Protein 6KHO (pdb70)

GO terms:
  GO:0042427 serotonin biosynthetic process (P, IDA)
  GO:0030170 pyridoxal phosphate binding (F, IDA)
  GO:0036469 L-tryptophan decarboxylase activity (F, IDA)
  GO:0036467 5-hydroxy-L-tryptophan decarboxylase activity (F, EXP)

Secondary structure (DSSP, 8-state):
---TT-HHHHHHHHHHHHHHHHHHHHHGGGS-SS----TTHHHHHS-SS--SS---HHHHHHHIIIIIGGG---TTSTTB-SSS-----HHHHHHHHHHHHH----SSSTT-HHHHHHHHHHHHHHHHHTT--GGG-------EEEEES-HHHHHHHHHHHHHHHHHHHHT-STTGGGGGEEEEEETTS-HHHHHHHHHTT--GGGEEEE---GGGTTPPPHHHHHHHHHHHHHTT-EEEEEEEEBS-TTT--B--HHHHHHHHHTTT-EEEEE-TTGGGGGGSTTTGGGGTTGGGSSEEEE-HHHHSS-PSS-EEEEES-HHHHHHHH----GGG--HHHHTTSS--GGGGSSSS----THHHHHHHHHHHHHHHHHHHHHHHHHHHHHHHHHHHT-TTEEE-S---SSEEEEEEPTTSBTTBSSHHHHHHHHHHHHHHHHHHSS-B-EEEEETTEEEEEEE---TT--HHHHHHHHHHHHHHHHHHH-/---TT-HHHHHHHHHHHHHHHHHHHHHGGGS-SS----TTTGGGTS-SS--SS---HHHHHHHIIIIIGGG---TTSTTB-SSS-----HHHHHHHHHHHHH----SSSTT-HHHHHHHHHHHHHHHHHTT--GGG-SB-SSSB-S-EEEEES-HHHHHHHHHHHHHHHHHHHTT-STTTTGGGEEEEEETTS-HHHHHHHHHTT--GGGEEEE---GGGTT---HHHHHHHHHHHHHTT-EEEEEEEEBS-TTT--B--HHHHHHHHHTTT-EEEEE-TTGGGGGGSHHHHGGGTTGGGSSEEEE-HHHHSS-PSS-EEEEES-GGG------TTSSS-SS---THHHHHHHHHHHHHHHHHHHHHHHHHHHHHHHHHHHT-TTEEE-S---SSEEEEEEPTTSSGGG-SHHHHHHHHHHHHHHHHHTSS-B--EEEETTEEEEEEE---TT--HHHHHHHHHHHHHHHHHHT-

CATH classification: 3.40.640.10

Sequence (965 aa):
TFQPLNADDVRSYLHKAVDFISDYYKSVESMPVLPNVKPGYLQDELRASPPTYSAPFDVTMKELRSSVVPGMTHWASPNFFAFFPSTNSAAAIAGDLIASAMNTVGFTWQASPAATEMEVLALDWLAQMLNLPTSFMNGRGTGGGVILGTTSEAMLVTLVAARDAALRRSGSDGVAGLHRLAVYAADQTHSTFFKACRLAGFDPANIRSIPTGAETDYGLDPARLLEAMQADADAGLVPTYVCATVGTTSSNAVDPVGAVADVAARFAAWVHVDAAYAGSACICPEFRHHLDGVERVDSISMSPHKWLMTCLDCTCLYVRDTHRLTGSLETNPEYLKNHASDSGEVTDLKDMQVGVGRRFRGLKLWMVMRTYGVAKLQEHIRSDVAMAKVFEDLVRGDDRFEVVVPRNFALVCFRIRAGAGAAAATEEDADEANRELMERLNKTGKAYVAHTVVGGRFVLRFAVGSSLQEEHHVRSAWELIKKTTTEMMNTFQPLNADDVRSYLHKAVDFISDYYKSVESMPVLPNVKPGYLQDELRASPPTYSAPFDVTMKELRSSVVPGMTHWASPNFFAFFPSTNSAAAIAGDLIASAMNTVGFTWQASPAATEMEVLALDWLAQMLNLPTSFMNRTGEGRGTGGGVILGTTSEAMLVTLVAARDAALRRSGSDGVAGLHRLAVYAADQTHSTFFKACRLAGFDPANIRSIPTGAETDYGLDPARLLEAMQADADAGLVPTYVCATVGTTSSNAVDPVGAVADVAARFAAWVHVDAAYAGSACICPEFRHHLDGVERVDSISMSPHKWLMTCLDCTCLYVRDTHRLEVTDLKDMQVGVGRRFRGLKLWMVMRTYGVAKLQEHIRSDVAMAKVFEDLVRGDDRFEVVVPRNFALVCFRIRAGAGAAAATEEDADEANRELMERLNKTGKAYVAHTVVGGRFVLRFAVGSSLQEEHHVRSAWELIKKTTTEMMN

Organism: Oryza sativa subsp. japonica (NCBI:txid39947)

Radius of gyration: 27.83 Å; Cα contacts (8 Å, |Δi|>4): 2179; chains: 2; bounding box: 78×72×71 Å

Foldseek 3Di:
DDDPVDPVCVVPLVVVVVVVVVVCLVCVLVFQLAADDDPPVQCVVVPPDDDPDDDPVVVVVVCCVVRVVRHDRCLLHLFEFDQFRQAADPLQVVQVVVLVVVVQWFLDCVSPVCLQVLLQVLLVVLCVLLVPPPLFHCVVHQKGKDKDQDVLQLLLLVLLLLQVVQCVVVVPPVCVQQAQEAEEEELLADPSNLVSCVVSPHDNVRYYHFYAAVVQLSADDLVSVLVVQVVSVVVRGQYGEYEFEQQGRAARRAHQQQSNLVSCVVRPHAYEYEDAACSLLSSDVVQSNSCPNVVRHFKYKYACSRQVNNPGGTMMMTGSHCCSSLVRQPDDDPVPDDDVVVVPPGDRCSSNGNHRTDTSSSRSSCSSCVVQHSVNSNVLQVQLQVLQVVLQVLQVPQVQKDFDGDDDGNKTKMFGDAVSAPQRPDQVSSQVLRVVLQVVLSVVSLHHWDWDAHPNHIIIMGHTRSPSHDSVSSVVSSVSSVVSSVVVRD/DDDPPDPVCVVVLVVVVVVVVVVCLVCVLVFQQAAPDDPPQQPVPDPPDDDPDDDPVVVVVVCCVVRVVNHDRPLLHLQEFEQFRQAADPLQVVQVVVLVVVVFWPLDCVSPVVLFQLQLVLQQVVCVLLVPPLLQHQADDPGGGQWFKGWAFDVLLLLLLVLLLLLVVQCVVVVHPVCNQLAQEAEEEELLADPSNVVSCVVSPHDPVRYYHQYAAVVQLSADDLVSVLVVQVVSVVVVGQYGEYEFEQQGRAARRAYQQQSNLVSVVVRPHAYEYEDAAVSLLSSDVVSSVSCPNVNRHAKYKYACSRQVRHPGGTIMITGGRCVVSNRGGPQVSGPDRTDTSSSRSSVSSCVVQHSVNSNVLQVQLQVLQVVLQVLQVPQPQKDFDGDDDGNKTKMFRAAVSAPQRPDQVSRQVLRVVLQVVLSVVSSHHWDWDAHPNHIIIMGHTRSNVHDSVSSVVSSVSSVVSSVVVSD

B-factor: mean 37.1, std 9.78, range [20.45, 93.32]

Solvent-accessible surface area: 31434 Å² total; per-residue (Å²): 193,54,42,10,6,46,44,117,41,2,136,38,20,0,38,70,0,0,62,8,0,5,68,5,21,141,42,0,66,95,48,76,0,28,25,152,39,165,58,7,25,0,14,106,99,10,193,28,58,17,31,74,166,53,17,90,4,76,51,0,9,141,38,0,101,68,10,0,9,72,0,2,0,5,7,13,0,2,9,1,0,0,59,10,3,13,0,4,0,1,0,0,1,0,0,2,2,0,4,4,2,2,6,4,13,4,11,5,8,41,0,0,0,0,6,6,18,0,1,56,16,0,0,33,0,0,7,72,12,3,102,17,32,127,49,0,23,121,138,226,51,76,3,6,8,0,1,4,13,14,18,4,24,0,0,1,1,0,0,1,4,4,8,39,8,4,18,188,140,40,54,25,120,39,9,31,9,0,73,80,0,0,0,0,0,0,59,40,9,54,81,7,0,38,24,2,0,108,14,0,0,2,12,80,76,14,26,64,58,6,83,20,13,68,133,55,70,27,2,2,40,32,70,83,0,58,122,24,0,75,59,10,38,114,79,39,38,30,12,5,0,0,0,0,6,0,7,1,54,21,5,2,4,34,1,53,4,11,43,0,4,73,16,0,73,184,35,71,9,21,4,0,0,7,0,17,4,0,1,0,0,2,6,0,98,86,19,44,106,28,1,88,4,0,81,110,0,46,0,5,0,2,1,0,15,56,1,0,0,0,0,4,1,0,0,0,0,1,0,86,48,32,138,120,0,20,48,19,0,88,24,109,20,53,24,10,77,26,122,11,33,104,66,62,138,25,64,13,3,10,20,1,11,6,4,21,21,13,17,6,21,0,0,2,0,0,0,0,0,25,1,7,0,26,44,69,0,34,92,20,0,86,48,10,20,56,20,0,100,36,0,17,70,48,0,132,68,22,122,50,2,46,23,44,12,69,49,46,0,0,4,0,2,0,2,1,97,25,63,27,21,101,48,0,69,72,68,126,63,0,30,116,6,0,87,69,0,19,85,75,0,25,154,54,5,97,3,14,2,18,70,20,91,9,49,59,59,23,0,0,11,1,2,1,3,4,16,27,10,88,79,102,13,0,102,69,8,5,94,36,3,61,130,14,1,59,102,25,47,163,199,63,40,11,7,46,42,116,40,2,76,44,22,0,58,75,0,0,77,8,0,12,80,5,17,143,44,0,65,98,45,73,0,32,19,155,35,164,57,23,30,1,126,123,112,14,111,82,49,14,7,69,168,54,19,92,6,71,54,0,4,145,37,0,106,81,8,0,14,70,0,1,0,5,7,12,0,2,11,0,0,1,14,12,3,14,0,3,0,0,0,0,0,0,0,3,3,0,4,3,2,1,8,4,11,21,54,68,50,88,0,0,0,0,6,2,4,0,7,6,3,0,5,4,4,0,0,59,18,3,105,11,39,75,19,1,15,17,37,34,58,184,36,128,15,68,9,2,5,0,0,0,7,30,19,3,14,0,0,1,6,0,0,18,23,3,6,57,42,0,2,134,128,30,67,14,122,21,10,34,7,0,72,82,0,0,0,0,0,1,57,44,6,27,35,6,0,26,6,2,0,87,3,0,0,2,12,86,74,10,27,60,58,9,83,21,16,69,121,51,72,27,3,3,34,33,68,87,0,48,124,21,0,63,57,11,37,114,79,43,43,27,8,0,0,0,0,0,7,0,7,1,20,20,5,0,4,35,1,48,5,12,41,0,4,72,16,0,72,156,34,63,8,24,3,0,0,8,0,11,4,0,1,0,0,2,7,0,98,86,19,42,105,31,1,85,4,0,82,111,0,13,0,3,0,2,1,0,19,55,2,0,0,0,0,4,13,0,0,0,0,2,0,41,32,27,139,111,104,153,6,62,6,28,38,104,14,8,14,3,51,13,20,20,8,22,0,0,1,0,0,0,0,1,46,1,6,0,27,42,77,0,34,89,18,0,89,49,10,20,55,19,0,94,34,0,16,71,48,0,135,71,22,116,47,3,52,21,43,13,66,46,46,0,0,3,1,2,0,3,0,95,37,60,23,19,105,59,0,66,66,60,120,47,0,30,113,7,0,84,66,0,16,45,96,1,22,174,68,6,106,3,12,2,11,4,4,62,12,52,51,75,18,0,0,3,0,2,1,2,4,17,27,9,83,76,100,12,0,104,69,7,3,97,34,2,56,121,8,0,72,94,23,42,166

Nearest PDB structures (foldseek):
  6khp-assembly1_A-2  TM=1.002E+00  e=4.986E-94  Oryza sativa Japonica Group
  6eew-assembly1_A  TM=9.641E-01  e=7.042E-64  Catharanthus roseus
  6eem-assembly1_A  TM=9.648E-01  e=1.127E-61  Papaver somniferum
  8ora-assembly1_A-2  TM=9.579E-01  e=1.853E-51  Homo sapiens
  6liu-assembly3_F  TM=9.588E-01  e=7.948E-44  Papaver somniferum

Structure (mmCIF, N/CA/C/O backbone):
data_6KHO
#
_entry.id   6KHO
#
_cell.length_a   155.733
_cell.length_b   155.733
_cell.length_c   102.182
_cell.angle_alpha   90.000
_cell.angle_beta   90.000
_cell.angle_gamma   120.000
#
_symmetry.space_group_name_H-M   'P 31 2 1'
#
loop_
_entity.id
_entity.type
_entity.pdbx_description
1 polymer 'Tryptophan decarboxylase 1'
2 non-polymer "PYRIDOXAL-5'-PHOSPHATE"
3 non-polymer 'ACETATE ION'
4 non-polymer 'CALCIUM ION'
5 non-polymer DI(HYDROXYETHYL)ETHER
6 water water
#
loop_
_atom_site.group_PDB
_atom_site.id
_atom_site.type_symbol
_atom_site.label_atom_id
_atom_site.label_alt_id
_atom_site.label_comp_id
_atom_site.label_asym_id
_atom_site.label_entity_id
_atom_site.label_seq_id
_atom_site.pdbx_PDB_ins_code
_atom_site.Cartn_x
_atom_site.Cartn_y
_atom_site.Cartn_z
_atom_site.occupancy
_atom_site.B_iso_or_equiv
_atom_site.auth_seq_id
_atom_site.auth_comp_id
_atom_site.auth_asym_id
_atom_site.auth_atom_id
_atom_site.pdbx_PDB_model_num
ATOM 1 N N . THR A 1 21 ? 87.804 23.235 -23.485 1.00 53.93 21 THR A N 1
ATOM 2 C CA . THR A 1 21 ? 86.680 22.883 -24.344 1.00 56.98 21 THR A CA 1
ATOM 3 C C . THR A 1 21 ? 85.575 22.117 -23.592 1.00 50.24 21 THR A C 1
ATOM 4 O O . THR A 1 21 ? 84.425 22.141 -24.010 1.00 51.53 21 THR A O 1
ATOM 8 N N . PHE A 1 22 ? 85.893 21.452 -22.482 1.00 45.67 22 PHE A N 1
ATOM 9 C CA . PHE A 1 22 ? 84.844 20.880 -21.643 1.00 44.36 22 PHE A CA 1
ATOM 10 C C . PHE A 1 22 ? 84.349 21.959 -20.686 1.00 40.22 22 PHE A C 1
ATOM 11 O O . PHE A 1 22 ? 85.111 22.451 -19.845 1.00 41.97 22 PHE A O 1
ATOM 19 N N . GLN A 1 23 ? 83.082 22.338 -20.820 1.00 36.41 23 GLN A N 1
ATOM 20 C CA . GLN A 1 23 ? 82.509 23.431 -20.033 1.00 38.29 23 GLN A CA 1
ATOM 21 C C . GLN A 1 23 ? 81.314 22.873 -19.274 1.00 35.43 23 GLN A C 1
ATOM 22 O O . GLN A 1 23 ? 80.214 22.743 -19.840 1.00 35.34 23 GLN A O 1
ATOM 28 N N . PRO A 1 24 ? 81.492 22.491 -18.010 1.00 34.32 24 PRO A N 1
ATOM 29 C CA . PRO A 1 24 ? 80.406 21.829 -17.280 1.00 33.39 24 PRO A CA 1
ATOM 30 C C . PRO A 1 24 ? 79.204 22.722 -17.011 1.00 27.71 24 PRO A C 1
ATOM 31 O O . PRO A 1 24 ? 78.130 22.188 -16.718 1.00 26.39 24 PRO A O 1
ATOM 35 N N . LEU A 1 25 ? 79.334 24.049 -17.098 1.00 25.75 25 LEU A N 1
ATOM 36 C CA . LEU A 1 25 ? 78.190 24.939 -16.916 1.00 27.38 25 LEU A CA 1
ATOM 37 C C . LEU A 1 25 ? 77.786 25.625 -18.224 1.00 33.95 25 LEU A C 1
ATOM 38 O O . LEU A 1 25 ? 77.238 26.735 -18.213 1.00 28.57 25 LEU A O 1
ATOM 43 N N . ASN A 1 26 ? 78.030 24.968 -19.358 1.00 30.00 26 ASN A N 1
ATOM 44 C CA . ASN A 1 26 ? 77.622 25.561 -20.622 1.00 35.06 26 ASN A CA 1
ATOM 45 C C . ASN A 1 26 ? 76.103 25.728 -20.653 1.00 35.41 26 ASN A C 1
ATOM 46 O O . ASN A 1 26 ? 75.352 24.961 -20.037 1.00 29.42 26 ASN A O 1
ATOM 51 N N . ALA A 1 27 ? 75.663 26.769 -21.366 1.00 34.26 27 ALA A N 1
ATOM 52 C CA . ALA A 1 27 ? 74.260 27.175 -21.322 1.00 33.94 27 ALA A CA 1
ATOM 53 C C . ALA A 1 27 ? 73.333 26.057 -21.780 1.00 33.88 27 ALA A C 1
ATOM 54 O O . ALA A 1 27 ? 72.281 25.831 -21.172 1.00 34.06 27 ALA A O 1
ATOM 56 N N . ASP A 1 28 ? 73.697 25.361 -22.861 1.00 35.62 28 ASP A N 1
ATOM 57 C CA . ASP A 1 28 ? 72.836 24.311 -23.399 1.00 38.23 28 ASP A CA 1
ATOM 58 C C . ASP A 1 28 ? 72.594 23.207 -22.370 1.00 33.09 28 ASP A C 1
ATOM 59 O O . ASP A 1 28 ? 71.451 22.781 -22.160 1.00 31.10 28 ASP A O 1
ATOM 64 N N . ASP A 1 29 ? 73.668 22.717 -21.736 1.00 31.61 29 ASP A N 1
ATOM 65 C CA . ASP A 1 29 ? 73.538 21.621 -20.775 1.00 32.20 29 ASP A CA 1
ATOM 66 C C . ASP A 1 29 ? 72.790 22.052 -19.519 1.00 30.64 29 ASP A C 1
ATOM 67 O O . ASP A 1 29 ? 71.987 21.280 -18.973 1.00 27.80 29 ASP A O 1
ATOM 72 N N . VAL A 1 30 ? 73.077 23.255 -19.014 1.00 26.53 30 VAL A N 1
ATOM 73 C CA . VAL A 1 30 ? 72.382 23.731 -17.822 1.00 30.48 30 VAL A CA 1
ATOM 74 C C . VAL A 1 30 ? 70.877 23.719 -18.052 1.00 28.17 30 VAL A C 1
ATOM 75 O O . VAL A 1 30 ? 70.109 23.191 -17.242 1.00 27.42 30 VAL A O 1
ATOM 79 N N . ARG A 1 31 ? 70.434 24.242 -19.189 1.00 29.05 31 ARG A N 1
ATOM 80 C CA . ARG A 1 31 ? 68.996 24.290 -19.432 1.00 32.88 31 ARG A CA 1
ATOM 81 C C . ARG A 1 31 ? 68.418 22.891 -19.650 1.00 30.13 31 ARG A C 1
ATOM 82 O O . ARG A 1 31 ? 67.365 22.560 -19.104 1.00 32.15 31 ARG A O 1
ATOM 90 N N . SER A 1 32 ? 69.072 22.061 -20.466 1.00 30.58 32 SER A N 1
ATOM 91 C CA . SER A 1 32 ? 68.415 20.801 -20.797 1.00 31.69 32 SER A CA 1
ATOM 92 C C . SER A 1 32 ? 68.506 19.789 -19.653 1.00 27.96 32 SER A C 1
ATOM 93 O O . SER A 1 32 ? 67.524 19.091 -19.387 1.00 29.20 32 SER A O 1
ATOM 96 N N . TYR A 1 33 ? 69.649 19.694 -18.952 1.00 28.48 33 TYR A N 1
ATOM 97 C CA . TYR A 1 33 ? 69.708 18.786 -17.802 1.00 28.62 33 TYR A CA 1
ATOM 98 C C . TYR A 1 33 ? 68.651 19.155 -16.773 1.00 30.16 33 TYR A C 1
ATOM 99 O O . TYR A 1 33 ? 67.954 18.280 -16.238 1.00 28.06 33 TYR A O 1
ATOM 108 N N . LEU A 1 34 ? 68.524 20.453 -16.463 1.00 25.46 34 LEU A N 1
ATOM 109 C CA . LEU A 1 34 ? 67.561 20.852 -15.436 1.00 26.36 34 LEU A CA 1
ATOM 110 C C . LEU A 1 34 ? 66.121 20.660 -15.904 1.00 28.49 34 LEU A C 1
ATOM 111 O O . LEU A 1 34 ? 65.253 20.299 -15.097 1.00 27.00 34 LEU A O 1
ATOM 116 N N . HIS A 1 35 ? 65.841 20.882 -17.199 1.00 29.16 35 HIS A N 1
ATOM 117 C CA . HIS A 1 35 ? 64.494 20.623 -17.705 1.00 30.66 35 HIS A CA 1
ATOM 118 C C . HIS A 1 35 ? 64.148 19.144 -17.594 1.00 30.99 35 HIS A C 1
ATOM 119 O O . HIS A 1 35 ? 63.012 18.783 -17.264 1.00 29.72 35 HIS A O 1
ATOM 126 N N . LYS A 1 36 ? 65.119 18.276 -17.881 1.00 28.07 36 LYS A N 1
ATOM 127 C CA . LYS A 1 36 ? 64.904 16.842 -17.736 1.00 28.74 36 LYS A CA 1
ATOM 128 C C . LYS A 1 36 ? 64.705 16.454 -16.280 1.00 29.47 36 LYS A C 1
ATOM 129 O O . LYS A 1 36 ? 63.877 15.587 -15.973 1.00 29.55 36 LYS A O 1
ATOM 135 N N . ALA A 1 37 ? 65.453 17.087 -15.366 1.00 27.51 37 ALA A N 1
ATOM 136 C CA . ALA A 1 37 ? 65.229 16.857 -13.944 1.00 27.71 37 ALA A CA 1
ATOM 137 C C . ALA A 1 37 ? 63.832 17.308 -13.517 1.00 27.57 37 ALA A C 1
ATOM 138 O O . ALA A 1 37 ? 63.175 16.630 -12.718 1.00 30.14 37 ALA A O 1
ATOM 140 N N . VAL A 1 38 ? 63.356 18.448 -14.032 1.00 26.68 38 VAL A N 1
ATOM 141 C CA . VAL A 1 38 ? 62.031 18.930 -13.643 1.00 26.84 38 VAL A CA 1
ATOM 142 C C . VAL A 1 38 ? 60.948 17.991 -14.159 1.00 31.07 38 VAL A C 1
ATOM 143 O O . VAL A 1 38 ? 59.963 17.712 -13.462 1.00 28.47 38 VAL A O 1
ATOM 147 N N . ASP A 1 39 ? 61.115 17.490 -15.386 1.00 32.71 39 ASP A N 1
ATOM 148 C CA . ASP A 1 39 ? 60.173 16.516 -15.930 1.00 33.55 39 ASP A CA 1
ATOM 149 C C . ASP A 1 39 ? 60.127 15.259 -15.071 1.00 32.35 39 ASP A C 1
ATOM 150 O O . ASP A 1 39 ? 59.044 14.739 -14.774 1.00 30.59 39 ASP A O 1
ATOM 155 N N . PHE A 1 40 ? 61.301 14.734 -14.695 1.00 31.21 40 PHE A N 1
ATOM 156 C CA . PHE A 1 40 ? 61.333 13.605 -13.768 1.00 33.23 40 PHE A CA 1
ATOM 157 C C . PHE A 1 40 ? 60.545 13.914 -12.503 1.00 32.76 40 PHE A C 1
ATOM 158 O O . PHE A 1 40 ? 59.775 13.071 -12.025 1.00 30.95 40 PHE A O 1
ATOM 166 N N . ILE A 1 41 ? 60.743 15.112 -11.930 1.00 30.12 41 ILE A N 1
ATOM 167 C CA . ILE A 1 41 ? 60.085 15.440 -10.663 1.00 28.51 41 ILE A CA 1
ATOM 168 C C . ILE A 1 41 ? 58.571 15.486 -10.844 1.00 30.87 41 ILE A C 1
ATOM 169 O O . ILE A 1 41 ? 57.817 14.970 -10.010 1.00 29.44 41 ILE A O 1
ATOM 174 N N . SER A 1 42 ? 58.098 16.107 -11.930 1.00 30.25 42 SER A N 1
ATOM 175 C CA . SER A 1 42 ? 56.661 16.123 -12.202 1.00 34.26 42 SER A CA 1
ATOM 176 C C . SER A 1 42 ? 56.109 14.706 -12.309 1.00 33.24 42 SER A C 1
ATOM 177 O O . SER A 1 42 ? 55.067 14.394 -11.727 1.00 34.00 42 SER A O 1
ATOM 180 N N . ASP A 1 43 ? 56.796 13.841 -13.065 1.00 31.21 43 ASP A N 1
ATOM 181 C CA . ASP A 1 43 ? 56.359 12.455 -13.207 1.00 33.32 43 ASP A CA 1
ATOM 182 C C . ASP A 1 43 ? 56.403 11.728 -11.873 1.00 35.13 43 ASP A C 1
ATOM 183 O O . ASP A 1 43 ? 55.536 10.898 -11.572 1.00 33.90 43 ASP A O 1
ATOM 188 N N . TYR A 1 44 ? 57.440 11.996 -11.083 1.00 31.72 44 TYR A N 1
ATOM 189 C CA . TYR A 1 44 ? 57.597 11.305 -9.812 1.00 32.52 44 TYR A CA 1
ATOM 190 C C . TYR A 1 44 ? 56.431 11.607 -8.880 1.00 31.54 44 TYR A C 1
ATOM 191 O O . TYR A 1 44 ? 55.843 10.696 -8.295 1.00 33.67 44 TYR A O 1
ATOM 200 N N . TYR A 1 45 ? 56.064 12.883 -8.740 1.00 30.59 45 TYR A N 1
ATOM 201 C CA . TYR A 1 45 ? 54.959 13.205 -7.848 1.00 30.71 45 TYR A CA 1
ATOM 202 C C . TYR A 1 45 ? 53.644 12.625 -8.362 1.00 33.60 45 TYR A C 1
ATOM 203 O O . TYR A 1 45 ? 52.792 12.212 -7.571 1.00 31.03 45 TYR A O 1
ATOM 212 N N . LYS A 1 46 ? 53.446 12.603 -9.679 1.00 35.11 46 LYS A N 1
ATOM 213 C CA . LYS A 1 46 ? 52.194 12.061 -10.199 1.00 35.04 46 LYS A CA 1
ATOM 214 C C . LYS A 1 46 ? 52.120 10.546 -10.037 1.00 35.00 46 LYS A C 1
ATOM 215 O O . LYS A 1 46 ? 51.022 9.985 -9.957 1.00 38.76 46 LYS A O 1
ATOM 221 N N . SER A 1 47 ? 53.260 9.864 -10.002 1.00 34.12 47 SER A N 1
ATOM 222 C CA . SER A 1 47 ? 53.261 8.412 -9.987 1.00 33.55 47 SER A CA 1
ATOM 223 C C . SER A 1 47 ? 53.674 7.785 -8.655 1.00 36.22 47 SER A C 1
ATOM 224 O O . SER A 1 47 ? 53.565 6.562 -8.523 1.00 37.97 47 SER A O 1
ATOM 227 N N . VAL A 1 48 ? 54.115 8.569 -7.657 1.00 31.96 48 VAL A N 1
ATOM 228 C CA . VAL A 1 48 ? 54.716 7.954 -6.466 1.00 33.01 48 VAL A CA 1
ATOM 229 C C . VAL A 1 48 ? 53.692 7.127 -5.688 1.00 34.33 48 VAL A C 1
ATOM 230 O O . VAL A 1 48 ? 54.017 6.051 -5.164 1.00 34.32 48 VAL A O 1
ATOM 234 N N . GLU A 1 49 ? 52.443 7.598 -5.609 1.00 36.35 49 GLU A N 1
ATOM 235 C CA . GLU A 1 49 ? 51.438 6.896 -4.816 1.00 35.58 49 GLU A CA 1
ATOM 236 C C . GLU A 1 49 ? 51.195 5.483 -5.334 1.00 39.63 49 GLU A C 1
ATOM 237 O O . GLU A 1 49 ? 50.841 4.584 -4.560 1.00 39.97 49 GLU A O 1
ATOM 243 N N . SER A 1 50 ? 51.388 5.273 -6.631 1.00 35.61 50 SER A N 1
ATOM 244 C CA . SER A 1 50 ? 51.180 3.986 -7.277 1.00 38.70 50 SER A CA 1
ATOM 245 C C . SER A 1 50 ? 52.340 3.028 -7.062 1.00 41.48 50 SER A C 1
ATOM 246 O O . SER A 1 50 ? 52.212 1.842 -7.379 1.00 40.47 50 SER A O 1
ATOM 249 N N . MET A 1 51 ? 53.469 3.513 -6.555 1.00 38.92 51 MET A N 1
ATOM 250 C CA . MET A 1 51 ? 54.601 2.665 -6.235 1.00 37.83 51 MET A CA 1
ATOM 251 C C . MET A 1 51 ? 54.447 2.095 -4.826 1.00 37.08 51 MET A C 1
ATOM 252 O O . MET A 1 51 ? 53.759 2.679 -3.983 1.00 37.82 51 MET A O 1
ATOM 257 N N . PRO A 1 52 ? 55.058 0.948 -4.543 1.00 35.16 52 PRO A N 1
ATOM 258 C CA . PRO A 1 52 ? 55.103 0.480 -3.153 1.00 39.84 52 PRO A CA 1
ATOM 259 C C . PRO A 1 52 ? 55.968 1.426 -2.327 1.00 35.14 52 PRO A C 1
ATOM 260 O O . PRO A 1 52 ? 57.060 1.807 -2.749 1.00 36.13 52 PRO A O 1
ATOM 264 N N . VAL A 1 53 ? 55.463 1.825 -1.156 1.00 37.95 53 VAL A N 1
ATOM 265 C CA . VAL A 1 53 ? 56.214 2.765 -0.317 1.00 33.93 53 VAL A CA 1
ATOM 266 C C . VAL A 1 53 ? 57.596 2.211 -0.005 1.00 36.71 53 VAL A C 1
ATOM 267 O O . VAL A 1 53 ? 58.613 2.896 -0.180 1.00 35.66 53 VAL A O 1
ATOM 271 N N . LEU A 1 54 ? 57.658 0.959 0.461 1.00 35.35 54 LEU A N 1
ATOM 272 C CA . LEU A 1 54 ? 58.936 0.298 0.706 1.00 36.55 54 LEU A CA 1
ATOM 273 C C . LEU A 1 54 ? 59.346 -0.519 -0.512 1.00 39.00 54 LEU A C 1
ATOM 274 O O . LEU A 1 54 ? 58.490 -1.097 -1.180 1.00 38.62 54 LEU A O 1
ATOM 279 N N . PRO A 1 55 ? 60.635 -0.588 -0.820 1.00 37.73 55 PRO A N 1
ATOM 280 C CA . PRO A 1 55 ? 61.081 -1.327 -2.002 1.00 40.05 55 PRO A CA 1
ATOM 281 C C . PRO A 1 55 ? 61.265 -2.808 -1.695 1.00 43.95 55 PRO A C 1
ATOM 282 O O . PRO A 1 55 ? 61.188 -3.264 -0.551 1.00 42.29 55 PRO A O 1
ATOM 286 N N . ASN A 1 56 ? 61.536 -3.551 -2.762 1.00 45.99 56 ASN A N 1
ATOM 287 C CA . ASN A 1 56 ? 61.748 -4.990 -2.714 1.00 48.35 56 ASN A CA 1
ATOM 288 C C . ASN A 1 56 ? 63.100 -5.319 -3.351 1.00 45.17 56 ASN A C 1
ATOM 289 O O . ASN A 1 56 ? 63.183 -5.945 -4.407 1.00 49.61 56 ASN A O 1
ATOM 294 N N . VAL A 1 57 ? 64.173 -4.869 -2.709 1.00 38.29 57 VAL A N 1
ATOM 295 C CA . VAL A 1 57 ? 65.527 -5.106 -3.186 1.00 41.50 57 VAL A CA 1
ATOM 296 C C . VAL A 1 57 ? 66.323 -5.740 -2.055 1.00 43.10 57 VAL A C 1
ATOM 297 O O . VAL A 1 57 ? 65.977 -5.624 -0.877 1.00 45.44 57 VAL A O 1
ATOM 301 N N . LYS A 1 58 ? 67.402 -6.411 -2.430 1.00 45.89 58 LYS A N 1
ATOM 302 C CA . LYS A 1 58 ? 68.326 -6.979 -1.470 1.00 46.45 58 LYS A CA 1
ATOM 303 C C . LYS A 1 58 ? 69.535 -6.071 -1.302 1.00 43.64 58 LYS A C 1
ATOM 304 O O . LYS A 1 58 ? 69.919 -5.360 -2.236 1.00 43.07 58 LYS A O 1
ATOM 310 N N . PRO A 1 59 ? 70.144 -6.069 -0.120 1.00 42.93 59 PRO A N 1
ATOM 311 C CA . PRO A 1 59 ? 71.399 -5.332 0.061 1.00 42.19 59 PRO A CA 1
ATOM 312 C C . PRO A 1 59 ? 72.422 -5.733 -0.993 1.00 45.79 59 PRO A C 1
ATOM 313 O O . PRO A 1 59 ? 72.650 -6.918 -1.237 1.00 43.62 59 PRO A O 1
ATOM 317 N N . GLY A 1 60 ? 73.030 -4.732 -1.634 1.00 38.54 60 GLY A N 1
ATOM 318 C CA . GLY A 1 60 ? 74.034 -4.964 -2.649 1.00 37.70 60 GLY A CA 1
ATOM 319 C C . GLY A 1 60 ? 73.539 -4.908 -4.080 1.00 36.30 60 GLY A C 1
ATOM 320 O O . GLY A 1 60 ? 74.355 -5.001 -5.000 1.00 33.83 60 GLY A O 1
ATOM 321 N N . TYR A 1 61 ? 72.237 -4.735 -4.296 1.00 34.70 61 TYR A N 1
ATOM 322 C CA . TYR A 1 61 ? 71.709 -4.770 -5.655 1.00 38.75 61 TYR A CA 1
ATOM 323 C C . TYR A 1 61 ? 72.294 -3.663 -6.527 1.00 37.82 61 TYR A C 1
ATOM 324 O O . TYR A 1 61 ? 72.463 -3.854 -7.741 1.00 34.58 61 TYR A O 1
ATOM 333 N N . LEU A 1 62 ? 72.623 -2.505 -5.935 1.00 35.31 62 LEU A N 1
ATOM 334 C CA . LEU A 1 62 ? 72.881 -1.320 -6.752 1.00 33.67 62 LEU A CA 1
ATOM 335 C C . LEU A 1 62 ? 74.169 -1.463 -7.548 1.00 32.10 62 LEU A C 1
ATOM 336 O O . LEU A 1 62 ? 74.180 -1.244 -8.767 1.00 30.01 62 LEU A O 1
ATOM 341 N N . GLN A 1 63 ? 75.271 -1.817 -6.881 1.00 29.07 63 GLN A N 1
ATOM 342 C CA . GLN A 1 63 ? 76.513 -2.024 -7.615 1.00 33.85 63 GLN A CA 1
ATOM 343 C C . GLN A 1 63 ? 76.382 -3.141 -8.656 1.00 35.89 63 GLN A C 1
ATOM 344 O O . GLN A 1 63 ? 77.050 -3.095 -9.695 1.00 32.01 63 GLN A O 1
ATOM 350 N N . ASP A 1 64 ? 75.552 -4.154 -8.394 1.00 36.10 64 ASP A N 1
ATOM 351 C CA . ASP A 1 64 ? 75.278 -5.160 -9.421 1.00 37.78 64 ASP A CA 1
ATOM 352 C C . ASP A 1 64 ? 74.744 -4.512 -10.694 1.00 35.18 64 ASP A C 1
ATOM 353 O O . ASP A 1 64 ? 75.202 -4.831 -11.798 1.00 42.05 64 ASP A O 1
ATOM 358 N N . GLU A 1 65 ? 73.788 -3.586 -10.558 1.00 36.17 65 GLU A N 1
ATOM 359 C CA . GLU A 1 65 ? 73.125 -2.985 -11.717 1.00 35.28 65 GLU A CA 1
ATOM 360 C C . GLU A 1 65 ? 73.957 -1.874 -12.345 1.00 38.02 65 GLU A C 1
ATOM 361 O O . GLU A 1 65 ? 74.269 -1.917 -13.538 1.00 38.22 65 GLU A O 1
ATOM 367 N N . LEU A 1 66 ? 74.302 -0.847 -11.577 1.00 39.25 66 LEU A N 1
ATOM 368 C CA . LEU A 1 66 ? 75.319 0.060 -12.078 1.00 32.80 66 LEU A CA 1
ATOM 369 C C . LEU A 1 66 ? 76.617 -0.727 -12.076 1.00 33.61 66 LEU A C 1
ATOM 370 O O . LEU A 1 66 ? 76.627 -1.919 -11.794 1.00 46.40 66 LEU A O 1
ATOM 375 N N . ARG A 1 67 ? 77.734 -0.157 -12.418 1.00 35.81 67 ARG A N 1
ATOM 376 C CA . ARG A 1 67 ? 78.841 -1.104 -12.351 1.00 37.71 67 ARG A CA 1
ATOM 377 C C . ARG A 1 67 ? 79.680 -0.872 -11.104 1.00 36.43 67 ARG A C 1
ATOM 378 O O . ARG A 1 67 ? 79.415 0.030 -10.316 1.00 34.65 67 ARG A O 1
ATOM 386 N N . ALA A 1 68 ? 80.701 -1.715 -10.926 1.00 36.10 68 ALA A N 1
ATOM 387 C CA . ALA A 1 68 ? 81.626 -1.546 -9.814 1.00 37.94 68 ALA A CA 1
ATOM 388 C C . ALA A 1 68 ? 82.598 -0.403 -10.041 1.00 37.49 68 ALA A C 1
ATOM 389 O O . ALA A 1 68 ? 83.219 0.066 -9.082 1.00 36.93 68 ALA A O 1
ATOM 391 N N . SER A 1 69 ? 82.757 0.046 -11.282 1.00 35.49 69 SER A N 1
ATOM 392 C CA . SER A 1 69 ? 83.722 1.090 -11.571 1.00 34.24 69 SER A CA 1
ATOM 393 C C . SER A 1 69 ? 83.052 2.234 -12.315 1.00 33.38 69 SER A C 1
ATOM 394 O O . SER A 1 69 ? 82.058 2.021 -13.013 1.00 32.95 69 SER A O 1
ATOM 397 N N . PRO A 1 70 ? 83.555 3.463 -12.138 1.00 31.89 70 PRO A N 1
ATOM 398 C CA . PRO A 1 70 ? 83.003 4.581 -12.900 1.00 33.48 70 PRO A CA 1
ATOM 399 C C . PRO A 1 70 ? 83.357 4.441 -14.377 1.00 30.17 70 PRO A C 1
ATOM 400 O O . PRO A 1 70 ? 84.394 3.858 -14.719 1.00 29.77 70 PRO A O 1
ATOM 404 N N . PRO A 1 71 ? 82.528 4.985 -15.263 1.00 29.76 71 PRO A N 1
ATOM 405 C CA . PRO A 1 71 ? 82.854 4.926 -16.699 1.00 32.19 71 PRO A CA 1
ATOM 406 C C . PRO A 1 71 ? 84.056 5.792 -17.034 1.00 34.58 71 PRO A C 1
ATOM 407 O O . PRO A 1 71 ? 84.283 6.844 -16.430 1.00 31.62 71 PRO A O 1
ATOM 411 N N . THR A 1 72 ? 84.841 5.329 -18.016 1.00 31.61 72 THR A N 1
ATOM 412 C CA . THR A 1 72 ? 85.966 6.123 -18.496 1.00 34.28 72 THR A CA 1
ATOM 413 C C . THR A 1 72 ? 85.481 7.318 -19.305 1.00 33.57 72 THR A C 1
ATOM 414 O O . THR A 1 72 ? 86.034 8.420 -19.198 1.00 30.90 72 THR A O 1
ATOM 418 N N . TYR A 1 73 ? 84.438 7.119 -20.098 1.00 31.81 73 TYR A N 1
ATOM 419 C CA . TYR A 1 73 ? 83.976 8.082 -21.079 1.00 33.35 73 TYR A CA 1
ATOM 420 C C . TYR A 1 73 ? 82.662 8.699 -20.627 1.00 31.55 73 TYR A C 1
ATOM 421 O O . TYR A 1 73 ? 82.025 8.239 -19.673 1.00 31.24 73 TYR A O 1
ATOM 430 N N . SER A 1 74 ? 82.254 9.749 -21.334 1.00 27.97 74 SER A N 1
ATOM 431 C CA . SER A 1 74 ? 81.046 10.469 -20.963 1.00 31.99 74 SER A CA 1
ATOM 432 C C . SER A 1 74 ? 79.808 9.782 -21.537 1.00 33.50 74 SER A C 1
ATOM 433 O O . SER A 1 74 ? 79.890 8.935 -22.431 1.00 36.57 74 SER A O 1
ATOM 436 N N . ALA A 1 75 ? 78.644 10.164 -21.020 1.00 30.99 75 ALA A N 1
ATOM 437 C CA . ALA A 1 75 ? 77.373 9.649 -21.506 1.00 34.82 75 ALA A CA 1
ATOM 438 C C . ALA A 1 75 ? 76.362 10.782 -21.571 1.00 35.21 75 ALA A C 1
ATOM 439 O O . ALA A 1 75 ? 76.435 11.728 -20.773 1.00 33.03 75 ALA A O 1
ATOM 441 N N . PRO A 1 76 ? 75.407 10.716 -22.502 1.00 34.60 76 PRO A N 1
ATOM 442 C CA . PRO A 1 76 ? 74.336 11.720 -22.515 1.00 33.67 76 PRO A CA 1
ATOM 443 C C . PRO A 1 76 ? 73.595 11.701 -21.196 1.00 32.91 76 PRO A C 1
ATOM 444 O O . PRO A 1 76 ? 73.392 10.641 -20.587 1.00 31.00 76 PRO A O 1
ATOM 448 N N . PHE A 1 77 ? 73.214 12.890 -20.739 1.00 29.02 77 PHE A N 1
ATOM 449 C CA . PHE A 1 77 ? 72.509 12.979 -19.467 1.00 31.47 77 PHE A CA 1
ATOM 450 C C . PHE A 1 77 ? 71.191 12.214 -19.501 1.00 29.74 77 PHE A C 1
ATOM 451 O O . PHE A 1 77 ? 70.689 11.820 -18.450 1.00 26.39 77 PHE A O 1
ATOM 459 N N . ASP A 1 78 ? 70.628 11.975 -20.689 1.00 30.84 78 ASP A N 1
ATOM 460 C CA . ASP A 1 78 ? 69.453 11.114 -20.776 1.00 30.72 78 ASP A CA 1
ATOM 461 C C . ASP A 1 78 ? 69.732 9.718 -20.232 1.00 29.33 78 ASP A C 1
ATOM 462 O O . ASP A 1 78 ? 68.826 9.074 -19.698 1.00 30.05 78 ASP A O 1
ATOM 467 N N . VAL A 1 79 ? 70.966 9.232 -20.383 1.00 27.76 79 VAL A N 1
ATOM 468 C CA . VAL A 1 79 ? 71.332 7.914 -19.868 1.00 28.86 79 VAL A CA 1
ATOM 469 C C . VAL A 1 79 ? 71.405 7.935 -18.344 1.00 30.69 79 VAL A C 1
ATOM 470 O O . VAL A 1 79 ? 70.936 7.010 -17.673 1.00 29.10 79 VAL A O 1
ATOM 474 N N . THR A 1 80 ? 71.987 8.993 -17.774 1.00 26.68 80 THR A N 1
ATOM 475 C CA . THR A 1 80 ? 72.000 9.138 -16.322 1.00 30.28 80 THR A CA 1
ATOM 476 C C . THR A 1 80 ? 70.585 9.131 -15.759 1.00 28.48 80 THR A C 1
ATOM 477 O O . THR A 1 80 ? 70.297 8.435 -14.781 1.00 28.84 80 THR A O 1
ATOM 481 N N . MET A 1 81 ? 69.674 9.876 -16.392 1.00 28.86 81 MET A N 1
ATOM 482 C CA . MET A 1 81 ? 68.283 9.897 -15.942 1.00 27.65 81 MET A CA 1
ATOM 483 C C . MET A 1 81 ? 67.594 8.549 -16.146 1.00 30.74 81 MET A C 1
ATOM 484 O O . MET A 1 81 ? 66.729 8.173 -15.347 1.00 28.37 81 MET A O 1
ATOM 489 N N . LYS A 1 82 ? 67.933 7.813 -17.210 1.00 30.53 82 LYS A N 1
ATOM 490 C CA . LYS A 1 82 ? 67.332 6.488 -17.357 1.00 33.69 82 LYS A CA 1
ATOM 491 C C . LYS A 1 82 ? 67.778 5.554 -16.234 1.00 29.39 82 LYS A C 1
ATOM 492 O O . LYS A 1 82 ? 66.963 4.803 -15.686 1.00 31.12 82 LYS A O 1
ATOM 498 N N . GLU A 1 83 ? 69.062 5.593 -15.870 1.00 28.72 83 GLU A N 1
ATOM 499 C CA . GLU A 1 83 ? 69.532 4.782 -14.743 1.00 30.59 83 GLU A CA 1
ATOM 500 C C . GLU A 1 83 ? 68.921 5.238 -13.426 1.00 32.07 83 GLU A C 1
ATOM 501 O O . GLU A 1 83 ? 68.631 4.406 -12.561 1.00 29.88 83 GLU A O 1
ATOM 507 N N . LEU A 1 84 ? 68.695 6.543 -13.260 1.00 30.32 84 LEU A N 1
ATOM 508 C CA . LEU A 1 84 ? 67.921 7.014 -12.117 1.00 32.60 84 LEU A CA 1
ATOM 509 C C . LEU A 1 84 ? 66.561 6.324 -12.054 1.00 32.02 84 LEU A C 1
ATOM 510 O O . LEU A 1 84 ? 66.151 5.817 -11.001 1.00 32.17 84 LEU A O 1
ATOM 515 N N . ARG A 1 85 ? 65.841 6.300 -13.175 1.00 27.26 85 ARG A N 1
ATOM 516 C CA . ARG A 1 85 ? 64.493 5.743 -13.166 1.00 33.77 85 ARG A CA 1
ATOM 517 C C . ARG A 1 85 ? 64.502 4.224 -13.048 1.00 31.74 85 ARG A C 1
ATOM 518 O O . ARG A 1 85 ? 63.590 3.653 -12.437 1.00 35.89 85 ARG A O 1
ATOM 526 N N . SER A 1 86 ? 65.508 3.560 -13.623 1.00 31.91 86 SER A N 1
ATOM 527 C CA . SER A 1 86 ? 65.533 2.099 -13.705 1.00 38.50 86 SER A CA 1
ATOM 528 C C . SER A 1 86 ? 66.127 1.431 -12.473 1.00 37.08 86 SER A C 1
ATOM 529 O O . SER A 1 86 ? 65.652 0.366 -12.065 1.00 39.26 86 SER A O 1
ATOM 532 N N . SER A 1 87 ? 67.174 2.015 -11.886 1.00 34.70 87 SER A N 1
ATOM 533 C CA . SER A 1 87 ? 67.920 1.355 -10.825 1.00 33.81 87 SER A CA 1
ATOM 534 C C . SER A 1 87 ? 67.837 2.052 -9.476 1.00 35.45 87 SER A C 1
ATOM 535 O O . SER A 1 87 ? 67.925 1.379 -8.446 1.00 37.12 87 SER A O 1
ATOM 538 N N . VAL A 1 88 ? 67.663 3.373 -9.447 1.00 32.53 88 VAL A N 1
ATOM 539 C CA . VAL A 1 88 ? 67.617 4.103 -8.182 1.00 33.38 88 VAL A CA 1
ATOM 540 C C . VAL A 1 88 ? 66.196 4.141 -7.629 1.00 34.54 88 VAL A C 1
ATOM 541 O O . VAL A 1 88 ? 65.938 3.649 -6.523 1.00 34.64 88 VAL A O 1
ATOM 545 N N . VAL A 1 89 ? 65.266 4.724 -8.381 1.00 31.38 89 VAL A N 1
ATOM 546 C CA . VAL A 1 89 ? 63.882 4.891 -7.927 1.00 33.17 89 VAL A CA 1
ATOM 547 C C . VAL A 1 89 ? 63.249 3.585 -7.441 1.00 38.69 89 VAL A C 1
ATOM 548 O O . VAL A 1 89 ? 62.517 3.609 -6.438 1.00 38.32 89 VAL A O 1
ATOM 552 N N . PRO A 1 90 ? 63.449 2.435 -8.108 1.00 37.43 90 PRO A N 1
ATOM 553 C CA . PRO A 1 90 ? 62.815 1.200 -7.612 1.00 41.05 90 PRO A CA 1
ATOM 554 C C . PRO A 1 90 ? 63.395 0.691 -6.302 1.00 40.89 90 PRO A C 1
ATOM 555 O O . PRO A 1 90 ? 62.752 -0.137 -5.644 1.00 40.27 90 PRO A O 1
ATOM 559 N N . GLY A 1 91 ? 64.582 1.144 -5.907 1.00 37.14 91 GLY A N 1
ATOM 560 C CA . GLY A 1 91 ? 65.178 0.779 -4.638 1.00 36.88 91 GLY A CA 1
ATOM 561 C C . GLY A 1 91 ? 65.000 1.805 -3.540 1.00 35.98 91 GLY A C 1
ATOM 562 O O . GLY A 1 91 ? 65.589 1.648 -2.464 1.00 37.11 91 GLY A O 1
ATOM 563 N N . MET A 1 92 ? 64.202 2.843 -3.771 1.00 36.59 92 MET A N 1
ATOM 564 C CA . MET A 1 92 ? 63.940 3.884 -2.786 1.00 36.58 92 MET A CA 1
ATOM 565 C C . MET A 1 92 ? 62.800 3.504 -1.859 1.00 36.57 92 MET A C 1
ATOM 566 O O . MET A 1 92 ? 61.843 2.842 -2.262 1.00 35.41 92 MET A O 1
ATOM 571 N N . THR A 1 93 ? 62.884 3.988 -0.620 1.00 32.41 93 THR A N 1
ATOM 572 C CA . THR A 1 93 ? 61.714 4.154 0.231 1.00 34.15 93 THR A CA 1
ATOM 573 C C . THR A 1 93 ? 61.128 5.536 -0.048 1.00 34.64 93 THR A C 1
ATOM 574 O O . THR A 1 93 ? 61.853 6.535 -0.005 1.00 33.20 93 THR A O 1
ATOM 578 N N . HIS A 1 94 ? 59.831 5.603 -0.335 1.00 31.09 94 HIS A N 1
ATOM 579 C CA . HIS A 1 94 ? 59.255 6.850 -0.848 1.00 32.96 94 HIS A CA 1
ATOM 580 C C . HIS A 1 94 ? 58.736 7.706 0.302 1.00 31.00 94 HIS A C 1
ATOM 581 O O . HIS A 1 94 ? 57.562 7.659 0.678 1.00 29.97 94 HIS A O 1
ATOM 588 N N . TRP A 1 95 ? 59.640 8.522 0.849 1.00 28.85 95 TRP A N 1
ATOM 589 C CA . TRP A 1 95 ? 59.252 9.504 1.857 1.00 30.95 95 TRP A CA 1
ATOM 590 C C . TRP A 1 95 ? 58.170 10.450 1.345 1.00 30.39 95 TRP A C 1
ATOM 591 O O . TRP A 1 95 ? 57.336 10.914 2.128 1.00 30.65 95 TRP A O 1
ATOM 602 N N . ALA A 1 96 ? 58.153 10.729 0.035 1.00 30.12 96 ALA A N 1
ATOM 603 C CA . ALA A 1 96 ? 57.166 11.633 -0.540 1.00 31.17 96 ALA A CA 1
ATOM 604 C C . ALA A 1 96 ? 55.809 10.976 -0.749 1.00 31.46 96 ALA A C 1
ATOM 605 O O . ALA A 1 96 ? 54.847 11.675 -1.084 1.00 32.29 96 ALA A O 1
ATOM 607 N N . SER A 1 97 ? 55.705 9.666 -0.575 1.00 31.38 97 SER A N 1
ATOM 608 C CA . SER A 1 97 ? 54.435 9.008 -0.839 1.00 30.20 97 SER A CA 1
ATOM 609 C C . SER A 1 97 ? 53.359 9.518 0.115 1.00 31.72 97 SER A C 1
ATOM 610 O O . SER A 1 97 ? 53.630 9.726 1.299 1.00 32.55 97 SER A O 1
ATOM 613 N N . PRO A 1 98 ? 52.121 9.703 -0.354 1.00 35.36 98 PRO A N 1
ATOM 614 C CA . PRO A 1 98 ? 51.026 10.003 0.583 1.00 36.24 98 PRO A CA 1
ATOM 615 C C . PRO A 1 98 ? 50.743 8.873 1.558 1.00 33.68 98 PRO A C 1
ATOM 616 O O . PRO A 1 98 ? 50.013 9.090 2.529 1.00 35.93 98 PRO A O 1
ATOM 620 N N . ASN A 1 99 ? 51.307 7.688 1.341 1.00 33.75 99 ASN A N 1
ATOM 621 C CA . ASN A 1 99 ? 51.122 6.541 2.219 1.00 37.00 99 ASN A CA 1
ATOM 622 C C . ASN A 1 99 ? 52.339 6.268 3.098 1.00 37.67 99 ASN A C 1
ATOM 623 O O . ASN A 1 99 ? 52.421 5.203 3.716 1.00 34.50 99 ASN A O 1
ATOM 628 N N . PHE A 1 100 ? 53.298 7.191 3.142 1.00 35.62 100 PHE A N 1
ATOM 629 C CA . PHE A 1 100 ? 54.408 7.113 4.084 1.00 35.88 100 PHE A CA 1
ATOM 630 C C . PHE A 1 100 ? 53.919 7.635 5.432 1.00 34.57 100 PHE A C 1
ATOM 631 O O . PHE A 1 100 ? 53.543 8.806 5.541 1.00 33.78 100 PHE A O 1
ATOM 639 N N . PHE A 1 101 ? 53.891 6.765 6.449 1.00 35.77 101 PHE A N 1
ATOM 640 C CA . PHE A 1 101 ? 53.342 7.107 7.763 1.00 35.68 101 PHE A CA 1
ATOM 641 C C . PHE A 1 101 ? 54.360 6.972 8.892 1.00 34.87 101 PHE A C 1
ATOM 642 O O . PHE A 1 101 ? 53.966 6.971 10.062 1.00 36.00 101 PHE A O 1
ATOM 650 N N . ALA A 1 102 ? 55.646 6.846 8.580 1.00 33.47 102 ALA A N 1
ATOM 651 C CA . ALA A 1 102 ? 56.678 6.524 9.552 1.00 34.24 102 ALA A CA 1
ATOM 652 C C . ALA A 1 102 ? 57.429 7.772 10.033 1.00 36.70 102 ALA A C 1
ATOM 653 O O . ALA A 1 102 ? 57.393 8.837 9.406 1.00 32.05 102 ALA A O 1
ATOM 655 N N . PHE A 1 103 ? 58.115 7.618 11.171 1.00 32.92 103 PHE A N 1
ATOM 656 C CA . PHE A 1 103 ? 59.027 8.630 11.733 1.00 33.17 103 PHE A CA 1
ATOM 657 C C . PHE A 1 103 ? 58.276 9.958 11.840 1.00 33.15 103 PHE A C 1
ATOM 658 O O . PHE A 1 103 ? 57.207 10.000 12.465 1.00 31.90 103 PHE A O 1
ATOM 666 N N . PHE A 1 104 ? 58.795 11.054 11.288 1.00 31.50 104 PHE A N 1
ATOM 667 C CA . PHE A 1 104 ? 57.988 12.231 11.002 1.00 31.52 104 PHE A CA 1
ATOM 668 C C . PHE A 1 104 ? 58.142 12.564 9.521 1.00 29.66 104 PHE A C 1
ATOM 669 O O . PHE A 1 104 ? 59.202 12.324 8.946 1.00 30.85 104 PHE A O 1
ATOM 677 N N . PRO A 1 105 ? 57.101 13.069 8.867 1.00 29.61 105 PRO A N 1
ATOM 678 C CA . PRO A 1 105 ? 57.218 13.349 7.431 1.00 32.74 105 PRO A CA 1
ATOM 679 C C . PRO A 1 105 ? 58.272 14.412 7.158 1.00 32.93 105 PRO A C 1
ATOM 680 O O . PRO A 1 105 ? 58.560 15.268 7.998 1.00 35.04 105 PRO A O 1
ATOM 684 N N . SER A 1 106 ? 58.885 14.327 5.980 1.00 34.95 106 SER A N 1
ATOM 685 C CA . SER A 1 106 ? 59.791 15.371 5.507 1.00 32.23 106 SER A CA 1
ATOM 686 C C . SER A 1 106 ? 58.960 16.264 4.591 1.00 32.40 106 SER A C 1
ATOM 687 O O . SER A 1 106 ? 58.941 16.077 3.374 1.00 32.64 106 SER A O 1
ATOM 690 N N . THR A 1 107 ? 58.242 17.227 5.183 1.00 30.03 107 THR A N 1
ATOM 691 C CA . THR A 1 107 ? 57.313 18.024 4.392 1.00 29.74 107 THR A CA 1
ATOM 692 C C . THR A 1 107 ? 58.090 18.962 3.473 1.00 29.60 107 THR A C 1
ATOM 693 O O . THR A 1 107 ? 59.211 19.378 3.776 1.00 32.33 107 THR A O 1
ATOM 697 N N . ASN A 1 108 ? 57.509 19.246 2.311 1.00 29.11 108 ASN A N 1
ATOM 698 C CA . ASN A 1 108 ? 58.236 19.916 1.243 1.00 29.15 108 ASN A CA 1
ATOM 699 C C . ASN A 1 108 ? 57.293 20.869 0.515 1.00 30.16 108 ASN A C 1
ATOM 700 O O . ASN A 1 108 ? 56.073 20.853 0.719 1.00 28.81 108 ASN A O 1
ATOM 705 N N . SER A 1 109 ? 57.867 21.700 -0.358 1.00 29.69 109 SER A N 1
ATOM 706 C CA . SER A 1 109 ? 57.068 22.658 -1.109 1.00 29.66 109 SER A CA 1
ATOM 707 C C . SER A 1 109 ? 57.834 23.091 -2.349 1.00 27.20 109 SER A C 1
ATOM 708 O O . SER A 1 109 ? 59.070 23.048 -2.384 1.00 25.93 109 SER A O 1
ATOM 711 N N . ALA A 1 110 ? 57.081 23.519 -3.365 1.00 25.12 110 ALA A N 1
ATOM 712 C CA . ALA A 1 110 ? 57.710 23.982 -4.602 1.00 25.73 110 ALA A CA 1
ATOM 713 C C . ALA A 1 110 ? 58.634 25.168 -4.346 1.00 25.36 110 ALA A C 1
ATOM 714 O O . ALA A 1 110 ? 59.716 25.256 -4.938 1.00 25.94 110 ALA A O 1
ATOM 716 N N . ALA A 1 111 ? 58.238 26.076 -3.445 1.00 26.75 111 ALA A N 1
ATOM 717 C CA . ALA A 1 111 ? 59.082 27.231 -3.143 1.00 28.45 111 ALA A CA 1
ATOM 718 C C . ALA A 1 111 ? 60.416 26.806 -2.536 1.00 26.61 111 ALA A C 1
ATOM 719 O O . ALA A 1 111 ? 61.463 27.380 -2.862 1.00 26.32 111 ALA A O 1
ATOM 721 N N . ALA A 1 112 ? 60.399 25.806 -1.654 1.00 23.91 112 ALA A N 1
ATOM 722 C CA . ALA A 1 112 ? 61.633 25.387 -0.996 1.00 26.08 112 ALA A CA 1
ATOM 723 C C . ALA A 1 112 ? 62.566 24.678 -1.964 1.00 25.41 112 ALA A C 1
ATOM 724 O O . ALA A 1 112 ? 63.780 24.908 -1.942 1.00 25.38 112 ALA A O 1
ATOM 726 N N . ILE A 1 113 ? 62.016 23.806 -2.813 1.00 25.21 113 ILE A N 1
ATOM 727 C CA . ILE A 1 113 ? 62.827 23.139 -3.830 1.00 27.30 113 ILE A CA 1
ATOM 728 C C . ILE A 1 113 ? 63.412 24.162 -4.799 1.00 25.60 113 ILE A C 1
ATOM 729 O O . ILE A 1 113 ? 64.591 24.086 -5.162 1.00 24.86 113 ILE A O 1
ATOM 734 N N . ALA A 1 114 ? 62.600 25.139 -5.218 1.00 23.83 114 ALA A N 1
ATOM 735 C CA . ALA A 1 114 ? 63.085 26.215 -6.079 1.00 24.89 114 ALA A CA 1
ATOM 736 C C . ALA A 1 114 ? 64.227 26.972 -5.421 1.00 26.06 114 ALA A C 1
ATOM 737 O O . ALA A 1 114 ? 65.271 27.218 -6.043 1.00 26.20 114 ALA A O 1
ATOM 739 N N . GLY A 1 115 ? 64.055 27.326 -4.141 1.00 26.48 115 GLY A N 1
ATOM 740 C CA . GLY A 1 115 ? 65.093 28.060 -3.443 1.00 27.61 115 GLY A CA 1
ATOM 741 C C . GLY A 1 115 ? 66.377 27.267 -3.310 1.00 27.74 115 GLY A C 1
ATOM 742 O O . GLY A 1 115 ? 67.475 27.803 -3.501 1.00 27.74 115 GLY A O 1
ATOM 743 N N . ASP A 1 116 ? 66.264 25.974 -2.999 1.00 25.67 116 ASP A N 1
ATOM 744 C CA . ASP A 1 116 ? 67.480 25.184 -2.873 1.00 28.17 116 ASP A CA 1
ATOM 745 C C . ASP A 1 116 ? 68.155 24.960 -4.215 1.00 25.09 116 ASP A C 1
ATOM 746 O O . ASP A 1 116 ? 69.388 24.915 -4.279 1.00 26.55 116 ASP A O 1
ATOM 751 N N . LEU A 1 117 ? 67.377 24.822 -5.288 1.00 24.55 117 LEU A N 1
ATOM 752 C CA . LEU A 1 117 ? 67.964 24.742 -6.624 1.00 23.41 117 LEU A CA 1
ATOM 753 C C . LEU A 1 117 ? 68.756 26.003 -6.956 1.00 25.25 117 LEU A C 1
ATOM 754 O O . LEU A 1 117 ? 69.886 25.931 -7.459 1.00 23.90 117 LEU A O 1
ATOM 759 N N . ILE A 1 118 ? 68.183 27.171 -6.672 1.00 22.49 118 ILE A N 1
ATOM 760 C CA . ILE A 1 118 ? 68.893 28.417 -6.947 1.00 24.61 118 ILE A CA 1
ATOM 761 C C . ILE A 1 118 ? 70.170 28.502 -6.111 1.00 23.50 118 ILE A C 1
ATOM 762 O O . ILE A 1 118 ? 71.236 28.879 -6.616 1.00 24.46 118 ILE A O 1
ATOM 767 N N . ALA A 1 119 ? 70.102 28.093 -4.840 1.00 23.76 119 ALA A N 1
ATOM 768 C CA . ALA A 1 119 ? 71.292 28.145 -4.000 1.00 24.66 119 ALA A CA 1
ATOM 769 C C . ALA A 1 119 ? 72.373 27.209 -4.523 1.00 26.71 119 ALA A C 1
ATOM 770 O O . ALA A 1 119 ? 73.559 27.566 -4.534 1.00 26.09 119 ALA A O 1
ATOM 772 N N . SER A 1 120 ? 71.977 26.022 -5.001 1.00 24.37 120 SER A N 1
ATOM 773 C CA . SER A 1 120 ? 72.941 25.060 -5.537 1.00 26.86 120 SER A CA 1
ATOM 774 C C . SER A 1 120 ? 73.620 25.583 -6.790 1.00 28.66 120 SER A C 1
ATOM 775 O O . SER A 1 120 ? 74.774 25.238 -7.058 1.00 27.31 120 SER A O 1
ATOM 778 N N . ALA A 1 121 ? 72.918 26.395 -7.581 1.00 24.47 121 ALA A N 1
ATOM 779 C CA . ALA A 1 121 ? 73.513 26.873 -8.821 1.00 25.57 121 ALA A CA 1
ATOM 780 C C . ALA A 1 121 ? 74.449 28.050 -8.581 1.00 26.76 121 ALA A C 1
ATOM 781 O O . ALA A 1 121 ? 75.530 28.127 -9.183 1.00 27.41 121 ALA A O 1
ATOM 783 N N . MET A 1 122 ? 74.042 28.991 -7.729 1.00 22.72 122 MET A N 1
ATOM 784 C CA . MET A 1 122 ? 74.933 30.091 -7.385 1.00 25.58 122 MET A CA 1
ATOM 785 C C . MET A 1 122 ? 76.133 29.585 -6.593 1.00 26.48 122 MET A C 1
ATOM 786 O O . MET A 1 122 ? 77.266 30.050 -6.796 1.00 25.43 122 MET A O 1
ATOM 791 N N . ASN A 1 123 ? 75.893 28.628 -5.697 1.00 25.15 123 ASN A N 1
ATOM 792 C CA . ASN A 1 123 ? 76.939 27.850 -5.038 1.00 24.80 123 ASN A CA 1
ATOM 793 C C . ASN A 1 123 ? 77.934 28.747 -4.301 1.00 25.29 123 ASN A C 1
ATOM 794 O O . ASN A 1 123 ? 79.146 28.542 -4.371 1.00 23.24 123 ASN A O 1
ATOM 799 N N . THR A 1 124 ? 77.420 29.765 -3.607 1.00 24.77 124 THR A N 1
ATOM 800 C CA . THR A 1 124 ? 78.282 30.590 -2.777 1.00 25.62 124 THR A CA 1
ATOM 801 C C . THR A 1 124 ? 78.615 29.845 -1.481 1.00 26.32 124 THR A C 1
ATOM 802 O O . THR A 1 124 ? 77.887 28.950 -1.043 1.00 28.33 124 THR A O 1
ATOM 806 N N . VAL A 1 125 ? 79.743 30.214 -0.875 1.00 24.41 125 VAL A N 1
ATOM 807 C CA . VAL A 1 125 ? 80.212 29.603 0.368 1.00 26.75 125 VAL A CA 1
ATOM 808 C C . VAL A 1 125 ? 80.285 30.703 1.428 1.00 28.55 125 VAL A C 1
ATOM 809 O O . VAL A 1 125 ? 81.170 31.565 1.375 1.00 32.19 125 VAL A O 1
ATOM 813 N N . GLY A 1 126 ? 79.367 30.679 2.387 1.00 27.93 126 GLY A N 1
ATOM 814 C CA . GLY A 1 126 ? 79.196 31.833 3.252 1.00 27.17 126 GLY A CA 1
ATOM 815 C C . GLY A 1 126 ? 79.849 31.780 4.620 1.00 26.55 126 GLY A C 1
ATOM 816 O O . GLY A 1 126 ? 79.193 32.098 5.611 1.00 26.14 126 GLY A O 1
ATOM 817 N N . PHE A 1 127 ? 81.137 31.420 4.689 1.00 26.89 127 PHE A N 1
ATOM 818 C CA . PHE A 1 127 ? 81.808 31.330 5.984 1.00 26.26 127 PHE A CA 1
ATOM 819 C C . PHE A 1 127 ? 81.885 32.694 6.673 1.00 25.85 127 PHE A C 1
ATOM 820 O O . PHE A 1 127 ? 81.801 32.780 7.902 1.00 26.86 127 PHE A O 1
ATOM 828 N N . THR A 1 128 ? 82.057 33.766 5.900 1.00 25.40 128 THR A N 1
ATOM 829 C CA . THR A 1 128 ? 82.019 35.126 6.416 1.00 25.38 128 THR A CA 1
ATOM 830 C C . THR A 1 128 ? 80.948 35.917 5.677 1.00 25.31 128 THR A C 1
ATOM 831 O O . THR A 1 128 ? 80.528 35.557 4.562 1.00 22.21 128 THR A O 1
ATOM 835 N N . TRP A 1 129 ? 80.513 37.002 6.329 1.00 23.98 129 TRP A N 1
ATOM 836 C CA . TRP A 1 129 ? 79.628 37.975 5.688 1.00 23.91 129 TRP A CA 1
ATOM 837 C C . TRP A 1 129 ? 80.213 38.456 4.361 1.00 23.97 129 TRP A C 1
ATOM 838 O O . TRP A 1 129 ? 79.531 38.459 3.335 1.00 23.88 129 TRP A O 1
ATOM 849 N N . GLN A 1 130 ? 81.497 38.820 4.354 1.00 24.17 130 GLN A N 1
ATOM 850 C CA . GLN A 1 130 ? 82.111 39.353 3.145 1.00 27.47 130 GLN A CA 1
ATOM 851 C C . GLN A 1 130 ? 82.136 38.325 2.020 1.00 27.41 130 GLN A C 1
ATOM 852 O O . GLN A 1 130 ? 82.002 38.696 0.840 1.00 25.57 130 GLN A O 1
ATOM 858 N N . ALA A 1 131 ? 82.301 37.037 2.372 1.00 26.55 131 ALA A N 1
ATOM 859 C CA . ALA A 1 131 ? 82.282 35.927 1.417 1.00 31.21 131 ALA A CA 1
ATOM 860 C C . ALA A 1 131 ? 81.024 35.875 0.577 1.00 35.73 131 ALA A C 1
ATOM 861 O O . ALA A 1 131 ? 81.045 35.231 -0.481 1.00 36.89 131 ALA A O 1
ATOM 863 N N . SER A 1 132 ? 79.912 36.512 1.046 1.00 33.20 132 SER A N 1
ATOM 864 C CA . SER A 1 132 ? 78.685 36.796 0.298 1.00 25.73 132 SER A CA 1
ATOM 865 C C . SER A 1 132 ? 77.647 37.472 1.194 1.00 26.88 132 SER A C 1
ATOM 866 O O . SER A 1 132 ? 76.875 36.781 1.879 1.00 25.62 132 SER A O 1
ATOM 869 N N . PRO A 1 133 ? 77.596 38.811 1.211 1.00 24.76 133 PRO A N 1
ATOM 870 C CA . PRO A 1 133 ? 76.716 39.501 2.170 1.00 23.88 133 PRO A CA 1
ATOM 871 C C . PRO A 1 133 ? 75.266 39.042 2.158 1.00 24.32 133 PRO A C 1
ATOM 872 O O . PRO A 1 133 ? 74.703 38.795 3.228 1.00 22.78 133 PRO A O 1
ATOM 876 N N . ALA A 1 134 ? 74.654 38.913 0.981 1.00 23.88 134 ALA A N 1
ATOM 877 C CA . ALA A 1 134 ? 73.249 38.516 0.902 1.00 26.35 134 ALA A CA 1
ATOM 878 C C . ALA A 1 134 ? 72.994 37.169 1.575 1.00 23.75 134 ALA A C 1
ATOM 879 O O . ALA A 1 134 ? 71.941 36.973 2.180 1.00 25.73 134 ALA A O 1
ATOM 881 N N . ALA A 1 135 ? 73.939 36.227 1.481 1.00 24.51 135 ALA A N 1
ATOM 882 C CA . ALA A 1 135 ? 73.696 34.898 2.046 1.00 26.24 135 ALA A CA 1
ATOM 883 C C . ALA A 1 135 ? 73.581 34.953 3.561 1.00 26.78 135 ALA A C 1
ATOM 884 O O . ALA A 1 135 ? 72.729 34.276 4.158 1.00 26.05 135 ALA A O 1
ATOM 886 N N . THR A 1 136 ? 74.429 35.754 4.200 1.00 21.94 136 THR A N 1
ATOM 887 C CA . THR A 1 136 ? 74.392 35.864 5.652 1.00 22.71 136 THR A CA 1
ATOM 888 C C . THR A 1 136 ? 73.240 36.746 6.111 1.00 22.42 136 THR A C 1
ATOM 889 O O . THR A 1 136 ? 72.531 36.398 7.060 1.00 26.22 136 THR A O 1
ATOM 893 N N . GLU A 1 137 ? 73.019 37.874 5.430 1.00 23.67 137 GLU A N 1
ATOM 894 C CA . GLU A 1 137 ? 71.938 38.762 5.842 1.00 25.35 137 GLU A CA 1
ATOM 895 C C . GLU A 1 137 ? 70.570 38.136 5.603 1.00 21.71 137 GLU A C 1
ATOM 896 O O . GLU A 1 137 ? 69.645 38.385 6.376 1.00 23.77 137 GLU A O 1
ATOM 902 N N . MET A 1 138 ? 70.410 37.340 4.544 1.00 22.64 138 MET A N 1
ATOM 903 C CA . MET A 1 138 ? 69.127 36.666 4.358 1.00 24.51 138 MET A CA 1
ATOM 904 C C . MET A 1 138 ? 68.928 35.559 5.378 1.00 23.09 138 MET A C 1
ATOM 905 O O . MET A 1 138 ? 67.798 35.300 5.806 1.00 25.30 138 MET A O 1
ATOM 910 N N . GLU A 1 139 ? 69.996 34.856 5.741 1.00 21.58 139 GLU A N 1
ATOM 911 C CA . GLU A 1 139 ? 69.863 33.872 6.808 1.00 23.09 139 GLU A CA 1
ATOM 912 C C . GLU A 1 139 ? 69.406 34.539 8.098 1.00 25.65 139 GLU A C 1
ATOM 913 O O . GLU A 1 139 ? 68.507 34.036 8.787 1.00 23.24 139 GLU A O 1
ATOM 919 N N . VAL A 1 140 ? 70.007 35.680 8.438 1.00 25.18 140 VAL A N 1
ATOM 920 C CA . VAL A 1 140 ? 69.582 36.400 9.639 1.00 26.07 140 VAL A CA 1
ATOM 921 C C . VAL A 1 140 ? 68.123 36.836 9.513 1.00 25.84 140 VAL A C 1
ATOM 922 O O . VAL A 1 140 ? 67.340 36.723 10.458 1.00 27.04 140 VAL A O 1
ATOM 926 N N . LEU A 1 141 ? 67.729 37.326 8.337 1.00 24.55 141 LEU A N 1
ATOM 927 C CA . LEU A 1 141 ? 66.353 37.784 8.165 1.00 28.58 141 LEU A CA 1
ATOM 928 C C . LEU A 1 141 ? 65.364 36.626 8.261 1.00 28.12 141 LEU A C 1
ATOM 929 O O . LEU A 1 141 ? 64.319 36.750 8.910 1.00 27.87 141 LEU A O 1
ATOM 934 N N . ALA A 1 142 ? 65.674 35.491 7.623 1.00 24.20 142 ALA A N 1
ATOM 935 C CA . ALA A 1 142 ? 64.786 34.332 7.707 1.00 25.58 142 ALA A CA 1
ATOM 936 C C . ALA A 1 142 ? 64.653 33.848 9.147 1.00 25.11 142 ALA A C 1
ATOM 937 O O . ALA A 1 142 ? 63.556 33.501 9.597 1.00 25.62 142 ALA A O 1
ATOM 939 N N . LEU A 1 143 ? 65.758 33.819 9.885 1.00 24.02 143 LEU A N 1
ATOM 940 C CA . LEU A 1 143 ? 65.683 33.416 11.288 1.00 25.29 143 LEU A CA 1
ATOM 941 C C . LEU A 1 143 ? 64.795 34.363 12.083 1.00 25.80 143 LEU A C 1
ATOM 942 O O . LEU A 1 143 ? 63.994 33.929 12.921 1.00 25.18 143 LEU A O 1
ATOM 947 N N . ASP A 1 144 ? 64.942 35.662 11.841 1.00 27.61 144 ASP A N 1
ATOM 948 C CA . ASP A 1 144 ? 64.132 36.656 12.534 1.00 28.03 144 ASP A CA 1
ATOM 949 C C . ASP A 1 144 ? 62.652 36.502 12.201 1.00 30.04 144 ASP A C 1
ATOM 950 O O . ASP A 1 144 ? 61.800 36.568 13.094 1.00 26.55 144 ASP A O 1
ATOM 955 N N . TRP A 1 145 ? 62.324 36.328 10.913 1.00 25.45 145 TRP A N 1
ATOM 956 C CA . TRP A 1 145 ? 60.934 36.109 10.526 1.00 25.92 145 TRP A CA 1
ATOM 957 C C . TRP A 1 145 ? 60.353 34.889 11.226 1.00 26.62 145 TRP A C 1
ATOM 958 O O . TRP A 1 145 ? 59.223 34.929 11.721 1.00 29.21 145 TRP A O 1
ATOM 969 N N . LEU A 1 146 ? 61.089 33.773 11.221 1.00 24.19 146 LEU A N 1
ATOM 970 C CA . LEU A 1 146 ? 60.598 32.559 11.881 1.00 26.76 146 LEU A CA 1
ATOM 971 C C . LEU A 1 146 ? 60.438 32.769 13.387 1.00 28.23 146 LEU A C 1
ATOM 972 O O . LEU A 1 146 ? 59.467 32.290 13.995 1.00 26.62 146 LEU A O 1
ATOM 977 N N . ALA A 1 147 ? 61.386 33.476 14.007 1.00 27.81 147 ALA A N 1
ATOM 978 C CA . ALA A 1 147 ? 61.252 33.794 15.425 1.00 27.63 147 ALA A CA 1
ATOM 979 C C . ALA A 1 147 ? 59.988 34.610 15.688 1.00 30.13 147 ALA A C 1
ATOM 980 O O . ALA A 1 147 ? 59.336 34.441 16.726 1.00 30.41 147 ALA A O 1
ATOM 982 N N . GLN A 1 148 ? 59.618 35.493 14.755 1.00 31.35 148 GLN A N 1
ATOM 983 C CA . GLN A 1 148 ? 58.370 36.244 14.904 1.00 31.09 148 GLN A CA 1
ATOM 984 C C . GLN A 1 148 ? 57.159 35.328 14.794 1.00 33.11 148 GLN A C 1
ATOM 985 O O . GLN A 1 148 ? 56.223 35.434 15.593 1.00 32.72 148 GLN A O 1
ATOM 991 N N . MET A 1 149 ? 57.153 34.423 13.807 1.00 31.86 149 MET A N 1
ATOM 992 C CA . MET A 1 149 ? 56.054 33.461 13.697 1.00 31.28 149 MET A CA 1
ATOM 993 C C . MET A 1 149 ? 55.919 32.627 14.970 1.00 33.38 149 MET A C 1
ATOM 994 O O . MET A 1 149 ? 54.802 32.367 15.439 1.00 31.00 149 MET A O 1
ATOM 999 N N . LEU A 1 150 ? 57.045 32.186 15.531 1.00 29.26 150 LEU A N 1
ATOM 1000 C CA . LEU A 1 150 ? 57.046 31.377 16.745 1.00 31.10 150 LEU A CA 1
ATOM 1001 C C . LEU A 1 150 ? 56.778 32.195 17.994 1.00 35.21 150 LEU A C 1
ATOM 1002 O O . LEU A 1 150 ? 56.640 31.616 19.079 1.00 34.90 150 LEU A O 1
ATOM 1007 N N . ASN A 1 151 ? 56.741 33.517 17.873 1.00 34.83 151 ASN A N 1
ATOM 1008 C CA . ASN A 1 151 ? 56.613 34.391 19.028 1.00 36.30 151 ASN A CA 1
ATOM 1009 C C . ASN A 1 151 ? 57.702 34.120 20.057 1.00 36.12 151 ASN A C 1
ATOM 1010 O O . ASN A 1 151 ? 57.453 34.121 21.265 1.00 32.93 151 ASN A O 1
ATOM 1015 N N . LEU A 1 152 ? 58.924 33.880 19.584 1.00 32.61 152 LEU A N 1
ATOM 1016 C CA . LEU A 1 152 ? 60.031 33.783 20.520 1.00 34.70 152 LEU A CA 1
ATOM 1017 C C . LEU A 1 152 ? 60.216 35.118 21.242 1.00 39.32 152 LEU A C 1
ATOM 1018 O O . LEU A 1 152 ? 59.976 36.179 20.663 1.00 35.05 152 LEU A O 1
ATOM 1023 N N . PRO A 1 153 ? 60.607 35.089 22.516 1.00 37.68 153 PRO A N 1
ATOM 1024 C CA . PRO A 1 153 ? 61.028 36.324 23.188 1.00 42.13 153 PRO A CA 1
ATOM 1025 C C . PRO A 1 153 ? 62.101 37.046 22.380 1.00 43.29 153 PRO A C 1
ATOM 1026 O O . PRO A 1 153 ? 62.910 36.421 21.683 1.00 37.95 153 PRO A O 1
ATOM 1030 N N . THR A 1 154 ? 62.105 38.379 22.485 1.00 41.26 154 THR A N 1
ATOM 1031 C CA . THR A 1 154 ? 63.054 39.178 21.714 1.00 41.82 154 THR A CA 1
ATOM 1032 C C . THR A 1 154 ? 64.490 38.914 22.137 1.00 38.91 154 THR A C 1
ATOM 1033 O O . THR A 1 154 ? 65.415 39.187 21.362 1.00 40.96 154 THR A O 1
ATOM 1037 N N . SER A 1 155 ? 64.698 38.373 23.338 1.00 38.42 155 SER A N 1
ATOM 1038 C CA . SER A 1 155 ? 66.042 37.999 23.755 1.00 37.00 155 SER A CA 1
ATOM 1039 C C . SER A 1 155 ? 66.681 36.962 22.827 1.00 35.19 155 SER A C 1
ATOM 1040 O O . SER A 1 155 ? 67.902 36.783 22.876 1.00 35.68 155 SER A O 1
ATOM 1043 N N . PHE A 1 156 ? 65.904 36.287 21.976 1.00 34.65 156 PHE A N 1
ATOM 1044 C CA . PHE A 1 156 ? 66.473 35.286 21.073 1.00 34.85 156 PHE A CA 1
ATOM 1045 C C . PHE A 1 156 ? 66.826 35.828 19.690 1.00 37.18 156 PHE A C 1
ATOM 1046 O O . PHE A 1 156 ? 67.350 35.069 18.869 1.00 34.84 156 PHE A O 1
ATOM 1054 N N . MET A 1 157 ? 66.588 37.103 19.395 1.00 33.26 157 MET A N 1
ATOM 1055 C CA . MET A 1 157 ? 67.045 37.614 18.108 1.00 41.10 157 MET A CA 1
ATOM 1056 C C . MET A 1 157 ? 67.666 38.997 18.282 1.00 42.87 157 MET A C 1
ATOM 1057 O O . MET A 1 157 ? 67.669 39.573 19.375 1.00 47.45 157 MET A O 1
ATOM 1062 N N . ASN A 1 158 ? 68.260 39.494 17.203 1.00 49.78 158 ASN A N 1
ATOM 1063 C CA . ASN A 1 158 ? 68.996 40.760 17.226 1.00 52.70 158 ASN A CA 1
ATOM 1064 C C . ASN A 1 158 ? 68.491 41.679 16.125 1.00 53.61 158 ASN A C 1
ATOM 1065 O O . ASN A 1 158 ? 68.081 41.208 15.066 1.00 56.65 158 ASN A O 1
ATOM 1070 N N . GLY A 1 163 ? 69.967 49.230 20.542 1.00 60.10 163 GLY A N 1
ATOM 1071 C CA . GLY A 1 163 ? 70.378 47.929 20.042 1.00 64.11 163 GLY A CA 1
ATOM 1072 C C . GLY A 1 163 ? 71.389 47.243 20.945 1.00 62.34 163 GLY A C 1
ATOM 1073 O O . GLY A 1 163 ? 72.585 47.220 20.657 1.00 66.93 163 GLY A O 1
ATOM 1074 N N . ARG A 1 164 ? 70.899 46.669 22.041 1.00 61.48 164 ARG A N 1
ATOM 1075 C CA . ARG A 1 164 ? 71.749 46.072 23.059 1.00 59.81 164 ARG A CA 1
ATOM 1076 C C . ARG A 1 164 ? 71.588 44.557 23.184 1.00 60.68 164 ARG A C 1
ATOM 1077 O O . ARG A 1 164 ? 72.215 43.950 24.061 1.00 60.87 164 ARG A O 1
ATOM 1085 N N . GLY A 1 165 ? 70.778 43.928 22.337 1.00 59.61 165 GLY A N 1
ATOM 1086 C CA . GLY A 1 165 ? 70.546 42.501 22.475 1.00 54.84 165 GLY A CA 1
ATOM 1087 C C . GLY A 1 165 ? 71.795 41.674 22.224 1.00 48.53 165 GLY A C 1
ATOM 1088 O O . GLY A 1 165 ? 72.714 42.079 21.510 1.00 48.91 165 GLY A O 1
ATOM 1089 N N . THR A 1 166 ? 71.828 40.492 22.843 1.00 43.05 166 THR A N 1
ATOM 1090 C CA . THR A 1 166 ? 72.893 39.520 22.633 1.00 39.33 166 THR A CA 1
ATOM 1091 C C . THR A 1 166 ? 72.390 38.217 22.016 1.00 35.36 166 THR A C 1
ATOM 1092 O O . THR A 1 166 ? 73.190 37.297 21.827 1.00 36.26 166 THR A O 1
ATOM 1096 N N . GLY A 1 167 ? 71.088 38.100 21.722 1.00 32.94 167 GLY A N 1
ATOM 1097 C CA . GLY A 1 167 ? 70.562 36.888 21.142 1.00 31.47 167 GLY A CA 1
ATOM 1098 C C . GLY A 1 167 ? 70.805 36.815 19.643 1.00 34.44 167 GLY A C 1
ATOM 1099 O O . GLY A 1 167 ? 71.163 37.791 18.980 1.00 33.67 167 GLY A O 1
ATOM 1100 N N . GLY A 1 168 ? 70.618 35.620 19.102 1.00 31.26 168 GLY A N 1
ATOM 1101 C CA . GLY A 1 168 ? 70.741 35.436 17.670 1.00 31.39 168 GLY A CA 1
ATOM 1102 C C . GLY A 1 168 ? 70.593 33.968 17.329 1.00 30.49 168 GLY A C 1
ATOM 1103 O O . GLY A 1 168 ? 70.332 33.133 18.199 1.00 30.19 168 GLY A O 1
ATOM 1104 N N . GLY A 1 169 ? 70.758 33.670 16.042 1.00 29.38 169 GLY A N 1
ATOM 1105 C CA . GLY A 1 169 ? 70.475 32.333 15.561 1.00 29.72 169 GLY A CA 1
ATOM 1106 C C . GLY A 1 169 ? 71.419 31.920 14.457 1.00 30.45 169 GLY A C 1
ATOM 1107 O O . GLY A 1 169 ? 72.224 32.712 13.965 1.00 25.72 169 GLY A O 1
ATOM 1108 N N . VAL A 1 170 ? 71.315 30.646 14.082 1.00 25.15 170 VAL A N 1
ATOM 1109 C CA . VAL A 1 170 ? 72.072 30.101 12.965 1.00 26.34 170 VAL A CA 1
ATOM 1110 C C . VAL A 1 170 ? 71.276 28.942 12.381 1.00 27.60 170 VAL A C 1
ATOM 1111 O O . VAL A 1 170 ? 70.635 28.183 13.113 1.00 24.61 170 VAL A O 1
ATOM 1115 N N . ILE A 1 171 ? 71.312 28.810 11.060 1.00 25.14 171 ILE A N 1
ATOM 1116 C CA . ILE A 1 171 ? 70.752 27.640 10.399 1.00 28.07 171 ILE A CA 1
ATOM 1117 C C . ILE A 1 171 ? 71.854 26.593 10.296 1.00 28.00 171 ILE A C 1
ATOM 1118 O O . ILE A 1 171 ? 72.921 26.855 9.730 1.00 27.05 171 ILE A O 1
ATOM 1123 N N . LEU A 1 172 ? 71.597 25.419 10.856 1.00 25.72 172 LEU A N 1
ATOM 1124 C CA . LEU A 1 172 ? 72.495 24.277 10.809 1.00 27.97 172 LEU A CA 1
ATOM 1125 C C . LEU A 1 172 ? 71.830 23.153 10.019 1.00 29.05 172 LEU A C 1
ATOM 1126 O O . LEU A 1 172 ? 70.649 23.223 9.670 1.00 27.36 172 LEU A O 1
ATOM 1131 N N . GLY A 1 173 ? 72.601 22.099 9.745 1.00 32.71 173 GLY A N 1
ATOM 1132 C CA . GLY A 1 173 ? 72.044 20.958 9.038 1.00 30.82 173 GLY A CA 1
ATOM 1133 C C . GLY A 1 173 ? 71.126 20.108 9.903 1.00 32.81 173 GLY A C 1
ATOM 1134 O O . GLY A 1 173 ? 70.095 19.623 9.431 1.00 34.85 173 GLY A O 1
ATOM 1135 N N . THR A 1 174 ? 71.469 19.926 11.185 1.00 28.70 174 THR A N 1
ATOM 1136 C CA . THR A 1 174 ? 70.825 18.903 12.000 1.00 28.34 174 THR A CA 1
ATOM 1137 C C . THR A 1 174 ? 70.631 19.381 13.431 1.00 30.82 174 THR A C 1
ATOM 1138 O O . THR A 1 174 ? 71.350 20.250 13.928 1.00 24.94 174 THR A O 1
ATOM 1142 N N . THR A 1 175 ? 69.678 18.742 14.112 1.00 28.23 175 THR A N 1
ATOM 1143 C CA . THR A 1 175 ? 69.541 18.952 15.550 1.00 31.18 175 THR A CA 1
ATOM 1144 C C . THR A 1 175 ? 70.794 18.492 16.292 1.00 30.40 175 THR A C 1
ATOM 1145 O O . THR A 1 175 ? 71.199 19.111 17.284 1.00 29.56 175 THR A O 1
ATOM 1149 N N . SER A 1 176 ? 71.452 17.434 15.803 1.00 27.98 176 SER A N 1
ATOM 1150 C CA . SER A 1 176 ? 72.658 16.959 16.474 1.00 30.09 176 SER A CA 1
ATOM 1151 C C . SER A 1 176 ? 73.727 18.046 16.547 1.00 29.32 176 SER A C 1
ATOM 1152 O O . SER A 1 176 ? 74.359 18.218 17.595 1.00 26.21 176 SER A O 1
ATOM 1155 N N . GLU A 1 177 ? 73.956 18.778 15.444 1.00 23.77 177 GLU A N 1
ATOM 1156 C CA . GLU A 1 177 ? 74.936 19.861 15.487 1.00 26.89 177 GLU A CA 1
ATOM 1157 C C . GLU A 1 177 ? 74.499 20.969 16.439 1.00 24.64 177 GLU A C 1
ATOM 1158 O O . GLU A 1 177 ? 75.334 21.575 17.117 1.00 27.83 177 GLU A O 1
ATOM 1164 N N . ALA A 1 178 ? 73.200 21.274 16.477 1.00 25.18 178 ALA A N 1
ATOM 1165 C CA . ALA A 1 178 ? 72.713 22.278 17.411 1.00 24.47 178 ALA A CA 1
ATOM 1166 C C . ALA A 1 178 ? 72.931 21.830 18.855 1.00 28.55 178 ALA A C 1
ATOM 1167 O O . ALA A 1 178 ? 73.305 22.637 19.720 1.00 26.92 178 ALA A O 1
ATOM 1169 N N . MET A 1 179 ? 72.719 20.543 19.126 1.00 26.83 179 MET A N 1
ATOM 1170 C CA . MET A 1 179 ? 73.016 20.018 20.449 1.00 27.92 179 MET A CA 1
ATOM 1171 C C . MET A 1 179 ? 74.505 20.079 20.728 1.00 26.61 179 MET A C 1
ATOM 1172 O O . MET A 1 179 ? 74.921 20.457 21.829 1.00 26.69 179 MET A O 1
ATOM 1177 N N . LEU A 1 180 ? 75.322 19.712 19.745 1.00 23.76 180 LEU A N 1
ATOM 1178 C CA . LEU A 1 180 ? 76.763 19.625 19.975 1.00 26.28 180 LEU A CA 1
ATOM 1179 C C . LEU A 1 180 ? 77.354 20.996 20.298 1.00 29.46 180 LEU A C 1
ATOM 1180 O O . LEU A 1 180 ? 78.166 21.134 21.221 1.00 28.41 180 LEU A O 1
ATOM 1185 N N . VAL A 1 181 ? 76.968 22.024 19.541 1.00 28.49 181 VAL A N 1
ATOM 1186 C CA . VAL A 1 181 ? 77.621 23.310 19.759 1.00 27.34 181 VAL A CA 1
ATOM 1187 C C . VAL A 1 181 ? 77.161 23.925 21.083 1.00 26.15 181 VAL A C 1
ATOM 1188 O O . VAL A 1 181 ? 77.950 24.584 21.768 1.00 26.48 181 VAL A O 1
ATOM 1192 N N . THR A 1 182 ? 75.904 23.719 21.482 1.00 28.27 182 THR A N 1
ATOM 1193 C CA . THR A 1 182 ? 75.489 24.254 22.778 1.00 26.72 182 THR A CA 1
ATOM 1194 C C . THR A 1 182 ? 76.067 23.440 23.931 1.00 29.31 182 THR A C 1
ATOM 1195 O O . THR A 1 182 ? 76.361 24.002 24.992 1.00 26.31 182 THR A O 1
ATOM 1199 N N . LEU A 1 183 ? 76.222 22.123 23.753 1.00 27.68 183 LEU A N 1
ATOM 1200 C CA . LEU A 1 183 ? 76.921 21.325 24.758 1.00 26.06 183 LEU A CA 1
ATOM 1201 C C . LEU A 1 183 ? 78.358 21.793 24.925 1.00 27.62 183 LEU A C 1
ATOM 1202 O O . LEU A 1 183 ? 78.885 21.810 26.045 1.00 27.75 183 LEU A O 1
ATOM 1207 N N . VAL A 1 184 ? 79.015 22.156 23.823 1.00 25.37 184 VAL A N 1
ATOM 1208 C CA . VAL A 1 184 ? 80.398 22.603 23.913 1.00 26.52 184 VAL A CA 1
ATOM 1209 C C . VAL A 1 184 ? 80.473 23.938 24.644 1.00 28.94 184 VAL A C 1
ATOM 1210 O O . VAL A 1 184 ? 81.342 24.142 25.497 1.00 28.81 184 VAL A O 1
ATOM 1214 N N . ALA A 1 185 ? 79.541 24.847 24.361 1.00 27.24 185 ALA A N 1
ATOM 1215 C CA . ALA A 1 185 ? 79.531 26.121 25.079 1.00 31.12 185 ALA A CA 1
ATOM 1216 C C . ALA A 1 185 ? 79.288 25.909 26.574 1.00 29.05 185 ALA A C 1
ATOM 1217 O O . ALA A 1 185 ? 79.979 26.494 27.418 1.00 27.15 185 ALA A O 1
ATOM 1219 N N . ALA A 1 186 ? 78.320 25.057 26.922 1.00 25.69 186 ALA A N 1
ATOM 1220 C CA . ALA A 1 186 ? 78.043 24.793 28.334 1.00 29.58 186 ALA A CA 1
ATOM 1221 C C . ALA A 1 186 ? 79.231 24.118 29.003 1.00 27.86 186 ALA A C 1
ATOM 1222 O O . ALA A 1 186 ? 79.613 24.480 30.124 1.00 29.16 186 ALA A O 1
ATOM 1224 N N . ARG A 1 187 ? 79.825 23.131 28.321 1.00 28.67 187 ARG A N 1
ATOM 1225 C CA . ARG A 1 187 ? 81.017 22.454 28.822 1.00 29.61 187 ARG A CA 1
ATOM 1226 C C . ARG A 1 187 ? 82.138 23.440 29.128 1.00 30.76 187 ARG A C 1
ATOM 1227 O O . ARG A 1 187 ? 82.737 23.409 30.213 1.00 29.17 187 ARG A O 1
ATOM 1235 N N . ASP A 1 188 ? 82.440 24.323 28.177 1.00 28.51 188 ASP A N 1
ATOM 1236 C CA . ASP A 1 188 ? 83.582 25.212 28.359 1.00 28.65 188 ASP A CA 1
ATOM 1237 C C . ASP A 1 188 ? 83.348 26.164 29.529 1.00 28.46 188 ASP A C 1
ATOM 1238 O O . ASP A 1 188 ? 84.274 26.446 30.300 1.00 29.56 188 ASP A O 1
ATOM 1243 N N . ALA A 1 189 ? 82.107 26.629 29.699 1.00 27.70 189 ALA A N 1
ATOM 1244 C CA . ALA A 1 189 ? 81.791 27.524 30.804 1.00 30.46 189 ALA A CA 1
ATOM 1245 C C . ALA A 1 189 ? 81.889 26.800 32.141 1.00 31.67 189 ALA A C 1
ATOM 1246 O O . ALA A 1 189 ? 82.397 27.362 33.121 1.00 31.85 189 ALA A O 1
ATOM 1248 N N . ALA A 1 190 ? 81.417 25.551 32.199 1.00 26.57 190 ALA A N 1
ATOM 1249 C CA . ALA A 1 190 ? 81.467 24.788 33.443 1.00 33.43 190 ALA A CA 1
ATOM 1250 C C . ALA A 1 190 ? 82.907 24.502 33.858 1.00 33.31 190 ALA A C 1
ATOM 1251 O O . ALA A 1 190 ? 83.269 24.660 35.033 1.00 31.60 190 ALA A O 1
ATOM 1253 N N . LEU A 1 191 ? 83.741 24.070 32.909 1.00 29.08 191 LEU A N 1
ATOM 1254 C CA . LEU A 1 191 ? 85.154 23.834 33.197 1.00 33.88 191 LEU A CA 1
ATOM 1255 C C . LEU A 1 191 ? 85.843 25.096 33.703 1.00 33.86 191 LEU A C 1
ATOM 1256 O O . LEU A 1 191 ? 86.646 25.047 34.637 1.00 34.11 191 LEU A O 1
ATOM 1261 N N . ARG A 1 192 ? 85.548 26.234 33.088 1.00 32.24 192 ARG A N 1
ATOM 1262 C CA . ARG A 1 192 ? 86.207 27.472 33.478 1.00 34.36 192 ARG A CA 1
ATOM 1263 C C . ARG A 1 192 ? 85.801 27.886 34.893 1.00 34.55 192 ARG A C 1
ATOM 1264 O O . ARG A 1 192 ? 86.657 28.195 35.734 1.00 35.09 192 ARG A O 1
ATOM 1272 N N . ARG A 1 193 ? 84.499 27.874 35.188 1.00 30.00 193 ARG A N 1
ATOM 1273 C CA . ARG A 1 193 ? 84.056 28.373 36.484 1.00 33.66 193 ARG A CA 1
ATOM 1274 C C . ARG A 1 193 ? 84.338 27.393 37.621 1.00 37.34 193 ARG A C 1
ATOM 1275 O O . ARG A 1 193 ? 84.526 27.826 38.764 1.00 36.76 193 ARG A O 1
ATOM 1283 N N . SER A 1 194 ? 84.381 26.088 37.346 1.00 35.67 194 SER A N 1
ATOM 1284 C CA . SER A 1 194 ? 84.643 25.092 38.382 1.00 38.36 194 SER A CA 1
ATOM 1285 C C . SER A 1 194 ? 86.129 24.878 38.640 1.00 38.28 194 SER A C 1
ATOM 1286 O O . SER A 1 194 ? 86.484 24.109 39.535 1.00 41.14 194 SER A O 1
ATOM 1289 N N . GLY A 1 195 ? 87.006 25.543 37.899 1.00 37.11 195 GLY A N 1
ATOM 1290 C CA . GLY A 1 195 ? 88.421 25.434 38.182 1.00 40.47 195 GLY A CA 1
ATOM 1291 C C . GLY A 1 195 ? 89.069 24.156 37.697 1.00 45.51 195 GLY A C 1
ATOM 1292 O O . GLY A 1 195 ? 90.015 23.669 38.328 1.00 43.84 195 GLY A O 1
ATOM 1293 N N . SER A 1 196 ? 88.579 23.588 36.599 1.00 40.47 196 SER A N 1
ATOM 1294 C CA . SER A 1 196 ? 89.241 22.437 36.002 1.00 43.06 196 SER A CA 1
ATOM 1295 C C . SER A 1 196 ? 90.678 22.798 35.627 1.00 45.43 196 SER A C 1
ATOM 1296 O O . SER A 1 196 ? 90.963 23.918 35.191 1.00 44.93 196 SER A O 1
ATOM 1299 N N . ASP A 1 197 ? 91.595 21.853 35.828 1.00 46.54 197 ASP A N 1
ATOM 1300 C CA . ASP A 1 197 ? 92.974 22.008 35.362 1.00 43.56 197 ASP A CA 1
ATOM 1301 C C . ASP A 1 197 ? 92.996 21.534 33.911 1.00 46.79 197 ASP A C 1
ATOM 1302 O O . ASP A 1 197 ? 93.166 20.347 33.624 1.00 44.16 197 ASP A O 1
ATOM 1307 N N . GLY A 1 198 ? 92.805 22.469 32.979 1.00 47.70 198 GLY A N 1
ATOM 1308 C CA . GLY A 1 198 ? 92.628 22.072 31.590 1.00 45.07 198 GLY A CA 1
ATOM 1309 C C . GLY A 1 198 ? 91.347 21.268 31.460 1.00 44.52 198 GLY A C 1
ATOM 1310 O O . GLY A 1 198 ? 90.287 21.693 31.930 1.00 42.23 198 GLY A O 1
ATOM 1311 N N . VAL A 1 199 ? 91.427 20.089 30.836 1.00 41.93 199 VAL A N 1
ATOM 1312 C CA . VAL A 1 199 ? 90.276 19.192 30.760 1.00 41.18 199 VAL A CA 1
ATOM 1313 C C . VAL A 1 199 ? 90.344 18.082 31.808 1.00 44.74 199 VAL A C 1
ATOM 1314 O O . VAL A 1 199 ? 89.543 17.141 31.758 1.00 42.88 199 VAL A O 1
ATOM 1318 N N . ALA A 1 200 ? 91.281 18.167 32.761 1.00 44.43 200 ALA A N 1
ATOM 1319 C CA . ALA A 1 200 ? 91.322 17.175 33.836 1.00 46.64 200 ALA A CA 1
ATOM 1320 C C . ALA A 1 200 ? 89.990 17.093 34.573 1.00 42.95 200 ALA A C 1
ATOM 1321 O O . ALA A 1 200 ? 89.625 16.025 35.077 1.00 48.16 200 ALA A O 1
ATOM 1323 N N . GLY A 1 201 ? 89.243 18.196 34.626 1.00 41.17 201 GLY A N 1
ATOM 1324 C CA . GLY A 1 201 ? 87.965 18.242 35.300 1.00 40.13 201 GLY A CA 1
ATOM 1325 C C . GLY A 1 201 ? 86.774 17.784 34.492 1.00 41.42 201 GLY A C 1
ATOM 1326 O O . GLY A 1 201 ? 85.657 17.803 35.016 1.00 40.40 201 GLY A O 1
ATOM 1327 N N . LEU A 1 202 ? 86.969 17.363 33.236 1.00 39.34 202 LEU A N 1
ATOM 1328 C CA . LEU A 1 202 ? 85.833 16.984 32.393 1.00 40.36 202 LEU A CA 1
ATOM 1329 C C . LEU A 1 202 ? 85.073 15.791 32.964 1.00 39.16 202 LEU A C 1
ATOM 1330 O O . LEU A 1 202 ? 83.844 15.713 32.825 1.00 35.46 202 LEU A O 1
ATOM 1335 N N . HIS A 1 203 ? 85.766 14.872 33.639 1.00 36.45 203 HIS A N 1
ATOM 1336 C CA . HIS A 1 203 ? 85.071 13.696 34.159 1.00 40.58 203 HIS A CA 1
ATOM 1337 C C . HIS A 1 203 ? 84.157 14.016 35.341 1.00 42.72 203 HIS A C 1
ATOM 1338 O O . HIS A 1 203 ? 83.462 13.120 35.828 1.00 42.40 203 HIS A O 1
ATOM 1345 N N . ARG A 1 204 ? 84.116 15.264 35.800 1.00 41.95 204 ARG A N 1
ATOM 1346 C CA . ARG A 1 204 ? 83.205 15.649 36.863 1.00 40.59 204 ARG A CA 1
ATOM 1347 C C . ARG A 1 204 ? 81.949 16.360 36.371 1.00 37.20 204 ARG A C 1
ATOM 1348 O O . ARG A 1 204 ? 81.061 16.634 37.184 1.00 35.79 204 ARG A O 1
ATOM 1356 N N . LEU A 1 205 ? 81.841 16.661 35.072 1.00 35.79 205 LEU A N 1
ATOM 1357 C CA . LEU A 1 205 ? 80.653 17.318 34.538 1.00 30.96 205 LEU A CA 1
ATOM 1358 C C . LEU A 1 205 ? 79.538 16.307 34.299 1.00 31.58 205 LEU A C 1
ATOM 1359 O O . LEU A 1 205 ? 79.777 15.197 33.819 1.00 35.53 205 LEU A O 1
ATOM 1364 N N . ALA A 1 206 ? 78.311 16.707 34.599 1.00 31.24 206 ALA A N 1
ATOM 1365 C CA . ALA A 1 206 ? 77.159 15.847 34.382 1.00 32.93 206 ALA A CA 1
ATOM 1366 C C . ALA A 1 206 ? 76.129 16.550 33.511 1.00 32.77 206 ALA A C 1
ATOM 1367 O O . ALA A 1 206 ? 75.985 17.775 33.565 1.00 30.40 206 ALA A O 1
ATOM 1369 N N . VAL A 1 207 ? 75.395 15.753 32.719 1.00 30.98 207 VAL A N 1
ATOM 1370 C CA . VAL A 1 207 ? 74.345 16.248 31.836 1.00 30.72 207 VAL A CA 1
ATOM 1371 C C . VAL A 1 207 ? 73.107 15.371 31.993 1.00 32.93 207 VAL A C 1
ATOM 1372 O O . VAL A 1 207 ? 73.188 14.209 32.403 1.00 33.71 207 VAL A O 1
ATOM 1376 N N . TYR A 1 208 ? 71.949 15.950 31.651 1.00 29.70 208 TYR A N 1
ATOM 1377 C CA . TYR A 1 208 ? 70.643 15.396 31.998 1.00 32.17 208 TYR A CA 1
ATOM 1378 C C . TYR A 1 208 ? 69.658 15.504 30.842 1.00 35.69 208 TYR A C 1
ATOM 1379 O O . TYR A 1 208 ? 69.549 16.551 30.196 1.00 32.74 208 TYR A O 1
ATOM 1388 N N . ALA A 1 209 ? 68.906 14.428 30.616 1.00 29.86 209 ALA A N 1
ATOM 1389 C CA . ALA A 1 209 ? 67.770 14.472 29.714 1.00 31.61 209 ALA A CA 1
ATOM 1390 C C . ALA A 1 209 ? 66.819 13.339 30.073 1.00 36.95 209 ALA A C 1
ATOM 1391 O O . ALA A 1 209 ? 67.227 12.335 30.658 1.00 35.05 209 ALA A O 1
ATOM 1393 N N . ALA A 1 210 ? 65.549 13.517 29.727 1.00 34.63 210 ALA A N 1
ATOM 1394 C CA . ALA A 1 210 ? 64.576 12.446 29.880 1.00 36.71 210 ALA A CA 1
ATOM 1395 C C . ALA A 1 210 ? 64.933 11.252 28.999 1.00 40.36 210 ALA A C 1
ATOM 1396 O O . ALA A 1 210 ? 65.595 11.380 27.961 1.00 38.20 210 ALA A O 1
ATOM 1398 N N . ASP A 1 211 ? 64.472 10.068 29.411 1.00 36.68 211 ASP A N 1
ATOM 1399 C CA . ASP A 1 211 ? 64.736 8.895 28.592 1.00 37.10 211 ASP A CA 1
ATOM 1400 C C . ASP A 1 211 ? 63.957 8.902 27.279 1.00 35.94 211 ASP A C 1
ATOM 1401 O O . ASP A 1 211 ? 64.180 8.015 26.455 1.00 37.22 211 ASP A O 1
ATOM 1406 N N . GLN A 1 212 ? 63.046 9.854 27.066 1.00 38.06 212 GLN A N 1
ATOM 1407 C CA . GLN A 1 212 ? 62.396 10.001 25.764 1.00 38.32 212 GLN A CA 1
ATOM 1408 C C . GLN A 1 212 ? 63.199 10.876 24.803 1.00 38.10 212 GLN A C 1
ATOM 1409 O O . GLN A 1 212 ? 62.823 11.001 23.631 1.00 34.14 212 GLN A O 1
ATOM 1415 N N . THR A 1 213 ? 64.283 11.486 25.268 1.00 36.82 213 THR A N 1
ATOM 1416 C CA . THR A 1 213 ? 65.078 12.355 24.413 1.00 36.77 213 THR A CA 1
ATOM 1417 C C . THR A 1 213 ? 65.703 11.547 23.284 1.00 37.81 213 THR A C 1
ATOM 1418 O O . THR A 1 213 ? 66.105 10.396 23.473 1.00 36.70 213 THR A O 1
ATOM 1422 N N . HIS A 1 214 ? 65.758 12.151 22.096 1.00 34.75 214 HIS A N 1
ATOM 1423 C CA . HIS A 1 214 ? 66.308 11.478 20.928 1.00 35.56 214 HIS A CA 1
ATOM 1424 C C . HIS A 1 214 ? 67.715 10.973 21.202 1.00 37.42 214 HIS A C 1
ATOM 1425 O O . HIS A 1 214 ? 68.516 11.644 21.864 1.00 34.25 214 HIS A O 1
ATOM 1432 N N . SER A 1 215 ? 68.007 9.770 20.692 1.00 36.37 215 SER A N 1
ATOM 1433 C CA . SER A 1 215 ? 69.299 9.136 20.940 1.00 36.05 215 SER A CA 1
ATOM 1434 C C . SER A 1 215 ? 70.469 10.007 20.506 1.00 36.70 215 SER A C 1
ATOM 1435 O O . SER A 1 215 ? 71.565 9.874 21.061 1.00 36.30 215 SER A O 1
ATOM 1438 N N . THR A 1 216 ? 70.253 10.908 19.548 1.00 36.80 216 THR A N 1
ATOM 1439 C CA . THR A 1 216 ? 71.330 11.760 19.063 1.00 39.26 216 THR A CA 1
ATOM 1440 C C . THR A 1 216 ? 71.844 12.742 20.115 1.00 35.87 216 THR A C 1
ATOM 1441 O O . THR A 1 216 ? 72.986 13.201 19.999 1.00 36.08 216 THR A O 1
ATOM 1445 N N . PHE A 1 217 ? 71.042 13.081 21.130 1.00 35.54 217 PHE A N 1
ATOM 1446 C CA . PHE A 1 217 ? 71.549 13.928 22.214 1.00 34.34 217 PHE A CA 1
ATOM 1447 C C . PHE A 1 217 ? 72.663 13.233 22.973 1.00 36.14 217 PHE A C 1
ATOM 1448 O O . PHE A 1 217 ? 73.718 13.822 23.244 1.00 31.25 217 PHE A O 1
ATOM 1456 N N . PHE A 1 218 ? 72.431 11.977 23.355 1.00 35.23 218 PHE A N 1
ATOM 1457 C CA . PHE A 1 218 ? 73.437 11.251 24.113 1.00 35.18 218 PHE A CA 1
ATOM 1458 C C . PHE A 1 218 ? 74.699 11.052 23.296 1.00 38.25 218 PHE A C 1
ATOM 1459 O O . PHE A 1 218 ? 75.807 11.092 23.846 1.00 39.53 218 PHE A O 1
ATOM 1467 N N . LYS A 1 219 ? 74.556 10.889 21.979 1.00 36.53 219 LYS A N 1
ATOM 1468 C CA . LYS A 1 219 ? 75.729 10.776 21.122 1.00 38.23 219 LYS A CA 1
ATOM 1469 C C . LYS A 1 219 ? 76.510 12.088 21.068 1.00 35.77 219 LYS A C 1
ATOM 1470 O O . LYS A 1 219 ? 77.745 12.079 21.110 1.00 37.66 219 LYS A O 1
ATOM 1476 N N . ALA A 1 220 ? 75.808 13.223 20.976 1.00 33.25 220 ALA A N 1
ATOM 1477 C CA . ALA A 1 220 ? 76.480 14.521 20.996 1.00 34.06 220 ALA A CA 1
ATOM 1478 C C . ALA A 1 220 ? 77.239 14.732 22.307 1.00 31.77 220 ALA A C 1
ATOM 1479 O O . ALA A 1 220 ? 78.350 15.283 22.315 1.00 30.45 220 ALA A O 1
ATOM 1481 N N . CYS A 1 221 ? 76.653 14.300 23.424 1.00 31.63 221 CYS A N 1
ATOM 1482 C CA . CYS A 1 221 ? 77.357 14.340 24.706 1.00 33.55 221 CYS A CA 1
ATOM 1483 C C . CYS A 1 221 ? 78.686 13.598 24.626 1.00 35.49 221 CYS A C 1
ATOM 1484 O O . CYS A 1 221 ? 79.738 14.136 24.997 1.00 32.55 221 CYS A O 1
ATOM 1487 N N . ARG A 1 222 ? 78.661 12.369 24.099 1.00 38.09 222 ARG A N 1
ATOM 1488 C CA . ARG A 1 222 ? 79.892 11.595 23.958 1.00 35.47 222 ARG A CA 1
ATOM 1489 C C . ARG A 1 222 ? 80.876 12.278 23.015 1.00 35.00 222 ARG A C 1
ATOM 1490 O O . ARG A 1 222 ? 82.086 12.297 23.281 1.00 36.89 222 ARG A O 1
ATOM 1498 N N . LEU A 1 223 ? 80.378 12.858 21.916 1.00 33.46 223 LEU A N 1
ATOM 1499 C CA . LEU A 1 223 ? 81.250 13.588 20.997 1.00 30.94 223 LEU A CA 1
ATOM 1500 C C . LEU A 1 223 ? 82.007 14.697 21.718 1.00 31.87 223 LEU A C 1
ATOM 1501 O O . LEU A 1 223 ? 83.222 14.866 21.535 1.00 30.57 223 LEU A O 1
ATOM 1506 N N . ALA A 1 224 ? 81.289 15.496 22.508 1.00 30.14 224 ALA A N 1
ATOM 1507 C CA . ALA A 1 224 ? 81.877 16.622 23.226 1.00 33.85 224 ALA A CA 1
ATOM 1508 C C . ALA A 1 224 ? 82.750 16.194 24.404 1.00 35.14 224 ALA A C 1
ATOM 1509 O O . ALA A 1 224 ? 83.362 17.058 25.046 1.00 33.69 224 ALA A O 1
ATOM 1511 N N . GLY A 1 225 ? 82.832 14.901 24.705 1.00 35.63 225 GLY A N 1
ATOM 1512 C CA . GLY A 1 225 ? 83.768 14.411 25.700 1.00 34.36 225 GLY A CA 1
ATOM 1513 C C . GLY A 1 225 ? 83.222 14.228 27.098 1.00 35.19 225 GLY A C 1
ATOM 1514 O O . GLY A 1 225 ? 84.017 14.046 28.032 1.00 38.60 225 GLY A O 1
ATOM 1515 N N . PHE A 1 226 ? 81.906 14.271 27.283 1.00 33.92 226 PHE A N 1
ATOM 1516 C CA . PHE A 1 226 ? 81.345 14.002 28.597 1.00 33.73 226 PHE A CA 1
ATOM 1517 C C . PHE A 1 226 ? 81.500 12.523 28.932 1.00 38.74 226 PHE A C 1
ATOM 1518 O O . PHE A 1 226 ? 81.401 11.661 28.055 1.00 37.75 226 PHE A O 1
ATOM 1526 N N . ASP A 1 227 ? 81.724 12.232 30.208 1.00 36.58 227 ASP A N 1
ATOM 1527 C CA . ASP A 1 227 ? 81.884 10.846 30.631 1.00 40.95 227 ASP A CA 1
ATOM 1528 C C . ASP A 1 227 ? 80.554 10.107 30.527 1.00 36.04 227 ASP A C 1
ATOM 1529 O O . ASP A 1 227 ? 79.541 10.595 31.040 1.00 38.32 227 ASP A O 1
ATOM 1534 N N . PRO A 1 228 ? 80.512 8.935 29.886 1.00 40.89 228 PRO A N 1
ATOM 1535 C CA . PRO A 1 228 ? 79.237 8.194 29.795 1.00 41.95 228 PRO A CA 1
ATOM 1536 C C . PRO A 1 228 ? 78.613 7.869 31.143 1.00 40.13 228 PRO A C 1
ATOM 1537 O O . PRO A 1 228 ? 77.383 7.766 31.232 1.00 44.15 228 PRO A O 1
ATOM 1541 N N . ALA A 1 229 ? 79.417 7.717 32.198 1.00 40.90 229 ALA A N 1
ATOM 1542 C CA . ALA A 1 229 ? 78.870 7.483 33.532 1.00 42.58 229 ALA A CA 1
ATOM 1543 C C . ALA A 1 229 ? 78.122 8.692 34.082 1.00 43.13 229 ALA A C 1
ATOM 1544 O O . ALA A 1 229 ? 77.345 8.547 35.027 1.00 39.80 229 ALA A O 1
ATOM 1546 N N . ASN A 1 230 ? 78.335 9.877 33.513 1.00 41.94 230 ASN A N 1
ATOM 1547 C CA . ASN A 1 230 ? 77.720 11.103 34.000 1.00 38.37 230 ASN A CA 1
ATOM 1548 C C . ASN A 1 230 ? 76.634 11.633 33.067 1.00 40.59 230 ASN A C 1
ATOM 1549 O O . ASN A 1 230 ? 76.122 12.734 33.292 1.00 37.35 230 ASN A O 1
ATOM 1554 N N . ILE A 1 231 ? 76.267 10.877 32.032 1.00 36.72 231 ILE A N 1
ATOM 1555 C CA . ILE A 1 231 ? 75.177 11.249 31.137 1.00 37.37 231 ILE A CA 1
ATOM 1556 C C . ILE A 1 231 ? 73.904 10.609 31.685 1.00 40.53 231 ILE A C 1
ATOM 1557 O O . ILE A 1 231 ? 73.680 9.410 31.522 1.00 44.12 231 ILE A O 1
ATOM 1562 N N . ARG A 1 232 ? 73.058 11.420 32.325 1.00 38.55 232 ARG A N 1
ATOM 1563 C CA . ARG A 1 232 ? 71.886 10.931 33.049 1.00 37.38 232 ARG A CA 1
ATOM 1564 C C . ARG A 1 232 ? 70.670 10.874 32.135 1.00 41.00 232 ARG A C 1
ATOM 1565 O O . ARG A 1 232 ? 70.207 11.912 31.647 1.00 39.90 232 ARG A O 1
ATOM 1573 N N . SER A 1 233 ? 70.130 9.671 31.942 1.00 36.49 233 SER A N 1
ATOM 1574 C CA . SER A 1 233 ? 68.871 9.468 31.232 1.00 37.51 233 SER A CA 1
ATOM 1575 C C . SER A 1 233 ? 67.776 9.269 32.274 1.00 39.91 233 SER A C 1
ATOM 1576 O O . SER A 1 233 ? 67.661 8.196 32.871 1.00 43.56 233 SER A O 1
ATOM 1579 N N . ILE A 1 234 ? 66.971 10.300 32.490 1.00 37.48 234 ILE A N 1
ATOM 1580 C CA . ILE A 1 234 ? 66.012 10.298 33.597 1.00 37.91 234 ILE A CA 1
ATOM 1581 C C . ILE A 1 234 ? 64.772 9.507 33.186 1.00 41.63 234 ILE A C 1
ATOM 1582 O O . ILE A 1 234 ? 64.173 9.807 32.136 1.00 39.88 234 ILE A O 1
ATOM 1587 N N . PRO A 1 235 ? 64.357 8.511 33.980 1.00 43.50 235 PRO A N 1
ATOM 1588 C CA . PRO A 1 235 ? 63.153 7.740 33.641 1.00 41.03 235 PRO A CA 1
ATOM 1589 C C . PRO A 1 235 ? 61.896 8.596 33.643 1.00 40.16 235 PRO A C 1
ATOM 1590 O O . PRO A 1 235 ? 61.743 9.515 34.450 1.00 41.75 235 PRO A O 1
ATOM 1594 N N . THR A 1 236 ? 60.983 8.273 32.729 1.00 40.00 236 THR A N 1
ATOM 1595 C CA . THR A 1 236 ? 59.664 8.885 32.661 1.00 40.31 236 THR A CA 1
ATOM 1596 C C . THR A 1 236 ? 58.611 7.785 32.673 1.00 42.02 236 THR A C 1
ATOM 1597 O O . THR A 1 236 ? 58.892 6.622 32.371 1.00 45.38 236 THR A O 1
ATOM 1601 N N . GLY A 1 237 ? 57.381 8.157 33.002 1.00 39.72 237 GLY A N 1
ATOM 1602 C CA . GLY A 1 237 ? 56.333 7.161 33.046 1.00 43.13 237 GLY A CA 1
ATOM 1603 C C . GLY A 1 237 ? 55.002 7.745 32.640 1.00 46.07 237 GLY A C 1
ATOM 1604 O O . GLY A 1 237 ? 54.874 8.943 32.374 1.00 44.00 237 GLY A O 1
ATOM 1605 N N . ALA A 1 238 ? 53.994 6.870 32.606 1.00 45.02 238 ALA A N 1
ATOM 1606 C CA . ALA A 1 238 ? 52.681 7.253 32.103 1.00 47.01 238 ALA A CA 1
ATOM 1607 C C . ALA A 1 238 ? 52.026 8.323 32.957 1.00 47.24 238 ALA A C 1
ATOM 1608 O O . ALA A 1 238 ? 51.093 8.992 32.494 1.00 44.07 238 ALA A O 1
ATOM 1610 N N . GLU A 1 239 ? 52.506 8.504 34.189 1.00 48.73 239 GLU A N 1
ATOM 1611 C CA . GLU A 1 239 ? 51.920 9.486 35.090 1.00 50.75 239 GLU A CA 1
ATOM 1612 C C . GLU A 1 239 ? 52.099 10.914 34.582 1.00 49.48 239 GLU A C 1
ATOM 1613 O O . GLU A 1 239 ? 51.288 11.787 34.913 1.00 48.94 239 GLU A O 1
ATOM 1619 N N . THR A 1 240 ? 53.144 11.179 33.788 1.00 48.13 240 THR A N 1
ATOM 1620 C CA . THR A 1 240 ? 53.354 12.489 33.171 1.00 47.69 240 THR A CA 1
ATOM 1621 C C . THR A 1 240 ? 53.209 12.443 31.647 1.00 47.69 240 THR A C 1
ATOM 1622 O O . THR A 1 240 ? 53.736 13.320 30.948 1.00 42.60 240 THR A O 1
ATOM 1626 N N . ASP A 1 241 ? 52.515 11.429 31.126 1.00 46.46 241 ASP A N 1
ATOM 1627 C CA . ASP A 1 241 ? 52.443 11.168 29.690 1.00 44.86 241 ASP A CA 1
ATOM 1628 C C . ASP A 1 241 ? 53.840 11.132 29.079 1.00 45.68 241 ASP A C 1
ATOM 1629 O O . ASP A 1 241 ? 54.076 11.607 27.964 1.00 42.79 241 ASP A O 1
ATOM 1634 N N . TYR A 1 242 ? 54.775 10.566 29.835 1.00 40.48 242 TYR A N 1
ATOM 1635 C CA . TYR A 1 242 ? 56.164 10.357 29.454 1.00 44.63 242 TYR A CA 1
ATOM 1636 C C . TYR A 1 242 ? 56.937 11.662 29.257 1.00 40.36 242 TYR A C 1
ATOM 1637 O O . TYR A 1 242 ? 58.042 11.638 28.711 1.00 38.59 242 TYR A O 1
ATOM 1646 N N . GLY A 1 243 ? 56.400 12.800 29.726 1.00 39.32 243 GLY A N 1
ATOM 1647 C CA . GLY A 1 243 ? 57.199 14.005 29.843 1.00 41.21 243 GLY A CA 1
ATOM 1648 C C . GLY A 1 243 ? 58.105 13.985 31.070 1.00 44.72 243 GLY A C 1
ATOM 1649 O O . GLY A 1 243 ? 57.884 13.247 32.034 1.00 40.52 243 GLY A O 1
ATOM 1650 N N . LEU A 1 244 ? 59.153 14.808 31.030 1.00 42.03 244 LEU A N 1
ATOM 1651 C CA . LEU A 1 244 ? 60.094 14.869 32.144 1.00 38.30 244 LEU A CA 1
ATOM 1652 C C . LEU A 1 244 ? 59.420 15.423 33.398 1.00 42.92 244 LEU A C 1
ATOM 1653 O O . LEU A 1 244 ? 58.789 16.486 33.365 1.00 40.75 244 LEU A O 1
ATOM 1658 N N . ASP A 1 245 ? 59.538 14.683 34.502 1.00 39.70 245 ASP A N 1
ATOM 1659 C CA . ASP A 1 245 ? 59.065 15.155 35.798 1.00 41.62 245 ASP A CA 1
ATOM 1660 C C . ASP A 1 245 ? 60.140 16.043 36.416 1.00 39.26 245 ASP A C 1
ATOM 1661 O O . ASP A 1 245 ? 61.256 15.567 36.658 1.00 39.87 245 ASP A O 1
ATOM 1666 N N . PRO A 1 246 ? 59.869 17.328 36.656 1.00 37.50 246 PRO A N 1
ATOM 1667 C CA . PRO A 1 246 ? 60.936 18.200 37.167 1.00 40.33 246 PRO A CA 1
ATOM 1668 C C . PRO A 1 246 ? 61.384 17.828 38.571 1.00 41.52 246 PRO A C 1
ATOM 1669 O O . PRO A 1 246 ? 62.531 18.113 38.936 1.00 39.65 246 PRO A O 1
ATOM 1673 N N . ALA A 1 247 ? 60.522 17.182 39.367 1.00 40.32 247 ALA A N 1
ATOM 1674 C CA . ALA A 1 247 ? 60.971 16.679 40.660 1.00 42.45 247 ALA A CA 1
ATOM 1675 C C . ALA A 1 247 ? 62.041 15.609 40.486 1.00 41.78 247 ALA A C 1
ATOM 1676 O O . ALA A 1 247 ? 63.042 15.601 41.210 1.00 43.31 247 ALA A O 1
ATOM 1678 N N . ARG A 1 248 ? 61.858 14.706 39.518 1.00 38.39 248 ARG A N 1
ATOM 1679 C CA . ARG A 1 248 ? 62.878 13.692 39.267 1.00 42.39 248 ARG A CA 1
ATOM 1680 C C . ARG A 1 248 ? 64.167 14.320 38.743 1.00 43.52 248 ARG A C 1
ATOM 1681 O O . ARG A 1 248 ? 65.265 13.839 39.050 1.00 43.53 248 ARG A O 1
ATOM 1689 N N . LEU A 1 249 ? 64.058 15.398 37.962 1.00 39.58 249 LEU A N 1
ATOM 1690 C CA . LEU A 1 249 ? 65.257 16.077 37.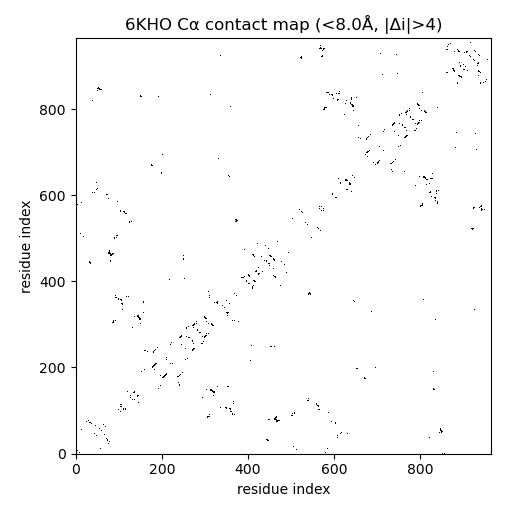481 1.00 38.45 249 LEU A CA 1
ATOM 1691 C C . LEU A 1 249 ? 66.007 16.748 38.631 1.00 37.59 249 LEU A C 1
ATOM 1692 O O . LEU A 1 249 ? 67.236 16.638 38.734 1.00 35.78 249 LEU A O 1
ATOM 1697 N N . LEU A 1 250 ? 65.278 17.449 39.506 1.00 37.75 250 LEU A N 1
ATOM 1698 C CA . LEU A 1 250 ? 65.914 18.132 40.634 1.00 41.16 250 LEU A CA 1
ATOM 1699 C C . LEU A 1 250 ? 66.623 17.142 41.555 1.00 41.42 250 LEU A C 1
ATOM 1700 O O . LEU A 1 250 ? 67.736 17.408 42.032 1.00 38.53 250 LEU A O 1
ATOM 1705 N N . GLU A 1 251 ? 66.006 15.988 41.806 1.00 40.48 251 GLU A N 1
ATOM 1706 C CA . GLU A 1 251 ? 66.647 15.008 42.672 1.00 41.66 251 GLU A CA 1
ATOM 1707 C C . GLU A 1 251 ? 67.938 14.481 42.051 1.00 43.59 251 GLU A C 1
ATOM 1708 O O . GLU A 1 251 ? 68.960 14.365 42.737 1.00 36.64 251 GLU A O 1
ATOM 1714 N N . ALA A 1 252 ? 67.930 14.202 40.741 1.00 37.44 252 ALA A N 1
ATOM 1715 C CA . ALA A 1 252 ? 69.140 13.719 40.080 1.00 35.66 252 ALA A CA 1
ATOM 1716 C C . ALA A 1 252 ? 70.251 14.765 40.107 1.00 36.05 252 ALA A C 1
ATOM 1717 O O . ALA A 1 252 ? 71.415 14.443 40.375 1.00 37.14 252 ALA A O 1
ATOM 1719 N N . MET A 1 253 ? 69.914 16.023 39.805 1.00 37.57 253 MET A N 1
ATOM 1720 C CA . MET A 1 253 ? 70.933 17.068 39.747 1.00 34.96 253 MET A CA 1
ATOM 1721 C C . MET A 1 253 ? 71.471 17.392 41.138 1.00 38.08 253 MET A C 1
ATOM 1722 O O . MET A 1 253 ? 72.677 17.622 41.306 1.00 36.61 253 MET A O 1
ATOM 1727 N N . GLN A 1 254 ? 70.587 17.435 42.139 1.00 36.90 254 GLN A N 1
ATOM 1728 C CA . GLN A 1 254 ? 71.022 17.686 43.515 1.00 40.06 254 GLN A CA 1
ATOM 1729 C C . GLN A 1 254 ? 71.950 16.575 44.005 1.00 39.15 254 GLN A C 1
ATOM 1730 O O . GLN A 1 254 ? 73.004 16.840 44.601 1.00 39.05 254 GLN A O 1
ATOM 1736 N N . ALA A 1 255 ? 71.577 15.318 43.750 1.00 38.68 255 ALA A N 1
ATOM 1737 C CA . ALA A 1 255 ? 72.428 14.204 44.152 1.00 40.49 255 ALA A CA 1
ATOM 1738 C C . ALA A 1 255 ? 73.817 14.320 43.539 1.00 42.89 255 ALA A C 1
ATOM 1739 O O . ALA A 1 255 ? 74.823 14.044 44.205 1.00 39.58 255 ALA A O 1
ATOM 1741 N N . ASP A 1 256 ? 73.897 14.731 42.269 1.00 39.47 256 ASP A N 1
ATOM 1742 C CA . ASP A 1 256 ? 75.199 14.923 41.635 1.00 39.83 256 ASP A CA 1
ATOM 1743 C C . ASP A 1 256 ? 75.968 16.066 42.289 1.00 38.61 256 ASP A C 1
ATOM 1744 O O . ASP A 1 256 ? 77.178 15.954 42.533 1.00 36.23 256 ASP A O 1
ATOM 1749 N N . ALA A 1 257 ? 75.289 17.185 42.551 1.00 36.91 257 ALA A N 1
ATOM 1750 C CA . ALA A 1 257 ? 75.951 18.314 43.196 1.00 39.93 257 ALA A CA 1
ATOM 1751 C C . ALA A 1 257 ? 76.480 17.920 44.570 1.00 39.79 257 ALA A C 1
ATOM 1752 O O . ALA A 1 257 ? 77.593 18.304 44.952 1.00 38.89 257 ALA A O 1
ATOM 1754 N N . ASP A 1 258 ? 75.701 17.136 45.314 1.00 38.25 258 ASP A N 1
ATOM 1755 C CA . ASP A 1 258 ? 76.143 16.683 46.628 1.00 43.47 258 ASP A CA 1
ATOM 1756 C C . ASP A 1 258 ? 77.329 15.735 46.545 1.00 43.42 258 ASP A C 1
ATOM 1757 O O . ASP A 1 258 ? 78.090 15.637 47.514 1.00 46.32 258 ASP A O 1
ATOM 1762 N N . ALA A 1 259 ? 77.522 15.055 45.415 1.00 41.62 259 ALA A N 1
ATOM 1763 C CA . ALA A 1 259 ? 78.631 14.125 45.261 1.00 37.49 259 ALA A CA 1
ATOM 1764 C C . ALA A 1 259 ? 79.875 14.780 44.688 1.00 42.41 259 ALA A C 1
ATOM 1765 O O . ALA A 1 259 ? 80.852 14.079 44.401 1.00 43.15 259 ALA A O 1
ATOM 1767 N N . GLY A 1 260 ? 79.866 16.097 44.505 1.00 41.23 260 GLY A N 1
ATOM 1768 C CA . GLY A 1 260 ? 81.004 16.778 43.932 1.00 38.86 260 GLY A CA 1
ATOM 1769 C C . GLY A 1 260 ? 81.021 16.872 42.421 1.00 41.86 260 GLY A C 1
ATOM 1770 O O . GLY A 1 260 ? 82.019 17.342 41.863 1.00 43.76 260 GLY A O 1
ATOM 1771 N N . LEU A 1 261 ? 79.972 16.424 41.737 1.00 39.48 261 LEU A N 1
ATOM 1772 C CA . LEU A 1 261 ? 79.906 16.603 40.289 1.00 38.24 261 LEU A CA 1
ATOM 1773 C C . LEU A 1 261 ? 79.353 17.987 39.953 1.00 37.55 261 LEU A C 1
ATOM 1774 O O . LEU A 1 261 ? 78.732 18.648 40.788 1.00 35.21 261 LEU A O 1
ATOM 1779 N N . VAL A 1 262 ? 79.562 18.411 38.706 1.00 35.96 262 VAL A N 1
ATOM 1780 C CA . VAL A 1 262 ? 79.097 19.720 38.248 1.00 33.01 262 VAL A CA 1
ATOM 1781 C C . VAL A 1 262 ? 77.962 19.549 37.244 1.00 36.77 262 VAL A C 1
ATOM 1782 O O . VAL A 1 262 ? 78.221 19.192 36.079 1.00 33.07 262 VAL A O 1
ATOM 1786 N N . PRO A 1 263 ? 76.708 19.780 37.639 1.00 35.69 263 PRO A N 1
ATOM 1787 C CA . PRO A 1 263 ? 75.608 19.733 36.668 1.00 32.98 263 PRO A CA 1
ATOM 1788 C C . PRO A 1 263 ? 75.777 20.842 35.645 1.00 36.47 263 PRO A C 1
ATOM 1789 O O . PRO A 1 263 ? 75.914 22.016 35.995 1.00 31.44 263 PRO A O 1
ATOM 1793 N N . THR A 1 264 ? 75.759 20.455 34.373 1.00 31.45 264 THR A N 1
ATOM 1794 C CA . THR A 1 264 ? 76.279 21.300 33.309 1.00 32.71 264 THR A CA 1
ATOM 1795 C C . THR A 1 264 ? 75.243 21.684 32.261 1.00 30.48 264 THR A C 1
ATOM 1796 O O . THR A 1 264 ? 75.291 22.811 31.759 1.00 30.13 264 THR A O 1
ATOM 1800 N N . TYR A 1 265 ? 74.274 20.817 31.967 1.00 29.39 265 TYR A N 1
ATOM 1801 C CA . TYR A 1 265 ? 73.442 20.973 30.776 1.00 29.56 265 TYR A CA 1
ATOM 1802 C C . TYR A 1 265 ? 72.232 20.063 30.910 1.00 27.51 265 TYR A C 1
ATOM 1803 O O . TYR A 1 265 ? 72.368 18.904 31.314 1.00 31.20 265 TYR A O 1
ATOM 1812 N N . VAL A 1 266 ? 71.056 20.598 30.588 1.00 26.68 266 VAL A N 1
ATOM 1813 C CA . VAL A 1 266 ? 69.808 19.838 30.562 1.00 29.13 266 VAL A CA 1
ATOM 1814 C C . VAL A 1 266 ? 69.169 19.995 29.181 1.00 30.56 266 VAL A C 1
ATOM 1815 O O . VAL A 1 266 ? 69.059 21.112 28.670 1.00 27.69 266 VAL A O 1
ATOM 1819 N N . CYS A 1 267 ? 68.716 18.887 28.591 1.00 31.13 267 CYS A N 1
ATOM 1820 C CA . CYS A 1 267 ? 67.937 18.930 27.355 1.00 30.09 267 CYS A CA 1
ATOM 1821 C C . CYS A 1 267 ? 66.474 18.646 27.664 1.00 32.17 267 CYS A C 1
ATOM 1822 O O . CYS A 1 267 ? 66.145 17.580 28.188 1.00 35.90 267 CYS A O 1
ATOM 1825 N N . ALA A 1 268 ? 65.603 19.597 27.353 1.00 31.09 268 ALA A N 1
ATOM 1826 C CA . ALA A 1 268 ? 64.160 19.404 27.416 1.00 31.64 268 ALA A CA 1
ATOM 1827 C C . ALA A 1 268 ? 63.623 19.260 26.000 1.00 35.20 268 ALA A C 1
ATOM 1828 O O . ALA A 1 268 ? 64.057 19.980 25.095 1.00 35.23 268 ALA A O 1
ATOM 1830 N N . THR A 1 269 ? 62.690 18.332 25.796 1.00 34.14 269 THR A N 1
ATOM 1831 C CA . THR A 1 269 ? 62.138 18.080 24.468 1.00 32.52 269 THR A CA 1
ATOM 1832 C C . THR A 1 269 ? 60.661 18.443 24.429 1.00 34.68 269 THR A C 1
ATOM 1833 O O . THR A 1 269 ? 59.884 18.002 25.286 1.00 35.08 269 THR A O 1
ATOM 1837 N N . VAL A 1 270 ? 60.276 19.234 23.430 1.00 30.49 270 VAL A N 1
ATOM 1838 C CA . VAL A 1 270 ? 58.876 19.510 23.129 1.00 30.46 270 VAL A CA 1
ATOM 1839 C C . VAL A 1 270 ? 58.529 18.711 21.876 1.00 35.23 270 VAL A C 1
ATOM 1840 O O . VAL A 1 270 ? 58.891 19.096 20.755 1.00 32.40 270 VAL A O 1
ATOM 1844 N N . GLY A 1 271 ? 57.820 17.594 22.058 1.00 33.99 271 GLY A N 1
ATOM 1845 C CA . GLY A 1 271 ? 57.466 16.730 20.944 1.00 30.36 271 GLY A CA 1
ATOM 1846 C C . GLY A 1 271 ? 58.453 15.593 20.740 1.00 32.96 271 GLY A C 1
ATOM 1847 O O . GLY A 1 271 ? 59.159 15.541 19.727 1.00 32.48 271 GLY A O 1
ATOM 1848 N N . THR A 1 272 ? 58.504 14.659 21.682 1.00 32.28 272 THR A N 1
ATOM 1849 C CA . THR A 1 272 ? 59.493 13.593 21.593 1.00 31.37 272 THR A CA 1
ATOM 1850 C C . THR A 1 272 ? 59.219 12.702 20.384 1.00 33.15 272 THR A C 1
ATOM 1851 O O . THR A 1 272 ? 58.097 12.607 19.889 1.00 30.59 272 THR A O 1
ATOM 1855 N N . THR A 1 273 ? 60.270 12.011 19.939 1.00 33.71 273 THR A N 1
ATOM 1856 C CA . THR A 1 273 ? 60.186 11.221 18.715 1.00 35.29 273 THR A CA 1
ATOM 1857 C C . THR A 1 273 ? 59.250 10.029 18.877 1.00 39.46 273 THR A C 1
ATOM 1858 O O . THR A 1 273 ? 58.479 9.706 17.965 1.00 38.48 273 THR A O 1
ATOM 1862 N N . SER A 1 274 ? 59.304 9.359 20.028 1.00 33.26 274 SER A N 1
ATOM 1863 C CA . SER A 1 274 ? 58.521 8.140 20.208 1.00 38.47 274 SER A CA 1
ATOM 1864 C C . SER A 1 274 ? 57.026 8.437 20.244 1.00 39.64 274 SER A C 1
ATOM 1865 O O . SER A 1 274 ? 56.260 7.927 19.420 1.00 40.18 274 SER A O 1
ATOM 1868 N N . SER A 1 275 ? 56.588 9.272 21.191 1.00 36.34 275 SER A N 1
ATOM 1869 C CA . SER A 1 275 ? 55.164 9.438 21.443 1.00 36.42 275 SER A CA 1
ATOM 1870 C C . SER A 1 275 ? 54.725 10.896 21.535 1.00 34.85 275 SER A C 1
ATOM 1871 O O . SER A 1 275 ? 53.607 11.160 21.994 1.00 35.72 275 SER A O 1
ATOM 1874 N N . ASN A 1 276 ? 55.559 11.845 21.101 1.00 36.40 276 ASN A N 1
ATOM 1875 C CA . ASN A 1 276 ? 55.235 13.274 21.177 1.00 33.54 276 ASN A CA 1
ATOM 1876 C C . ASN A 1 276 ? 54.912 13.708 22.605 1.00 32.95 276 ASN A C 1
ATOM 1877 O O . ASN A 1 276 ? 53.986 14.483 22.842 1.00 33.34 276 ASN A O 1
ATOM 1882 N N . ALA A 1 277 ? 55.683 13.205 23.564 1.00 33.65 277 ALA A N 1
ATOM 1883 C CA . ALA A 1 277 ? 55.623 13.766 24.903 1.00 37.16 277 ALA A CA 1
ATOM 1884 C C . ALA A 1 277 ? 56.190 15.187 24.886 1.00 39.40 277 ALA A C 1
ATOM 1885 O O . ALA A 1 277 ? 56.965 15.561 23.999 1.00 33.92 277 ALA A O 1
ATOM 1887 N N . VAL A 1 278 ? 55.795 15.987 25.878 1.00 36.22 278 VAL A N 1
ATOM 1888 C CA . VAL A 1 278 ? 56.215 17.385 25.965 1.00 37.24 278 VAL A CA 1
ATOM 1889 C C . VAL A 1 278 ? 56.743 17.653 27.365 1.00 39.44 278 VAL A C 1
ATOM 1890 O O . VAL A 1 278 ? 55.992 17.548 28.340 1.00 36.10 278 VAL A O 1
ATOM 1894 N N . ASP A 1 279 ? 58.024 18.003 27.463 1.00 38.12 279 ASP A N 1
ATOM 1895 C CA . ASP A 1 279 ? 58.619 18.355 28.748 1.00 38.70 279 ASP A CA 1
ATOM 1896 C C . ASP A 1 279 ? 58.147 19.746 29.178 1.00 39.71 279 ASP A C 1
ATOM 1897 O O . ASP A 1 279 ? 57.975 20.631 28.334 1.00 41.11 279 ASP A O 1
ATOM 1902 N N . PRO A 1 280 ? 57.921 19.975 30.491 1.00 40.75 280 PRO A N 1
ATOM 1903 C CA . PRO A 1 280 ? 57.472 21.303 30.940 1.00 37.83 280 PRO A CA 1
ATOM 1904 C C . PRO A 1 280 ? 58.629 22.290 30.990 1.00 42.04 280 PRO A C 1
ATOM 1905 O O . PRO A 1 280 ? 59.437 22.263 31.929 1.00 37.20 280 PRO A O 1
ATOM 1909 N N . VAL A 1 281 ? 58.706 23.170 29.985 1.00 36.51 281 VAL A N 1
ATOM 1910 C CA . VAL A 1 281 ? 59.936 23.917 29.724 1.00 37.73 281 VAL A CA 1
ATOM 1911 C C . VAL A 1 281 ? 60.269 24.848 30.885 1.00 36.31 281 VAL A C 1
ATOM 1912 O O . VAL A 1 281 ? 61.409 24.882 31.363 1.00 35.58 281 VAL A O 1
ATOM 1916 N N . GLY A 1 282 ? 59.291 25.644 31.328 1.00 35.90 282 GLY A N 1
ATOM 1917 C CA . GLY A 1 282 ? 59.552 26.575 32.414 1.00 37.89 282 GLY A CA 1
ATOM 1918 C C . GLY A 1 282 ? 59.986 25.880 33.692 1.00 37.44 282 GLY A C 1
ATOM 1919 O O . GLY A 1 282 ? 60.954 26.290 34.342 1.00 37.94 282 GLY A O 1
ATOM 1920 N N . ALA A 1 283 ? 59.288 24.808 34.063 1.00 37.97 283 ALA A N 1
ATOM 1921 C CA . ALA A 1 283 ? 59.641 24.109 35.295 1.00 37.17 283 ALA A CA 1
ATOM 1922 C C . ALA A 1 283 ? 61.041 23.505 35.221 1.00 39.40 283 ALA A C 1
ATOM 1923 O O . ALA A 1 283 ? 61.749 23.461 36.234 1.00 36.12 283 ALA A O 1
ATOM 1925 N N . VAL A 1 284 ? 61.464 23.056 34.035 1.00 36.62 284 VAL A N 1
ATOM 1926 C CA . VAL A 1 284 ? 62.811 22.509 33.875 1.00 34.47 284 VAL A CA 1
ATOM 1927 C C . VAL A 1 284 ? 63.857 23.607 34.029 1.00 31.92 284 VAL A C 1
ATOM 1928 O O . VAL A 1 284 ? 64.893 23.414 34.676 1.00 36.54 284 VAL A O 1
ATOM 1932 N N . ALA A 1 285 ? 63.625 24.759 33.395 1.00 33.21 285 ALA A N 1
ATOM 1933 C CA . ALA A 1 285 ? 64.586 25.850 33.474 1.00 33.04 285 ALA A CA 1
ATOM 1934 C C . ALA A 1 285 ? 64.767 26.310 34.917 1.00 36.15 285 ALA A C 1
ATOM 1935 O O . ALA A 1 285 ? 65.878 26.640 35.339 1.00 35.42 285 ALA A O 1
ATOM 1937 N N . ASP A 1 286 ? 63.676 26.350 35.680 1.00 34.30 286 ASP A N 1
ATOM 1938 C CA . ASP A 1 286 ? 63.761 26.767 37.075 1.00 35.93 286 ASP A CA 1
ATOM 1939 C C . ASP A 1 286 ? 64.600 25.791 37.886 1.00 37.29 286 ASP A C 1
ATOM 1940 O O . ASP A 1 286 ? 65.433 26.204 38.702 1.00 41.00 286 ASP A O 1
ATOM 1945 N N . VAL A 1 287 ? 64.418 24.489 37.653 1.00 36.20 287 VAL A N 1
ATOM 1946 C CA . VAL A 1 287 ? 65.229 23.495 38.345 1.00 34.29 287 VAL A CA 1
ATOM 1947 C C . VAL A 1 287 ? 66.698 23.663 37.977 1.00 37.31 287 VAL A C 1
ATOM 1948 O O . VAL A 1 287 ? 67.577 23.696 38.849 1.00 37.57 287 VAL A O 1
ATOM 1952 N N . ALA A 1 288 ? 66.985 23.822 36.681 1.00 33.35 288 ALA A N 1
ATOM 1953 C CA . ALA A 1 288 ? 68.374 23.906 36.255 1.00 33.60 288 ALA A CA 1
ATOM 1954 C C . ALA A 1 288 ? 69.034 25.187 36.740 1.00 31.08 288 ALA A C 1
ATOM 1955 O O . ALA A 1 288 ? 70.257 25.226 36.918 1.00 30.85 288 ALA A O 1
ATOM 1957 N N . ALA A 1 289 ? 68.248 26.244 36.951 1.00 32.48 289 ALA A N 1
ATOM 1958 C CA . ALA A 1 289 ? 68.818 27.504 37.406 1.00 35.26 289 ALA A CA 1
ATOM 1959 C C . ALA A 1 289 ? 69.400 27.395 38.813 1.00 36.45 289 ALA A C 1
ATOM 1960 O O . ALA A 1 289 ? 70.297 28.166 39.159 1.00 35.36 289 ALA A O 1
ATOM 1962 N N . ARG A 1 290 ? 68.929 26.443 39.619 1.00 35.96 290 ARG A N 1
ATOM 1963 C CA . ARG A 1 290 ? 69.532 26.206 40.926 1.00 41.76 290 ARG A CA 1
ATOM 1964 C C . ARG A 1 290 ? 70.994 25.812 40.808 1.00 42.90 290 ARG A C 1
ATOM 1965 O O . ARG A 1 290 ? 71.752 25.984 41.768 1.00 40.85 290 ARG A O 1
ATOM 1973 N N . PHE A 1 291 ? 71.403 25.281 39.654 1.00 33.37 291 PHE A N 1
ATOM 1974 C CA . PHE A 1 291 ? 72.766 24.829 39.442 1.00 35.25 291 PHE A CA 1
ATOM 1975 C C . PHE A 1 291 ? 73.506 25.628 38.378 1.00 34.60 291 PHE A C 1
ATOM 1976 O O . PHE A 1 291 ? 74.669 25.320 38.094 1.00 36.65 291 PHE A O 1
ATOM 1984 N N . ALA A 1 292 ? 72.878 26.664 37.817 1.00 34.54 292 ALA A N 1
ATOM 1985 C CA . ALA A 1 292 ? 73.423 27.439 36.699 1.00 35.87 292 ALA A CA 1
ATOM 1986 C C . ALA A 1 292 ? 73.695 26.550 35.489 1.00 31.64 292 ALA A C 1
ATOM 1987 O O . ALA A 1 292 ? 74.646 26.772 34.742 1.00 34.08 292 ALA A O 1
ATOM 1989 N N . ALA A 1 293 ? 72.879 25.522 35.295 1.00 28.74 293 ALA A N 1
ATOM 1990 C CA . ALA A 1 293 ? 73.113 24.619 34.179 1.00 31.63 293 ALA A CA 1
ATOM 1991 C C . ALA A 1 293 ? 72.488 25.187 32.906 1.00 28.56 293 ALA A C 1
ATOM 1992 O O . ALA A 1 293 ? 71.455 25.861 32.946 1.00 28.99 293 ALA A O 1
ATOM 1994 N N . TRP A 1 294 ? 73.129 24.908 31.768 1.00 29.58 294 TRP A N 1
ATOM 1995 C CA . TRP A 1 294 ? 72.565 25.280 30.474 1.00 26.89 294 TRP A CA 1
ATOM 1996 C C . TRP A 1 294 ? 71.295 24.478 30.206 1.00 30.23 294 TRP A C 1
ATOM 1997 O O . TRP A 1 294 ? 71.243 23.271 30.466 1.00 30.95 294 TRP A O 1
ATOM 2008 N N . VAL A 1 295 ? 70.261 25.148 29.702 1.00 25.54 295 VAL A N 1
ATOM 2009 C CA . VAL A 1 295 ? 69.028 24.478 29.300 1.00 27.83 295 VAL A CA 1
ATOM 2010 C C . VAL A 1 295 ? 68.822 24.675 27.801 1.00 27.90 295 VAL A C 1
ATOM 2011 O O . VAL A 1 295 ? 68.661 25.808 27.336 1.00 29.98 295 VAL A O 1
ATOM 2015 N N . HIS A 1 296 ? 68.798 23.577 27.057 1.00 28.37 296 HIS A N 1
ATOM 2016 C CA . HIS A 1 296 ? 68.442 23.592 25.641 1.00 26.45 296 HIS A CA 1
ATOM 2017 C C . HIS A 1 296 ? 67.090 22.914 25.443 1.00 28.39 296 HIS A C 1
ATOM 2018 O O . HIS A 1 296 ? 66.814 21.875 26.054 1.00 29.54 296 HIS A O 1
ATOM 2025 N N . VAL A 1 297 ? 66.232 23.521 24.620 1.00 28.81 297 VAL A N 1
ATOM 2026 C CA . VAL A 1 297 ? 64.947 22.937 24.244 1.00 27.08 297 VAL A CA 1
ATOM 2027 C C . VAL A 1 297 ? 65.070 22.356 22.831 1.00 31.77 297 VAL A C 1
ATOM 2028 O O . VAL A 1 297 ? 65.371 23.080 21.871 1.00 28.30 297 VAL A O 1
ATOM 2032 N N . ASP A 1 298 ? 64.838 21.046 22.702 1.00 30.48 298 ASP A N 1
ATOM 2033 C CA . ASP A 1 298 ? 64.777 20.366 21.403 1.00 29.54 298 ASP A CA 1
ATOM 2034 C C . ASP A 1 298 ? 63.320 20.303 20.974 1.00 32.77 298 ASP A C 1
ATOM 2035 O O . ASP A 1 298 ? 62.532 19.543 21.553 1.00 30.69 298 ASP A O 1
ATOM 2040 N N . ALA A 1 299 ? 62.954 21.110 19.974 1.00 28.28 299 ALA A N 1
ATOM 2041 C CA . ALA A 1 299 ? 61.604 21.109 19.419 1.00 28.36 299 ALA A CA 1
ATOM 2042 C C . ALA A 1 299 ? 61.641 20.816 17.927 1.00 29.14 299 ALA A C 1
ATOM 2043 O O . ALA A 1 299 ? 60.934 21.441 17.140 1.00 28.32 299 ALA A O 1
ATOM 2045 N N . ALA A 1 300 ? 62.464 19.837 17.546 1.00 29.99 300 ALA A N 1
ATOM 2046 C CA . ALA A 1 300 ? 62.793 19.593 16.143 1.00 27.42 300 ALA A CA 1
ATOM 2047 C C . ALA A 1 300 ? 61.552 19.461 15.274 1.00 31.58 300 ALA A C 1
ATOM 2048 O O . ALA A 1 300 ? 61.486 20.029 14.177 1.00 29.13 300 ALA A O 1
ATOM 2050 N N . TYR A 1 301 ? 60.562 18.706 15.745 1.00 30.54 301 TYR A N 1
ATOM 2051 C CA . TYR A 1 301 ? 59.321 18.473 15.013 1.00 30.80 301 TYR A CA 1
ATOM 2052 C C . TYR A 1 301 ? 58.228 19.455 15.415 1.00 30.06 301 TYR A C 1
ATOM 2053 O O . TYR A 1 301 ? 57.724 20.216 14.586 1.00 29.72 301 TYR A O 1
ATOM 2062 N N . ALA A 1 302 ? 57.858 19.453 16.691 1.00 29.64 302 ALA A N 1
ATOM 2063 C CA . ALA A 1 302 ? 56.681 20.186 17.128 1.00 30.00 302 ALA A CA 1
ATOM 2064 C C . ALA A 1 302 ? 56.896 21.693 17.195 1.00 29.02 302 ALA A C 1
ATOM 2065 O O . ALA A 1 302 ? 55.916 22.427 17.303 1.00 29.15 302 ALA A O 1
ATOM 2067 N N . GLY A 1 303 ? 58.142 22.171 17.146 1.00 31.49 303 GLY A N 1
ATOM 2068 C CA . GLY A 1 303 ? 58.366 23.606 17.096 1.00 28.91 303 GLY A CA 1
ATOM 2069 C C . GLY A 1 303 ? 57.571 24.302 16.005 1.00 30.97 303 GLY A C 1
ATOM 2070 O O . GLY A 1 303 ? 57.046 25.400 16.213 1.00 31.34 303 GLY A O 1
ATOM 2071 N N . SER A 1 304 ? 57.466 23.675 14.824 1.00 31.52 304 SER A N 1
ATOM 2072 C CA . SER A 1 304 ? 56.728 24.296 13.723 1.00 31.39 304 SER A CA 1
ATOM 2073 C C . SER A 1 304 ? 55.269 24.549 14.077 1.00 32.10 304 SER A C 1
ATOM 2074 O O . SER A 1 304 ? 54.685 25.536 13.611 1.00 31.79 304 SER A O 1
ATOM 2077 N N . ALA A 1 305 ? 54.659 23.678 14.894 1.00 30.60 305 ALA A N 1
ATOM 2078 C CA . ALA A 1 305 ? 53.265 23.888 15.266 1.00 34.51 305 ALA A CA 1
ATOM 2079 C C . ALA A 1 305 ? 53.086 25.118 16.146 1.00 34.22 305 ALA A C 1
ATOM 2080 O O . ALA A 1 305 ? 51.969 25.640 16.248 1.00 36.06 305 ALA A O 1
ATOM 2082 N N . CYS A 1 306 ? 54.161 25.607 16.754 1.00 32.59 306 CYS A N 1
ATOM 2083 C CA . CYS A 1 306 ? 54.093 26.721 17.684 1.00 33.19 306 CYS A CA 1
ATOM 2084 C C . CYS A 1 306 ? 53.970 28.067 16.989 1.00 35.03 306 CYS A C 1
ATOM 2085 O O . CYS A 1 306 ? 53.898 29.096 17.672 1.00 32.61 306 CYS A O 1
ATOM 2088 N N . ILE A 1 307 ? 53.922 28.087 15.653 1.00 32.79 307 ILE A N 1
ATOM 2089 C CA . ILE A 1 307 ? 53.502 29.285 14.942 1.00 34.60 307 ILE A CA 1
ATOM 2090 C C . ILE A 1 307 ? 51.998 29.495 15.019 1.00 36.31 307 ILE A C 1
ATOM 2091 O O . ILE A 1 307 ? 51.506 30.546 14.588 1.00 35.81 307 ILE A O 1
ATOM 2096 N N . CYS A 1 308 ? 51.248 28.511 15.562 1.00 35.05 308 CYS A N 1
ATOM 2097 C CA . CYS A 1 308 ? 49.809 28.607 15.806 1.00 36.59 308 CYS A CA 1
ATOM 2098 C C . CYS A 1 308 ? 49.548 28.918 17.274 1.00 39.23 308 CYS A C 1
ATOM 2099 O O . CYS A 1 308 ? 50.149 28.276 18.152 1.00 36.57 308 CYS A O 1
ATOM 2102 N N . PRO A 1 309 ? 48.679 29.891 17.571 1.00 38.17 309 PRO A N 1
ATOM 2103 C CA . PRO A 1 309 ? 48.466 30.286 18.980 1.00 41.44 309 PRO A CA 1
ATOM 2104 C C . PRO A 1 309 ? 48.034 29.151 19.896 1.00 39.02 309 PRO A C 1
ATOM 2105 O O . PRO A 1 309 ? 48.418 29.129 21.072 1.00 39.63 309 PRO A O 1
ATOM 2109 N N . GLU A 1 310 ? 47.244 28.203 19.398 1.00 40.07 310 GLU A N 1
ATOM 2110 C CA . GLU A 1 310 ? 46.757 27.125 20.249 1.00 42.42 310 GLU A CA 1
ATOM 2111 C C . GLU A 1 310 ? 47.842 26.121 20.628 1.00 43.23 310 GLU A C 1
ATOM 2112 O O . GLU A 1 310 ? 47.600 25.278 21.497 1.00 42.59 310 GLU A O 1
ATOM 2118 N N . PHE A 1 311 ? 49.021 26.174 20.000 1.00 39.01 311 PHE A N 1
ATOM 2119 C CA . PHE A 1 311 ? 50.130 25.305 20.370 1.00 39.44 311 PHE A CA 1
ATOM 2120 C C . PHE A 1 311 ? 51.261 26.045 21.065 1.00 37.32 311 PHE A C 1
ATOM 2121 O O . PHE A 1 311 ? 52.135 25.396 21.652 1.00 36.47 311 PHE A O 1
ATOM 2129 N N . ARG A 1 312 ? 51.266 27.379 21.019 1.00 36.92 312 ARG A N 1
ATOM 2130 C CA . ARG A 1 312 ? 52.393 28.142 21.538 1.00 36.95 312 ARG A CA 1
ATOM 2131 C C . ARG A 1 312 ? 52.570 27.969 23.048 1.00 39.42 312 ARG A C 1
ATOM 2132 O O . ARG A 1 312 ? 53.653 28.259 23.572 1.00 38.38 312 ARG A O 1
ATOM 2140 N N . HIS A 1 313 ? 51.556 27.451 23.756 1.00 37.66 313 HIS A N 1
ATOM 2141 C CA . HIS A 1 313 ? 51.710 27.232 25.194 1.00 39.20 313 HIS A CA 1
ATOM 2142 C C . HIS A 1 313 ? 52.739 26.155 25.517 1.00 40.71 313 HIS A C 1
ATOM 2143 O O . HIS A 1 313 ? 53.289 26.157 26.626 1.00 39.33 313 HIS A O 1
ATOM 2150 N N . HIS A 1 314 ? 53.017 25.240 24.580 1.00 36.55 314 HIS A N 1
ATOM 2151 C CA . HIS A 1 314 ? 54.048 24.234 24.814 1.00 37.26 314 HIS A CA 1
ATOM 2152 C C . HIS A 1 314 ? 55.433 24.843 24.959 1.00 36.50 314 HIS A C 1
ATOM 2153 O O . HIS A 1 314 ? 56.355 24.147 25.400 1.00 33.76 314 HIS A O 1
ATOM 2160 N N . LEU A 1 315 ? 55.610 26.106 24.580 1.00 34.61 315 LEU A N 1
ATOM 2161 C CA . LEU A 1 315 ? 56.901 26.770 24.699 1.00 36.16 315 LEU A CA 1
ATOM 2162 C C . LEU A 1 315 ? 56.939 27.770 25.847 1.00 38.92 315 LEU A C 1
ATOM 2163 O O . LEU A 1 315 ? 57.929 28.495 25.989 1.00 39.80 315 LEU A O 1
ATOM 2168 N N . ASP A 1 316 ? 55.891 27.839 26.667 1.00 40.35 316 ASP A N 1
ATOM 2169 C CA . ASP A 1 316 ? 55.935 28.739 27.815 1.00 40.79 316 ASP A CA 1
ATOM 2170 C C . ASP A 1 316 ? 57.130 28.398 28.702 1.00 38.72 316 ASP A C 1
ATOM 2171 O O . ASP A 1 316 ? 57.400 27.228 28.988 1.00 39.55 316 ASP A O 1
ATOM 2176 N N . GLY A 1 317 ? 57.875 29.423 29.094 1.00 37.31 317 GLY A N 1
ATOM 2177 C CA . GLY A 1 317 ? 59.109 29.241 29.821 1.00 35.77 317 GLY A CA 1
ATOM 2178 C C . GLY A 1 317 ? 60.355 29.336 28.969 1.00 36.83 317 GLY A C 1
ATOM 2179 O O . GLY A 1 317 ? 61.462 29.401 29.527 1.00 33.85 317 GLY A O 1
ATOM 2180 N N . VAL A 1 318 ? 60.209 29.339 27.634 1.00 34.79 318 VAL A N 1
ATOM 2181 C CA . VAL A 1 318 ? 61.372 29.413 26.754 1.00 33.21 318 VAL A CA 1
ATOM 2182 C C . VAL A 1 318 ? 62.159 30.690 27.013 1.00 33.18 318 VAL A C 1
ATOM 2183 O O . VAL A 1 318 ? 63.380 30.726 26.816 1.00 33.89 318 VAL A O 1
ATOM 2187 N N . GLU A 1 319 ? 61.494 31.742 27.502 1.00 34.32 319 GLU A N 1
ATOM 2188 C CA . GLU A 1 319 ? 62.205 32.963 27.855 1.00 34.79 319 GLU A CA 1
ATOM 2189 C C . GLU A 1 319 ? 63.235 32.753 28.961 1.00 37.47 319 GLU A C 1
ATOM 2190 O O . GLU A 1 319 ? 64.045 33.653 29.204 1.00 36.51 319 GLU A O 1
ATOM 2196 N N . ARG A 1 320 ? 63.236 31.599 29.627 1.00 32.53 320 ARG A N 1
ATOM 2197 C CA . ARG A 1 320 ? 64.197 31.317 30.682 1.00 34.36 320 ARG A CA 1
ATOM 2198 C C . ARG A 1 320 ? 65.235 30.264 30.305 1.00 37.65 320 ARG A C 1
ATOM 2199 O O . ARG A 1 320 ? 66.057 29.915 31.155 1.00 32.36 320 ARG A O 1
ATOM 2207 N N . VAL A 1 321 ? 65.239 29.758 29.073 1.00 31.57 321 VAL A N 1
ATOM 2208 C CA . VAL A 1 321 ? 66.215 28.757 28.667 1.00 29.94 321 VAL A CA 1
ATOM 2209 C C . VAL A 1 321 ? 67.349 29.443 27.916 1.00 31.13 321 VAL A C 1
ATOM 2210 O O . VAL A 1 321 ? 67.279 30.619 27.577 1.00 30.31 321 VAL A O 1
ATOM 2214 N N . ASP A 1 322 ? 68.427 28.705 27.673 1.00 28.94 322 ASP A N 1
ATOM 2215 C CA . ASP A 1 322 ? 69.578 29.285 26.997 1.00 26.29 322 ASP A CA 1
ATOM 2216 C C . ASP A 1 322 ? 69.519 29.149 25.480 1.00 28.13 322 ASP A C 1
ATOM 2217 O O . ASP A 1 322 ? 70.096 29.983 24.766 1.00 25.03 322 ASP A O 1
ATOM 2222 N N . SER A 1 323 ? 68.843 28.123 24.978 1.00 27.97 323 SER A N 1
ATOM 2223 C CA . SER A 1 323 ? 68.863 27.850 23.547 1.00 26.86 323 SER A CA 1
ATOM 2224 C C . SER A 1 323 ? 67.676 26.967 23.195 1.00 28.27 323 SER A C 1
ATOM 2225 O O . SER A 1 323 ? 67.145 26.244 24.040 1.00 25.15 323 SER A O 1
ATOM 2228 N N . ILE A 1 324 ? 67.266 27.040 21.930 1.00 26.90 324 ILE A N 1
ATOM 2229 C CA . ILE A 1 324 ? 66.143 26.254 21.428 1.00 24.84 324 ILE A CA 1
ATOM 2230 C C . ILE A 1 324 ? 66.393 26.006 19.946 1.00 26.44 324 ILE A C 1
ATOM 2231 O O . ILE A 1 324 ? 66.884 26.886 19.235 1.00 25.77 324 ILE A O 1
ATOM 2236 N N . SER A 1 325 ? 66.100 24.790 19.492 1.00 25.90 325 SER A N 1
ATOM 2237 C CA . SER A 1 325 ? 66.230 24.443 18.087 1.00 27.93 325 SER A CA 1
ATOM 2238 C C . SER A 1 325 ? 64.948 23.787 17.601 1.00 29.50 325 SER A C 1
ATOM 2239 O O . SER A 1 325 ? 64.231 23.137 18.370 1.00 27.87 325 SER A O 1
ATOM 2242 N N . MET A 1 326 ? 64.666 23.979 16.312 1.00 24.96 326 MET A N 1
ATOM 2243 C CA . MET A 1 326 ? 63.597 23.270 15.634 1.00 28.67 326 MET A CA 1
ATOM 2244 C C . MET A 1 326 ? 63.980 23.141 14.166 1.00 29.09 326 MET A C 1
ATOM 2245 O O . MET A 1 326 ? 64.848 23.865 13.663 1.00 28.26 326 MET A O 1
ATOM 2250 N N . SER A 1 327 ? 63.342 22.196 13.485 1.00 27.91 327 SER A N 1
ATOM 2251 C CA . SER A 1 327 ? 63.717 21.857 12.113 1.00 28.76 327 SER A CA 1
ATOM 2252 C C . SER A 1 327 ? 62.575 22.157 11.160 1.00 27.01 327 SER A C 1
ATOM 2253 O O . SER A 1 327 ? 61.584 21.406 11.116 1.00 29.75 327 SER A O 1
ATOM 2256 N N . PRO A 1 328 ? 62.656 23.234 10.391 1.00 26.02 328 PRO A N 1
ATOM 2257 C CA . PRO A 1 328 ? 61.713 23.409 9.284 1.00 29.88 328 PRO A CA 1
ATOM 2258 C C . PRO A 1 328 ? 61.719 22.223 8.339 1.00 27.89 328 PRO A C 1
ATOM 2259 O O . PRO A 1 328 ? 60.699 21.962 7.699 1.00 27.00 328 PRO A O 1
ATOM 2263 N N . HIS A 1 329 ? 62.827 21.469 8.260 1.00 27.14 329 HIS A N 1
ATOM 2264 C CA . HIS A 1 329 ? 62.803 20.325 7.352 1.00 28.71 329 HIS A CA 1
ATOM 2265 C C . HIS A 1 329 ? 62.003 19.150 7.897 1.00 31.20 329 HIS A C 1
ATOM 2266 O O . HIS A 1 329 ? 61.910 18.119 7.223 1.00 31.50 329 HIS A O 1
ATOM 2273 N N . LYS A 1 330 ? 61.408 19.281 9.079 1.00 27.63 330 LYS A N 1
ATOM 2274 C CA . LYS A 1 330 ? 60.398 18.320 9.500 1.00 28.63 330 LYS A CA 1
ATOM 2275 C C . LYS A 1 330 ? 59.035 18.804 9.034 1.00 30.42 330 LYS A C 1
ATOM 2276 O O . LYS A 1 330 ? 58.541 18.359 7.997 1.00 32.72 330 LYS A O 1
ATOM 2282 N N . TRP A 1 331 ? 58.457 19.768 9.751 1.00 28.51 331 TRP A N 1
ATOM 2283 C CA . TRP A 1 331 ? 57.049 20.119 9.594 1.00 28.37 331 TRP A CA 1
ATOM 2284 C C . TRP A 1 331 ? 56.835 21.540 9.064 1.00 28.42 331 TRP A C 1
ATOM 2285 O O . TRP A 1 331 ? 55.768 22.121 9.284 1.00 29.79 331 TRP A O 1
ATOM 2296 N N . LEU A 1 332 ? 57.802 22.129 8.365 1.00 28.83 332 LEU A N 1
ATOM 2297 C CA . LEU A 1 332 ? 57.563 23.477 7.842 1.00 30.58 332 LEU A CA 1
ATOM 2298 C C . LEU A 1 332 ? 57.912 23.580 6.354 1.00 30.01 332 LEU A C 1
ATOM 2299 O O . LEU A 1 332 ? 58.412 24.609 5.879 1.00 31.24 332 LEU A O 1
ATOM 2304 N N . MET A 1 333 ? 57.654 22.506 5.599 1.00 28.22 333 MET A N 1
ATOM 2305 C CA . MET A 1 333 ? 57.642 22.517 4.125 1.00 30.72 333 MET A CA 1
ATOM 2306 C C . MET A 1 333 ? 58.956 22.983 3.507 1.00 29.50 333 MET A C 1
ATOM 2307 O O . MET A 1 333 ? 58.965 23.534 2.403 1.00 27.84 333 MET A O 1
ATOM 2312 N N . THR A 1 334 ? 60.069 22.759 4.194 1.00 27.37 334 THR A N 1
ATOM 2313 C CA . THR A 1 334 ? 61.392 23.136 3.712 1.00 28.05 334 THR A CA 1
ATOM 2314 C C . THR A 1 334 ? 62.226 21.868 3.580 1.00 33.63 334 THR A C 1
ATOM 2315 O O . THR A 1 334 ? 62.449 21.174 4.574 1.00 32.80 334 THR A O 1
ATOM 2319 N N . CYS A 1 335 ? 62.683 21.552 2.368 1.00 27.15 335 CYS A N 1
ATOM 2320 C CA . CYS A 1 335 ? 63.398 20.293 2.172 1.00 27.43 335 CYS A CA 1
ATOM 2321 C C . CYS A 1 335 ? 64.694 20.262 2.992 1.00 32.32 335 CYS A C 1
ATOM 2322 O O . CYS A 1 335 ? 65.283 21.302 3.315 1.00 29.65 335 CYS A O 1
ATOM 2325 N N . LEU A 1 336 ? 65.144 19.046 3.322 1.00 27.83 336 LEU A N 1
ATOM 2326 C CA . LEU A 1 336 ? 66.397 18.886 4.060 1.00 31.03 336 LEU A CA 1
ATOM 2327 C C . LEU A 1 336 ? 67.560 19.516 3.290 1.00 33.53 336 LEU A C 1
ATOM 2328 O O . LEU A 1 336 ? 67.546 19.571 2.057 1.00 32.64 336 LEU A O 1
ATOM 2333 N N . ASP A 1 337 ? 68.575 20.018 4.012 1.00 30.45 337 ASP A N 1
ATOM 2334 C CA . ASP A 1 337 ? 68.614 20.143 5.482 1.00 32.71 337 ASP A CA 1
ATOM 2335 C C . ASP A 1 337 ? 68.282 21.572 5.909 1.00 33.06 337 ASP A C 1
ATOM 2336 O O . ASP A 1 337 ? 68.648 22.535 5.217 1.00 31.65 337 ASP A O 1
ATOM 2341 N N . CYS A 1 338 ? 67.621 21.704 7.059 1.00 32.14 338 CYS A N 1
ATOM 2342 C CA . CYS A 1 338 ? 67.290 23.017 7.598 1.00 27.64 338 CYS A CA 1
ATOM 2343 C C . CYS A 1 338 ? 66.888 22.915 9.074 1.00 30.02 338 CYS A C 1
ATOM 2344 O O . CYS A 1 338 ? 65.732 22.612 9.380 1.00 29.32 338 CYS A O 1
ATOM 2347 N N . THR A 1 339 ? 67.827 23.149 9.988 1.00 26.29 339 THR A N 1
ATOM 2348 C CA . THR A 1 339 ? 67.532 23.202 11.420 1.00 26.21 339 THR A CA 1
ATOM 2349 C C . THR A 1 339 ? 67.921 24.577 11.927 1.00 27.26 339 THR A C 1
ATOM 2350 O O . THR A 1 339 ? 69.022 25.051 11.634 1.00 28.97 339 THR A O 1
ATOM 2354 N N . CYS A 1 340 ? 67.027 25.215 12.677 1.00 24.42 340 CYS A N 1
ATOM 2355 C CA . CYS A 1 340 ? 67.248 26.566 13.176 1.00 26.69 340 CYS A CA 1
ATOM 2356 C C . CYS A 1 340 ? 67.579 26.507 14.661 1.00 28.25 340 CYS A C 1
ATOM 2357 O O . CYS A 1 340 ? 66.822 25.924 15.436 1.00 27.55 340 CYS A O 1
ATOM 2360 N N . LEU A 1 341 ? 68.704 27.109 15.047 1.00 24.14 341 LEU A N 1
ATOM 2361 C CA . LEU A 1 341 ? 69.117 27.203 16.443 1.00 25.26 341 LEU A CA 1
ATOM 2362 C C . LEU A 1 341 ? 69.070 28.657 16.884 1.00 26.57 341 LEU A C 1
ATOM 2363 O O . LEU A 1 341 ? 69.630 29.520 16.204 1.00 25.78 341 LEU A O 1
ATOM 2368 N N . TYR A 1 342 ? 68.433 28.921 18.025 1.00 26.44 342 TYR A N 1
ATOM 2369 C CA . TYR A 1 342 ? 68.364 30.253 18.620 1.00 26.63 342 TYR A CA 1
ATOM 2370 C C . TYR A 1 342 ? 69.011 30.215 19.996 1.00 29.25 342 TYR A C 1
ATOM 2371 O O . TYR A 1 342 ? 68.809 29.259 20.747 1.00 23.94 342 TYR A O 1
ATOM 2380 N N . VAL A 1 343 ? 69.794 31.249 20.324 1.00 28.07 343 VAL A N 1
ATOM 2381 C CA . VAL A 1 343 ? 70.460 31.335 21.621 1.00 25.96 343 VAL A CA 1
ATOM 2382 C C . VAL A 1 343 ? 70.240 32.725 22.200 1.00 29.44 343 VAL A C 1
ATOM 2383 O O . VAL A 1 343 ? 70.124 33.710 21.465 1.00 27.44 343 VAL A O 1
ATOM 2387 N N . ARG A 1 344 ? 70.199 32.811 23.536 1.00 27.44 344 ARG A N 1
ATOM 2388 C CA . ARG A 1 344 ? 70.033 34.117 24.155 1.00 29.10 344 ARG A CA 1
ATOM 2389 C C . ARG A 1 344 ? 71.333 34.909 24.223 1.00 36.33 344 ARG A C 1
ATOM 2390 O O . ARG A 1 344 ? 71.283 36.140 24.336 1.00 34.81 344 ARG A O 1
ATOM 2398 N N . ASP A 1 345 ? 72.490 34.250 24.105 1.00 33.39 345 ASP A N 1
ATOM 2399 C CA . ASP A 1 345 ? 73.778 34.952 24.144 1.00 33.60 345 ASP A CA 1
ATOM 2400 C C . ASP A 1 345 ? 74.726 34.328 23.125 1.00 32.85 345 ASP A C 1
ATOM 2401 O O . ASP A 1 345 ? 75.410 33.347 23.428 1.00 35.11 345 ASP A O 1
ATOM 2406 N N . THR A 1 346 ? 74.807 34.925 21.930 1.00 33.17 346 THR A N 1
ATOM 2407 C CA . THR A 1 346 ? 75.674 34.349 20.907 1.00 33.27 346 THR A CA 1
ATOM 2408 C C . THR A 1 346 ? 77.131 34.327 21.351 1.00 33.46 346 THR A C 1
ATOM 2409 O O . THR A 1 346 ? 77.881 33.423 20.965 1.00 31.31 346 THR A O 1
ATOM 2413 N N . HIS A 1 347 ? 77.537 35.279 22.195 1.00 32.45 347 HIS A N 1
ATOM 2414 C CA . HIS A 1 347 ? 78.914 35.315 22.684 1.00 35.65 347 HIS A CA 1
ATOM 2415 C C . HIS A 1 347 ? 79.311 34.007 23.377 1.00 33.47 347 HIS A C 1
ATOM 2416 O O . HIS A 1 347 ? 80.479 33.602 23.317 1.00 30.21 347 HIS A O 1
ATOM 2423 N N . ARG A 1 348 ? 78.356 33.328 24.023 1.00 32.91 348 ARG A N 1
ATOM 2424 C CA . ARG A 1 348 ? 78.652 32.039 24.650 1.00 35.61 348 ARG A CA 1
ATOM 2425 C C . ARG A 1 348 ? 79.038 30.989 23.612 1.00 34.30 348 ARG A C 1
ATOM 2426 O O . ARG A 1 348 ? 79.864 30.112 23.892 1.00 32.24 348 ARG A O 1
ATOM 2434 N N . LEU A 1 349 ? 78.445 31.049 22.412 1.00 31.22 349 LEU A N 1
ATOM 2435 C CA . LEU A 1 349 ? 78.787 30.088 21.363 1.00 30.15 349 LEU A CA 1
ATOM 2436 C C . LEU A 1 349 ? 80.039 30.505 20.606 1.00 29.76 349 LEU A C 1
ATOM 2437 O O . LEU A 1 349 ? 80.953 29.695 20.408 1.00 28.42 349 LEU A O 1
ATOM 2442 N N . THR A 1 350 ? 80.103 31.764 20.168 1.00 27.18 350 THR A N 1
ATOM 2443 C CA . THR A 1 350 ? 81.265 32.190 19.397 1.00 29.70 350 THR A CA 1
ATOM 2444 C C . THR A 1 350 ? 82.541 32.086 20.229 1.00 31.89 350 THR A C 1
ATOM 2445 O O . THR A 1 350 ? 83.613 31.821 19.680 1.00 30.65 350 THR A O 1
ATOM 2449 N N . GLY A 1 351 ? 82.438 32.220 21.556 1.00 32.58 351 GLY A N 1
ATOM 2450 C CA . GLY A 1 351 ? 83.619 32.074 22.401 1.00 29.22 351 GLY A CA 1
ATOM 2451 C C . GLY A 1 351 ? 84.299 30.724 22.250 1.00 33.70 351 GLY A C 1
ATOM 2452 O O . GLY A 1 351 ? 85.530 30.630 22.271 1.00 34.48 351 GLY A O 1
ATOM 2453 N N . SER A 1 352 ? 83.509 29.664 22.080 1.00 30.12 352 SER A N 1
ATOM 2454 C CA . SER A 1 352 ? 84.050 28.328 21.850 1.00 30.75 352 SER A CA 1
ATOM 2455 C C . SER A 1 352 ? 84.314 28.017 20.377 1.00 30.77 352 SER A C 1
ATOM 2456 O O . SER A 1 352 ? 85.198 27.206 20.073 1.00 30.54 352 SER A O 1
ATOM 2459 N N . LEU A 1 353 ? 83.576 28.634 19.450 1.00 27.83 353 LEU A N 1
ATOM 2460 C CA . LEU A 1 353 ? 83.557 28.179 18.060 1.00 25.92 353 LEU A CA 1
ATOM 2461 C C . LEU A 1 353 ? 84.335 29.071 17.101 1.00 29.46 353 LEU A C 1
ATOM 2462 O O . LEU A 1 353 ? 84.587 28.653 15.961 1.00 27.61 353 LEU A O 1
ATOM 2467 N N . GLU A 1 354 ? 84.717 30.276 17.516 1.00 28.13 354 GLU A N 1
ATOM 2468 C CA . GLU A 1 354 ? 85.316 31.218 16.580 1.00 30.56 354 GLU A CA 1
ATOM 2469 C C . GLU A 1 354 ? 86.755 30.833 16.257 1.00 30.87 354 GLU A C 1
ATOM 2470 O O . GLU A 1 354 ? 87.446 30.189 17.053 1.00 32.32 354 GLU A O 1
ATOM 2476 N N . THR A 1 355 ? 87.180 31.206 15.048 1.00 30.52 355 THR A N 1
ATOM 2477 C CA . THR A 1 355 ? 88.561 31.148 14.587 1.00 31.96 355 THR A CA 1
ATOM 2478 C C . THR A 1 355 ? 88.853 32.458 13.868 1.00 31.32 355 THR A C 1
ATOM 2479 O O . THR A 1 355 ? 87.938 33.189 13.484 1.00 29.51 355 THR A O 1
ATOM 2483 N N . ASN A 1 356 ? 90.131 32.761 13.680 1.00 28.99 356 ASN A N 1
ATOM 2484 C CA . ASN A 1 356 ? 90.520 34.005 13.012 1.00 32.56 356 ASN A CA 1
ATOM 2485 C C . ASN A 1 356 ? 91.702 33.750 12.086 1.00 32.95 356 ASN A C 1
ATOM 2486 O O . ASN A 1 356 ? 92.750 34.387 12.206 1.00 34.75 356 ASN A O 1
ATOM 2491 N N . PRO A 1 357 ? 91.554 32.828 11.127 1.00 31.58 357 PRO A N 1
ATOM 2492 C CA . PRO A 1 357 ? 92.661 32.552 10.205 1.00 34.00 357 PRO A CA 1
ATOM 2493 C C . PRO A 1 357 ? 92.917 33.746 9.297 1.00 32.36 357 PRO A C 1
ATOM 2494 O O . PRO A 1 357 ? 91.987 34.445 8.880 1.00 28.69 357 PRO A O 1
ATOM 2498 N N . GLU A 1 358 ? 94.200 33.967 8.997 1.00 30.13 358 GLU A N 1
ATOM 2499 C CA . GLU A 1 358 ? 94.612 35.170 8.281 1.00 31.55 358 GLU A CA 1
ATOM 2500 C C . GLU A 1 358 ? 93.928 35.279 6.921 1.00 32.28 358 GLU A C 1
ATOM 2501 O O . GLU A 1 358 ? 93.511 36.373 6.511 1.00 29.82 358 GLU A O 1
ATOM 2507 N N . TYR A 1 359 ? 93.784 34.155 6.217 1.00 27.97 359 TYR A N 1
ATOM 2508 C CA . TYR A 1 359 ? 93.279 34.211 4.844 1.00 30.69 359 TYR A CA 1
ATOM 2509 C C . TYR A 1 359 ? 91.807 34.635 4.773 1.00 30.19 359 TYR A C 1
ATOM 2510 O O . TYR A 1 359 ? 91.347 35.050 3.701 1.00 31.26 359 TYR A O 1
ATOM 2519 N N . LEU A 1 360 ? 91.078 34.608 5.887 1.00 29.39 360 LEU A N 1
ATOM 2520 C CA . LEU A 1 360 ? 89.679 35.030 5.896 1.00 25.86 360 LEU A CA 1
ATOM 2521 C C . LEU A 1 360 ? 89.474 36.436 6.442 1.00 27.88 360 LEU A C 1
ATOM 2522 O O . LEU A 1 360 ? 88.333 36.921 6.439 1.00 25.90 360 LEU A O 1
ATOM 2527 N N . LYS A 1 361 ? 90.532 37.099 6.914 1.00 27.91 361 LYS A N 1
ATOM 2528 C CA . LYS A 1 361 ? 90.370 38.407 7.546 1.00 27.75 361 LYS A CA 1
ATOM 2529 C C . LYS A 1 361 ? 89.833 39.432 6.557 1.00 29.10 361 LYS A C 1
ATOM 2530 O O . LYS A 1 361 ? 90.171 39.408 5.375 1.00 27.79 361 LYS A O 1
ATOM 2536 N N . ASN A 1 362 ? 88.977 40.330 7.051 1.00 28.44 362 ASN A N 1
ATOM 2537 C CA . ASN A 1 362 ? 88.387 41.366 6.215 1.00 29.18 362 ASN A CA 1
ATOM 2538 C C . ASN A 1 362 ? 87.873 42.492 7.103 1.00 31.58 362 ASN A C 1
ATOM 2539 O O . ASN A 1 362 ? 87.634 42.312 8.304 1.00 28.71 362 ASN A O 1
ATOM 2544 N N . HIS A 1 363 ? 87.682 43.658 6.482 1.00 31.95 363 HIS A N 1
ATOM 2545 C CA . HIS A 1 363 ? 87.324 44.850 7.244 1.00 33.82 363 HIS A CA 1
ATOM 2546 C C . HIS A 1 363 ? 85.987 44.683 7.965 1.00 30.28 363 HIS A C 1
ATOM 2547 O O . HIS A 1 363 ? 85.854 45.090 9.117 1.00 29.44 363 HIS A O 1
ATOM 2554 N N . ALA A 1 364 ? 84.986 44.088 7.307 1.00 29.42 364 ALA A N 1
ATOM 2555 C CA . ALA A 1 364 ? 83.675 43.931 7.939 1.00 28.16 364 ALA A CA 1
ATOM 2556 C C . ALA A 1 364 ? 83.753 43.048 9.182 1.00 26.90 364 ALA A C 1
ATOM 2557 O O . ALA A 1 364 ? 83.187 43.382 10.234 1.00 28.07 364 ALA A O 1
ATOM 2559 N N . SER A 1 365 ? 84.429 41.903 9.075 1.00 27.53 365 SER A N 1
ATOM 2560 C CA . SER A 1 365 ? 84.628 41.047 10.239 1.00 29.72 365 SER A CA 1
ATOM 2561 C C . SER A 1 365 ? 85.354 41.786 11.363 1.00 31.13 365 SER A C 1
ATOM 2562 O O . SER A 1 365 ? 85.000 41.645 12.540 1.00 31.82 365 SER A O 1
ATOM 2565 N N . ASP A 1 366 ? 86.399 42.548 11.020 1.00 31.80 366 ASP A N 1
ATOM 2566 C CA . ASP A 1 366 ? 87.172 43.275 12.029 1.00 32.11 366 ASP A CA 1
ATOM 2567 C C . ASP A 1 366 ? 86.326 44.312 12.755 1.00 26.83 366 ASP A C 1
ATOM 2568 O O . ASP A 1 366 ? 86.603 44.643 13.914 1.00 28.19 366 ASP A O 1
ATOM 2573 N N . SER A 1 367 ? 85.331 44.872 12.074 1.00 30.33 367 SER A N 1
ATOM 2574 C CA . SER A 1 367 ? 84.542 45.965 12.628 1.00 29.20 367 SER A CA 1
ATOM 2575 C C . SER A 1 367 ? 83.630 45.520 13.762 1.00 28.24 367 SER A C 1
ATOM 2576 O O . SER A 1 367 ? 83.122 46.373 14.497 1.00 28.25 367 SER A O 1
ATOM 2579 N N . GLY A 1 368 ? 83.401 44.222 13.921 1.00 30.07 368 GLY A N 1
ATOM 2580 C CA . GLY A 1 368 ? 82.442 43.756 14.899 1.00 28.46 368 GLY A CA 1
ATOM 2581 C C . GLY A 1 368 ? 80.991 43.935 14.505 1.00 29.94 368 GLY A C 1
ATOM 2582 O O . GLY A 1 368 ? 80.112 43.580 15.287 1.00 29.89 368 GLY A O 1
ATOM 2583 N N . GLU A 1 369 ? 80.700 44.454 13.315 1.00 32.55 369 GLU A N 1
ATOM 2584 C CA . GLU A 1 369 ? 79.311 44.766 12.994 1.00 35.63 369 GLU A CA 1
ATOM 2585 C C . GLU A 1 369 ? 78.588 43.626 12.281 1.00 33.83 369 GLU A C 1
ATOM 2586 O O . GLU A 1 369 ? 77.386 43.744 12.036 1.00 32.75 369 GLU A O 1
ATOM 2592 N N . VAL A 1 370 ? 79.277 42.529 11.956 1.00 28.30 370 VAL A N 1
ATOM 2593 C CA . VAL A 1 370 ? 78.663 41.364 11.326 1.00 32.35 370 VAL A CA 1
ATOM 2594 C C . VAL A 1 370 ? 78.994 40.134 12.162 1.00 35.66 370 VAL A C 1
ATOM 2595 O O . VAL A 1 370 ? 79.997 40.095 12.877 1.00 30.87 370 VAL A O 1
ATOM 2599 N N . THR A 1 371 ? 78.135 39.119 12.075 1.00 36.68 371 THR A N 1
ATOM 2600 C CA . THR A 1 371 ? 78.457 37.807 12.625 1.00 36.26 371 THR A CA 1
ATOM 2601 C C . THR A 1 371 ? 78.828 36.891 11.465 1.00 33.81 371 THR A C 1
ATOM 2602 O O . THR A 1 371 ? 78.024 36.691 10.549 1.00 38.37 371 THR A O 1
ATOM 2606 N N . ASP A 1 372 ? 80.062 36.390 11.472 1.00 29.72 372 ASP A N 1
ATOM 2607 C CA . ASP A 1 372 ? 80.477 35.394 10.492 1.00 28.26 372 ASP A CA 1
ATOM 2608 C C . ASP A 1 372 ? 79.990 34.038 10.975 1.00 30.27 372 ASP A C 1
ATOM 2609 O O . ASP A 1 372 ? 80.324 33.616 12.091 1.00 25.29 372 ASP A O 1
ATOM 2614 N N . LEU A 1 373 ? 79.169 33.372 10.156 1.00 26.24 373 LEU A N 1
ATOM 2615 C CA . LEU A 1 373 ? 78.445 32.216 10.666 1.00 29.20 373 LEU A CA 1
ATOM 2616 C C . LEU A 1 373 ? 79.314 30.972 10.776 1.00 25.15 373 LEU A C 1
ATOM 2617 O O . LEU A 1 373 ? 78.898 30.006 11.426 1.00 28.78 373 LEU A O 1
ATOM 2622 N N . LYS A 1 374 ? 80.533 30.984 10.234 1.00 24.55 374 LYS A N 1
ATOM 2623 C CA . LYS A 1 374 ? 81.490 29.950 10.618 1.00 25.99 374 LYS A CA 1
ATOM 2624 C C . LYS A 1 374 ? 81.729 29.922 12.129 1.00 30.25 374 LYS A C 1
ATOM 2625 O O . LYS A 1 374 ? 82.107 28.875 12.670 1.00 28.22 374 LYS A O 1
ATOM 2631 N N . ASP A 1 375 ? 81.499 31.034 12.823 1.00 26.74 375 ASP A N 1
ATOM 2632 C CA . ASP A 1 375 ? 81.736 31.113 14.254 1.00 26.87 375 ASP A CA 1
ATOM 2633 C C . ASP A 1 375 ? 80.532 30.648 15.063 1.00 27.22 375 ASP A C 1
ATOM 2634 O O . ASP A 1 375 ? 80.559 30.735 16.291 1.00 28.44 375 ASP A O 1
ATOM 2639 N N . MET A 1 376 ? 79.487 30.142 14.403 1.00 27.17 376 MET A N 1
ATOM 2640 C CA . MET A 1 376 ? 78.296 29.625 15.067 1.00 28.08 376 MET A CA 1
ATOM 2641 C C . MET A 1 376 ? 78.030 28.162 14.720 1.00 28.03 376 MET A C 1
ATOM 2642 O O . MET A 1 376 ? 76.933 27.661 14.983 1.00 28.47 376 MET A O 1
ATOM 2647 N N . GLN A 1 377 ? 79.008 27.461 14.146 1.00 25.98 377 GLN A N 1
ATOM 2648 C CA . GLN A 1 377 ? 78.810 26.097 13.653 1.00 27.06 377 GLN A CA 1
ATOM 2649 C C . GLN A 1 377 ? 80.121 25.343 13.799 1.00 27.74 377 GLN A C 1
ATOM 2650 O O . GLN A 1 377 ? 81.149 25.920 14.170 1.00 26.19 377 GLN A O 1
ATOM 2656 N N . VAL A 1 378 ? 80.093 24.057 13.445 1.00 26.54 378 VAL A N 1
ATOM 2657 C CA . VAL A 1 378 ? 81.305 23.235 13.514 1.00 27.84 378 VAL A CA 1
ATOM 2658 C C . VAL A 1 378 ? 82.278 23.581 12.387 1.00 29.18 378 VAL A C 1
ATOM 2659 O O . VAL A 1 378 ? 83.474 23.803 12.623 1.00 28.99 378 VAL A O 1
ATOM 2663 N N . GLY A 1 379 ? 81.793 23.632 11.143 1.00 26.79 379 GLY A N 1
ATOM 2664 C CA . GLY A 1 379 ? 82.656 23.751 9.984 1.00 31.59 379 GLY A CA 1
ATOM 2665 C C . GLY A 1 379 ? 82.941 25.190 9.572 1.00 32.03 379 GLY A C 1
ATOM 2666 O O . GLY A 1 379 ? 82.577 26.153 10.249 1.00 28.33 379 GLY A O 1
ATOM 2667 N N . VAL A 1 380 ? 83.611 25.326 8.426 1.00 27.78 380 VAL A N 1
ATOM 2668 C CA . VAL A 1 380 ? 83.962 26.641 7.893 1.00 27.29 380 VAL A CA 1
ATOM 2669 C C . VAL A 1 380 ? 82.966 27.005 6.796 1.00 29.11 380 VAL A C 1
ATOM 2670 O O . VAL A 1 380 ? 82.160 27.926 6.969 1.00 27.99 380 VAL A O 1
ATOM 2674 N N . GLY A 1 381 ? 82.995 26.275 5.673 1.00 24.93 381 GLY A N 1
ATOM 2675 C CA . GLY A 1 381 ? 82.074 26.554 4.586 1.00 29.22 381 GLY A CA 1
ATOM 2676 C C . GLY A 1 381 ? 80.632 26.231 4.940 1.00 29.92 381 GLY A C 1
ATOM 2677 O O . GLY A 1 381 ? 80.337 25.515 5.900 1.00 29.66 381 GLY A O 1
ATOM 2678 N N . ARG A 1 382 ? 79.707 26.784 4.151 1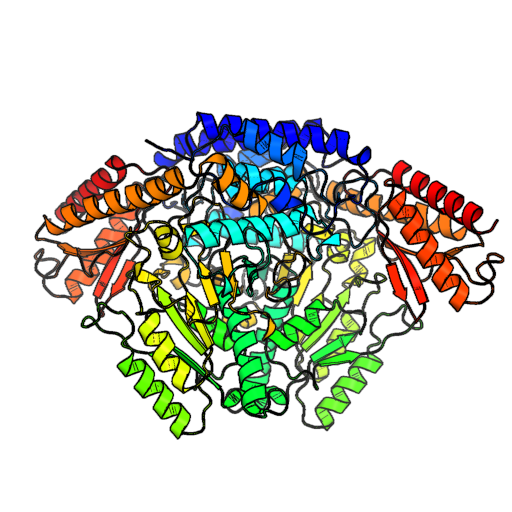.00 25.12 382 ARG A N 1
ATOM 2679 C CA . ARG A 1 382 ? 78.281 26.557 4.362 1.00 28.68 382 ARG A CA 1
ATOM 2680 C C . ARG A 1 382 ? 77.511 27.007 3.127 1.00 30.52 382 ARG A C 1
ATOM 2681 O O . ARG A 1 382 ? 77.895 27.983 2.477 1.00 27.00 382 ARG A O 1
ATOM 2689 N N . ARG A 1 383 ? 76.429 26.282 2.825 1.00 27.65 383 ARG A N 1
ATOM 2690 C CA . ARG A 1 383 ? 75.473 26.604 1.775 1.00 32.08 383 ARG A CA 1
ATOM 2691 C C . ARG A 1 383 ? 74.613 27.803 2.167 1.00 28.08 383 ARG A C 1
ATOM 2692 O O . ARG A 1 383 ? 74.459 28.141 3.340 1.00 29.55 383 ARG A O 1
ATOM 2700 N N . PHE A 1 384 ? 74.014 28.416 1.147 1.00 29.94 384 PHE A N 1
ATOM 2701 C CA . PHE A 1 384 ? 73.020 29.482 1.290 1.00 27.85 384 PHE A CA 1
ATOM 2702 C C . PHE A 1 384 ? 71.656 28.860 1.625 1.00 26.46 384 PHE A C 1
ATOM 2703 O O . PHE A 1 384 ? 70.733 28.822 0.810 1.00 27.18 384 PHE A O 1
ATOM 2711 N N . ARG A 1 385 ? 71.541 28.348 2.860 1.00 26.17 385 ARG A N 1
ATOM 2712 C CA . ARG A 1 385 ? 70.295 27.715 3.302 1.00 27.87 385 ARG A CA 1
ATOM 2713 C C . ARG A 1 385 ? 69.203 28.715 3.617 1.00 27.73 385 ARG A C 1
ATOM 2714 O O . ARG A 1 385 ? 68.028 28.339 3.641 1.00 26.52 385 ARG A O 1
ATOM 2722 N N . GLY A 1 386 ? 69.563 29.966 3.891 1.00 26.09 386 GLY A N 1
ATOM 2723 C CA . GLY A 1 386 ? 68.548 30.960 4.190 1.00 25.10 386 GLY A CA 1
ATOM 2724 C C . GLY A 1 386 ? 67.580 31.179 3.047 1.00 26.80 386 GLY A C 1
ATOM 2725 O O . GLY A 1 386 ? 66.425 31.535 3.277 1.00 26.09 386 GLY A O 1
ATOM 2726 N N . LEU A 1 387 ? 68.023 30.938 1.808 1.00 24.07 387 LEU A N 1
ATOM 2727 C CA . LEU A 1 387 ? 67.206 31.282 0.652 1.00 26.58 387 LEU A CA 1
ATOM 2728 C C . LEU A 1 387 ? 65.912 30.473 0.627 1.00 28.04 387 LEU A C 1
ATOM 2729 O O . LEU A 1 387 ? 64.821 31.037 0.463 1.00 24.54 387 LEU A O 1
ATOM 2734 N N . LYS A 1 388 ? 66.004 29.148 0.790 1.00 22.88 388 LYS A N 1
ATOM 2735 C CA . LYS A 1 388 ? 64.789 28.342 0.687 1.00 25.76 388 LYS A CA 1
ATOM 2736 C C . LYS A 1 388 ? 63.832 28.637 1.834 1.00 26.25 388 LYS A C 1
ATOM 2737 O O . LYS A 1 388 ? 62.612 28.655 1.636 1.00 26.05 388 LYS A O 1
ATOM 2743 N N . LEU A 1 389 ? 64.364 28.890 3.037 1.00 24.36 389 LEU A N 1
ATOM 2744 C CA . LEU A 1 389 ? 63.489 29.201 4.166 1.00 25.38 389 LEU A CA 1
ATOM 2745 C C . LEU A 1 389 ? 62.767 30.534 3.956 1.00 25.47 389 LEU A C 1
ATOM 2746 O O . LEU A 1 389 ? 61.561 30.643 4.216 1.00 23.03 389 LEU A O 1
ATOM 2751 N N . TRP A 1 390 ? 63.486 31.553 3.476 1.00 25.47 390 TRP A N 1
ATOM 2752 C CA . TRP A 1 390 ? 62.840 32.827 3.150 1.00 25.41 390 TRP A CA 1
ATOM 2753 C C . TRP A 1 390 ? 61.813 32.656 2.030 1.00 25.57 390 TRP A C 1
ATOM 2754 O O . TRP A 1 390 ? 60.710 33.210 2.095 1.00 25.89 390 TRP A O 1
ATOM 2765 N N . MET A 1 391 ? 62.143 31.869 1.007 1.00 24.97 391 MET A N 1
ATOM 2766 C CA . MET A 1 391 ? 61.212 31.705 -0.111 1.00 26.86 391 MET A CA 1
ATOM 2767 C C . MET A 1 391 ? 59.909 31.045 0.329 1.00 29.69 391 MET A C 1
ATOM 2768 O O . MET A 1 391 ? 58.834 31.368 -0.192 1.00 26.34 391 MET A O 1
ATOM 2773 N N . VAL A 1 392 ? 59.987 30.103 1.267 1.00 26.91 392 VAL A N 1
ATOM 2774 C CA . VAL A 1 392 ? 58.779 29.458 1.777 1.00 28.30 392 VAL A CA 1
ATOM 2775 C C . VAL A 1 392 ? 57.895 30.481 2.488 1.00 29.69 392 VAL A C 1
ATOM 2776 O O . VAL A 1 392 ? 56.689 30.579 2.219 1.00 28.91 392 VAL A O 1
ATOM 2780 N N . MET A 1 393 ? 58.480 31.254 3.407 1.00 24.99 393 MET A N 1
ATOM 2781 C CA . MET A 1 393 ? 57.702 32.252 4.138 1.00 28.63 393 MET A CA 1
ATOM 2782 C C . MET A 1 393 ? 57.229 33.378 3.223 1.00 27.09 393 MET A C 1
ATOM 2783 O O . MET A 1 393 ? 56.082 33.831 3.334 1.00 26.40 393 MET A O 1
ATOM 2788 N N . ARG A 1 394 ? 58.096 33.845 2.315 1.00 27.46 394 ARG A N 1
ATOM 2789 C CA . ARG A 1 394 ? 57.741 34.970 1.448 1.00 29.77 394 ARG A CA 1
ATOM 2790 C C . ARG A 1 394 ? 56.640 34.595 0.460 1.00 28.02 394 ARG A C 1
ATOM 2791 O O . ARG A 1 394 ? 55.767 35.415 0.158 1.00 31.13 394 ARG A O 1
ATOM 2799 N N . THR A 1 395 ? 56.659 33.369 -0.063 1.00 26.46 395 THR A N 1
ATOM 2800 C CA . THR A 1 395 ? 55.686 33.011 -1.092 1.00 29.20 395 THR A CA 1
ATOM 2801 C C . THR A 1 395 ? 54.344 32.611 -0.478 1.00 30.67 395 THR A C 1
ATOM 2802 O O . THR A 1 395 ? 53.288 33.040 -0.957 1.00 30.36 395 THR A O 1
ATOM 2806 N N . TYR A 1 396 ? 54.361 31.803 0.583 1.00 27.76 396 TYR A N 1
ATOM 2807 C CA . TYR A 1 396 ? 53.126 31.251 1.140 1.00 27.89 396 TYR A CA 1
ATOM 2808 C C . TYR A 1 396 ? 52.514 32.119 2.239 1.00 30.56 396 TYR A C 1
ATOM 2809 O O . TYR A 1 396 ? 51.284 32.206 2.330 1.00 30.23 396 TYR A O 1
ATOM 2818 N N . GLY A 1 397 ? 53.331 32.765 3.068 1.00 29.68 397 GLY A N 1
ATOM 2819 C CA . GLY A 1 397 ? 52.826 33.629 4.118 1.00 29.21 397 GLY A CA 1
ATOM 2820 C C . GLY A 1 397 ? 52.408 32.870 5.372 1.00 29.82 397 GLY A C 1
ATOM 2821 O O . GLY A 1 397 ? 52.234 31.651 5.375 1.00 31.04 397 GLY A O 1
ATOM 2822 N N . VAL A 1 398 ? 52.224 33.628 6.462 1.00 29.20 398 VAL A N 1
ATOM 2823 C CA . VAL A 1 398 ? 51.992 33.023 7.776 1.00 29.19 398 VAL A CA 1
ATOM 2824 C C . VAL A 1 398 ? 50.672 32.252 7.798 1.00 31.50 398 VAL A C 1
ATOM 2825 O O . VAL A 1 398 ? 50.599 31.123 8.303 1.00 30.00 398 VAL A O 1
ATOM 2829 N N . ALA A 1 399 ? 49.612 32.858 7.257 1.00 29.20 399 ALA A N 1
ATOM 2830 C CA . ALA A 1 399 ? 48.283 32.258 7.338 1.00 33.93 399 ALA A CA 1
ATOM 2831 C C . ALA A 1 399 ? 48.251 30.872 6.702 1.00 34.70 399 ALA A C 1
ATOM 2832 O O . ALA A 1 399 ? 47.672 29.941 7.274 1.00 34.22 399 ALA A O 1
ATOM 2834 N N . LYS A 1 400 ? 48.892 30.706 5.532 1.00 30.87 400 LYS A N 1
ATOM 2835 C CA . LYS A 1 400 ? 48.953 29.396 4.888 1.00 34.24 400 LYS A CA 1
ATOM 2836 C C . LYS A 1 400 ? 49.819 28.420 5.678 1.00 32.44 400 LYS A C 1
ATOM 2837 O O . LYS A 1 400 ? 49.500 27.226 5.759 1.00 31.78 400 LYS A O 1
ATOM 2843 N N . LEU A 1 401 ? 50.946 28.892 6.225 1.00 29.79 401 LEU A N 1
ATOM 2844 C CA . LEU A 1 401 ? 51.773 28.015 7.051 1.00 33.59 401 LEU A CA 1
ATOM 2845 C C . LEU A 1 401 ? 50.997 27.538 8.278 1.00 32.61 401 LEU A C 1
ATOM 2846 O O . LEU A 1 401 ? 51.089 26.365 8.667 1.00 32.02 401 LEU A O 1
ATOM 2851 N N . GLN A 1 402 ? 50.211 28.429 8.890 1.00 31.74 402 GLN A N 1
ATOM 2852 C CA . GLN A 1 402 ? 49.370 28.017 10.011 1.00 34.47 402 GLN A CA 1
ATOM 2853 C C . GLN A 1 402 ? 48.315 27.002 9.576 1.00 35.81 402 GLN A C 1
ATOM 2854 O O . GLN A 1 402 ? 48.067 26.011 10.277 1.00 35.37 402 GLN A O 1
ATOM 2860 N N . GLU A 1 403 ? 47.666 27.233 8.432 1.00 34.83 403 GLU A N 1
ATOM 2861 C CA . GLU A 1 403 ? 46.633 26.291 8.000 1.00 37.21 403 GLU A CA 1
ATOM 2862 C C . GLU A 1 403 ? 47.235 24.945 7.611 1.00 36.08 403 GLU A C 1
ATOM 2863 O O . GLU A 1 403 ? 46.572 23.913 7.747 1.00 37.38 403 GLU A O 1
ATOM 2869 N N . HIS A 1 404 ? 48.494 24.928 7.157 1.00 34.59 404 HIS A N 1
ATOM 2870 C CA . HIS A 1 404 ? 49.190 23.668 6.902 1.00 33.37 404 HIS A CA 1
ATOM 2871 C C . HIS A 1 404 ? 49.379 22.865 8.193 1.00 33.84 404 HIS A C 1
ATOM 2872 O O . HIS A 1 404 ? 49.118 21.657 8.221 1.00 38.25 404 HIS A O 1
ATOM 2879 N N . ILE A 1 405 ? 49.809 23.516 9.278 1.00 32.71 405 ILE A N 1
ATOM 2880 C CA . ILE A 1 405 ? 49.876 22.830 10.574 1.00 34.35 405 ILE A CA 1
ATOM 2881 C C . ILE A 1 405 ? 48.500 22.300 10.968 1.00 34.52 405 ILE A C 1
ATOM 2882 O O . ILE A 1 405 ? 48.346 21.127 11.332 1.00 33.67 405 ILE A O 1
ATOM 2887 N N . ARG A 1 406 ? 47.481 23.163 10.908 1.00 34.89 406 ARG A N 1
ATOM 2888 C CA . ARG A 1 406 ? 46.165 22.824 11.452 1.00 37.12 406 ARG A CA 1
ATOM 2889 C C . ARG A 1 406 ? 45.484 21.716 10.656 1.00 38.51 406 ARG A C 1
ATOM 2890 O O . ARG A 1 406 ? 44.786 20.871 11.230 1.00 36.97 406 ARG A O 1
ATOM 2898 N N . SER A 1 407 ? 45.654 21.709 9.332 1.00 34.60 407 SER A N 1
ATOM 2899 C CA . SER A 1 407 ? 45.036 20.661 8.532 1.00 37.45 407 SER A CA 1
ATOM 2900 C C . SER A 1 407 ? 45.704 19.312 8.771 1.00 38.43 407 SER A C 1
ATOM 2901 O O . SER A 1 407 ? 45.027 18.277 8.733 1.00 37.55 407 SER A O 1
ATOM 2904 N N . ASP A 1 408 ? 47.016 19.296 9.049 1.00 36.02 408 ASP A N 1
ATOM 2905 C CA . ASP A 1 408 ? 47.668 18.038 9.415 1.00 35.20 408 ASP A CA 1
ATOM 2906 C C . ASP A 1 408 ? 47.153 17.528 10.750 1.00 35.12 408 ASP A C 1
ATOM 2907 O O . ASP A 1 408 ? 46.952 16.319 10.928 1.00 34.88 408 ASP A O 1
ATOM 2912 N N . VAL A 1 409 ? 46.985 18.433 11.711 1.00 36.45 409 VAL A N 1
ATOM 2913 C CA . VAL A 1 409 ? 46.495 18.041 13.026 1.00 39.55 409 VAL A CA 1
ATOM 2914 C C . VAL A 1 409 ? 45.064 17.529 12.920 1.00 40.10 409 VAL A C 1
ATOM 2915 O O . VAL A 1 409 ? 44.693 16.536 13.560 1.00 42.50 409 VAL A O 1
ATOM 2919 N N . ALA A 1 410 ? 44.252 18.173 12.079 1.00 39.05 410 ALA A N 1
ATOM 2920 C CA . ALA A 1 410 ? 42.860 17.765 11.932 1.00 41.49 410 ALA A CA 1
ATOM 2921 C C . ALA A 1 410 ? 42.748 16.396 11.266 1.00 42.25 410 ALA A C 1
ATOM 2922 O O . ALA A 1 410 ? 41.897 15.589 11.652 1.00 44.58 410 ALA A O 1
ATOM 2924 N N . MET A 1 411 ? 43.603 16.107 10.276 1.00 39.70 411 MET A N 1
ATOM 2925 C CA . MET A 1 411 ? 43.670 14.748 9.734 1.00 39.40 411 MET A CA 1
ATOM 2926 C C . MET A 1 411 ? 44.069 13.747 10.811 1.00 42.89 411 MET A C 1
ATOM 2927 O O . MET A 1 411 ? 43.496 12.655 10.894 1.00 42.00 411 MET A O 1
ATOM 2932 N N . ALA A 1 412 ? 45.065 14.090 11.636 1.00 40.46 412 ALA A N 1
ATOM 2933 C CA . ALA A 1 412 ? 45.454 13.204 12.734 1.00 39.84 412 ALA A CA 1
ATOM 2934 C C . ALA A 1 412 ? 44.300 12.985 13.708 1.00 40.37 412 ALA A C 1
ATOM 2935 O O . ALA A 1 412 ? 44.138 11.884 14.247 1.00 42.72 412 ALA A O 1
ATOM 2937 N N . LYS A 1 413 ? 43.494 14.020 13.951 1.00 41.10 413 LYS A N 1
ATOM 2938 C CA . LYS A 1 413 ? 42.354 13.860 14.847 1.00 42.98 413 LYS A CA 1
ATOM 2939 C C . LYS A 1 413 ? 41.305 12.938 14.240 1.00 46.45 413 LYS A C 1
ATOM 2940 O O . LYS A 1 413 ? 40.672 12.163 14.965 1.00 48.44 413 LYS A O 1
ATOM 2946 N N . VAL A 1 414 ? 41.116 12.999 12.918 1.00 42.77 414 VAL A N 1
ATOM 2947 C CA . VAL A 1 414 ? 40.240 12.048 12.240 1.00 42.87 414 VAL A CA 1
ATOM 2948 C C . VAL A 1 414 ? 40.708 10.620 12.501 1.00 43.21 414 VAL A C 1
ATOM 2949 O O . VAL A 1 414 ? 39.916 9.748 12.879 1.00 43.18 414 VAL A O 1
ATOM 2953 N N . PHE A 1 415 ? 42.010 10.366 12.334 1.00 37.29 415 PHE A N 1
ATOM 2954 C CA . PHE A 1 415 ? 42.531 9.015 12.528 1.00 38.97 415 PHE A CA 1
ATOM 2955 C C . PHE A 1 415 ? 42.419 8.570 13.985 1.00 46.34 415 PHE A C 1
ATOM 2956 O O . PHE A 1 415 ? 42.125 7.398 14.258 1.00 46.78 415 PHE A O 1
ATOM 2964 N N . GLU A 1 416 ? 42.679 9.480 14.929 1.00 42.45 416 GLU A N 1
ATOM 2965 C CA . GLU A 1 416 ? 42.611 9.131 16.348 1.00 46.44 416 GLU A CA 1
ATOM 2966 C C . GLU A 1 416 ? 41.193 8.730 16.746 1.00 46.90 416 GLU A C 1
ATOM 2967 O O . GLU A 1 416 ? 40.988 7.730 17.444 1.00 47.54 416 GLU A O 1
ATOM 2973 N N . ASP A 1 417 ? 40.199 9.500 16.298 1.00 47.14 417 ASP A N 1
ATOM 2974 C CA . ASP A 1 417 ? 38.809 9.187 16.601 1.00 50.31 417 ASP A CA 1
ATOM 2975 C C . ASP A 1 417 ? 38.331 7.930 15.885 1.00 51.87 417 ASP A C 1
ATOM 2976 O O . ASP A 1 417 ? 37.389 7.284 16.356 1.00 50.83 417 ASP A O 1
ATOM 2981 N N . LEU A 1 418 ? 38.969 7.557 14.774 1.00 46.32 418 LEU A N 1
ATOM 2982 C CA . LEU A 1 418 ? 38.653 6.277 14.155 1.00 50.64 418 LEU A CA 1
ATOM 2983 C C . LEU A 1 418 ? 39.214 5.122 14.977 1.00 51.66 418 LEU A C 1
ATOM 2984 O O . LEU A 1 418 ? 38.545 4.095 15.143 1.00 53.49 418 LEU A O 1
ATOM 2989 N N . VAL A 1 419 ? 40.433 5.271 15.508 1.00 49.37 419 VAL A N 1
ATOM 2990 C CA . VAL A 1 419 ? 40.998 4.238 16.374 1.00 52.73 419 VAL A CA 1
ATOM 2991 C C . VAL A 1 419 ? 40.146 4.067 17.625 1.00 52.85 419 VAL A C 1
ATOM 2992 O O . VAL A 1 419 ? 39.941 2.943 18.103 1.00 53.06 419 VAL A O 1
ATOM 2996 N N . ARG A 1 420 ? 39.627 5.173 18.166 1.00 51.97 420 ARG A N 1
ATOM 2997 C CA . ARG A 1 420 ? 38.861 5.124 19.406 1.00 55.30 420 ARG A CA 1
ATOM 2998 C C . ARG A 1 420 ? 37.487 4.484 19.221 1.00 57.76 420 ARG A C 1
ATOM 2999 O O . ARG A 1 420 ? 36.916 3.986 20.197 1.00 60.11 420 ARG A O 1
ATOM 3007 N N . GLY A 1 421 ? 36.954 4.476 18.000 1.00 55.53 421 GLY A N 1
ATOM 3008 C CA . GLY A 1 421 ? 35.687 3.854 17.675 1.00 55.57 421 GLY A CA 1
ATOM 3009 C C . GLY A 1 421 ? 35.751 2.370 17.381 1.00 57.69 421 GLY A C 1
ATOM 3010 O O . GLY A 1 421 ? 34.761 1.801 16.911 1.00 61.77 421 GLY A O 1
ATOM 3011 N N . ASP A 1 422 ? 36.885 1.723 17.638 1.00 58.21 422 ASP A N 1
ATOM 3012 C CA . ASP A 1 422 ? 37.062 0.295 17.382 1.00 58.53 422 ASP A CA 1
ATOM 3013 C C . ASP A 1 422 ? 37.653 -0.315 18.643 1.00 60.01 422 ASP A C 1
ATOM 3014 O O . ASP A 1 422 ? 38.804 -0.033 18.989 1.00 60.27 422 ASP A O 1
ATOM 3019 N N . ASP A 1 423 ? 36.869 -1.156 19.322 1.00 59.98 423 ASP A N 1
ATOM 3020 C CA . ASP A 1 423 ? 37.273 -1.675 20.622 1.00 62.21 423 ASP A CA 1
ATOM 3021 C C . ASP A 1 423 ? 38.399 -2.693 20.540 1.00 59.97 423 ASP A C 1
ATOM 3022 O O . ASP A 1 423 ? 38.893 -3.125 21.588 1.00 59.84 423 ASP A O 1
ATOM 3027 N N . ARG A 1 424 ? 38.824 -3.085 19.339 1.00 55.61 424 ARG A N 1
ATOM 3028 C CA . ARG A 1 424 ? 40.020 -3.910 19.238 1.00 56.19 424 ARG A CA 1
ATOM 3029 C C . ARG A 1 424 ? 41.291 -3.099 19.451 1.00 54.49 424 ARG A C 1
ATOM 3030 O O . ARG A 1 424 ? 42.355 -3.682 19.693 1.00 53.03 424 ARG A O 1
ATOM 3038 N N . PHE A 1 425 ? 41.203 -1.776 19.360 1.00 55.21 425 PHE A N 1
ATOM 3039 C CA . PHE A 1 425 ? 42.369 -0.907 19.374 1.00 55.72 425 PHE A CA 1
ATOM 3040 C C . PHE A 1 425 ? 42.305 0.045 20.559 1.00 53.42 425 PHE A C 1
ATOM 3041 O O . PHE A 1 425 ? 41.227 0.351 21.077 1.00 55.13 425 PHE A O 1
ATOM 3049 N N . GLU A 1 426 ? 43.475 0.522 20.976 1.00 54.15 426 GLU A N 1
ATOM 3050 C CA . GLU A 1 426 ? 43.573 1.566 21.985 1.00 53.34 426 GLU A CA 1
ATOM 3051 C C . GLU A 1 426 ? 44.556 2.633 21.526 1.00 47.92 426 GLU A C 1
ATOM 3052 O O . GLU A 1 426 ? 45.551 2.328 20.863 1.00 47.91 426 GLU A O 1
ATOM 3058 N N . VAL A 1 427 ? 44.255 3.884 21.864 1.00 46.49 427 VAL A N 1
ATOM 3059 C CA . VAL A 1 427 ? 45.188 4.990 21.677 1.00 49.99 427 VAL A CA 1
ATOM 3060 C C . VAL A 1 427 ? 46.046 5.066 22.932 1.00 46.87 427 VAL A C 1
ATOM 3061 O O . VAL A 1 427 ? 45.525 5.262 24.032 1.00 48.34 427 VAL A O 1
ATOM 3065 N N . VAL A 1 428 ? 47.359 4.913 22.764 1.00 45.54 428 VAL A N 1
ATOM 3066 C CA . VAL A 1 428 ? 48.231 4.639 23.901 1.00 48.27 428 VAL A CA 1
ATOM 3067 C C . VAL A 1 428 ? 48.511 5.899 24.726 1.00 47.80 428 VAL A C 1
ATOM 3068 O O . VAL A 1 428 ? 48.561 5.841 25.958 1.00 44.80 428 VAL A O 1
ATOM 3072 N N . VAL A 1 429 ? 48.713 7.047 24.084 1.00 43.57 429 VAL A N 1
ATOM 3073 C CA . VAL A 1 429 ? 48.947 8.297 24.808 1.00 42.45 429 VAL A CA 1
ATOM 3074 C C . VAL A 1 429 ? 48.063 9.375 24.195 1.00 42.07 429 VAL A C 1
ATOM 3075 O O . VAL A 1 429 ? 47.564 9.219 23.072 1.00 42.56 429 VAL A O 1
ATOM 3079 N N . PRO A 1 430 ? 47.844 10.481 24.909 1.00 42.57 430 PRO A N 1
ATOM 3080 C CA . PRO A 1 430 ? 47.120 11.603 24.296 1.00 42.39 430 PRO A CA 1
ATOM 3081 C C . PRO A 1 430 ? 47.890 12.139 23.098 1.00 43.17 430 PRO A C 1
ATOM 3082 O O . PRO A 1 430 ? 49.122 12.139 23.080 1.00 41.27 430 PRO A O 1
ATOM 3086 N N . ARG A 1 431 ? 47.149 12.576 22.080 1.00 41.16 431 ARG A N 1
ATOM 3087 C CA . ARG A 1 431 ? 47.740 13.119 20.859 1.00 39.93 431 ARG A CA 1
ATOM 3088 C C . ARG A 1 431 ? 47.899 14.629 21.012 1.00 38.87 431 ARG A C 1
ATOM 3089 O O . ARG A 1 431 ? 46.907 15.346 21.173 1.00 39.65 431 ARG A O 1
ATOM 3097 N N . ASN A 1 432 ? 49.146 15.111 20.972 1.00 38.85 432 ASN A N 1
ATOM 3098 C CA . ASN A 1 432 ? 49.408 16.546 21.062 1.00 38.00 432 ASN A CA 1
ATOM 3099 C C . ASN A 1 432 ? 49.500 17.225 19.700 1.00 36.56 432 ASN A C 1
ATOM 3100 O O . ASN A 1 432 ? 49.125 18.399 19.572 1.00 38.56 432 ASN A O 1
ATOM 3105 N N . PHE A 1 433 ? 49.995 16.522 18.684 1.00 35.44 433 PHE A N 1
ATOM 3106 C CA . PHE A 1 433 ? 50.256 17.148 17.392 1.00 36.55 433 PHE A CA 1
ATOM 3107 C C . PHE A 1 433 ? 49.666 16.305 16.269 1.00 36.05 433 PHE A C 1
ATOM 3108 O O . PHE A 1 433 ? 48.457 16.061 16.266 1.00 36.53 433 PHE A O 1
ATOM 3116 N N . ALA A 1 434 ? 50.481 15.854 15.310 1.00 36.88 434 ALA A N 1
ATOM 3117 C CA . ALA A 1 434 ? 49.955 15.102 14.173 1.00 36.53 434 ALA A CA 1
ATOM 3118 C C . ALA A 1 434 ? 50.396 13.642 14.190 1.00 36.87 434 ALA A C 1
ATOM 3119 O O . ALA A 1 434 ? 50.326 12.964 13.157 1.00 37.81 434 ALA A O 1
ATOM 3121 N N . LEU A 1 435 ? 50.845 13.144 15.339 1.00 34.43 435 LEU A N 1
ATOM 3122 C CA . LEU A 1 435 ? 51.242 11.753 15.501 1.00 34.58 435 LEU A CA 1
ATOM 3123 C C . LEU A 1 435 ? 50.259 11.063 16.439 1.00 38.26 435 LEU A C 1
ATOM 3124 O O . LEU A 1 435 ? 49.959 11.578 17.525 1.00 36.10 435 LEU A O 1
ATOM 3129 N N . VAL A 1 436 ? 49.763 9.901 16.018 1.00 40.87 436 VAL A N 1
ATOM 3130 C CA . VAL A 1 436 ? 48.867 9.078 16.826 1.00 41.73 436 VAL A CA 1
ATOM 3131 C C . VAL A 1 436 ? 49.586 7.776 17.148 1.00 40.50 436 VAL A C 1
ATOM 3132 O O . VAL A 1 436 ? 50.088 7.099 16.243 1.00 40.55 436 VAL A O 1
ATOM 3136 N N . CYS A 1 437 ? 49.637 7.423 18.429 1.00 40.50 437 CYS A N 1
ATOM 3137 C CA . CYS A 1 437 ? 50.191 6.145 18.854 1.00 41.37 437 CYS A CA 1
ATOM 3138 C C . CYS A 1 437 ? 49.033 5.221 19.223 1.00 44.22 437 CYS A C 1
ATOM 3139 O O . CYS A 1 437 ? 48.170 5.595 20.022 1.00 44.04 437 CYS A O 1
ATOM 3142 N N . PHE A 1 438 ? 49.017 4.025 18.638 1.00 43.39 438 PHE A N 1
ATOM 3143 C CA . PHE A 1 438 ? 47.892 3.116 18.800 1.00 43.07 438 PHE A CA 1
ATOM 3144 C C . PHE A 1 438 ? 48.404 1.686 18.746 1.00 44.90 438 PHE A C 1
ATOM 3145 O O . PHE A 1 438 ? 49.521 1.425 18.289 1.00 42.09 438 PHE A O 1
ATOM 3153 N N . ARG A 1 439 ? 47.581 0.756 19.233 1.00 43.71 439 ARG A N 1
ATOM 3154 C CA . ARG A 1 439 ? 47.946 -0.650 19.137 1.00 46.00 439 ARG A CA 1
ATOM 3155 C C . ARG A 1 439 ? 46.706 -1.522 19.261 1.00 45.06 439 ARG A C 1
ATOM 3156 O O . ARG A 1 439 ? 45.638 -1.073 19.690 1.00 45.41 439 ARG A O 1
ATOM 3164 N N . ILE A 1 440 ? 46.868 -2.774 18.838 1.00 49.32 440 ILE A N 1
ATOM 3165 C CA . ILE A 1 440 ? 45.863 -3.804 19.075 1.00 53.74 440 ILE A CA 1
ATOM 3166 C C . ILE A 1 440 ? 45.814 -4.092 20.571 1.00 54.55 440 ILE A C 1
ATOM 3167 O O . ILE A 1 440 ? 46.813 -4.514 21.165 1.00 55.71 440 ILE A O 1
ATOM 3172 N N . ARG A 1 441 ? 44.655 -3.837 21.180 1.00 56.46 441 ARG A N 1
ATOM 3173 C CA . ARG A 1 441 ? 44.415 -4.072 22.598 1.00 61.15 441 ARG A CA 1
ATOM 3174 C C . ARG A 1 441 ? 44.591 -5.549 22.947 1.00 66.05 441 ARG A C 1
ATOM 3175 O O . ARG A 1 441 ? 44.449 -6.439 22.105 1.00 64.96 441 ARG A O 1
ATOM 3183 N N . ALA A 1 442 ? 44.898 -5.807 24.216 1.00 69.11 442 ALA A N 1
ATOM 3184 C CA . ALA A 1 442 ? 44.837 -7.167 24.733 1.00 72.12 442 ALA A CA 1
ATOM 3185 C C . ALA A 1 442 ? 43.396 -7.515 25.090 1.00 71.72 442 ALA A C 1
ATOM 3186 O O . ALA A 1 442 ? 42.662 -6.694 25.652 1.00 70.78 442 ALA A O 1
ATOM 3188 N N . GLY A 1 443 ? 42.992 -8.737 24.755 1.00 75.71 443 GLY A N 1
ATOM 3189 C CA . GLY A 1 443 ? 41.591 -9.102 24.849 1.00 78.07 443 GLY A CA 1
ATOM 3190 C C . GLY A 1 443 ? 40.755 -8.638 23.679 1.00 79.97 443 GLY A C 1
ATOM 3191 O O . GLY A 1 443 ? 39.522 -8.603 23.779 1.00 78.87 443 GLY A O 1
ATOM 3192 N N . ALA A 1 444 ? 41.396 -8.265 22.570 1.00 80.02 444 ALA A N 1
ATOM 3193 C CA . ALA A 1 444 ? 40.699 -7.810 21.375 1.00 78.78 444 ALA A CA 1
ATOM 3194 C C . ALA A 1 444 ? 40.292 -8.957 20.466 1.00 82.17 444 ALA A C 1
ATOM 3195 O O . ALA A 1 444 ? 39.248 -8.878 19.807 1.00 80.91 444 ALA A O 1
ATOM 3197 N N . GLY A 1 445 ? 41.096 -10.016 20.412 1.00 83.82 445 GLY A N 1
ATOM 3198 C CA . GLY A 1 445 ? 40.788 -11.186 19.619 1.00 86.66 445 GLY A CA 1
ATOM 3199 C C . GLY A 1 445 ? 41.429 -12.407 20.239 1.00 89.53 445 GLY A C 1
ATOM 3200 O O . GLY A 1 445 ? 42.141 -12.318 21.243 1.00 88.87 445 GLY A O 1
ATOM 3201 N N . ALA A 1 446 ? 41.162 -13.565 19.628 1.00 92.77 446 ALA A N 1
ATOM 3202 C CA . ALA A 1 446 ? 41.745 -14.809 20.122 1.00 93.32 446 ALA A CA 1
ATOM 3203 C C . ALA A 1 446 ? 43.263 -14.806 19.995 1.00 92.12 446 ALA A C 1
ATOM 3204 O O . ALA A 1 446 ? 43.954 -15.413 20.823 1.00 92.81 446 ALA A O 1
ATOM 3206 N N . ALA A 1 447 ? 43.800 -14.122 18.981 1.00 91.19 447 ALA A N 1
ATOM 3207 C CA . ALA A 1 447 ? 45.241 -14.006 18.777 1.00 91.71 447 ALA A CA 1
ATOM 3208 C C . ALA A 1 447 ? 45.884 -12.930 19.650 1.00 88.66 447 ALA A C 1
ATOM 3209 O O . ALA A 1 447 ? 47.064 -12.615 19.448 1.00 83.91 447 ALA A O 1
ATOM 3211 N N . ALA A 1 448 ? 45.141 -12.362 20.610 1.00 89.02 448 ALA A N 1
ATOM 3212 C CA . ALA A 1 448 ? 45.637 -11.333 21.523 1.00 82.13 448 ALA A CA 1
ATOM 3213 C C . ALA A 1 448 ? 44.857 -11.443 22.838 1.00 83.81 448 ALA A C 1
ATOM 3214 O O . ALA A 1 448 ? 44.084 -10.563 23.225 1.00 82.64 448 ALA A O 1
ATOM 3216 N N . ALA A 1 449 ? 45.056 -12.560 23.544 1.00 83.55 449 ALA A N 1
ATOM 3217 C CA . ALA A 1 449 ? 44.467 -12.720 24.872 1.00 81.96 449 ALA A CA 1
ATOM 3218 C C . ALA A 1 449 ? 45.315 -12.022 25.932 1.00 76.54 449 ALA A C 1
ATOM 3219 O O . ALA A 1 449 ? 44.832 -11.138 26.649 1.00 75.02 449 ALA A O 1
ATOM 3221 N N . THR A 1 450 ? 46.584 -12.407 26.039 1.00 73.00 450 THR A N 1
ATOM 3222 C CA . THR A 1 450 ? 47.526 -11.734 26.914 1.00 74.24 450 THR A CA 1
ATOM 3223 C C . THR A 1 450 ? 48.124 -10.519 26.205 1.00 76.52 450 THR A C 1
ATOM 3224 O O . THR A 1 450 ? 47.882 -10.266 25.020 1.00 74.57 450 THR A O 1
ATOM 3228 N N . GLU A 1 451 ? 48.936 -9.762 26.937 1.00 74.49 451 GLU A N 1
ATOM 3229 C CA . GLU A 1 451 ? 49.557 -8.581 26.355 1.00 73.73 451 GLU A CA 1
ATOM 3230 C C . GLU A 1 451 ? 50.849 -8.915 25.620 1.00 72.47 451 GLU A C 1
ATOM 3231 O O . GLU A 1 451 ? 51.241 -8.186 24.699 1.00 70.09 451 GLU A O 1
ATOM 3237 N N . GLU A 1 452 ? 51.508 -10.017 25.985 1.00 72.25 452 GLU A N 1
ATOM 3238 C CA . GLU A 1 452 ? 52.626 -10.498 25.177 1.00 70.20 452 GLU A CA 1
ATOM 3239 C C . GLU A 1 452 ? 52.145 -10.995 23.821 1.00 72.65 452 GLU A C 1
ATOM 3240 O O . GLU A 1 452 ? 52.851 -10.857 22.814 1.00 71.24 452 GLU A O 1
ATOM 3246 N N . ASP A 1 453 ? 50.955 -11.594 23.782 1.00 71.98 453 ASP A N 1
ATOM 3247 C CA . ASP A 1 453 ? 50.346 -11.959 22.508 1.00 72.07 453 ASP A CA 1
ATOM 3248 C C . ASP A 1 453 ? 50.025 -10.718 21.686 1.00 68.26 453 ASP A C 1
ATOM 3249 O O . ASP A 1 453 ? 50.381 -10.635 20.504 1.00 62.66 453 ASP A O 1
ATOM 3254 N N . ALA A 1 454 ? 49.341 -9.743 22.299 1.00 68.34 454 ALA A N 1
ATOM 3255 C CA . ALA A 1 454 ? 49.003 -8.504 21.607 1.00 66.00 454 ALA A CA 1
ATOM 3256 C C . ALA A 1 454 ? 50.244 -7.816 21.056 1.00 63.19 454 ALA A C 1
ATOM 3257 O O . ALA A 1 454 ? 50.182 -7.171 20.002 1.00 61.69 454 ALA A O 1
ATOM 3259 N N . ASP A 1 455 ? 51.380 -7.952 21.741 1.00 64.11 455 ASP A N 1
ATOM 3260 C CA . ASP A 1 455 ? 52.634 -7.445 21.198 1.00 62.00 455 ASP A CA 1
ATOM 3261 C C . ASP A 1 455 ? 52.930 -8.074 19.842 1.00 62.16 455 ASP A C 1
ATOM 3262 O O . ASP A 1 455 ? 53.180 -7.366 18.860 1.00 58.76 455 ASP A O 1
ATOM 3267 N N . GLU A 1 456 ? 52.892 -9.407 19.762 1.00 61.90 456 GLU A N 1
ATOM 3268 C CA . GLU A 1 456 ? 53.197 -10.061 18.494 1.00 60.66 456 GLU A CA 1
ATOM 3269 C C . GLU A 1 456 ? 52.112 -9.811 17.451 1.00 58.12 456 GLU A C 1
ATOM 3270 O O . GLU A 1 456 ? 52.402 -9.818 16.250 1.00 56.98 456 GLU A O 1
ATOM 3276 N N . ALA A 1 457 ? 50.867 -9.586 17.881 1.00 56.50 457 ALA A N 1
ATOM 3277 C CA . ALA A 1 457 ? 49.817 -9.230 16.931 1.00 55.77 457 ALA A CA 1
ATOM 3278 C C . ALA A 1 457 ? 50.117 -7.894 16.262 1.00 54.38 457 ALA A C 1
ATOM 3279 O O . ALA A 1 457 ? 49.900 -7.724 15.053 1.00 49.48 457 ALA A O 1
ATOM 3281 N N . ASN A 1 458 ? 50.618 -6.931 17.035 1.00 50.95 458 ASN A N 1
ATOM 3282 C CA . ASN A 1 458 ? 50.927 -5.625 16.469 1.00 51.68 458 ASN A CA 1
ATOM 3283 C C . ASN A 1 458 ? 52.122 -5.701 15.530 1.00 46.75 458 ASN A C 1
ATOM 3284 O O . ASN A 1 458 ? 52.135 -5.047 14.483 1.00 45.59 458 ASN A O 1
ATOM 3289 N N . ARG A 1 459 ? 53.132 -6.497 15.879 1.00 47.47 459 ARG A N 1
ATOM 3290 C CA . ARG A 1 459 ? 54.263 -6.660 14.977 1.00 49.73 459 ARG A CA 1
ATOM 3291 C C . ARG A 1 459 ? 53.832 -7.322 13.674 1.00 52.52 459 ARG A C 1
ATOM 3292 O O . ARG A 1 459 ? 54.312 -6.957 12.596 1.00 48.64 459 ARG A O 1
ATOM 3300 N N . GLU A 1 460 ? 52.920 -8.293 13.758 1.00 52.21 460 GLU A N 1
ATOM 3301 C CA . GLU A 1 460 ? 52.378 -8.925 12.561 1.00 51.93 460 GLU A CA 1
ATOM 3302 C C . GLU A 1 460 ? 51.599 -7.919 11.725 1.00 48.32 460 GLU A C 1
ATOM 3303 O O . GLU A 1 460 ? 51.788 -7.831 10.505 1.00 49.12 460 GLU A O 1
ATOM 3309 N N . LEU A 1 461 ? 50.713 -7.156 12.370 1.00 45.21 461 LEU A N 1
ATOM 3310 C CA . LEU A 1 461 ? 49.961 -6.114 11.679 1.00 48.38 461 LEU A CA 1
ATOM 3311 C C . LEU A 1 461 ? 50.891 -5.183 10.903 1.00 48.40 461 LEU A C 1
ATOM 3312 O O . LEU A 1 461 ? 50.705 -4.952 9.701 1.00 46.06 461 LEU A O 1
ATOM 3317 N N . MET A 1 462 ? 51.919 -4.666 11.580 1.00 46.62 462 MET A N 1
ATOM 3318 C CA . MET A 1 462 ? 52.843 -3.720 10.962 1.00 47.54 462 MET A CA 1
ATOM 3319 C C . MET A 1 462 ? 53.531 -4.322 9.740 1.00 47.67 462 MET A C 1
ATOM 3320 O O . MET A 1 462 ? 53.604 -3.691 8.679 1.00 46.04 462 MET A O 1
ATOM 3325 N N . GLU A 1 463 ? 54.064 -5.538 9.876 1.00 47.30 463 GLU A N 1
ATOM 3326 C CA . GLU A 1 463 ? 54.782 -6.147 8.763 1.00 50.06 463 GLU A CA 1
ATOM 3327 C C . GLU A 1 463 ? 53.835 -6.484 7.619 1.00 49.70 463 GLU A C 1
ATOM 3328 O O . GLU A 1 463 ? 54.255 -6.501 6.457 1.00 47.26 463 GLU A O 1
ATOM 3334 N N . ARG A 1 464 ? 52.554 -6.707 7.931 1.00 49.91 464 ARG A N 1
ATOM 3335 C CA . ARG A 1 464 ? 51.542 -6.976 6.916 1.00 52.66 464 ARG A CA 1
ATOM 3336 C C . ARG A 1 464 ? 51.117 -5.707 6.190 1.00 49.36 464 ARG A C 1
ATOM 3337 O O . ARG A 1 464 ? 50.882 -5.734 4.980 1.00 50.80 464 ARG A O 1
ATOM 3345 N N . LEU A 1 465 ? 50.982 -4.592 6.906 1.00 48.65 465 LEU A N 1
ATOM 3346 C CA . LEU A 1 465 ? 50.675 -3.343 6.222 1.00 47.75 465 LEU A CA 1
ATOM 3347 C C . LEU A 1 465 ? 51.808 -2.950 5.280 1.00 45.52 465 LEU A C 1
ATOM 3348 O O . LEU A 1 465 ? 51.559 -2.481 4.164 1.00 46.32 465 LEU A O 1
ATOM 3353 N N . ASN A 1 466 ? 53.060 -3.199 5.684 1.00 43.69 466 ASN A N 1
ATOM 3354 C CA . ASN A 1 466 ? 54.203 -2.788 4.869 1.00 44.17 466 ASN A CA 1
ATOM 3355 C C . ASN A 1 466 ? 54.351 -3.635 3.603 1.00 46.83 466 ASN A C 1
ATOM 3356 O O . ASN A 1 466 ? 54.738 -3.109 2.552 1.00 42.13 466 ASN A O 1
ATOM 3361 N N . LYS A 1 467 ? 54.072 -4.946 3.675 1.00 48.68 467 LYS A N 1
ATOM 3362 C CA . LYS A 1 467 ? 54.184 -5.783 2.476 1.00 46.65 467 LYS A CA 1
ATOM 3363 C C . LYS A 1 467 ? 53.156 -5.395 1.423 1.00 47.81 467 LYS A C 1
ATOM 3364 O O . LYS A 1 467 ? 53.370 -5.647 0.231 1.00 49.65 467 LYS A O 1
ATOM 3370 N N . THR A 1 468 ? 52.058 -4.772 1.850 1.00 47.33 468 THR A N 1
ATOM 3371 C CA . THR A 1 468 ? 51.019 -4.299 0.940 1.00 45.57 468 THR A CA 1
ATOM 3372 C C . THR A 1 468 ? 51.554 -3.284 -0.074 1.00 46.95 468 THR A C 1
ATOM 3373 O O . THR A 1 468 ? 51.108 -3.250 -1.229 1.00 41.51 468 THR A O 1
ATOM 3377 N N . GLY A 1 469 ? 52.504 -2.449 0.332 1.00 44.09 469 GLY A N 1
ATOM 3378 C CA . GLY A 1 469 ? 52.924 -1.348 -0.500 1.00 42.09 469 GLY A CA 1
ATOM 3379 C C . GLY A 1 469 ? 52.022 -0.136 -0.446 1.00 38.81 469 GLY A C 1
ATOM 3380 O O . GLY A 1 469 ? 52.348 0.884 -1.066 1.00 39.77 469 GLY A O 1
ATOM 3381 N N . LYS A 1 470 ? 50.895 -0.213 0.258 1.00 35.77 470 LYS A N 1
ATOM 3382 C CA . LYS A 1 470 ? 50.001 0.922 0.430 1.00 38.92 470 LYS A CA 1
ATOM 3383 C C . LYS A 1 470 ? 50.160 1.578 1.798 1.00 39.60 470 LYS A C 1
ATOM 3384 O O . LYS A 1 470 ? 49.311 2.381 2.202 1.00 38.13 470 LYS A O 1
ATOM 3390 N N . ALA A 1 471 ? 51.230 1.250 2.513 1.00 39.92 471 ALA A N 1
ATOM 3391 C CA . ALA A 1 471 ? 51.539 1.866 3.794 1.00 38.55 471 ALA A CA 1
ATOM 3392 C C . ALA A 1 471 ? 53.012 1.656 4.092 1.00 38.07 471 ALA A C 1
ATOM 3393 O O . ALA A 1 471 ? 53.636 0.723 3.581 1.00 40.75 471 ALA A O 1
ATOM 3395 N N . TYR A 1 472 ? 53.566 2.561 4.894 1.00 36.20 472 TYR A N 1
ATOM 3396 C CA . TYR A 1 472 ? 54.807 2.313 5.615 1.00 35.33 472 TYR A CA 1
ATOM 3397 C C . TYR A 1 472 ? 54.554 2.746 7.048 1.00 40.32 472 TYR A C 1
ATOM 3398 O O . TYR A 1 472 ? 54.370 3.938 7.317 1.00 37.30 472 TYR A O 1
ATOM 3407 N N . VAL A 1 473 ? 54.514 1.773 7.950 1.00 37.10 473 VAL A N 1
ATOM 3408 C CA . VAL A 1 473 ? 54.275 1.993 9.366 1.00 38.08 473 VAL A CA 1
ATOM 3409 C C . VAL A 1 473 ? 55.480 1.449 10.115 1.00 41.83 473 VAL A C 1
ATOM 3410 O O . VAL A 1 473 ? 56.003 0.382 9.772 1.00 40.57 473 VAL A O 1
ATOM 3414 N N . ALA A 1 474 ? 55.951 2.196 11.105 1.00 38.47 474 ALA A N 1
ATOM 3415 C CA . ALA A 1 474 ? 57.015 1.703 11.962 1.00 38.73 474 ALA A CA 1
ATOM 3416 C C . ALA A 1 474 ? 56.570 1.838 13.411 1.00 40.36 474 ALA A C 1
ATOM 3417 O O . ALA A 1 474 ? 55.561 2.479 13.722 1.00 38.69 474 ALA A O 1
ATOM 3419 N N . HIS A 1 475 ? 57.313 1.208 14.307 1.00 39.23 475 HIS A N 1
ATOM 3420 C CA . HIS A 1 475 ? 56.814 1.003 15.654 1.00 40.07 475 HIS A CA 1
ATOM 3421 C C . HIS A 1 475 ? 57.689 1.718 16.669 1.00 41.38 475 HIS A C 1
ATOM 3422 O O . HIS A 1 475 ? 58.747 2.269 16.352 1.00 40.21 475 HIS A O 1
ATOM 3429 N N . THR A 1 476 ? 57.229 1.668 17.914 1.00 42.12 476 THR A N 1
ATOM 3430 C CA . THR A 1 476 ? 57.978 2.177 19.048 1.00 40.30 476 THR A CA 1
ATOM 3431 C C . THR A 1 476 ? 57.557 1.370 20.270 1.00 42.19 476 THR A C 1
ATOM 3432 O O . THR A 1 476 ? 56.660 0.526 20.198 1.00 42.11 476 THR A O 1
ATOM 3436 N N . VAL A 1 477 ? 58.216 1.637 21.395 1.00 41.23 477 VAL A N 1
ATOM 3437 C CA . VAL A 1 477 ? 57.947 0.959 22.662 1.00 45.00 477 VAL A CA 1
ATOM 3438 C C . VAL A 1 477 ? 57.546 2.015 23.683 1.00 45.46 477 VAL A C 1
ATOM 3439 O O . VAL A 1 477 ? 58.345 2.906 24.000 1.00 45.64 477 VAL A O 1
ATOM 3443 N N . VAL A 1 478 ? 56.319 1.914 24.198 1.00 43.77 478 VAL A N 1
ATOM 3444 C CA . VAL A 1 478 ? 55.758 2.880 25.139 1.00 45.76 478 VAL A CA 1
ATOM 3445 C C . VAL A 1 478 ? 55.336 2.124 26.394 1.00 51.99 478 VAL A C 1
ATOM 3446 O O . VAL A 1 478 ? 54.354 1.369 26.367 1.00 51.85 478 VAL A O 1
ATOM 3450 N N . GLY A 1 479 ? 56.051 2.345 27.497 1.00 48.62 479 GLY A N 1
ATOM 3451 C CA . GLY A 1 479 ? 55.756 1.638 28.726 1.00 48.73 479 GLY A CA 1
ATOM 3452 C C . GLY A 1 479 ? 55.799 0.135 28.545 1.00 49.15 479 GLY A C 1
ATOM 3453 O O . GLY A 1 479 ? 54.820 -0.562 28.831 1.00 52.69 479 GLY A O 1
ATOM 3454 N N . GLY A 1 480 ? 56.921 -0.365 28.032 1.00 47.18 480 GLY A N 1
ATOM 3455 C CA . GLY A 1 480 ? 57.133 -1.788 27.845 1.00 49.21 480 GLY A CA 1
ATOM 3456 C C . GLY A 1 480 ? 56.240 -2.458 26.820 1.00 55.17 480 GLY A C 1
ATOM 3457 O O . GLY A 1 480 ? 56.221 -3.690 26.733 1.00 58.13 480 GLY A O 1
ATOM 3458 N N . ARG A 1 481 ? 55.512 -1.675 26.023 1.00 51.62 481 ARG A N 1
ATOM 3459 C CA . ARG A 1 481 ? 54.515 -2.198 25.096 1.00 51.68 481 ARG A CA 1
ATOM 3460 C C . ARG A 1 481 ? 54.901 -1.906 23.650 1.00 52.88 481 ARG A C 1
ATOM 3461 O O . ARG A 1 481 ? 55.446 -0.838 23.345 1.00 45.82 481 ARG A O 1
ATOM 3469 N N . PHE A 1 482 ? 54.613 -2.866 22.765 1.00 51.05 482 PHE A N 1
ATOM 3470 C CA . PHE A 1 482 ? 54.777 -2.668 21.327 1.00 49.92 482 PHE A CA 1
ATOM 3471 C C . PHE A 1 482 ? 53.661 -1.769 20.817 1.00 49.58 482 PHE A C 1
ATOM 3472 O O . PHE A 1 482 ? 52.477 -2.083 20.990 1.00 49.32 482 PHE A O 1
ATOM 3480 N N . VAL A 1 483 ? 54.036 -0.651 20.190 1.00 45.54 483 VAL A N 1
ATOM 3481 C CA . VAL A 1 483 ? 53.088 0.373 19.764 1.00 41.16 483 VAL A CA 1
ATOM 3482 C C . VAL A 1 483 ? 53.371 0.738 18.308 1.00 45.14 483 VAL A C 1
ATOM 3483 O O . VAL A 1 483 ? 54.530 0.787 17.880 1.00 38.53 483 VAL A O 1
ATOM 3487 N N . LEU A 1 484 ? 52.309 0.952 17.538 1.00 43.81 484 LEU A N 1
ATOM 3488 C CA . LEU A 1 484 ? 52.434 1.428 16.170 1.00 42.47 484 LEU A CA 1
ATOM 3489 C C . LEU A 1 484 ? 52.306 2.947 16.154 1.00 42.18 484 LEU A C 1
ATOM 3490 O O . LEU A 1 484 ? 51.361 3.504 16.728 1.00 40.41 484 LEU A O 1
ATOM 3495 N N . ARG A 1 485 ? 53.254 3.612 15.496 1.00 43.03 485 ARG A N 1
ATOM 3496 C CA . ARG A 1 485 ? 53.147 5.042 15.236 1.00 39.37 485 ARG A CA 1
ATOM 3497 C C . ARG A 1 485 ? 52.439 5.293 13.907 1.00 40.27 485 ARG A C 1
ATOM 3498 O O . ARG A 1 485 ? 52.688 4.602 12.913 1.00 40.91 485 ARG A O 1
ATOM 3506 N N . PHE A 1 486 ? 51.557 6.293 13.899 1.00 39.51 486 PHE A N 1
ATOM 3507 C CA . PHE A 1 486 ? 50.905 6.794 12.689 1.00 37.62 486 PHE A CA 1
ATOM 3508 C C . PHE A 1 486 ? 51.174 8.299 12.610 1.00 37.48 486 PHE A C 1
ATOM 3509 O O . PHE A 1 486 ? 50.486 9.096 13.258 1.00 35.27 486 PHE A O 1
ATOM 3517 N N . ALA A 1 487 ? 52.180 8.684 11.820 1.00 35.42 487 ALA A N 1
ATOM 3518 C CA . ALA A 1 487 ? 52.637 10.068 11.732 1.00 33.98 487 ALA A CA 1
ATOM 3519 C C . ALA A 1 487 ? 52.075 10.688 10.457 1.00 36.66 487 ALA A C 1
ATOM 3520 O O . ALA A 1 487 ? 52.536 10.380 9.351 1.00 37.22 487 ALA A O 1
ATOM 3522 N N . VAL A 1 488 ? 51.086 11.556 10.626 1.00 34.06 488 VAL A N 1
ATOM 3523 C CA . VAL A 1 488 ? 50.360 12.186 9.530 1.00 37.70 488 VAL A CA 1
ATOM 3524 C C . VAL A 1 488 ? 51.155 13.382 9.020 1.00 37.70 488 VAL A C 1
ATOM 3525 O O . VAL A 1 488 ? 51.832 14.063 9.798 1.00 34.39 488 VAL A O 1
ATOM 3529 N N . GLY A 1 489 ? 51.095 13.635 7.705 1.00 36.69 489 GLY A N 1
ATOM 3530 C CA . GLY A 1 489 ? 51.541 14.916 7.188 1.00 37.01 489 GLY A CA 1
ATOM 3531 C C . GLY A 1 489 ? 52.440 14.929 5.965 1.00 33.57 489 GLY A C 1
ATOM 3532 O O . GLY A 1 489 ? 52.860 16.008 5.528 1.00 33.10 489 GLY A O 1
ATOM 3533 N N . SER A 1 490 ? 52.771 13.763 5.413 1.00 31.55 490 SER A N 1
ATOM 3534 C CA . SER A 1 490 ? 53.443 13.730 4.117 1.00 34.75 490 SER A CA 1
ATOM 3535 C C . SER A 1 490 ? 52.770 14.713 3.161 1.00 35.83 490 SER A C 1
ATOM 3536 O O . SER A 1 490 ? 51.542 14.790 3.100 1.00 34.86 490 SER A O 1
ATOM 3539 N N . SER A 1 491 ? 53.582 15.515 2.458 1.00 32.86 491 SER A N 1
ATOM 3540 C CA . SER A 1 491 ? 53.032 16.689 1.780 1.00 34.30 491 SER A CA 1
ATOM 3541 C C . SER A 1 491 ? 51.970 16.319 0.735 1.00 38.71 491 SER A C 1
ATOM 3542 O O . SER A 1 491 ? 51.001 17.064 0.538 1.00 40.30 491 SER A O 1
ATOM 3545 N N . LEU A 1 492 ? 52.134 15.184 0.046 1.00 34.86 492 LEU A N 1
ATOM 3546 C CA . LEU A 1 492 ? 51.141 14.771 -0.947 1.00 36.97 492 LEU A CA 1
ATOM 3547 C C . LEU A 1 492 ? 49.893 14.145 -0.326 1.00 38.03 492 LEU A C 1
ATOM 3548 O O . LEU A 1 492 ? 48.922 13.876 -1.044 1.00 36.80 492 LEU A O 1
ATOM 3553 N N . GLN A 1 493 ? 49.885 13.936 0.985 1.00 35.38 493 GLN A N 1
ATOM 3554 C CA . GLN A 1 493 ? 48.847 13.153 1.642 1.00 37.24 493 GLN A CA 1
ATOM 3555 C C . GLN A 1 493 ? 47.601 13.996 1.903 1.00 39.57 493 GLN A C 1
ATOM 3556 O O . GLN A 1 493 ? 47.694 15.119 2.410 1.00 39.73 493 GLN A O 1
ATOM 3562 N N . GLU A 1 494 ? 46.438 13.459 1.534 1.00 37.90 494 GLU A N 1
ATOM 3563 C CA . GLU A 1 494 ? 45.148 14.093 1.770 1.00 39.32 494 GLU A CA 1
ATOM 3564 C C . GLU A 1 494 ? 44.328 13.252 2.748 1.00 40.89 494 GLU A C 1
ATOM 3565 O O . GLU A 1 494 ? 44.712 12.137 3.122 1.00 37.81 494 GLU A O 1
ATOM 3571 N N . GLU A 1 495 ? 43.180 13.798 3.161 1.00 37.11 495 GLU A N 1
ATOM 3572 C CA . GLU A 1 495 ? 42.365 13.116 4.164 1.00 43.99 495 GLU A CA 1
ATOM 3573 C C . GLU A 1 495 ? 41.968 11.714 3.706 1.00 41.53 495 GLU A C 1
ATOM 3574 O O . GLU A 1 495 ? 41.963 10.776 4.509 1.00 40.78 495 GLU A O 1
ATOM 3580 N N . HIS A 1 496 ? 41.662 11.539 2.416 1.00 41.30 496 HIS A N 1
ATOM 3581 C CA . HIS A 1 496 ? 41.186 10.231 1.981 1.00 40.83 496 HIS A CA 1
ATOM 3582 C C . HIS A 1 496 ? 42.287 9.179 2.077 1.00 42.92 496 HIS A C 1
ATOM 3583 O O . HIS A 1 496 ? 41.992 7.992 2.261 1.00 41.24 496 HIS A O 1
ATOM 3590 N N . HIS A 1 497 ? 43.557 9.594 2.014 1.00 38.81 497 HIS A N 1
ATOM 3591 C CA . HIS A 1 497 ? 44.649 8.646 2.224 1.00 38.54 497 HIS A CA 1
ATOM 3592 C C . HIS A 1 497 ? 44.647 8.112 3.655 1.00 41.32 497 HIS A C 1
ATOM 3593 O O . HIS A 1 497 ? 44.923 6.927 3.882 1.00 38.87 497 HIS A O 1
ATOM 3600 N N . VAL A 1 498 ? 44.368 8.977 4.635 1.00 37.95 498 VAL A N 1
ATOM 3601 C CA . VAL A 1 498 ? 44.369 8.544 6.031 1.00 41.07 498 VAL A CA 1
ATOM 3602 C C . VAL A 1 498 ? 43.190 7.614 6.297 1.00 41.37 498 VAL A C 1
ATOM 3603 O O . VAL A 1 498 ? 43.331 6.588 6.970 1.00 41.51 498 VAL A O 1
ATOM 3607 N N . ARG A 1 499 ? 42.013 7.953 5.768 1.00 44.56 499 ARG A N 1
ATOM 3608 C CA . ARG A 1 499 ? 40.841 7.098 5.953 1.00 43.68 499 ARG A CA 1
ATOM 3609 C C . ARG A 1 499 ? 41.038 5.737 5.299 1.00 44.11 499 ARG A C 1
ATOM 3610 O O . ARG A 1 499 ? 40.718 4.707 5.900 1.00 47.00 499 ARG A O 1
ATOM 3618 N N . SER A 1 500 ? 41.571 5.708 4.071 1.00 41.74 500 SER A N 1
ATOM 3619 C CA . SER A 1 500 ? 41.861 4.432 3.420 1.00 45.39 500 SER A CA 1
ATOM 3620 C C . SER A 1 500 ? 42.906 3.629 4.192 1.00 46.39 500 SER A C 1
ATOM 3621 O O . SER A 1 500 ? 42.861 2.390 4.207 1.00 43.64 500 SER A O 1
ATOM 3624 N N . ALA A 1 501 ? 43.865 4.316 4.819 1.00 43.11 501 ALA A N 1
ATOM 3625 C CA . ALA A 1 501 ? 44.821 3.630 5.682 1.00 43.04 501 ALA A CA 1
ATOM 3626 C C . ALA A 1 501 ? 44.117 2.957 6.858 1.00 40.36 501 ALA A C 1
ATOM 3627 O O . ALA A 1 501 ? 44.478 1.842 7.247 1.00 43.11 501 ALA A O 1
ATOM 3629 N N . TRP A 1 502 ? 43.115 3.624 7.436 1.00 42.09 502 TRP A N 1
ATOM 3630 C CA . TRP A 1 502 ? 42.369 3.035 8.544 1.00 45.29 502 TRP A CA 1
ATOM 3631 C C . TRP A 1 502 ? 41.635 1.776 8.102 1.00 48.71 502 TRP A C 1
ATOM 3632 O O . TRP A 1 502 ? 41.680 0.743 8.784 1.00 46.45 502 TRP A O 1
ATOM 3643 N N . GLU A 1 503 ? 40.955 1.846 6.951 1.00 47.92 503 GLU A N 1
ATOM 3644 C CA . GLU A 1 503 ? 40.278 0.671 6.408 1.00 48.98 503 GLU A CA 1
ATOM 3645 C C . GLU A 1 503 ? 41.252 -0.480 6.199 1.00 47.90 503 GLU A C 1
ATOM 3646 O O . GLU A 1 503 ? 40.920 -1.639 6.469 1.00 51.14 503 GLU A O 1
ATOM 3652 N N . LEU A 1 504 ? 42.465 -0.180 5.735 1.00 45.40 504 LEU A N 1
ATOM 3653 C CA . LEU A 1 504 ? 43.432 -1.244 5.489 1.00 46.33 504 LEU A CA 1
ATOM 3654 C C . LEU A 1 504 ? 43.914 -1.862 6.797 1.00 51.10 504 LEU A C 1
ATOM 3655 O O . LEU A 1 504 ? 44.141 -3.078 6.870 1.00 50.56 504 LEU A O 1
ATOM 3660 N N . ILE A 1 505 ? 44.066 -1.042 7.844 1.00 49.46 505 ILE A N 1
ATOM 3661 C CA . ILE A 1 505 ? 44.398 -1.566 9.169 1.00 49.61 505 ILE A CA 1
ATOM 3662 C C . ILE A 1 505 ? 43.269 -2.450 9.686 1.00 49.89 505 ILE A C 1
ATOM 3663 O O . ILE A 1 505 ? 43.500 -3.582 10.130 1.00 47.13 505 ILE A O 1
ATOM 3668 N N . LYS A 1 506 ? 42.036 -1.932 9.662 1.00 49.65 506 LYS A N 1
ATOM 3669 C CA . LYS A 1 506 ? 40.878 -2.719 10.079 1.00 53.54 506 LYS A CA 1
ATOM 3670 C C . LYS A 1 506 ? 40.809 -4.037 9.318 1.00 56.45 506 LYS A C 1
ATOM 3671 O O . LYS A 1 506 ? 40.678 -5.112 9.917 1.00 56.71 506 LYS A O 1
ATOM 3677 N N . LYS A 1 507 ? 40.931 -3.969 7.991 1.00 50.52 507 LYS A N 1
ATOM 3678 C CA . LYS A 1 507 ? 40.803 -5.160 7.159 1.00 55.44 507 LYS A CA 1
ATOM 3679 C C . LYS A 1 507 ? 41.898 -6.170 7.472 1.00 54.55 507 LYS A C 1
ATOM 3680 O O . LYS A 1 507 ? 41.626 -7.363 7.643 1.00 56.40 507 LYS A O 1
ATOM 3686 N N . THR A 1 508 ? 43.147 -5.706 7.557 1.00 52.94 508 THR A N 1
ATOM 3687 C CA . THR A 1 508 ? 44.258 -6.603 7.862 1.00 52.28 508 THR A CA 1
ATOM 3688 C C . THR A 1 508 ? 44.112 -7.227 9.246 1.00 55.67 508 THR A C 1
ATOM 3689 O O . THR A 1 508 ? 44.519 -8.374 9.457 1.00 57.43 508 THR A O 1
ATOM 3693 N N . THR A 1 509 ? 43.528 -6.495 10.196 1.00 54.34 509 THR A N 1
ATOM 3694 C CA . THR A 1 509 ? 43.401 -7.006 11.556 1.00 54.18 509 THR A CA 1
ATOM 3695 C C . THR A 1 509 ? 42.402 -8.158 11.616 1.00 58.10 509 THR A C 1
ATOM 3696 O O . THR A 1 509 ? 42.679 -9.203 12.220 1.00 60.60 509 THR A O 1
ATOM 3700 N N . THR A 1 510 ? 41.237 -7.984 10.984 1.00 58.66 510 THR A N 1
ATOM 3701 C CA . THR A 1 510 ? 40.235 -9.047 10.935 1.00 60.25 510 THR A CA 1
ATOM 3702 C C . THR A 1 510 ? 40.811 -10.325 10.324 1.00 61.85 510 THR A C 1
ATOM 3703 O O . THR A 1 510 ? 40.683 -11.412 10.900 1.00 65.56 510 THR A O 1
ATOM 3707 N N . GLU A 1 511 ? 41.473 -10.211 9.169 1.00 60.33 511 GLU A N 1
ATOM 3708 C CA . GLU A 1 511 ? 42.081 -11.380 8.539 1.00 64.00 511 GLU A CA 1
ATOM 3709 C C . GLU A 1 511 ? 43.131 -12.048 9.423 1.00 65.95 511 GLU A C 1
ATOM 3710 O O . GLU A 1 511 ? 43.445 -13.224 9.209 1.00 67.94 511 GLU A O 1
ATOM 3716 N N . MET A 1 512 ? 43.690 -11.332 10.400 1.00 64.64 512 MET A N 1
ATOM 3717 C CA . MET A 1 512 ? 44.651 -11.948 11.307 1.00 66.35 512 MET A CA 1
ATOM 3718 C C . MET A 1 512 ? 43.973 -12.808 12.366 1.00 65.92 512 MET A C 1
ATOM 3719 O O . MET A 1 512 ? 44.577 -13.770 12.854 1.00 67.72 512 MET A O 1
ATOM 3724 N N . MET A 1 513 ? 42.730 -12.487 12.729 1.00 67.75 513 MET A N 1
ATOM 3725 C CA . MET A 1 513 ? 42.046 -13.243 13.774 1.00 72.46 513 MET A CA 1
ATOM 3726 C C . MET A 1 513 ? 41.651 -14.634 13.288 1.00 71.79 513 MET A C 1
ATOM 3727 O O . MET A 1 513 ? 42.009 -15.644 13.908 1.00 73.18 513 MET A O 1
ATOM 3732 N N . ASN A 1 514 ? 40.931 -14.711 12.172 1.00 70.69 514 ASN A N 1
ATOM 3733 C CA . ASN A 1 514 ? 40.466 -15.992 11.646 1.00 71.42 514 ASN A CA 1
ATOM 3734 C C . ASN A 1 514 ? 41.610 -16.865 11.133 1.00 72.60 514 ASN A C 1
ATOM 3735 O O . ASN A 1 514 ? 42.786 -16.513 11.250 1.00 72.83 514 ASN A O 1
ATOM 3740 N N . THR B 1 21 ? 43.042 22.065 1.087 1.00 58.24 21 THR B N 1
ATOM 3741 C CA . THR B 1 21 ? 42.904 22.548 -0.281 1.00 59.83 21 THR B CA 1
ATOM 3742 C C . THR B 1 21 ? 44.180 23.245 -0.751 1.00 59.72 21 THR B C 1
ATOM 3743 O O . THR B 1 21 ? 44.355 23.479 -1.951 1.00 63.20 21 THR B O 1
ATOM 3747 N N . PHE B 1 22 ? 45.074 23.581 0.180 1.00 54.14 22 PHE B N 1
ATOM 3748 C CA . PHE B 1 22 ? 46.399 24.074 -0.183 1.00 51.06 22 PHE B CA 1
ATOM 3749 C C . PHE B 1 22 ? 47.333 22.882 -0.359 1.00 46.83 22 PHE B C 1
ATOM 3750 O O . PHE B 1 22 ? 47.566 22.122 0.584 1.00 47.35 22 PHE B O 1
ATOM 3758 N N . GLN B 1 23 ? 47.865 22.717 -1.564 1.00 47.73 23 GLN B N 1
ATOM 3759 C CA . GLN B 1 23 ? 48.749 21.595 -1.870 1.00 45.15 23 GLN B CA 1
ATOM 3760 C C . GLN B 1 23 ? 50.105 22.157 -2.281 1.00 43.54 23 GLN B C 1
ATOM 3761 O O . GLN B 1 23 ? 50.257 22.671 -3.407 1.00 39.11 23 GLN B O 1
ATOM 3767 N N . PRO B 1 24 ? 51.112 22.081 -1.398 1.00 41.81 24 PRO B N 1
ATOM 3768 C CA . PRO B 1 24 ? 52.402 22.735 -1.687 1.00 39.52 24 PRO B CA 1
ATOM 3769 C C . PRO B 1 24 ? 53.176 22.104 -2.829 1.00 35.08 24 PRO B C 1
ATOM 3770 O O . PRO B 1 24 ? 54.040 22.779 -3.400 1.00 33.97 24 PRO B O 1
ATOM 3774 N N . LEU B 1 25 ? 52.903 20.844 -3.177 1.00 32.61 25 LEU B N 1
ATOM 3775 C CA . LEU B 1 25 ? 53.565 20.175 -4.289 1.00 33.02 25 LEU B CA 1
ATOM 3776 C C . LEU B 1 25 ? 52.604 19.904 -5.443 1.00 33.35 25 LEU B C 1
ATOM 3777 O O . LEU B 1 25 ? 52.759 18.918 -6.165 1.00 34.19 25 LEU B O 1
ATOM 3782 N N . ASN B 1 26 ? 51.611 20.770 -5.634 1.00 35.15 26 ASN B N 1
ATOM 3783 C CA . ASN B 1 26 ? 50.685 20.568 -6.737 1.00 36.80 26 ASN B CA 1
ATOM 3784 C C . ASN B 1 26 ? 51.418 20.709 -8.064 1.00 36.66 26 ASN B C 1
ATOM 3785 O O . ASN B 1 26 ? 52.410 21.440 -8.184 1.00 33.41 26 ASN B O 1
ATOM 3790 N N . ALA B 1 27 ? 50.927 19.969 -9.060 1.00 36.86 27 ALA B N 1
ATOM 3791 C CA . ALA B 1 27 ? 51.683 19.782 -10.297 1.00 36.60 27 ALA B CA 1
ATOM 3792 C C . ALA B 1 27 ? 51.953 21.105 -11.000 1.00 35.46 27 ALA B C 1
ATOM 3793 O O . ALA B 1 27 ? 53.034 21.304 -11.565 1.00 33.55 27 ALA B O 1
ATOM 3795 N N . ASP B 1 28 ? 50.986 22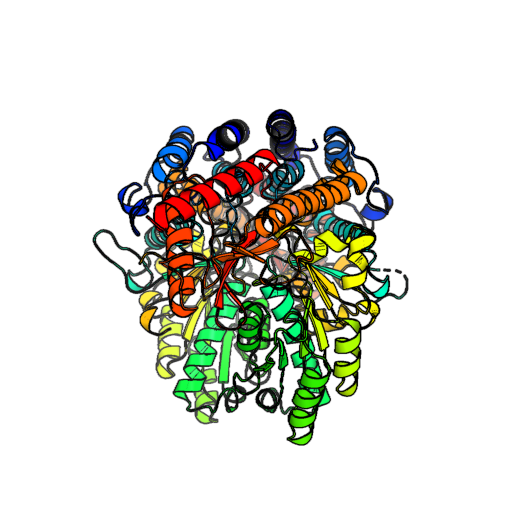.023 -10.974 1.00 37.29 28 ASP B N 1
ATOM 3796 C CA . ASP B 1 28 ? 51.151 23.274 -11.709 1.00 41.05 28 ASP B CA 1
ATOM 3797 C C . ASP B 1 28 ? 52.247 24.137 -11.097 1.00 33.68 28 ASP B C 1
ATOM 3798 O O . ASP B 1 28 ? 53.093 24.669 -11.826 1.00 32.66 28 ASP B O 1
ATOM 3803 N N . ASP B 1 29 ? 52.253 24.278 -9.763 1.00 32.89 29 ASP B N 1
ATOM 3804 C CA . ASP B 1 29 ? 53.266 25.097 -9.098 1.00 32.95 29 ASP B CA 1
ATOM 3805 C C . ASP B 1 29 ? 54.653 24.482 -9.214 1.00 31.38 29 ASP B C 1
ATOM 3806 O O . ASP B 1 29 ? 55.639 25.201 -9.407 1.00 31.96 29 ASP B O 1
ATOM 3811 N N . VAL B 1 30 ? 54.757 23.161 -9.059 1.00 29.14 30 VAL B N 1
ATOM 3812 C CA . VAL B 1 30 ? 56.061 22.507 -9.144 1.00 30.27 30 VAL B CA 1
ATOM 3813 C C . VAL B 1 30 ? 56.725 22.817 -10.482 1.00 33.08 30 VAL B C 1
ATOM 3814 O O . VAL B 1 30 ? 57.874 23.272 -10.537 1.00 30.33 30 VAL B O 1
ATOM 3818 N N . ARG B 1 31 ? 55.995 22.623 -11.581 1.00 33.64 31 ARG B N 1
ATOM 3819 C CA . ARG B 1 31 ? 56.562 22.924 -12.890 1.00 32.86 31 ARG B CA 1
ATOM 3820 C C . ARG B 1 31 ? 56.849 24.416 -13.041 1.00 30.94 31 ARG B C 1
ATOM 3821 O O . ARG B 1 31 ? 57.941 24.806 -13.465 1.00 30.17 31 ARG B O 1
ATOM 3829 N N . SER B 1 32 ? 55.890 25.272 -12.680 1.00 32.06 32 SER B N 1
ATOM 3830 C CA . SER B 1 32 ? 56.068 26.684 -12.991 1.00 32.61 32 SER B CA 1
ATOM 3831 C C . SER B 1 32 ? 57.127 27.335 -12.099 1.00 28.69 32 SER B C 1
ATOM 3832 O O . SER B 1 32 ? 57.948 28.109 -12.596 1.00 28.90 32 SER B O 1
ATOM 3835 N N . TYR B 1 33 ? 57.147 27.035 -10.788 1.00 29.76 33 TYR B N 1
ATOM 3836 C CA . TYR B 1 33 ? 58.210 27.585 -9.944 1.00 28.37 33 TYR B CA 1
ATOM 3837 C C . TYR B 1 33 ? 59.573 27.099 -10.406 1.00 30.26 33 TYR B C 1
ATOM 3838 O O . TYR B 1 33 ? 60.540 27.872 -10.470 1.00 27.86 33 TYR B O 1
ATOM 3847 N N . LEU B 1 34 ? 59.686 25.801 -10.695 1.00 26.33 34 LEU B N 1
ATOM 3848 C CA . LEU B 1 34 ? 60.994 25.273 -11.058 1.00 28.52 34 LEU B CA 1
ATOM 3849 C C . LEU B 1 34 ? 61.450 25.819 -12.410 1.00 27.05 34 LEU B C 1
ATOM 3850 O O . LEU B 1 34 ? 62.639 26.110 -12.598 1.00 26.05 34 LEU B O 1
ATOM 3855 N N . HIS B 1 35 ? 60.519 25.988 -13.355 1.00 27.33 35 HIS B N 1
ATOM 3856 C CA . HIS B 1 35 ? 60.886 26.573 -14.643 1.00 28.55 35 HIS B CA 1
ATOM 3857 C C . HIS B 1 35 ? 61.363 28.009 -14.480 1.00 28.64 35 HIS B C 1
ATOM 3858 O O . HIS B 1 35 ? 62.292 28.440 -15.172 1.00 26.94 35 HIS B O 1
ATOM 3865 N N . LYS B 1 36 ? 60.753 28.759 -13.556 1.00 29.75 36 LYS B N 1
ATOM 3866 C CA . LYS B 1 36 ? 61.229 30.112 -13.279 1.00 30.54 36 LYS B CA 1
ATOM 3867 C C . LYS B 1 36 ? 62.617 30.094 -12.638 1.00 30.73 36 LYS B C 1
ATOM 3868 O O . LYS B 1 36 ? 63.486 30.893 -13.009 1.00 26.29 36 LYS B O 1
ATOM 3874 N N . ALA B 1 37 ? 62.852 29.178 -11.690 1.00 27.57 37 ALA B N 1
ATOM 3875 C CA . ALA B 1 37 ? 64.194 29.010 -11.141 1.00 26.45 37 ALA B CA 1
ATOM 3876 C C . ALA B 1 37 ? 65.205 28.648 -12.228 1.00 24.91 37 ALA B C 1
ATOM 3877 O O . ALA B 1 37 ? 66.315 29.193 -12.263 1.00 27.23 37 ALA B O 1
ATOM 3879 N N . VAL B 1 38 ? 64.858 27.706 -13.109 1.00 26.26 38 VAL B N 1
ATOM 3880 C CA . VAL B 1 38 ? 65.804 27.321 -14.156 1.00 25.91 38 VAL B CA 1
ATOM 3881 C C . VAL B 1 38 ? 66.095 28.509 -15.063 1.00 27.92 38 VAL B C 1
ATOM 3882 O O . VAL B 1 38 ? 67.241 28.719 -15.489 1.00 26.23 38 VAL B O 1
ATOM 3886 N N . ASP B 1 39 ? 65.070 29.318 -15.356 1.00 26.29 39 ASP B N 1
ATOM 3887 C CA . ASP B 1 39 ? 65.291 30.508 -16.177 1.00 29.58 39 ASP B CA 1
ATOM 3888 C C . ASP B 1 39 ? 66.228 31.483 -15.480 1.00 26.44 39 ASP B C 1
ATOM 3889 O O . ASP B 1 39 ? 67.131 32.049 -16.107 1.00 27.26 39 ASP B O 1
ATOM 3894 N N . PHE B 1 40 ? 66.011 31.707 -14.183 1.00 30.07 40 PHE B N 1
ATOM 3895 C CA . PHE B 1 40 ? 66.918 32.555 -13.420 1.00 27.70 40 PHE B CA 1
ATOM 3896 C C . PHE B 1 40 ? 68.345 32.030 -13.499 1.00 25.64 40 PHE B C 1
ATOM 3897 O O . PHE B 1 40 ? 69.298 32.796 -13.696 1.00 25.77 40 PHE B O 1
ATOM 3905 N N . ILE B 1 41 ? 68.515 30.721 -13.325 1.00 22.82 41 ILE B N 1
ATOM 3906 C CA . ILE B 1 41 ? 69.858 30.140 -13.310 1.00 23.25 41 ILE B CA 1
ATOM 3907 C C . ILE B 1 41 ? 70.536 30.305 -14.666 1.00 24.86 41 ILE B C 1
ATOM 3908 O O . ILE B 1 41 ? 71.717 30.673 -14.750 1.00 24.02 41 ILE B O 1
ATOM 3913 N N . SER B 1 42 ? 69.816 29.997 -15.748 1.00 25.24 42 SER B N 1
ATOM 3914 C CA . SER B 1 42 ? 70.381 30.178 -17.090 1.00 27.54 42 SER B CA 1
ATOM 3915 C C . SER B 1 42 ? 70.837 31.618 -17.307 1.00 28.01 42 SER B C 1
ATOM 3916 O O . SER B 1 42 ? 71.948 31.864 -17.797 1.00 27.41 42 SER B O 1
ATOM 3919 N N . ASP B 1 43 ? 69.970 32.582 -16.961 1.00 26.87 43 ASP B N 1
ATOM 3920 C CA . ASP B 1 43 ? 70.309 33.999 -17.088 1.00 28.87 43 ASP B CA 1
ATOM 3921 C C . ASP B 1 43 ? 71.486 34.370 -16.199 1.00 27.47 43 ASP B C 1
ATOM 3922 O O . ASP B 1 43 ? 72.313 35.213 -16.571 1.00 27.38 43 ASP B O 1
ATOM 3927 N N . TYR B 1 44 ? 71.541 33.796 -14.991 1.00 23.31 44 TYR B N 1
ATOM 3928 C CA . TYR B 1 44 ? 72.616 34.120 -14.061 1.00 22.42 44 TYR B CA 1
ATOM 3929 C C . TYR B 1 44 ? 73.982 33.742 -14.630 1.00 22.62 44 TYR B C 1
ATOM 3930 O O . TYR B 1 44 ? 74.909 34.562 -14.643 1.00 24.00 44 TYR B O 1
ATOM 3939 N N . TYR B 1 45 ? 74.130 32.510 -15.120 1.00 23.43 45 TYR B N 1
ATOM 3940 C CA . TYR B 1 45 ? 75.425 32.120 -15.674 1.00 25.11 45 TYR B CA 1
ATOM 3941 C C . TYR B 1 45 ? 75.789 32.954 -16.897 1.00 25.03 45 TYR B C 1
ATOM 3942 O O . TYR B 1 45 ? 76.969 33.230 -17.132 1.00 25.09 45 TYR B O 1
ATOM 3951 N N . LYS B 1 46 ? 74.801 33.341 -17.698 1.00 24.66 46 LYS B N 1
ATOM 3952 C CA . LYS B 1 46 ? 75.106 34.083 -18.918 1.00 26.88 46 LYS B CA 1
ATOM 3953 C C . LYS B 1 46 ? 75.589 35.495 -18.594 1.00 26.23 46 LYS B C 1
ATOM 3954 O O . LYS B 1 46 ? 76.365 36.078 -19.361 1.00 27.39 46 LYS B O 1
ATOM 3960 N N . SER B 1 47 ? 75.171 36.041 -17.452 1.00 24.90 47 SER B N 1
ATOM 3961 C CA . SER B 1 47 ? 75.428 37.433 -17.124 1.00 25.15 47 SER B CA 1
ATOM 3962 C C . SER B 1 47 ? 76.334 37.639 -15.912 1.00 26.81 47 SER B C 1
ATOM 3963 O O . SER B 1 47 ? 76.670 38.790 -15.611 1.00 25.39 47 SER B O 1
ATOM 3966 N N . VAL B 1 48 ? 76.767 36.579 -15.222 1.00 20.45 48 VAL B N 1
ATOM 3967 C CA . VAL B 1 48 ? 77.447 36.824 -13.946 1.00 23.88 48 VAL B CA 1
ATOM 3968 C C . VAL B 1 48 ? 78.787 37.526 -14.172 1.00 25.46 48 VAL B C 1
ATOM 3969 O O . VAL B 1 48 ? 79.213 38.337 -13.346 1.00 25.55 48 VAL B O 1
ATOM 3973 N N . GLU B 1 49 ? 79.438 37.290 -15.318 1.00 24.92 49 GLU B N 1
ATOM 3974 C CA . GLU B 1 49 ? 80.723 37.931 -15.581 1.00 26.02 49 GLU B CA 1
ATOM 3975 C C . GLU B 1 49 ? 80.587 39.445 -15.696 1.00 27.73 49 GLU B C 1
ATOM 3976 O O . GLU B 1 49 ? 81.539 40.179 -15.390 1.00 28.10 49 GLU B O 1
ATOM 3982 N N . SER B 1 50 ? 79.421 39.934 -16.117 1.00 27.81 50 SER B N 1
ATOM 3983 C CA . SER B 1 50 ? 79.198 41.374 -16.221 1.00 29.95 50 SER B CA 1
ATOM 3984 C C . SER B 1 50 ? 78.931 42.035 -14.873 1.00 28.21 50 SER B C 1
ATOM 3985 O O . SER B 1 50 ? 78.911 43.269 -14.804 1.00 29.81 50 SER B O 1
ATOM 3988 N N . MET B 1 51 ? 78.719 41.261 -13.806 1.00 26.41 51 MET B N 1
ATOM 3989 C CA . MET B 1 51 ? 78.519 41.859 -12.489 1.00 26.85 51 MET B CA 1
ATOM 3990 C C . MET B 1 51 ? 79.853 42.073 -11.785 1.00 25.70 51 MET B C 1
ATOM 3991 O O . MET B 1 51 ? 80.838 41.388 -12.069 1.00 25.15 51 MET B O 1
ATOM 3996 N N . PRO B 1 52 ? 79.932 43.012 -10.845 1.00 28.00 52 PRO B N 1
ATOM 3997 C CA . PRO B 1 52 ? 81.136 43.080 -10.002 1.00 28.87 52 PRO B CA 1
ATOM 3998 C C . PRO B 1 52 ? 81.194 41.838 -9.120 1.00 23.91 52 PRO B C 1
ATOM 3999 O O . PRO B 1 52 ? 80.176 41.422 -8.573 1.00 24.85 52 PRO B O 1
ATOM 4003 N N . VAL B 1 53 ? 82.378 41.214 -9.029 1.00 24.62 53 VAL B N 1
ATOM 4004 C CA . VAL B 1 53 ? 82.486 39.980 -8.243 1.00 24.43 53 VAL B CA 1
ATOM 4005 C C . VAL B 1 53 ? 82.122 40.245 -6.795 1.00 26.03 53 VAL B C 1
ATOM 4006 O O . VAL B 1 53 ? 81.328 39.515 -6.186 1.00 25.56 53 VAL B O 1
ATOM 4010 N N . LEU B 1 54 ? 82.708 41.270 -6.223 1.00 25.68 54 LEU B N 1
ATOM 4011 C CA . LEU B 1 54 ? 82.446 41.668 -4.843 1.00 28.11 54 LEU B CA 1
ATOM 4012 C C . LEU B 1 54 ? 81.394 42.766 -4.838 1.00 31.48 54 LEU B C 1
ATOM 4013 O O . LEU B 1 54 ? 81.538 43.747 -5.584 1.00 29.02 54 LEU B O 1
ATOM 4018 N N . PRO B 1 55 ? 80.329 42.652 -4.046 1.00 26.81 55 PRO B N 1
ATOM 4019 C CA . PRO B 1 55 ? 79.272 43.664 -4.092 1.00 29.59 55 PRO B CA 1
ATOM 4020 C C . PRO B 1 55 ? 79.664 44.919 -3.327 1.00 32.90 55 PRO B C 1
ATOM 4021 O O . PRO B 1 55 ? 80.496 44.898 -2.421 1.00 32.45 55 PRO B O 1
ATOM 4025 N N . ASN B 1 56 ? 79.024 46.018 -3.700 1.00 33.90 56 ASN B N 1
ATOM 4026 C CA . ASN B 1 56 ? 79.231 47.312 -3.044 1.00 38.19 56 ASN B CA 1
ATOM 4027 C C . ASN B 1 56 ? 78.072 47.607 -2.092 1.00 38.77 56 ASN B C 1
ATOM 4028 O O . ASN B 1 56 ? 77.295 48.550 -2.273 1.00 38.89 56 ASN B O 1
ATOM 4033 N N . VAL B 1 57 ? 77.935 46.746 -1.085 1.00 33.29 57 VAL B N 1
ATOM 4034 C CA . VAL B 1 57 ? 76.925 46.912 -0.048 1.00 31.23 57 VAL B CA 1
ATOM 4035 C C . VAL B 1 57 ? 77.645 47.015 1.285 1.00 29.15 57 VAL B C 1
ATOM 4036 O O . VAL B 1 57 ? 78.765 46.523 1.444 1.00 29.57 57 VAL B O 1
ATOM 4040 N N . LYS B 1 58 ? 76.992 47.648 2.236 1.00 31.26 58 LYS B N 1
ATOM 4041 C CA . LYS B 1 58 ? 77.432 47.747 3.615 1.00 35.36 58 LYS B CA 1
ATOM 4042 C C . LYS B 1 58 ? 76.630 46.801 4.495 1.00 31.57 58 LYS B C 1
ATOM 4043 O O . LYS B 1 58 ? 75.509 46.413 4.150 1.00 30.80 58 LYS B O 1
ATOM 4049 N N . PRO B 1 59 ? 77.178 46.408 5.646 1.00 29.61 59 PRO B N 1
ATOM 4050 C CA . PRO B 1 59 ? 76.430 45.534 6.567 1.00 30.53 59 PRO B CA 1
ATOM 4051 C C . PRO B 1 59 ? 75.089 46.136 6.962 1.00 31.85 59 PRO B C 1
ATOM 4052 O O . PRO B 1 59 ? 74.980 47.326 7.259 1.00 33.62 59 PRO B O 1
ATOM 4056 N N . GLY B 1 60 ? 74.053 45.300 6.939 1.00 30.52 60 GLY B N 1
ATOM 4057 C CA . GLY B 1 60 ? 72.706 45.753 7.198 1.00 30.77 60 GLY B CA 1
ATOM 4058 C C . GLY B 1 60 ? 71.920 46.221 5.987 1.00 32.23 60 GLY B C 1
ATOM 4059 O O . GLY B 1 60 ? 70.761 46.626 6.152 1.00 34.12 60 GLY B O 1
ATOM 4060 N N . TYR B 1 61 ? 72.500 46.177 4.778 1.00 29.43 61 TYR B N 1
ATOM 4061 C CA . TYR B 1 61 ? 71.781 46.674 3.602 1.00 31.91 61 TYR B CA 1
ATOM 4062 C C . TYR B 1 61 ? 70.444 45.961 3.406 1.00 32.77 61 TYR B C 1
ATOM 4063 O O . TYR B 1 61 ? 69.478 46.586 2.958 1.00 31.97 61 TYR B O 1
ATOM 4072 N N . LEU B 1 62 ? 70.354 44.666 3.749 1.00 28.14 62 LEU B N 1
ATOM 4073 C CA . LEU B 1 62 ? 69.201 43.882 3.302 1.00 29.45 62 LEU B CA 1
ATOM 4074 C C . LEU B 1 62 ? 67.940 44.253 4.064 1.00 32.86 62 LEU B C 1
ATOM 4075 O O . LEU B 1 62 ? 66.855 44.324 3.475 1.00 31.20 62 LEU B O 1
ATOM 4080 N N . GLN B 1 63 ? 68.054 44.480 5.372 1.00 32.78 63 GLN B N 1
ATOM 4081 C CA . GLN B 1 63 ? 66.875 44.794 6.170 1.00 35.80 63 GLN B CA 1
ATOM 4082 C C . GLN B 1 63 ? 66.289 46.155 5.811 1.00 38.04 63 GLN B C 1
ATOM 4083 O O . GLN B 1 63 ? 65.122 46.410 6.121 1.00 35.64 63 GLN B O 1
ATOM 4089 N N . ASP B 1 64 ? 67.072 47.019 5.155 1.00 32.96 64 ASP B N 1
ATOM 4090 C CA . ASP B 1 64 ? 66.567 48.270 4.599 1.00 38.34 64 ASP B CA 1
ATOM 4091 C C . ASP B 1 64 ? 65.805 48.078 3.290 1.00 39.64 64 ASP B C 1
ATOM 4092 O O . ASP B 1 64 ? 65.091 48.994 2.869 1.00 42.88 64 ASP B O 1
ATOM 4097 N N . GLU B 1 65 ? 65.954 46.930 2.625 1.00 33.41 65 GLU B N 1
ATOM 4098 C CA . GLU B 1 65 ? 65.302 46.694 1.341 1.00 36.56 65 GLU B CA 1
ATOM 4099 C C . GLU B 1 65 ? 64.042 45.847 1.463 1.00 36.06 65 GLU B C 1
ATOM 4100 O O . GLU B 1 65 ? 63.039 46.145 0.806 1.00 33.87 65 GLU B O 1
ATOM 4106 N N . LEU B 1 66 ? 64.077 44.796 2.278 1.00 31.54 66 LEU B N 1
ATOM 4107 C CA . LEU B 1 66 ? 62.985 43.844 2.410 1.00 30.61 66 LEU B CA 1
ATOM 4108 C C . LEU B 1 66 ? 62.191 44.118 3.682 1.00 32.53 66 LEU B C 1
ATOM 4109 O O . LEU B 1 66 ? 62.671 44.770 4.611 1.00 30.18 66 LEU B O 1
ATOM 4114 N N . ARG B 1 67 ? 60.978 43.572 3.731 1.00 30.52 67 ARG B N 1
ATOM 4115 C CA . ARG B 1 67 ? 60.083 43.863 4.842 1.00 34.01 67 ARG B CA 1
ATOM 4116 C C . ARG B 1 67 ? 60.618 43.251 6.136 1.00 31.82 67 ARG B C 1
ATOM 4117 O O . ARG B 1 67 ? 61.344 42.250 6.127 1.00 30.31 67 ARG B O 1
ATOM 4125 N N . ALA B 1 68 ? 60.252 43.871 7.259 1.00 31.40 68 ALA B N 1
ATOM 4126 C CA . ALA B 1 68 ? 60.769 43.451 8.556 1.00 32.01 68 ALA B CA 1
ATOM 4127 C C . ALA B 1 68 ? 60.045 42.235 9.126 1.00 31.75 68 ALA B C 1
ATOM 4128 O O . ALA B 1 68 ? 60.609 41.539 9.979 1.00 32.06 68 ALA B O 1
ATOM 4130 N N . SER B 1 69 ? 58.823 41.958 8.687 1.00 31.96 69 SER B N 1
ATOM 4131 C CA . SER B 1 69 ? 58.074 40.842 9.244 1.00 30.43 69 SER B CA 1
ATOM 4132 C C . SER B 1 69 ? 57.579 39.944 8.122 1.00 32.93 69 SER B C 1
ATOM 4133 O O . SER B 1 69 ? 57.411 40.396 6.980 1.00 31.33 69 SER B O 1
ATOM 4136 N N . PRO B 1 70 ? 57.385 38.659 8.396 1.00 32.89 70 PRO B N 1
ATOM 4137 C CA . PRO B 1 70 ? 56.884 37.764 7.353 1.00 30.35 70 PRO B CA 1
ATOM 4138 C C . PRO B 1 70 ? 55.486 38.174 6.934 1.00 32.86 70 PRO B C 1
ATOM 4139 O O . PRO B 1 70 ? 54.691 38.632 7.767 1.00 30.44 70 PRO B O 1
ATOM 4143 N N . PRO B 1 71 ? 55.159 38.057 5.648 1.00 32.78 71 PRO B N 1
ATOM 4144 C CA . PRO B 1 71 ? 53.831 38.477 5.187 1.00 31.16 71 PRO B CA 1
ATOM 4145 C C . PRO B 1 71 ? 52.740 37.549 5.707 1.00 32.06 71 PRO B C 1
ATOM 4146 O O . PRO B 1 71 ? 52.924 36.334 5.821 1.00 28.03 71 PRO B O 1
ATOM 4150 N N . THR B 1 72 ? 51.585 38.137 6.026 1.00 29.48 72 THR B N 1
ATOM 4151 C CA . THR B 1 72 ? 50.443 37.318 6.423 1.00 33.81 72 THR B CA 1
ATOM 4152 C C . THR B 1 72 ? 49.880 36.529 5.248 1.00 34.51 72 THR B C 1
ATOM 4153 O O . THR B 1 72 ? 49.533 35.349 5.395 1.00 34.61 72 THR B O 1
ATOM 4157 N N . TYR B 1 73 ? 49.770 37.154 4.081 1.00 33.55 73 TYR B N 1
ATOM 4158 C CA . TYR B 1 73 ? 49.135 36.522 2.931 1.00 34.59 73 TYR B CA 1
ATOM 4159 C C . TYR B 1 73 ? 50.175 36.015 1.943 1.00 32.18 73 TYR B C 1
ATOM 4160 O O . TYR B 1 73 ? 51.351 36.371 2.002 1.00 35.21 73 TYR B O 1
ATOM 4169 N N . SER B 1 74 ? 49.731 35.144 1.047 1.00 34.03 74 SER B N 1
ATOM 4170 C CA . SER B 1 74 ? 50.610 34.602 0.025 1.00 34.30 74 SER B CA 1
ATOM 4171 C C . SER B 1 74 ? 50.844 35.622 -1.087 1.00 37.39 74 SER B C 1
ATOM 4172 O O . SER B 1 74 ? 50.091 36.582 -1.262 1.00 36.28 74 SER B O 1
ATOM 4175 N N . ALA B 1 75 ? 51.914 35.403 -1.841 1.00 36.01 75 ALA B N 1
ATOM 4176 C CA . ALA B 1 75 ? 52.243 36.231 -2.986 1.00 35.25 75 ALA B CA 1
ATOM 4177 C C . ALA B 1 75 ? 52.585 35.331 -4.161 1.00 34.62 75 ALA B C 1
ATOM 4178 O O . ALA B 1 75 ? 53.036 34.192 -3.963 1.00 34.69 75 ALA B O 1
ATOM 4180 N N . PRO B 1 76 ? 52.374 35.803 -5.393 1.00 35.02 76 PRO B N 1
ATOM 4181 C CA . PRO B 1 76 ? 52.840 35.033 -6.555 1.00 33.77 76 PRO B CA 1
ATOM 4182 C C . PRO B 1 76 ? 54.339 34.803 -6.465 1.00 31.15 76 PRO B C 1
ATOM 4183 O O . PRO B 1 76 ? 55.083 35.662 -5.991 1.00 32.16 76 PRO B O 1
ATOM 4187 N N . PHE B 1 77 ? 54.779 33.625 -6.927 1.00 31.75 77 PHE B N 1
ATOM 4188 C CA . PHE B 1 77 ? 56.210 33.328 -6.931 1.00 30.57 77 PHE B CA 1
ATOM 4189 C C . PHE B 1 77 ? 56.993 34.346 -7.751 1.00 31.54 77 PHE B C 1
ATOM 4190 O O . PHE B 1 77 ? 58.177 34.570 -7.487 1.00 26.58 77 PHE B O 1
ATOM 4198 N N . ASP B 1 78 ? 56.353 34.982 -8.742 1.00 33.64 78 ASP B N 1
ATOM 4199 C CA . ASP B 1 78 ? 57.026 36.038 -9.500 1.00 32.47 78 ASP B CA 1
ATOM 4200 C C . ASP B 1 78 ? 57.489 37.168 -8.587 1.00 29.25 78 ASP B C 1
ATOM 4201 O O . ASP B 1 78 ? 58.518 37.803 -8.842 1.00 30.28 78 ASP B O 1
ATOM 4206 N N . VAL B 1 79 ? 56.732 37.448 -7.530 1.00 26.66 79 VAL B N 1
ATOM 4207 C CA . VAL B 1 79 ? 57.112 38.514 -6.609 1.00 30.55 79 VAL B CA 1
ATOM 4208 C C . VAL B 1 79 ? 58.337 38.101 -5.803 1.00 30.45 79 VAL B C 1
ATOM 4209 O O . VAL B 1 79 ? 59.273 38.889 -5.610 1.00 26.38 79 VAL B O 1
ATOM 4213 N N . THR B 1 80 ? 58.353 36.853 -5.338 1.00 28.04 80 THR B N 1
ATOM 4214 C CA . THR B 1 80 ? 59.534 36.314 -4.671 1.00 29.90 80 THR B CA 1
ATOM 4215 C C . THR B 1 80 ? 60.754 36.393 -5.575 1.00 27.93 80 THR B C 1
ATOM 4216 O O . THR B 1 80 ? 61.818 36.874 -5.163 1.00 28.99 80 THR B O 1
ATOM 4220 N N . MET B 1 81 ? 60.614 35.942 -6.823 1.00 26.31 81 MET B N 1
ATOM 4221 C CA . MET B 1 81 ? 61.745 35.970 -7.750 1.00 29.34 81 MET B CA 1
ATOM 4222 C C . MET B 1 81 ? 62.213 37.400 -8.030 1.00 29.02 81 MET B C 1
ATOM 4223 O O . MET B 1 81 ? 63.418 37.645 -8.188 1.00 25.94 81 MET B O 1
ATOM 4228 N N . LYS B 1 82 ? 61.280 38.361 -8.076 1.00 28.48 82 LYS B N 1
ATOM 4229 C CA . LYS B 1 82 ? 61.664 39.756 -8.305 1.00 28.30 82 LYS B CA 1
ATOM 4230 C C . LYS B 1 82 ? 62.485 40.311 -7.148 1.00 28.23 82 LYS B C 1
ATOM 4231 O O . LYS B 1 82 ? 63.374 41.148 -7.358 1.00 26.05 82 LYS B O 1
ATOM 4237 N N . GLU B 1 83 ? 62.188 39.879 -5.916 1.00 26.66 83 GLU B N 1
ATOM 4238 C CA . GLU B 1 83 ? 62.975 40.323 -4.769 1.00 27.64 83 GLU B CA 1
ATOM 4239 C C . GLU B 1 83 ? 64.335 39.647 -4.742 1.00 26.51 83 GLU B C 1
ATOM 4240 O O . GLU B 1 83 ? 65.335 40.268 -4.352 1.00 28.35 83 GLU B O 1
ATOM 4246 N N . LEU B 1 84 ? 64.402 38.385 -5.162 1.00 27.90 84 LEU B N 1
ATOM 4247 C CA . LEU B 1 84 ? 65.704 37.755 -5.367 1.00 29.01 84 LEU B CA 1
ATOM 4248 C C . LEU B 1 84 ? 66.554 38.567 -6.344 1.00 28.71 84 LEU B C 1
ATOM 4249 O O . LEU B 1 84 ? 67.727 38.856 -6.078 1.00 26.18 84 LEU B O 1
ATOM 4254 N N . ARG B 1 85 ? 65.977 38.944 -7.488 1.00 28.46 85 ARG B N 1
ATOM 4255 C CA . ARG B 1 85 ? 66.753 39.683 -8.482 1.00 28.30 85 ARG B CA 1
ATOM 4256 C C . ARG B 1 85 ? 67.103 41.080 -7.991 1.00 28.96 85 ARG B C 1
ATOM 4257 O O . ARG B 1 85 ? 68.215 41.566 -8.230 1.00 29.68 85 ARG B O 1
ATOM 4265 N N . SER B 1 86 ? 66.177 41.732 -7.291 1.00 27.36 86 SER B N 1
ATOM 4266 C CA . SER B 1 86 ? 66.331 43.136 -6.917 1.00 32.59 86 SER B CA 1
ATOM 4267 C C . SER B 1 86 ? 67.159 43.351 -5.649 1.00 35.52 86 SER B C 1
ATOM 4268 O O . SER B 1 86 ? 67.905 44.336 -5.555 1.00 30.90 86 SER B O 1
ATOM 4271 N N . SER B 1 87 ? 67.050 42.463 -4.661 1.00 27.48 87 SER B N 1
ATOM 4272 C CA . SER B 1 87 ? 67.650 42.720 -3.364 1.00 29.72 87 SER B CA 1
ATOM 4273 C C . SER B 1 87 ? 68.675 41.685 -2.919 1.00 30.36 87 SER B C 1
ATOM 4274 O O . SER B 1 87 ? 69.552 42.032 -2.125 1.00 28.44 87 SER B O 1
ATOM 4277 N N . VAL B 1 88 ? 68.615 40.448 -3.412 1.00 26.49 88 VAL B N 1
ATOM 4278 C CA . VAL B 1 88 ? 69.580 39.420 -3.008 1.00 27.44 88 VAL B CA 1
ATOM 4279 C C . VAL B 1 88 ? 70.794 39.408 -3.926 1.00 28.20 88 VAL B C 1
ATOM 4280 O O . VAL B 1 88 ? 71.934 39.578 -3.477 1.00 26.36 88 VAL B O 1
ATOM 4284 N N . VAL B 1 89 ? 70.557 39.184 -5.215 1.00 23.28 89 VAL B N 1
ATOM 4285 C CA . VAL B 1 89 ? 71.648 39.079 -6.187 1.00 28.17 89 VAL B CA 1
ATOM 4286 C C . VAL B 1 89 ? 72.609 40.262 -6.103 1.00 28.77 89 VAL B C 1
ATOM 4287 O O . VAL B 1 89 ? 73.830 40.038 -6.140 1.00 27.64 89 VAL B O 1
ATOM 4291 N N . PRO B 1 90 ? 72.144 41.515 -6.013 1.00 28.66 90 PRO B N 1
ATOM 4292 C CA . PRO B 1 90 ? 73.102 42.633 -5.930 1.00 29.58 90 PRO B CA 1
ATOM 4293 C C . PRO B 1 90 ? 73.958 42.616 -4.686 1.00 29.53 90 PRO B C 1
ATOM 4294 O O . PRO B 1 90 ? 74.986 43.303 -4.662 1.00 28.69 90 PRO B O 1
ATOM 4298 N N . GLY B 1 91 ? 73.570 41.885 -3.646 1.00 26.02 91 GLY B N 1
ATOM 4299 C CA . GLY B 1 91 ? 74.379 41.791 -2.452 1.00 24.99 91 GLY B CA 1
ATOM 4300 C C . GLY B 1 91 ? 75.231 40.546 -2.355 1.00 25.16 91 GLY B C 1
ATOM 4301 O O . GLY B 1 91 ? 75.809 40.298 -1.295 1.00 23.40 91 GLY B O 1
ATOM 4302 N N . MET B 1 92 ? 75.328 39.744 -3.413 1.00 24.54 92 MET B N 1
ATOM 4303 C CA . MET B 1 92 ? 76.081 38.497 -3.333 1.00 26.91 92 MET B CA 1
ATOM 4304 C C . MET B 1 92 ? 77.518 38.703 -3.788 1.00 25.65 92 MET B C 1
ATOM 4305 O O . MET B 1 92 ? 77.802 39.534 -4.653 1.00 27.21 92 MET B O 1
ATOM 4310 N N . THR B 1 93 ? 78.417 37.893 -3.240 1.00 23.94 93 THR B N 1
ATOM 4311 C CA . THR B 1 93 ? 79.734 37.688 -3.835 1.00 26.83 93 THR B CA 1
ATOM 4312 C C . THR B 1 93 ? 79.637 36.542 -4.837 1.00 25.73 93 THR B C 1
ATOM 4313 O O . THR B 1 93 ? 79.176 35.452 -4.490 1.00 25.55 93 THR B O 1
ATOM 4317 N N . HIS B 1 94 ? 80.038 36.787 -6.082 1.00 23.61 94 HIS B N 1
ATOM 4318 C CA . HIS B 1 94 ? 79.752 35.823 -7.150 1.00 22.61 94 HIS B CA 1
ATOM 4319 C C . HIS B 1 94 ? 80.873 34.799 -7.242 1.00 23.84 94 HIS B C 1
ATOM 4320 O O . HIS B 1 94 ? 81.821 34.938 -8.018 1.00 25.87 94 HIS B O 1
ATOM 4327 N N . TRP B 1 95 ? 80.754 33.755 -6.410 1.00 24.48 95 TRP B N 1
ATOM 4328 C CA . TRP B 1 95 ? 81.630 32.589 -6.495 1.00 24.44 95 TRP B CA 1
ATOM 4329 C C . TRP B 1 95 ? 81.634 31.999 -7.903 1.00 26.26 95 TRP B C 1
ATOM 4330 O O . TRP B 1 95 ? 82.659 31.494 -8.373 1.00 25.07 95 TRP B O 1
ATOM 4341 N N . ALA B 1 96 ? 80.497 32.059 -8.589 1.00 24.13 96 ALA B N 1
ATOM 4342 C CA . ALA B 1 96 ? 80.393 31.514 -9.943 1.00 23.59 96 ALA B CA 1
ATOM 4343 C C . ALA B 1 96 ? 81.065 32.386 -10.989 1.00 25.31 96 ALA B C 1
ATOM 4344 O O . ALA B 1 96 ? 81.192 31.954 -12.148 1.00 26.69 96 ALA B O 1
ATOM 4346 N N . SER B 1 97 ? 81.486 33.593 -10.634 1.00 24.88 97 SER B N 1
ATOM 4347 C CA . SER B 1 97 ? 82.099 34.461 -11.628 1.00 23.90 97 SER B CA 1
ATOM 4348 C C . SER B 1 97 ? 83.389 33.845 -12.158 1.00 24.88 97 SER B C 1
ATOM 4349 O O . SER B 1 97 ? 84.154 33.241 -11.399 1.00 24.53 97 SER B O 1
ATOM 4352 N N . PRO B 1 98 ? 83.656 33.980 -13.455 1.00 22.81 98 PRO B N 1
ATOM 4353 C CA . PRO B 1 98 ? 84.970 33.600 -13.966 1.00 26.04 98 PRO B CA 1
ATOM 4354 C C . PRO B 1 98 ? 86.077 34.469 -13.415 1.00 25.19 98 PRO B C 1
ATOM 4355 O O . PRO B 1 98 ? 87.237 34.059 -13.496 1.00 25.69 98 PRO B O 1
ATOM 4359 N N . ASN B 1 99 ? 85.765 35.643 -12.853 1.00 22.16 99 ASN B N 1
ATOM 4360 C CA . ASN B 1 99 ? 86.778 36.505 -12.252 1.00 25.42 99 ASN B CA 1
ATOM 4361 C C . ASN B 1 99 ? 86.885 36.329 -10.737 1.00 27.10 99 ASN B C 1
ATOM 4362 O O . ASN B 1 99 ? 87.523 37.149 -10.058 1.00 25.01 99 ASN B O 1
ATOM 4367 N N . PHE B 1 100 ? 86.282 35.283 -10.194 1.00 23.93 100 PHE B N 1
ATOM 4368 C CA . PHE B 1 100 ? 86.468 34.934 -8.786 1.00 23.64 100 PHE B CA 1
ATOM 4369 C C . PHE B 1 100 ? 87.771 34.139 -8.655 1.00 25.96 100 PHE B C 1
ATOM 4370 O O . PHE B 1 100 ? 87.894 33.047 -9.221 1.00 25.34 100 PHE B O 1
ATOM 4378 N N . PHE B 1 101 ? 88.765 34.706 -7.955 1.00 24.66 101 PHE B N 1
ATOM 4379 C CA . PHE B 1 101 ? 90.086 34.088 -7.817 1.00 26.49 101 PHE B CA 1
ATOM 4380 C C . PHE B 1 101 ? 90.468 33.843 -6.359 1.00 24.81 101 PHE B C 1
ATOM 4381 O O . PHE B 1 101 ? 91.658 33.725 -6.053 1.00 26.30 101 PHE B O 1
ATOM 4389 N N . ALA B 1 102 ? 89.500 33.742 -5.459 1.00 24.63 102 ALA B N 1
ATOM 4390 C CA . ALA B 1 102 ? 89.772 33.700 -4.026 1.00 27.00 102 ALA B CA 1
ATOM 4391 C C . ALA B 1 102 ? 89.595 32.296 -3.453 1.00 26.88 102 ALA B C 1
ATOM 4392 O O . ALA B 1 102 ? 88.966 31.419 -4.053 1.00 26.15 102 ALA B O 1
ATOM 4394 N N . PHE B 1 103 ? 90.165 32.101 -2.262 1.00 26.78 103 PHE B N 1
ATOM 4395 C CA . PHE B 1 103 ? 89.950 30.904 -1.429 1.00 27.40 103 PHE B CA 1
ATOM 4396 C C . PHE B 1 103 ? 90.262 29.670 -2.278 1.00 27.43 103 PHE B C 1
ATOM 4397 O O . PHE B 1 103 ? 91.368 29.575 -2.821 1.00 25.96 103 PHE B O 1
ATOM 4405 N N . PHE B 1 104 ? 89.366 28.697 -2.373 1.00 27.82 104 PHE B N 1
ATOM 4406 C CA . PHE B 1 104 ? 89.381 27.714 -3.439 1.00 28.61 104 PHE B CA 1
ATOM 4407 C C . PHE B 1 104 ? 88.040 27.804 -4.148 1.00 26.39 104 PHE B C 1
ATOM 4408 O O . PHE B 1 104 ? 87.016 27.972 -3.481 1.00 25.09 104 PHE B O 1
ATOM 4416 N N . PRO B 1 105 ? 87.998 27.714 -5.473 1.00 24.75 105 PRO B N 1
ATOM 4417 C CA . PRO B 1 105 ? 86.711 27.862 -6.156 1.00 26.52 105 PRO B CA 1
ATOM 4418 C C . PRO B 1 105 ? 85.764 26.726 -5.796 1.00 26.72 105 PRO B C 1
ATOM 4419 O O . PRO B 1 105 ? 86.183 25.611 -5.468 1.00 29.81 105 PRO B O 1
ATOM 4423 N N . SER B 1 106 ? 84.469 27.034 -5.805 1.00 26.57 106 SER B N 1
ATOM 4424 C CA . SER B 1 106 ? 83.437 26.015 -5.613 1.00 26.86 106 SER B CA 1
ATOM 4425 C C . SER B 1 106 ? 82.999 25.543 -6.998 1.00 27.08 106 SER B C 1
ATOM 4426 O O . SER B 1 106 ? 81.993 25.987 -7.552 1.00 27.47 106 SER B O 1
ATOM 4429 N N . THR B 1 107 ? 83.788 24.630 -7.575 1.00 26.00 107 THR B N 1
ATOM 4430 C CA . THR B 1 107 ? 83.516 24.186 -8.938 1.00 27.26 107 THR B CA 1
ATOM 4431 C C . THR B 1 107 ? 82.199 23.416 -8.962 1.00 29.94 107 THR B C 1
ATOM 4432 O O . THR B 1 107 ? 81.773 22.843 -7.956 1.00 28.89 107 THR B O 1
ATOM 4436 N N . ASN B 1 108 ? 81.527 23.447 -10.114 1.00 24.28 108 ASN B N 1
ATOM 4437 C CA . ASN B 1 108 ? 80.133 23.025 -10.201 1.00 24.46 108 ASN B CA 1
ATOM 4438 C C . ASN B 1 108 ? 79.874 22.484 -11.597 1.00 25.78 108 ASN B C 1
ATOM 4439 O O . ASN B 1 108 ? 80.702 22.636 -12.495 1.00 27.64 108 ASN B O 1
ATOM 4444 N N . SER B 1 109 ? 78.703 21.868 -11.785 1.00 25.04 109 SER B N 1
ATOM 4445 C CA . SER B 1 109 ? 78.382 21.265 -13.076 1.00 25.08 109 SER B CA 1
ATOM 4446 C C . SER B 1 109 ? 76.878 21.096 -13.180 1.00 21.93 109 SER B C 1
ATOM 4447 O O . SER B 1 109 ? 76.178 21.023 -12.168 1.00 23.49 109 SER B O 1
ATOM 4450 N N . ALA B 1 110 ? 76.386 21.069 -14.420 1.00 23.69 110 ALA B N 1
ATOM 4451 C CA . ALA B 1 110 ? 74.956 20.877 -14.626 1.00 25.70 110 ALA B CA 1
ATOM 4452 C C . ALA B 1 110 ? 74.486 19.546 -14.045 1.00 24.30 110 ALA B C 1
ATOM 4453 O O . ALA B 1 110 ? 73.367 19.450 -13.534 1.00 24.69 110 ALA B O 1
ATOM 4455 N N . ALA B 1 111 ? 75.319 18.500 -14.129 1.00 21.81 111 ALA B N 1
ATOM 4456 C CA . ALA B 1 111 ? 74.907 17.202 -13.591 1.00 24.94 111 ALA B CA 1
ATOM 4457 C C . ALA B 1 111 ? 74.761 17.249 -12.072 1.00 25.30 111 ALA B C 1
ATOM 4458 O O . ALA B 1 111 ? 73.844 16.636 -11.508 1.00 24.85 111 ALA B O 1
ATOM 4460 N N . ALA B 1 112 ? 75.669 17.952 -11.391 1.00 23.63 112 ALA B N 1
ATOM 4461 C CA . ALA B 1 112 ? 75.594 18.041 -9.932 1.00 26.13 112 ALA B CA 1
ATOM 4462 C C . ALA B 1 112 ? 74.362 18.823 -9.487 1.00 26.32 112 ALA B C 1
ATOM 4463 O O . ALA B 1 112 ? 73.675 18.430 -8.530 1.00 25.36 112 ALA B O 1
ATOM 4465 N N . ILE B 1 113 ? 74.077 19.939 -10.163 1.00 24.32 113 ILE B N 1
ATOM 4466 C CA . ILE B 1 113 ? 72.897 20.736 -9.826 1.00 24.64 113 ILE B CA 1
ATOM 4467 C C . ILE B 1 113 ? 71.629 19.925 -10.058 1.00 24.99 113 ILE B C 1
ATOM 4468 O O . ILE B 1 113 ? 70.722 19.907 -9.217 1.00 26.10 113 ILE B O 1
ATOM 4473 N N . ALA B 1 114 ? 71.557 19.230 -11.194 1.00 24.09 114 ALA B N 1
ATOM 4474 C CA . ALA B 1 114 ? 70.417 18.360 -11.472 1.00 25.28 114 ALA B CA 1
ATOM 4475 C C . ALA B 1 114 ? 70.254 17.298 -10.387 1.00 24.94 114 ALA B C 1
ATOM 4476 O O . ALA B 1 114 ? 69.149 17.072 -9.883 1.00 27.07 114 ALA B O 1
ATOM 4478 N N . GLY B 1 115 ? 71.352 16.635 -10.009 1.00 26.81 115 GLY B N 1
ATOM 4479 C CA . GLY B 1 115 ? 71.271 15.619 -8.971 1.00 27.94 115 GLY B CA 1
ATOM 4480 C C . GLY B 1 115 ? 70.801 16.171 -7.636 1.00 28.28 115 GLY B C 1
ATOM 4481 O O . GLY B 1 115 ? 69.992 15.549 -6.939 1.00 27.43 115 GLY B O 1
ATOM 4482 N N . ASP B 1 116 ? 71.281 17.359 -7.264 1.00 29.36 116 ASP B N 1
ATOM 4483 C CA . ASP B 1 116 ? 70.834 17.912 -5.990 1.00 29.59 116 ASP B CA 1
ATOM 4484 C C . ASP B 1 116 ? 69.384 18.377 -6.047 1.00 28.29 116 ASP B C 1
ATOM 4485 O O . ASP B 1 116 ? 68.668 18.284 -5.045 1.00 29.81 116 ASP B O 1
ATOM 4490 N N . LEU B 1 117 ? 68.927 18.842 -7.212 1.00 29.06 117 LEU B N 1
ATOM 4491 C CA . LEU B 1 117 ? 67.519 19.186 -7.381 1.00 26.50 117 LEU B CA 1
ATOM 4492 C C . LEU B 1 117 ? 66.631 17.956 -7.232 1.00 27.74 117 LEU B C 1
ATOM 4493 O O . LEU B 1 117 ? 65.569 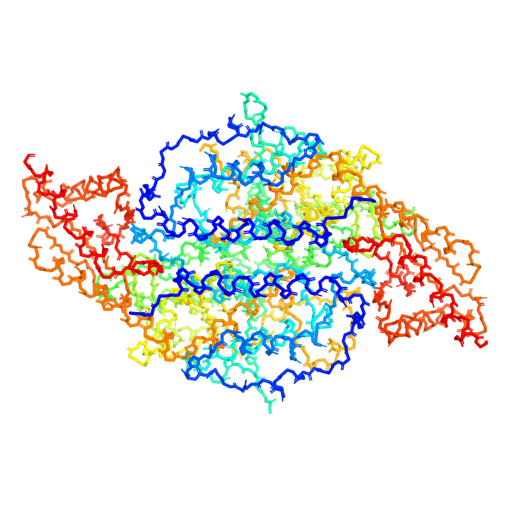18.018 -6.606 1.00 27.80 117 LEU B O 1
ATOM 4498 N N . ILE B 1 118 ? 67.040 16.828 -7.821 1.00 29.13 118 ILE B N 1
ATOM 4499 C CA . ILE B 1 118 ? 66.233 15.617 -7.725 1.00 26.21 118 ILE B CA 1
ATOM 4500 C C . ILE B 1 118 ? 66.231 15.108 -6.289 1.00 26.23 118 ILE B C 1
ATOM 4501 O O . ILE B 1 118 ? 65.194 14.686 -5.764 1.00 28.18 118 ILE B O 1
ATOM 4506 N N . ALA B 1 119 ? 67.376 15.200 -5.616 1.00 24.91 119 ALA B N 1
ATOM 4507 C CA . ALA B 1 119 ? 67.446 14.774 -4.221 1.00 28.04 119 ALA B CA 1
ATOM 4508 C C . ALA B 1 119 ? 66.511 15.606 -3.344 1.00 30.86 119 ALA B C 1
ATOM 4509 O O . ALA B 1 119 ? 65.822 15.062 -2.472 1.00 27.24 119 ALA B O 1
ATOM 4511 N N . SER B 1 120 ? 66.452 16.925 -3.585 1.00 27.35 120 SER B N 1
ATOM 4512 C CA . SER B 1 120 ? 65.564 17.803 -2.821 1.00 28.76 120 SER B CA 1
ATOM 4513 C C . SER B 1 120 ? 64.098 17.473 -3.060 1.00 31.04 120 SER B C 1
ATOM 4514 O O . SER B 1 120 ? 63.268 17.655 -2.160 1.00 28.64 120 SER B O 1
ATOM 4517 N N . ALA B 1 121 ? 63.746 17.053 -4.287 1.00 26.26 121 ALA B N 1
ATOM 4518 C CA . ALA B 1 121 ? 62.347 16.754 -4.580 1.00 29.03 121 ALA B CA 1
ATOM 4519 C C . ALA B 1 121 ? 61.929 15.423 -3.967 1.00 26.86 121 ALA B C 1
ATOM 4520 O O . ALA B 1 121 ? 60.819 15.299 -3.443 1.00 29.22 121 ALA B O 1
ATOM 4522 N N . MET B 1 122 ? 62.790 14.406 -4.049 1.00 28.39 122 MET B N 1
ATOM 4523 C CA . MET B 1 122 ? 62.479 13.138 -3.398 1.00 31.09 122 MET B CA 1
ATOM 4524 C C . MET B 1 122 ? 62.527 13.284 -1.890 1.00 30.94 122 MET B C 1
ATOM 4525 O O . MET B 1 122 ? 61.720 12.674 -1.174 1.00 27.93 122 MET B O 1
ATOM 4530 N N . ASN B 1 123 ? 63.495 14.056 -1.394 1.00 30.58 123 ASN B N 1
ATOM 4531 C CA . ASN B 1 123 ? 63.534 14.490 0.007 1.00 28.89 123 ASN B CA 1
ATOM 4532 C C . ASN B 1 123 ? 63.493 13.307 0.979 1.00 31.54 123 ASN B C 1
ATOM 4533 O O . ASN B 1 123 ? 62.730 13.293 1.945 1.00 31.71 123 ASN B O 1
ATOM 4538 N N . THR B 1 124 ? 64.335 12.310 0.721 1.00 30.46 124 THR B N 1
ATOM 4539 C CA . THR B 1 124 ? 64.408 11.148 1.591 1.00 31.91 124 THR B CA 1
ATOM 4540 C C . THR B 1 124 ? 65.452 11.372 2.685 1.00 34.48 124 THR B C 1
ATOM 4541 O O . THR B 1 124 ? 66.362 12.196 2.560 1.00 34.22 124 THR B O 1
ATOM 4545 N N . VAL B 1 125 ? 65.298 10.631 3.775 1.00 32.77 125 VAL B N 1
ATOM 4546 C CA . VAL B 1 125 ? 66.208 10.702 4.918 1.00 34.29 125 VAL B CA 1
ATOM 4547 C C . VAL B 1 125 ? 66.793 9.313 5.129 1.00 34.96 125 VAL B C 1
ATOM 4548 O O . VAL B 1 125 ? 66.077 8.389 5.534 1.00 38.41 125 VAL B O 1
ATOM 4552 N N . GLY B 1 126 ? 68.090 9.170 4.896 1.00 35.45 126 GLY B N 1
ATOM 4553 C CA . GLY B 1 126 ? 68.700 7.855 4.904 1.00 36.50 126 GLY B CA 1
ATOM 4554 C C . GLY B 1 126 ? 69.424 7.522 6.190 1.00 40.12 126 GLY B C 1
ATOM 4555 O O . GLY B 1 126 ? 70.604 7.158 6.156 1.00 42.14 126 GLY B O 1
ATOM 4556 N N . PHE B 1 127 ? 68.738 7.629 7.334 1.00 37.18 127 PHE B N 1
ATOM 4557 C CA . PHE B 1 127 ? 69.412 7.324 8.590 1.00 41.86 127 PHE B CA 1
ATOM 4558 C C . PHE B 1 127 ? 69.529 5.828 8.853 1.00 42.37 127 PHE B C 1
ATOM 4559 O O . PHE B 1 127 ? 70.207 5.436 9.805 1.00 39.04 127 PHE B O 1
ATOM 4567 N N . THR B 1 128 ? 68.886 4.988 8.047 1.00 39.37 128 THR B N 1
ATOM 4568 C CA . THR B 1 128 ? 69.209 3.568 7.990 1.00 38.66 128 THR B CA 1
ATOM 4569 C C . THR B 1 128 ? 69.157 3.124 6.535 1.00 38.44 128 THR B C 1
ATOM 4570 O O . THR B 1 128 ? 68.605 3.817 5.675 1.00 34.66 128 THR B O 1
ATOM 4574 N N . TRP B 1 129 ? 69.738 1.953 6.261 1.00 37.55 129 TRP B N 1
ATOM 4575 C CA . TRP B 1 129 ? 69.579 1.361 4.931 1.00 37.81 129 TRP B CA 1
ATOM 4576 C C . TRP B 1 129 ? 68.099 1.203 4.581 1.00 36.19 129 TRP B C 1
ATOM 4577 O O . TRP B 1 129 ? 67.667 1.568 3.480 1.00 36.14 129 TRP B O 1
ATOM 4588 N N . GLN B 1 130 ? 67.291 0.711 5.530 1.00 35.96 130 GLN B N 1
ATOM 4589 C CA . GLN B 1 130 ? 65.873 0.482 5.252 1.00 38.41 130 GLN B CA 1
ATOM 4590 C C . GLN B 1 130 ? 65.104 1.786 5.026 1.00 39.48 130 GLN B C 1
ATOM 4591 O O . GLN B 1 130 ? 64.110 1.796 4.287 1.00 37.49 130 GLN B O 1
ATOM 4597 N N . ALA B 1 131 ? 65.530 2.884 5.661 1.00 39.46 131 ALA B N 1
ATOM 4598 C CA . ALA B 1 131 ? 64.870 4.175 5.465 1.00 42.09 131 ALA B CA 1
ATOM 4599 C C . ALA B 1 131 ? 65.009 4.698 4.039 1.00 37.94 131 ALA B C 1
ATOM 4600 O O . ALA B 1 131 ? 64.303 5.653 3.689 1.00 41.82 131 ALA B O 1
ATOM 4602 N N . SER B 1 132 ? 65.911 4.098 3.213 1.00 41.44 132 SER B N 1
ATOM 4603 C CA . SER B 1 132 ? 65.958 4.189 1.746 1.00 35.70 132 SER B CA 1
ATOM 4604 C C . SER B 1 132 ? 67.135 3.401 1.172 1.00 35.62 132 SER B C 1
ATOM 4605 O O . SER B 1 132 ? 68.253 3.929 1.089 1.00 34.43 132 SER B O 1
ATOM 4608 N N . PRO B 1 133 ? 66.927 2.146 0.754 1.00 34.04 133 PRO B N 1
ATOM 4609 C CA . PRO B 1 133 ? 68.072 1.329 0.310 1.00 33.38 133 PRO B CA 1
ATOM 4610 C C . PRO B 1 133 ? 68.875 1.963 -0.803 1.00 31.82 133 PRO B C 1
ATOM 4611 O O . PRO B 1 133 ? 70.109 1.948 -0.752 1.00 30.40 133 PRO B O 1
ATOM 4615 N N . ALA B 1 134 ? 68.205 2.538 -1.804 1.00 32.37 134 ALA B N 1
ATOM 4616 C CA . ALA B 1 134 ? 68.925 3.126 -2.928 1.00 32.84 134 ALA B CA 1
ATOM 4617 C C . ALA B 1 134 ? 69.861 4.237 -2.465 1.00 31.25 134 ALA B C 1
ATOM 4618 O O . ALA B 1 134 ? 71.001 4.334 -2.936 1.00 28.55 134 ALA B O 1
ATOM 4620 N N . ALA B 1 135 ? 69.417 5.052 -1.499 1.00 31.23 135 ALA B N 1
ATOM 4621 C CA . ALA B 1 135 ? 70.219 6.191 -1.055 1.00 32.66 135 ALA B CA 1
ATOM 4622 C C . ALA B 1 135 ? 71.511 5.734 -0.390 1.00 31.77 135 ALA B C 1
ATOM 4623 O O . ALA B 1 135 ? 72.592 6.246 -0.697 1.00 32.69 135 ALA B O 1
ATOM 4625 N N . THR B 1 136 ? 71.417 4.770 0.529 1.00 30.77 136 THR B N 1
ATOM 4626 C CA . THR B 1 136 ? 72.613 4.254 1.190 1.00 31.84 136 THR B CA 1
ATOM 4627 C C . THR B 1 136 ? 73.552 3.566 0.198 1.00 30.39 136 THR B C 1
ATOM 4628 O O . THR B 1 136 ? 74.766 3.805 0.205 1.00 32.06 136 THR B O 1
ATOM 4632 N N . GLU B 1 137 ? 73.010 2.732 -0.690 1.00 31.90 137 GLU B N 1
ATOM 4633 C CA . GLU B 1 137 ? 73.872 2.035 -1.645 1.00 33.03 137 GLU B CA 1
ATOM 4634 C C . GLU B 1 137 ? 74.515 2.996 -2.639 1.00 29.93 137 GLU B C 1
ATOM 4635 O O . GLU B 1 137 ? 75.675 2.807 -3.026 1.00 27.09 137 GLU B O 1
ATOM 4641 N N . MET B 1 138 ? 73.780 4.022 -3.075 1.00 28.90 138 MET B N 1
ATOM 4642 C CA . MET B 1 138 ? 74.374 4.994 -3.987 1.00 27.05 138 MET B CA 1
ATOM 4643 C C . MET B 1 138 ? 75.493 5.785 -3.319 1.00 29.25 138 MET B C 1
ATOM 4644 O O . MET B 1 138 ? 76.514 6.075 -3.950 1.00 28.03 138 MET B O 1
ATOM 4649 N N . GLU B 1 139 ? 75.324 6.157 -2.044 1.00 30.11 139 GLU B N 1
ATOM 4650 C CA . GLU B 1 139 ? 76.424 6.833 -1.362 1.00 28.86 139 GLU B CA 1
ATOM 4651 C C . GLU B 1 139 ? 77.623 5.902 -1.241 1.00 28.67 139 GLU B C 1
ATOM 4652 O O . GLU B 1 139 ? 78.754 6.293 -1.544 1.00 30.42 139 GLU B O 1
ATOM 4658 N N . VAL B 1 140 ? 77.386 4.646 -0.851 1.00 29.20 140 VAL B N 1
ATOM 4659 C CA . VAL B 1 140 ? 78.472 3.665 -0.805 1.00 30.27 140 VAL B CA 1
ATOM 4660 C C . VAL B 1 140 ? 79.109 3.502 -2.182 1.00 28.36 140 VAL B C 1
ATOM 4661 O O . VAL B 1 140 ? 80.339 3.406 -2.309 1.00 31.62 140 VAL B O 1
ATOM 4665 N N . LEU B 1 141 ? 78.282 3.458 -3.230 1.00 29.93 141 LEU B N 1
ATOM 4666 C CA . LEU B 1 141 ? 78.792 3.275 -4.589 1.00 29.56 141 LEU B CA 1
ATOM 4667 C C . LEU B 1 141 ? 79.626 4.470 -5.037 1.00 28.11 141 LEU B C 1
ATOM 4668 O O . LEU B 1 141 ? 80.738 4.309 -5.562 1.00 27.12 141 LEU B O 1
ATOM 4673 N N . ALA B 1 142 ? 79.087 5.678 -4.852 1.00 30.42 142 ALA B N 1
ATOM 4674 C CA . ALA B 1 142 ? 79.824 6.890 -5.192 1.00 28.55 142 ALA B CA 1
ATOM 4675 C C . ALA B 1 142 ? 81.166 6.939 -4.478 1.00 26.36 142 ALA B C 1
ATOM 4676 O O . ALA B 1 142 ? 82.177 7.324 -5.073 1.00 28.47 142 ALA B O 1
ATOM 4678 N N . LEU B 1 143 ? 81.196 6.553 -3.194 1.00 27.82 143 LEU B N 1
ATOM 4679 C CA . LEU B 1 143 ? 82.459 6.544 -2.461 1.00 26.77 143 LEU B CA 1
ATOM 4680 C C . LEU B 1 143 ? 83.431 5.508 -3.028 1.00 29.45 143 LEU B C 1
ATOM 4681 O O . LEU B 1 143 ? 84.634 5.778 -3.154 1.00 28.96 143 LEU B O 1
ATOM 4686 N N . ASP B 1 144 ? 82.936 4.308 -3.345 1.00 28.92 144 ASP B N 1
ATOM 4687 C CA . ASP B 1 144 ? 83.818 3.269 -3.883 1.00 30.61 144 ASP B CA 1
ATOM 4688 C C . ASP B 1 144 ? 84.331 3.643 -5.272 1.00 29.08 144 ASP B C 1
ATOM 4689 O O . ASP B 1 144 ? 85.491 3.364 -5.609 1.00 30.44 144 ASP B O 1
ATOM 4694 N N . TRP B 1 145 ? 83.492 4.291 -6.091 1.00 30.78 145 TRP B N 1
ATOM 4695 C CA . TRP B 1 145 ? 83.954 4.766 -7.401 1.00 29.15 145 TRP B CA 1
ATOM 4696 C C . TRP B 1 145 ? 85.082 5.785 -7.260 1.00 30.27 145 TRP B C 1
ATOM 4697 O O . TRP B 1 145 ? 86.124 5.675 -7.917 1.00 31.16 145 TRP B O 1
ATOM 4708 N N . LEU B 1 146 ? 84.874 6.815 -6.430 1.00 30.67 146 LEU B N 1
ATOM 4709 C CA . LEU B 1 146 ? 85.910 7.830 -6.238 1.00 29.13 146 LEU B CA 1
ATOM 4710 C C . LEU B 1 146 ? 87.185 7.227 -5.636 1.00 27.65 146 LEU B C 1
ATOM 4711 O O . LEU B 1 146 ? 88.296 7.651 -5.973 1.00 31.17 146 LEU B O 1
ATOM 4716 N N . ALA B 1 147 ? 87.048 6.252 -4.725 1.00 31.79 147 ALA B N 1
ATOM 4717 C CA . ALA B 1 147 ? 88.231 5.594 -4.164 1.00 32.05 147 ALA B CA 1
ATOM 4718 C C . ALA B 1 147 ? 89.072 4.944 -5.260 1.00 31.13 147 ALA B C 1
ATOM 4719 O O . ALA B 1 147 ? 90.308 5.003 -5.230 1.00 32.71 147 ALA B O 1
ATOM 4721 N N . GLN B 1 148 ? 88.420 4.342 -6.254 1.00 34.50 148 GLN B N 1
ATOM 4722 C CA . GLN B 1 148 ? 89.165 3.790 -7.381 1.00 32.90 148 GLN B CA 1
ATOM 4723 C C . GLN B 1 148 ? 89.839 4.885 -8.195 1.00 33.94 148 GLN B C 1
ATOM 4724 O O . GLN B 1 148 ? 91.003 4.738 -8.591 1.00 34.38 148 GLN B O 1
ATOM 4730 N N . MET B 1 149 ? 89.139 6.002 -8.440 1.00 32.76 149 MET B N 1
ATOM 4731 C CA . MET B 1 149 ? 89.766 7.113 -9.151 1.00 28.12 149 MET B CA 1
ATOM 4732 C C . MET B 1 149 ? 90.997 7.603 -8.411 1.00 32.94 149 MET B C 1
ATOM 4733 O O . MET B 1 149 ? 92.012 7.946 -9.031 1.00 30.65 149 MET B O 1
ATOM 4738 N N . LEU B 1 150 ? 90.928 7.632 -7.074 1.00 31.17 150 LEU B N 1
ATOM 4739 C CA . LEU B 1 150 ? 92.055 8.051 -6.257 1.00 33.78 150 LEU B CA 1
ATOM 4740 C C . LEU B 1 150 ? 93.097 6.953 -6.094 1.00 35.21 150 LEU B C 1
ATOM 4741 O O . LEU B 1 150 ? 94.163 7.214 -5.527 1.00 35.08 150 LEU B O 1
ATOM 4746 N N . ASN B 1 151 ? 92.817 5.747 -6.586 1.00 36.42 151 ASN B N 1
ATOM 4747 C CA . ASN B 1 151 ? 93.684 4.587 -6.391 1.00 37.30 151 ASN B CA 1
ATOM 4748 C C . ASN B 1 151 ? 93.963 4.353 -4.907 1.00 37.22 151 ASN B C 1
ATOM 4749 O O . ASN B 1 151 ? 95.110 4.191 -4.472 1.00 37.09 151 ASN B O 1
ATOM 4754 N N . LEU B 1 152 ? 92.899 4.354 -4.126 1.00 35.99 152 LEU B N 1
ATOM 4755 C CA . LEU B 1 152 ? 93.061 4.005 -2.728 1.00 34.49 152 LEU B CA 1
ATOM 4756 C C . LEU B 1 152 ? 93.172 2.486 -2.582 1.00 39.05 152 LEU B C 1
ATOM 4757 O O . LEU B 1 152 ? 92.534 1.739 -3.327 1.00 37.21 152 LEU B O 1
ATOM 4762 N N . PRO B 1 153 ? 93.981 2.012 -1.632 1.00 40.50 153 PRO B N 1
ATOM 4763 C CA . PRO B 1 153 ? 93.985 0.581 -1.313 1.00 39.98 153 PRO B CA 1
ATOM 4764 C C . PRO B 1 153 ? 92.585 0.096 -0.983 1.00 40.25 153 PRO B C 1
ATOM 4765 O O . PRO B 1 153 ? 91.732 0.855 -0.517 1.00 39.55 153 PRO B O 1
ATOM 4769 N N . THR B 1 154 ? 92.362 -1.194 -1.212 1.00 38.94 154 THR B N 1
ATOM 4770 C CA . THR B 1 154 ? 91.085 -1.822 -0.909 1.00 35.34 154 THR B CA 1
ATOM 4771 C C . THR B 1 154 ? 90.771 -1.837 0.586 1.00 37.85 154 THR B C 1
ATOM 4772 O O . THR B 1 154 ? 89.628 -2.120 0.967 1.00 37.76 154 THR B O 1
ATOM 4776 N N . SER B 1 155 ? 91.754 -1.537 1.441 1.00 38.68 155 SER B N 1
ATOM 4777 C CA . SER B 1 155 ? 91.509 -1.359 2.868 1.00 37.39 155 SER B CA 1
ATOM 4778 C C . SER B 1 155 ? 90.664 -0.125 3.176 1.00 37.04 155 SER B C 1
ATOM 4779 O O . SER B 1 155 ? 90.231 0.035 4.323 1.00 37.99 155 SER B O 1
ATOM 4782 N N . PHE B 1 156 ? 90.425 0.745 2.194 1.00 35.17 156 PHE B N 1
ATOM 4783 C CA . PHE B 1 156 ? 89.530 1.892 2.338 1.00 35.22 156 PHE B CA 1
ATOM 4784 C C . PHE B 1 156 ? 88.180 1.684 1.659 1.00 39.78 156 PHE B C 1
ATOM 4785 O O . PHE B 1 156 ? 87.346 2.598 1.674 1.00 36.77 156 PHE B O 1
ATOM 4793 N N . MET B 1 157 ? 87.949 0.524 1.044 1.00 39.40 157 MET B N 1
ATOM 4794 C CA . MET B 1 157 ? 86.774 0.309 0.211 1.00 35.90 157 MET B CA 1
ATOM 4795 C C . MET B 1 157 ? 85.758 -0.576 0.919 1.00 35.36 157 MET B C 1
ATOM 4796 O O . MET B 1 157 ? 86.113 -1.452 1.715 1.00 39.55 157 MET B O 1
ATOM 4801 N N . ASN B 1 158 ? 84.481 -0.310 0.643 1.00 34.11 158 ASN B N 1
ATOM 4802 C CA . ASN B 1 158 ? 83.387 -1.120 1.166 1.00 33.30 158 ASN B CA 1
ATOM 4803 C C . ASN B 1 158 ? 83.177 -2.376 0.311 1.00 39.32 158 ASN B C 1
ATOM 4804 O O . ASN B 1 158 ? 83.311 -3.511 0.792 1.00 35.50 158 ASN B O 1
ATOM 4809 N N . ARG B 1 159 ? 82.839 -2.189 -0.959 1.00 37.07 159 ARG B N 1
ATOM 4810 C CA . ARG B 1 159 ? 82.732 -3.283 -1.916 1.00 40.01 159 ARG B CA 1
ATOM 4811 C C . ARG B 1 159 ? 83.914 -3.234 -2.871 1.00 40.63 159 ARG B C 1
ATOM 4812 O O . ARG B 1 159 ? 84.426 -2.159 -3.204 1.00 41.10 159 ARG B O 1
ATOM 4820 N N . THR B 1 160 ? 84.382 -4.406 -3.272 1.00 41.18 160 THR B N 1
ATOM 4821 C CA . THR B 1 160 ? 85.315 -4.481 -4.378 1.00 39.09 160 THR B CA 1
ATOM 4822 C C . THR B 1 160 ? 84.588 -5.057 -5.590 1.00 39.69 160 THR B C 1
ATOM 4823 O O . THR B 1 160 ? 83.356 -5.193 -5.598 1.00 38.94 160 THR B O 1
ATOM 4827 N N . GLY B 1 161 ? 85.362 -5.435 -6.602 1.00 39.19 161 GLY B N 1
ATOM 4828 C CA . GLY B 1 161 ? 84.758 -5.969 -7.814 1.00 40.75 161 GLY B CA 1
ATOM 4829 C C . GLY B 1 161 ? 83.923 -7.207 -7.554 1.00 37.21 161 GLY B C 1
ATOM 4830 O O . GLY B 1 161 ? 82.757 -7.285 -7.962 1.00 40.63 161 GLY B O 1
ATOM 4831 N N . GLU B 1 162 ? 84.501 -8.190 -6.865 1.00 36.93 162 GLU B N 1
ATOM 4832 C CA . GLU B 1 162 ? 83.818 -9.460 -6.648 1.00 38.33 162 GLU B CA 1
ATOM 4833 C C . GLU B 1 162 ? 83.423 -9.703 -5.203 1.00 42.39 162 GLU B C 1
ATOM 4834 O O . GLU B 1 162 ? 82.638 -10.621 -4.950 1.00 44.20 162 GLU B O 1
ATOM 4840 N N . GLY B 1 163 ? 83.929 -8.908 -4.250 1.00 39.31 163 GLY B N 1
ATOM 4841 C CA . GLY B 1 163 ? 83.661 -9.132 -2.835 1.00 44.03 163 GLY B CA 1
ATOM 4842 C C . GLY B 1 163 ? 83.622 -7.855 -2.033 1.00 46.18 163 GLY B C 1
ATOM 4843 O O . GLY B 1 163 ? 83.075 -6.841 -2.488 1.00 41.80 163 GLY B O 1
ATOM 4844 N N . ARG B 1 164 ? 84.176 -7.900 -0.819 1.00 41.76 164 ARG B N 1
ATOM 4845 C CA . ARG B 1 164 ? 84.158 -6.763 0.089 1.00 41.92 164 ARG B CA 1
ATOM 4846 C 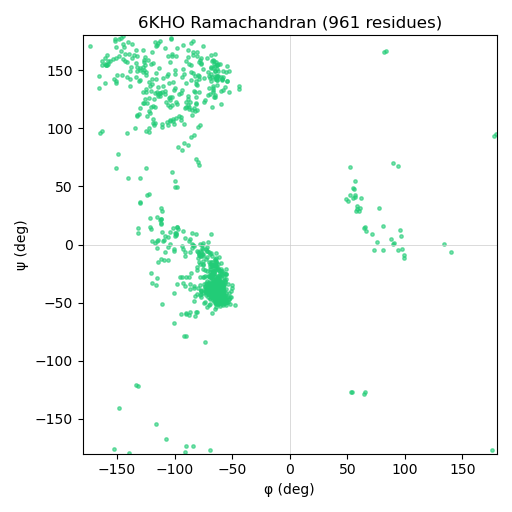C . ARG B 1 164 ? 85.575 -6.279 0.349 1.00 42.49 164 ARG B C 1
ATOM 4847 O O . ARG B 1 164 ? 86.531 -7.061 0.351 1.00 42.07 164 ARG B O 1
ATOM 4855 N N . GLY B 1 165 ? 85.709 -4.975 0.558 1.00 41.10 165 GLY B N 1
ATOM 4856 C CA . GLY B 1 165 ? 86.930 -4.434 1.105 1.00 38.63 165 GLY B CA 1
ATOM 4857 C C . GLY B 1 165 ? 86.893 -4.532 2.618 1.00 38.31 165 GLY B C 1
ATOM 4858 O O . GLY B 1 165 ? 85.982 -5.110 3.215 1.00 37.94 165 GLY B O 1
ATOM 4859 N N . THR B 1 166 ? 87.895 -3.936 3.251 1.00 37.09 166 THR B N 1
ATOM 4860 C CA . THR B 1 166 ? 87.922 -3.910 4.705 1.00 38.31 166 THR B CA 1
ATOM 4861 C C . THR B 1 166 ? 87.671 -2.521 5.272 1.00 42.83 166 THR B C 1
ATOM 4862 O O . THR B 1 166 ? 87.692 -2.348 6.493 1.00 43.89 166 THR B O 1
ATOM 4866 N N . GLY B 1 167 ? 87.408 -1.528 4.425 1.00 37.30 167 GLY B N 1
ATOM 4867 C CA . GLY B 1 167 ? 87.157 -0.200 4.938 1.00 38.20 167 GLY B CA 1
ATOM 4868 C C . GLY B 1 167 ? 85.763 0.317 4.664 1.00 38.21 167 GLY B C 1
ATOM 4869 O O . GLY B 1 167 ? 84.809 -0.449 4.491 1.00 37.11 167 GLY B O 1
ATOM 4870 N N . GLY B 1 168 ? 85.645 1.638 4.617 1.00 34.96 168 GLY B N 1
ATOM 4871 C CA . GLY B 1 168 ? 84.347 2.253 4.445 1.00 37.24 168 GLY B CA 1
ATOM 4872 C C . GLY B 1 168 ? 84.501 3.746 4.267 1.00 37.08 168 GLY B C 1
ATOM 4873 O O . GLY B 1 168 ? 85.588 4.314 4.422 1.00 34.30 168 GLY B O 1
ATOM 4874 N N . GLY B 1 169 ? 83.382 4.370 3.920 1.00 36.74 169 GLY B N 1
ATOM 4875 C CA . GLY B 1 169 ? 83.352 5.796 3.699 1.00 35.75 169 GLY B CA 1
ATOM 4876 C C . GLY B 1 169 ? 82.016 6.364 4.131 1.00 33.88 169 GLY B C 1
ATOM 4877 O O . GLY B 1 169 ? 81.044 5.636 4.355 1.00 31.18 169 GLY B O 1
ATOM 4878 N N . VAL B 1 170 ? 81.981 7.689 4.235 1.00 28.08 170 VAL B N 1
ATOM 4879 C CA . VAL B 1 170 ? 80.727 8.383 4.471 1.00 27.71 170 VAL B CA 1
ATOM 4880 C C . VAL B 1 170 ? 80.849 9.753 3.820 1.00 27.56 170 VAL B C 1
ATOM 4881 O O . VAL B 1 170 ? 81.940 10.320 3.722 1.00 26.91 170 VAL B O 1
ATOM 4885 N N . ILE B 1 171 ? 79.733 10.246 3.308 1.00 25.61 171 ILE B N 1
ATOM 4886 C CA . ILE B 1 171 ? 79.673 11.554 2.673 1.00 31.50 171 ILE B CA 1
ATOM 4887 C C . ILE B 1 171 ? 79.220 12.541 3.733 1.00 28.71 171 ILE B C 1
ATOM 4888 O O . ILE B 1 171 ? 78.066 12.510 4.171 1.00 31.76 171 ILE B O 1
ATOM 4893 N N . LEU B 1 172 ? 80.129 13.407 4.148 1.00 30.12 172 LEU B N 1
ATOM 4894 C CA . LEU B 1 172 ? 79.875 14.363 5.213 1.00 30.27 172 LEU B CA 1
ATOM 4895 C C . LEU B 1 172 ? 79.642 15.750 4.621 1.00 31.65 172 LEU B C 1
ATOM 4896 O O . LEU B 1 172 ? 79.741 15.965 3.410 1.00 29.75 172 LEU B O 1
ATOM 4901 N N . GLY B 1 173 ? 79.337 16.705 5.497 1.00 31.12 173 GLY B N 1
ATOM 4902 C CA . GLY B 1 173 ? 79.108 18.075 5.079 1.00 30.42 173 GLY B CA 1
ATOM 4903 C C . GLY B 1 173 ? 80.374 18.895 4.905 1.00 33.21 173 GLY B C 1
ATOM 4904 O O . GLY B 1 173 ? 80.440 19.727 3.995 1.00 32.50 173 GLY B O 1
ATOM 4905 N N . THR B 1 174 ? 81.376 18.696 5.769 1.00 27.08 174 THR B N 1
ATOM 4906 C CA . THR B 1 174 ? 82.570 19.539 5.783 1.00 28.57 174 THR B CA 1
ATOM 4907 C C . THR B 1 174 ? 83.802 18.705 6.125 1.00 28.68 174 THR B C 1
ATOM 4908 O O . THR B 1 174 ? 83.701 17.622 6.707 1.00 27.81 174 THR B O 1
ATOM 4912 N N . THR B 1 175 ? 84.974 19.243 5.766 1.00 25.58 175 THR B N 1
ATOM 4913 C CA . THR B 1 175 ? 86.239 18.676 6.231 1.00 28.18 175 THR B CA 1
ATOM 4914 C C . THR B 1 175 ? 86.348 18.763 7.755 1.00 27.84 175 THR B C 1
ATOM 4915 O O . THR B 1 175 ? 86.890 17.858 8.401 1.00 27.06 175 THR B O 1
ATOM 4919 N N . SER B 1 176 ? 85.811 19.838 8.347 1.00 27.65 176 SER B N 1
ATOM 4920 C CA . SER B 1 176 ? 85.779 19.966 9.803 1.00 27.03 176 SER B CA 1
ATOM 4921 C C . SER B 1 176 ? 85.033 18.806 10.442 1.00 27.56 176 SER B C 1
ATOM 4922 O O . SER B 1 176 ? 85.461 18.277 11.470 1.00 25.7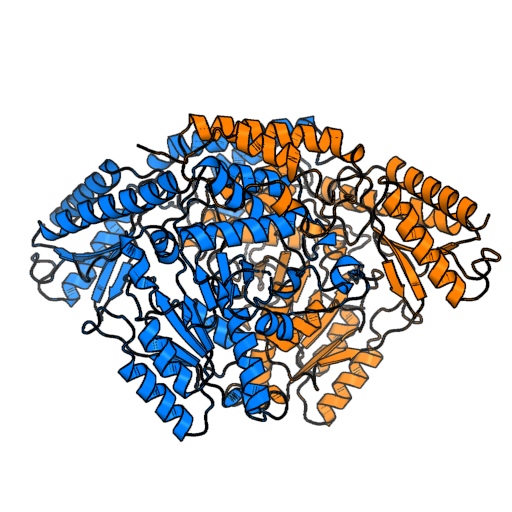9 176 SER B O 1
ATOM 4925 N N . GLU B 1 177 ? 83.901 18.409 9.862 1.00 26.46 177 GLU B N 1
ATOM 4926 C CA . GLU B 1 177 ? 83.182 17.260 10.405 1.00 28.91 177 GLU B CA 1
ATOM 4927 C C . GLU B 1 177 ? 84.019 15.992 10.313 1.00 28.93 177 GLU B C 1
ATOM 4928 O O . GLU B 1 177 ? 84.018 15.176 11.241 1.00 29.77 177 GLU B O 1
ATOM 4934 N N . ALA B 1 178 ? 84.732 15.810 9.194 1.00 27.11 178 ALA B N 1
ATOM 4935 C CA . ALA B 1 178 ? 85.591 14.640 9.029 1.00 30.04 178 ALA B CA 1
ATOM 4936 C C . ALA B 1 178 ? 86.697 14.615 10.072 1.00 30.22 178 ALA B C 1
ATOM 4937 O O . ALA B 1 178 ? 87.012 13.559 10.632 1.00 27.66 178 ALA B O 1
ATOM 4939 N N . MET B 1 179 ? 87.314 15.766 10.331 1.00 28.20 179 MET B N 1
ATOM 4940 C CA . MET B 1 179 ? 88.319 15.832 11.384 1.00 28.80 179 MET B CA 1
ATOM 4941 C C . MET B 1 179 ? 87.712 15.512 12.741 1.00 29.53 179 MET B C 1
ATOM 4942 O O . MET B 1 179 ? 88.291 14.741 13.516 1.00 29.18 179 MET B O 1
ATOM 4947 N N . LEU B 1 180 ? 86.539 16.080 13.046 1.00 28.39 180 LEU B N 1
ATOM 4948 C CA . LEU B 1 180 ? 85.941 15.846 14.358 1.00 28.32 180 LEU B CA 1
ATOM 4949 C C . LEU B 1 180 ? 85.657 14.364 14.586 1.00 30.55 180 LEU B C 1
ATOM 4950 O O . LEU B 1 180 ? 85.989 13.816 15.643 1.00 28.05 180 LEU B O 1
ATOM 4955 N N . VAL B 1 181 ? 85.035 13.690 13.614 1.00 27.97 181 VAL B N 1
ATOM 4956 C CA . VAL B 1 181 ? 84.635 12.314 13.909 1.00 27.59 181 VAL B CA 1
ATOM 4957 C C . VAL B 1 181 ? 85.848 11.391 13.930 1.00 27.24 181 VAL B C 1
ATOM 4958 O O . VAL B 1 181 ? 85.848 10.380 14.641 1.00 29.85 181 VAL B O 1
ATOM 4962 N N . THR B 1 182 ? 86.910 11.720 13.193 1.00 27.84 182 THR B N 1
ATOM 4963 C CA . THR B 1 182 ? 88.095 10.875 13.295 1.00 32.35 182 THR B CA 1
ATOM 4964 C C . THR B 1 182 ? 88.869 11.175 14.579 1.00 33.04 182 THR B C 1
ATOM 4965 O O . THR B 1 182 ? 89.421 10.254 15.202 1.00 30.79 182 THR B O 1
ATOM 4969 N N . LEU B 1 183 ? 88.889 12.445 15.009 1.00 29.48 183 LEU B N 1
ATOM 4970 C CA . LEU B 1 183 ? 89.463 12.775 16.315 1.00 29.62 183 LEU B CA 1
ATOM 4971 C C . LEU B 1 183 ? 88.759 12.027 17.437 1.00 32.18 183 LEU B C 1
ATOM 4972 O O . LEU B 1 183 ? 89.412 11.540 18.371 1.00 31.28 183 LEU B O 1
ATOM 4977 N N . VAL B 1 184 ? 87.425 11.946 17.377 1.00 29.66 184 VAL B N 1
ATOM 4978 C CA . VAL B 1 184 ? 86.667 11.281 18.430 1.00 31.76 184 VAL B CA 1
ATOM 4979 C C . VAL B 1 184 ? 86.976 9.787 18.451 1.00 33.95 184 VAL B C 1
ATOM 4980 O O . VAL B 1 184 ? 87.129 9.188 19.522 1.00 32.54 184 VAL B O 1
ATOM 4984 N N . ALA B 1 185 ? 87.063 9.160 17.274 1.00 33.97 185 ALA B N 1
ATOM 4985 C CA . ALA B 1 185 ? 87.399 7.739 17.214 1.00 32.85 185 ALA B CA 1
ATOM 4986 C C . ALA B 1 185 ? 88.805 7.482 17.742 1.00 33.38 185 ALA B C 1
ATOM 4987 O O . ALA B 1 185 ? 89.036 6.498 18.458 1.00 33.88 185 ALA B O 1
ATOM 4989 N N . ALA B 1 186 ? 89.754 8.366 17.415 1.00 31.39 186 ALA B N 1
ATOM 4990 C CA . ALA B 1 186 ? 91.118 8.207 17.906 1.00 31.79 186 ALA B CA 1
ATOM 4991 C C . ALA B 1 186 ? 91.200 8.475 19.402 1.00 35.34 186 ALA B C 1
ATOM 4992 O O . ALA B 1 186 ? 91.902 7.757 20.129 1.00 33.47 186 ALA B O 1
ATOM 4994 N N . ARG B 1 187 ? 90.494 9.511 19.870 1.00 31.21 187 ARG B N 1
ATOM 4995 C CA . ARG B 1 187 ? 90.436 9.821 21.297 1.00 31.12 187 ARG B CA 1
ATOM 4996 C C . ARG B 1 187 ? 89.965 8.615 22.104 1.00 35.74 187 ARG B C 1
ATOM 4997 O O . ARG B 1 187 ? 90.615 8.206 23.078 1.00 34.20 187 ARG B O 1
ATOM 5005 N N . ASP B 1 188 ? 88.831 8.032 21.706 1.00 34.08 188 ASP B N 1
ATOM 5006 C CA . ASP B 1 188 ? 88.273 6.907 22.447 1.00 37.54 188 ASP B CA 1
ATOM 5007 C C . ASP B 1 188 ? 89.186 5.685 22.383 1.00 37.39 188 ASP B C 1
ATOM 5008 O O . ASP B 1 188 ? 89.331 4.965 23.378 1.00 38.29 188 ASP B O 1
ATOM 5013 N N . ALA B 1 189 ? 89.816 5.441 21.231 1.00 36.57 189 ALA B N 1
ATOM 5014 C CA . ALA B 1 189 ? 90.755 4.327 21.130 1.00 39.34 189 ALA B CA 1
ATOM 5015 C C . ALA B 1 189 ? 91.950 4.528 22.056 1.00 41.96 189 ALA B C 1
ATOM 5016 O O . ALA B 1 189 ? 92.379 3.586 22.736 1.00 41.45 189 ALA B O 1
ATOM 5018 N N . ALA B 1 190 ? 92.500 5.752 22.103 1.00 38.22 190 ALA B N 1
ATOM 5019 C CA . ALA B 1 190 ? 93.635 6.026 22.986 1.00 38.66 190 ALA B CA 1
ATOM 5020 C C . ALA B 1 190 ? 93.246 5.938 24.457 1.00 40.18 190 ALA B C 1
ATOM 5021 O O . ALA B 1 190 ? 94.062 5.519 25.286 1.00 39.25 190 ALA B O 1
ATOM 5023 N N . LEU B 1 191 ? 92.026 6.358 24.812 1.00 37.17 191 LEU B N 1
ATOM 5024 C CA . LEU B 1 191 ? 91.605 6.235 26.209 1.00 39.71 191 LEU B CA 1
ATOM 5025 C C . LEU B 1 191 ? 91.527 4.775 26.642 1.00 44.85 191 LEU B C 1
ATOM 5026 O O . LEU B 1 191 ? 91.799 4.455 27.808 1.00 43.47 191 LEU B O 1
ATOM 5031 N N . ARG B 1 192 ? 91.155 3.876 25.729 1.00 42.57 192 ARG B N 1
ATOM 5032 C CA . ARG B 1 192 ? 91.117 2.461 26.085 1.00 44.53 192 ARG B CA 1
ATOM 5033 C C . ARG B 1 192 ? 92.523 1.871 26.109 1.00 44.83 192 ARG B C 1
ATOM 5034 O O . ARG B 1 192 ? 92.888 1.162 27.053 1.00 48.42 192 ARG B O 1
ATOM 5042 N N . ARG B 1 193 ? 93.335 2.183 25.095 1.00 38.84 193 ARG B N 1
ATOM 5043 C CA . ARG B 1 193 ? 94.744 1.803 25.110 1.00 43.05 193 ARG B CA 1
ATOM 5044 C C . ARG B 1 193 ? 95.440 2.203 26.415 1.00 48.83 193 ARG B C 1
ATOM 5045 O O . ARG B 1 193 ? 96.299 1.471 26.919 1.00 46.99 193 ARG B O 1
ATOM 5053 N N . SER B 1 194 ? 95.100 3.366 26.971 1.00 45.32 194 SER B N 1
ATOM 5054 C CA . SER B 1 194 ? 95.805 3.883 28.134 1.00 45.20 194 SER B CA 1
ATOM 5055 C C . SER B 1 194 ? 95.078 3.588 29.444 1.00 48.17 194 SER B C 1
ATOM 5056 O O . SER B 1 194 ? 95.409 4.185 30.475 1.00 53.06 194 SER B O 1
ATOM 5059 N N . GLY B 1 195 ? 94.108 2.678 29.427 1.00 44.73 195 GLY B N 1
ATOM 5060 C CA . GLY B 1 195 ? 93.391 2.300 30.627 1.00 42.93 195 GLY B CA 1
ATOM 5061 C C . GLY B 1 195 ? 92.681 3.437 31.328 1.00 49.14 195 GLY B C 1
ATOM 5062 O O . GLY B 1 195 ? 92.538 3.404 32.553 1.00 43.89 195 GLY B O 1
ATOM 5063 N N . SER B 1 196 ? 92.224 4.444 30.589 1.00 46.66 196 SER B N 1
ATOM 5064 C CA . SER B 1 196 ? 91.497 5.534 31.222 1.00 40.56 196 SER B CA 1
ATOM 5065 C C . SER B 1 196 ? 90.149 5.056 31.750 1.00 45.29 196 SER B C 1
ATOM 5066 O O . SER B 1 196 ? 89.460 4.252 31.113 1.00 48.03 196 SER B O 1
ATOM 5069 N N . ASP B 1 197 ? 89.778 5.562 32.926 1.00 46.76 197 ASP B N 1
ATOM 5070 C CA . ASP B 1 197 ? 88.455 5.349 33.511 1.00 49.48 197 ASP B CA 1
ATOM 5071 C C . ASP B 1 197 ? 87.507 6.368 32.891 1.00 49.41 197 ASP B C 1
ATOM 5072 O O . ASP B 1 197 ? 87.386 7.502 33.357 1.00 48.10 197 ASP B O 1
ATOM 5077 N N . GLY B 1 198 ? 86.819 5.959 31.830 1.00 48.96 198 GLY B N 1
ATOM 5078 C CA . GLY B 1 198 ? 85.981 6.908 31.115 1.00 47.68 198 GLY B CA 1
ATOM 5079 C C . GLY B 1 198 ? 86.861 7.966 30.486 1.00 44.33 198 GLY B C 1
ATOM 5080 O O . GLY B 1 198 ? 87.828 7.655 29.781 1.00 41.47 198 GLY B O 1
ATOM 5081 N N . VAL B 1 199 ? 86.551 9.232 30.758 1.00 43.60 199 VAL B N 1
ATOM 5082 C CA . VAL B 1 199 ? 87.357 10.340 30.262 1.00 43.67 199 VAL B CA 1
ATOM 5083 C C . VAL B 1 199 ? 88.346 10.836 31.322 1.00 41.19 199 VAL B C 1
ATOM 5084 O O . VAL B 1 199 ? 88.922 11.915 31.168 1.00 38.48 199 VAL B O 1
ATOM 5088 N N . ALA B 1 200 ? 88.578 10.056 32.386 1.00 42.61 200 ALA B N 1
ATOM 5089 C CA . ALA B 1 200 ? 89.471 10.518 33.450 1.00 38.87 200 ALA B CA 1
ATOM 5090 C C . ALA B 1 200 ? 90.878 10.801 32.930 1.00 39.51 200 ALA B C 1
ATOM 5091 O O . ALA B 1 200 ? 91.538 11.734 33.402 1.00 40.15 200 ALA B O 1
ATOM 5093 N N . GLY B 1 201 ? 91.349 10.024 31.957 1.00 39.48 201 GLY B N 1
ATOM 5094 C CA . GLY B 1 201 ? 92.658 10.211 31.370 1.00 39.44 201 GLY B CA 1
ATOM 5095 C C . GLY B 1 201 ? 92.699 11.086 30.131 1.00 36.88 201 GLY B C 1
ATOM 5096 O O . GLY B 1 201 ? 93.724 11.115 29.446 1.00 33.91 201 GLY B O 1
ATOM 5097 N N . LEU B 1 202 ? 91.613 11.801 29.823 1.00 35.15 202 LEU B N 1
ATOM 5098 C CA . LEU B 1 202 ? 91.579 12.637 28.623 1.00 34.46 202 LEU B CA 1
ATOM 5099 C C . LEU B 1 202 ? 92.698 13.677 28.636 1.00 33.78 202 LEU B C 1
ATOM 5100 O O . LEU B 1 202 ? 93.296 13.971 27.595 1.00 32.19 202 LEU B O 1
ATOM 5105 N N . HIS B 1 203 ? 93.033 14.210 29.815 1.00 36.26 203 HIS B N 1
ATOM 5106 C CA . HIS B 1 203 ? 94.052 15.253 29.921 1.00 33.27 203 HIS B CA 1
ATOM 5107 C C . HIS B 1 203 ? 95.460 14.762 29.603 1.00 36.54 203 HIS B C 1
ATOM 5108 O O . HIS B 1 203 ? 96.375 15.587 29.519 1.00 38.77 203 HIS B O 1
ATOM 5115 N N . ARG B 1 204 ? 95.666 13.459 29.419 1.00 32.35 204 ARG B N 1
ATOM 5116 C CA . ARG B 1 204 ? 96.964 12.953 28.986 1.00 36.13 204 ARG B CA 1
ATOM 5117 C C . ARG B 1 204 ? 97.116 12.835 27.468 1.00 33.25 204 ARG B C 1
ATOM 5118 O O . ARG B 1 204 ? 98.237 12.606 26.996 1.00 35.95 204 ARG B O 1
ATOM 5126 N N . LEU B 1 205 ? 96.045 12.994 26.689 1.00 31.23 205 LEU B N 1
ATOM 5127 C CA . LEU B 1 205 ? 96.124 12.757 25.243 1.00 34.39 205 LEU B CA 1
ATOM 5128 C C . LEU B 1 205 ? 96.664 13.980 24.505 1.00 33.14 205 LEU B C 1
ATOM 5129 O O . LEU B 1 205 ? 96.198 15.103 24.722 1.00 34.66 205 LEU B O 1
ATOM 5134 N N . ALA B 1 206 ? 97.629 13.761 23.614 1.00 31.44 206 ALA B N 1
ATOM 5135 C CA . ALA B 1 206 ? 98.202 14.819 22.793 1.00 34.00 206 ALA B CA 1
ATOM 5136 C C . ALA B 1 206 ? 97.868 14.607 21.316 1.00 35.33 206 ALA B C 1
ATOM 5137 O O . ALA B 1 206 ? 97.674 13.473 20.855 1.00 32.71 206 ALA B O 1
ATOM 5139 N N . VAL B 1 207 ? 97.807 15.717 20.575 1.00 33.89 207 VAL B N 1
ATOM 5140 C CA . VAL B 1 207 ? 97.471 15.711 19.154 1.00 31.83 207 VAL B CA 1
ATOM 5141 C C . VAL B 1 207 ? 98.396 16.678 18.421 1.00 34.00 207 VAL B C 1
ATOM 5142 O O . VAL B 1 207 ? 98.895 17.645 19.006 1.00 35.02 207 VAL B O 1
ATOM 5146 N N . TYR B 1 208 ? 98.641 16.405 17.127 1.00 29.97 208 TYR B N 1
ATOM 5147 C CA . TYR B 1 208 ? 99.704 17.072 16.376 1.00 31.53 208 TYR B CA 1
ATOM 5148 C C . TYR B 1 208 ? 99.266 17.436 14.960 1.00 32.71 208 TYR B C 1
ATOM 5149 O O . TYR B 1 208 ? 98.557 16.669 14.306 1.00 32.26 208 TYR B O 1
ATOM 5158 N N . ALA B 1 209 ? 99.723 18.599 14.486 1.00 28.63 209 ALA B N 1
ATOM 5159 C CA . ALA B 1 209 ? 99.585 18.984 13.087 1.00 29.83 209 ALA B CA 1
ATOM 5160 C C . ALA B 1 209 ? 100.544 20.134 12.795 1.00 33.74 209 ALA B C 1
ATOM 5161 O O . ALA B 1 209 ? 100.917 20.888 13.697 1.00 33.12 209 ALA B O 1
ATOM 5163 N N . ALA B 1 210 ? 100.941 20.260 11.532 1.00 30.26 210 ALA B N 1
ATOM 5164 C CA . ALA B 1 210 ? 101.771 21.388 11.124 1.00 32.74 210 ALA B CA 1
ATOM 5165 C C . ALA B 1 210 ? 101.024 22.696 11.342 1.00 33.67 210 ALA B C 1
ATOM 5166 O O . ALA B 1 210 ? 99.793 22.730 11.368 1.00 33.21 210 ALA B O 1
ATOM 5168 N N . ASP B 1 211 ? 101.779 23.788 11.511 1.00 34.58 211 ASP B N 1
ATOM 5169 C CA . ASP B 1 211 ? 101.134 25.081 11.727 1.00 36.96 211 ASP B CA 1
ATOM 5170 C C . ASP B 1 211 ? 100.420 25.601 10.476 1.00 36.44 211 ASP B C 1
ATOM 5171 O O . ASP B 1 211 ? 99.701 26.599 10.567 1.00 36.25 211 ASP B O 1
ATOM 5176 N N . GLN B 1 212 ? 100.592 24.950 9.327 1.00 32.46 212 GLN B N 1
ATOM 5177 C CA . GLN B 1 212 ? 99.862 25.279 8.107 1.00 34.64 212 GLN B CA 1
ATOM 5178 C C . GLN B 1 212 ? 98.570 24.484 7.961 1.00 33.30 212 GLN B C 1
ATOM 5179 O O . GLN B 1 212 ? 97.807 24.733 7.023 1.00 32.86 212 GLN B O 1
ATOM 5185 N N . THR B 1 213 ? 98.317 23.528 8.849 1.00 31.41 213 THR B N 1
ATOM 5186 C CA . THR B 1 213 ? 97.032 22.848 8.862 1.00 33.15 213 THR B CA 1
ATOM 5187 C C . THR B 1 213 ? 95.946 23.860 9.215 1.00 34.97 213 THR B C 1
ATOM 5188 O O . THR B 1 213 ? 96.181 24.78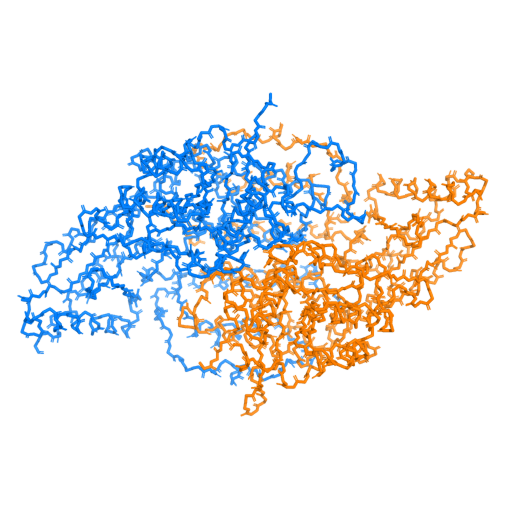6 9.994 1.00 31.58 213 THR B O 1
ATOM 5192 N N . HIS B 1 214 ? 94.771 23.713 8.592 1.00 30.83 214 HIS B N 1
ATOM 5193 C CA . HIS B 1 214 ? 93.700 24.684 8.771 1.00 32.43 214 HIS B CA 1
ATOM 5194 C C . HIS B 1 214 ? 93.379 24.873 10.249 1.00 31.47 214 HIS B C 1
ATOM 5195 O O . HIS B 1 214 ? 93.379 23.916 11.026 1.00 31.51 214 HIS B O 1
ATOM 5202 N N . SER B 1 215 ? 93.104 26.122 10.640 1.00 30.20 215 SER B N 1
ATOM 5203 C CA . SER B 1 215 ? 92.722 26.396 12.025 1.00 32.73 215 SER B CA 1
ATOM 5204 C C . SER B 1 215 ? 91.466 25.639 12.437 1.00 29.70 215 SER B C 1
ATOM 5205 O O . SER B 1 215 ? 91.266 25.400 13.633 1.00 28.95 215 SER B O 1
ATOM 5208 N N . THR B 1 216 ? 90.622 25.235 11.488 1.00 26.43 216 THR B N 1
ATOM 5209 C CA . THR B 1 216 ? 89.459 24.456 11.889 1.00 30.36 216 THR B CA 1
ATOM 5210 C C . THR B 1 216 ? 89.859 23.103 12.471 1.00 27.66 216 THR B C 1
ATOM 5211 O O . THR B 1 216 ? 89.093 22.531 13.253 1.00 26.88 216 THR B O 1
ATOM 5215 N N . PHE B 1 217 ? 91.058 22.599 12.155 1.00 27.25 217 PHE B N 1
ATOM 5216 C CA . PHE B 1 217 ? 91.483 21.349 12.785 1.00 29.86 217 PHE B CA 1
ATOM 5217 C C . PHE B 1 217 ? 91.760 21.527 14.278 1.00 27.44 217 PHE B C 1
ATOM 5218 O O . PHE B 1 217 ? 91.425 20.653 15.084 1.00 25.17 217 PHE B O 1
ATOM 5226 N N . PHE B 1 218 ? 92.416 22.619 14.664 1.00 28.88 218 PHE B N 1
ATOM 5227 C CA . PHE B 1 218 ? 92.684 22.819 16.089 1.00 28.92 218 PHE B CA 1
ATOM 5228 C C . PHE B 1 218 ? 91.400 23.128 16.841 1.00 28.86 218 PHE B C 1
ATOM 5229 O O . PHE B 1 218 ? 91.241 22.707 17.990 1.00 27.27 218 PHE B O 1
ATOM 5237 N N . LYS B 1 219 ? 90.453 23.809 16.193 1.00 25.53 219 LYS B N 1
ATOM 5238 C CA . LYS B 1 219 ? 89.123 23.957 16.769 1.00 25.86 219 LYS B CA 1
ATOM 5239 C C . LYS B 1 219 ? 88.459 22.600 16.985 1.00 24.70 219 LYS B C 1
ATOM 5240 O O . LYS B 1 219 ? 87.867 22.348 18.044 1.00 26.57 219 LYS B O 1
ATOM 5246 N N . ALA B 1 220 ? 88.529 21.717 15.988 1.00 26.91 220 ALA B N 1
ATOM 5247 C CA . ALA B 1 220 ? 87.917 20.395 16.138 1.00 25.64 220 ALA B CA 1
ATOM 5248 C C . ALA B 1 220 ? 88.534 19.630 17.311 1.00 25.72 220 ALA B C 1
ATOM 5249 O O . ALA B 1 220 ? 87.843 18.880 18.008 1.00 25.35 220 ALA B O 1
ATOM 5251 N N . CYS B 1 221 ? 89.843 19.784 17.512 1.00 24.41 221 CYS B N 1
ATOM 5252 C CA . CYS B 1 221 ? 90.516 19.158 18.654 1.00 29.30 221 CYS B CA 1
ATOM 5253 C C . CYS B 1 221 ? 89.932 19.642 19.975 1.00 29.29 221 CYS B C 1
ATOM 5254 O O . CYS B 1 221 ? 89.717 18.843 20.902 1.00 28.98 221 CYS B O 1
ATOM 5257 N N . ARG B 1 222 ? 89.670 20.955 20.087 1.00 27.00 222 ARG B N 1
ATOM 5258 C CA . ARG B 1 222 ? 89.061 21.480 21.308 1.00 26.88 222 ARG B CA 1
ATOM 5259 C C . ARG B 1 222 ? 87.624 20.992 21.448 1.00 27.51 222 ARG B C 1
ATOM 5260 O O . ARG B 1 222 ? 87.172 20.686 22.558 1.00 26.46 222 ARG B O 1
ATOM 5268 N N . LEU B 1 223 ? 86.898 20.890 20.336 1.00 25.64 223 LEU B N 1
ATOM 5269 C CA . LEU B 1 223 ? 85.527 20.393 20.394 1.00 26.68 223 LEU B CA 1
ATOM 5270 C C . LEU B 1 223 ? 85.482 18.975 20.943 1.00 23.70 223 LEU B C 1
ATOM 5271 O O . LEU B 1 223 ? 84.566 18.622 21.696 1.00 26.91 223 LEU B O 1
ATOM 5276 N N . ALA B 1 224 ? 86.439 18.135 20.549 1.00 26.66 224 ALA B N 1
ATOM 5277 C CA . ALA B 1 224 ? 86.457 16.755 21.023 1.00 28.96 224 ALA B CA 1
ATOM 5278 C C . ALA B 1 224 ? 86.937 16.621 22.467 1.00 31.42 224 ALA B C 1
ATOM 5279 O O . ALA B 1 224 ? 86.925 15.504 22.994 1.00 31.48 224 ALA B O 1
ATOM 5281 N N . GLY B 1 225 ? 87.354 17.710 23.113 1.00 29.40 225 GLY B N 1
ATOM 5282 C CA . GLY B 1 225 ? 87.730 17.677 24.517 1.00 28.76 225 GLY B CA 1
ATOM 5283 C C . GLY B 1 225 ? 89.207 17.530 24.798 1.00 32.94 225 GLY B C 1
ATOM 5284 O O . GLY B 1 225 ? 89.581 17.346 25.969 1.00 33.41 225 GLY B O 1
ATOM 5285 N N . PHE B 1 226 ? 90.056 17.588 23.776 1.00 28.13 226 PHE B N 1
ATOM 5286 C CA . PHE B 1 226 ? 91.490 17.586 24.006 1.00 32.31 226 PHE B CA 1
ATOM 5287 C C . PHE B 1 226 ? 91.903 18.853 24.751 1.00 38.13 226 PHE B C 1
ATOM 5288 O O . PHE B 1 226 ? 91.326 19.927 24.550 1.00 31.85 226 PHE B O 1
ATOM 5296 N N . ASP B 1 227 ? 92.898 18.703 25.627 1.00 31.82 227 ASP B N 1
ATOM 5297 C CA . ASP B 1 227 ? 93.389 19.807 26.435 1.00 35.40 227 ASP B CA 1
ATOM 5298 C C . ASP B 1 227 ? 94.146 20.797 25.564 1.00 31.63 227 ASP B C 1
ATOM 5299 O O . ASP B 1 227 ? 95.047 20.390 24.830 1.00 32.84 227 ASP B O 1
ATOM 5304 N N . PRO B 1 228 ? 93.828 22.097 25.630 1.00 32.82 228 PRO B N 1
ATOM 5305 C CA . PRO B 1 228 ? 94.612 23.088 24.875 1.00 35.42 228 PRO B CA 1
ATOM 5306 C C . PRO B 1 228 ? 96.115 22.971 25.067 1.00 33.84 228 PRO B C 1
ATOM 5307 O O . PRO B 1 228 ? 96.871 23.194 24.115 1.00 35.95 228 PRO B O 1
ATOM 5311 N N . ALA B 1 229 ? 96.568 22.605 26.268 1.00 32.45 229 ALA B N 1
ATOM 5312 C CA . ALA B 1 229 ? 97.993 22.444 26.536 1.00 30.72 229 ALA B CA 1
ATOM 5313 C C . ALA B 1 229 ? 98.614 21.301 25.748 1.00 35.98 229 ALA B C 1
ATOM 5314 O O . ALA B 1 229 ? 99.841 21.263 25.610 1.00 35.02 229 ALA B O 1
ATOM 5316 N N . ASN B 1 230 ? 97.803 20.369 25.237 1.00 31.29 230 ASN B N 1
ATOM 5317 C CA . ASN B 1 230 ? 98.301 19.182 24.549 1.00 33.19 230 ASN B CA 1
ATOM 5318 C C . ASN B 1 230 ? 98.009 19.200 23.052 1.00 34.81 230 ASN B C 1
ATOM 5319 O O . ASN B 1 230 ? 98.201 18.181 22.379 1.00 31.29 230 ASN B O 1
ATOM 5324 N N . ILE B 1 231 ? 97.561 20.329 22.518 1.00 33.29 231 ILE B N 1
ATOM 5325 C CA . ILE B 1 231 ? 97.278 20.476 21.093 1.00 31.93 231 ILE B CA 1
ATOM 5326 C C . ILE B 1 231 ? 98.483 21.154 20.460 1.00 34.05 231 ILE B C 1
ATOM 5327 O O . ILE B 1 231 ? 98.722 22.348 20.677 1.00 37.24 231 ILE B O 1
ATOM 5332 N N . ARG B 1 232 ? 99.244 20.392 19.675 1.00 31.31 232 ARG B N 1
ATOM 5333 C CA . ARG B 1 232 ? 100.543 20.813 19.169 1.00 35.01 232 ARG B CA 1
ATOM 5334 C C . ARG B 1 232 ? 100.422 21.327 17.741 1.00 34.82 232 ARG B C 1
ATOM 5335 O O . ARG B 1 232 ? 99.980 20.595 16.851 1.00 31.95 232 ARG B O 1
ATOM 5343 N N . SER B 1 233 ? 100.842 22.573 17.527 1.00 32.71 233 SER B N 1
ATOM 5344 C CA . SER B 1 233 ? 100.989 23.153 16.197 1.00 36.56 233 SER B CA 1
ATOM 5345 C C . SER B 1 233 ? 102.479 23.193 15.860 1.00 36.39 233 SER B C 1
ATOM 5346 O O . SER B 1 233 ? 103.219 24.013 16.412 1.00 37.73 233 SER B O 1
ATOM 5349 N N . ILE B 1 234 ? 102.921 22.311 14.966 1.00 34.31 234 ILE B N 1
ATOM 5350 C CA . ILE B 1 234 ? 104.349 22.144 14.675 1.00 34.64 234 ILE B CA 1
ATOM 5351 C C . ILE B 1 234 ? 104.848 23.209 13.703 1.00 36.78 234 ILE B C 1
ATOM 5352 O O . ILE B 1 234 ? 104.364 23.279 12.559 1.00 37.00 234 ILE B O 1
ATOM 5357 N N . PRO B 1 235 ? 105.845 24.011 14.087 1.00 38.79 235 PRO B N 1
ATOM 5358 C CA . PRO B 1 235 ? 106.363 25.048 13.181 1.00 38.95 235 PRO B CA 1
ATOM 5359 C C . PRO B 1 235 ? 106.900 24.474 11.878 1.00 39.65 235 PRO B C 1
ATOM 5360 O O . PRO B 1 235 ? 107.496 23.395 11.853 1.00 38.07 235 PRO B O 1
ATOM 5364 N N . THR B 1 236 ? 106.685 25.222 10.791 1.00 38.05 236 THR B N 1
ATOM 5365 C CA . THR B 1 236 ? 107.231 24.915 9.477 1.00 37.88 236 THR B CA 1
ATOM 5366 C C . THR B 1 236 ? 107.980 26.135 8.960 1.00 38.01 236 THR B C 1
ATOM 5367 O O . THR B 1 236 ? 107.720 27.268 9.370 1.00 41.90 236 THR B O 1
ATOM 5371 N N . GLY B 1 237 ? 108.906 25.902 8.033 1.00 40.17 237 GLY B N 1
ATOM 5372 C CA . GLY B 1 237 ? 109.689 26.976 7.463 1.00 41.58 237 GLY B CA 1
ATOM 5373 C C . GLY B 1 237 ? 109.899 26.780 5.975 1.00 40.70 237 GLY B C 1
ATOM 5374 O O . GLY B 1 237 ? 109.536 25.751 5.404 1.00 42.31 237 GLY B O 1
ATOM 5375 N N . ALA B 1 238 ? 110.517 27.791 5.364 1.00 41.06 238 ALA B N 1
ATOM 5376 C CA . ALA B 1 238 ? 110.749 27.769 3.925 1.00 42.27 238 ALA B CA 1
ATOM 5377 C C . ALA B 1 238 ? 111.654 26.620 3.492 1.00 44.45 238 ALA B C 1
ATOM 5378 O O . ALA B 1 238 ? 111.629 26.239 2.316 1.00 43.54 238 ALA B O 1
ATOM 5380 N N . GLU B 1 239 ? 112.440 26.048 4.409 1.00 44.19 239 GLU B N 1
ATOM 5381 C CA . GLU B 1 239 ? 113.375 25.000 4.015 1.00 48.35 239 GLU B CA 1
ATOM 5382 C C . GLU B 1 239 ? 112.664 23.732 3.561 1.00 47.56 239 GLU B C 1
ATOM 5383 O O . GLU B 1 239 ? 113.243 22.950 2.801 1.00 50.86 239 GLU B O 1
ATOM 5389 N N . THR B 1 240 ? 111.426 23.509 4.004 1.00 46.79 240 THR B N 1
ATOM 5390 C CA . THR B 1 240 ? 110.609 22.404 3.521 1.00 42.65 240 THR B CA 1
ATOM 5391 C C . THR B 1 240 ? 109.421 22.893 2.695 1.00 44.19 240 THR B C 1
ATOM 5392 O O . THR B 1 240 ? 108.416 22.178 2.575 1.00 42.00 240 THR B O 1
ATOM 5396 N N . ASP B 1 241 ? 109.511 24.106 2.143 1.00 41.77 241 ASP B N 1
ATOM 5397 C CA . ASP B 1 241 ? 108.385 24.758 1.470 1.00 41.79 241 ASP B CA 1
ATOM 5398 C C . ASP B 1 241 ? 107.125 24.697 2.333 1.00 41.73 241 ASP B C 1
ATOM 5399 O O . ASP B 1 241 ? 106.016 24.454 1.843 1.00 40.61 241 ASP B O 1
ATOM 5404 N N . TYR B 1 242 ? 107.314 24.881 3.639 1.00 38.43 242 TYR B N 1
ATOM 5405 C CA . TYR B 1 242 ? 106.249 24.919 4.635 1.00 35.40 242 TYR B CA 1
ATOM 5406 C C . TYR B 1 242 ? 105.512 23.589 4.766 1.00 35.92 242 TYR B C 1
ATOM 5407 O O . TYR B 1 242 ? 104.443 23.533 5.378 1.00 34.14 242 TYR B O 1
ATOM 5416 N N . GLY B 1 243 ? 106.073 22.501 4.216 1.00 35.76 243 GLY B N 1
ATOM 5417 C CA . GLY B 1 243 ? 105.580 21.179 4.541 1.00 35.76 243 GLY B CA 1
ATOM 5418 C C . GLY B 1 243 ? 106.074 20.726 5.907 1.00 41.94 243 GLY B C 1
ATOM 5419 O O . GLY B 1 243 ? 107.086 21.217 6.410 1.00 39.55 243 GLY B O 1
ATOM 5420 N N . LEU B 1 244 ? 105.335 19.799 6.525 1.00 38.12 244 LEU B N 1
ATOM 5421 C CA . LEU B 1 244 ? 105.706 19.326 7.857 1.00 38.55 244 LEU B CA 1
ATOM 5422 C C . LEU B 1 244 ? 107.020 18.546 7.797 1.00 42.67 244 LEU B C 1
ATOM 5423 O O . LEU B 1 244 ? 107.200 17.670 6.943 1.00 38.60 244 LEU B O 1
ATOM 5428 N N . ASP B 1 245 ? 107.948 18.883 8.700 1.00 41.79 245 ASP B N 1
ATOM 5429 C CA . ASP B 1 245 ? 109.214 18.170 8.849 1.00 41.00 245 ASP B CA 1
ATOM 5430 C C . ASP B 1 245 ? 108.996 16.970 9.764 1.00 40.34 245 ASP B C 1
ATOM 5431 O O . ASP B 1 245 ? 108.745 17.145 10.968 1.00 40.68 245 ASP B O 1
ATOM 5436 N N . PRO B 1 246 ? 109.075 15.746 9.239 1.00 40.72 246 PRO B N 1
ATOM 5437 C CA . PRO B 1 246 ? 108.793 14.571 10.082 1.00 41.39 246 PRO B CA 1
ATOM 5438 C C . PRO B 1 246 ? 109.757 14.431 11.245 1.00 43.57 246 PRO B C 1
ATOM 5439 O O . PRO B 1 246 ? 109.388 13.859 12.280 1.00 40.47 246 PRO B O 1
ATOM 5443 N N . ALA B 1 247 ? 110.985 14.946 11.105 1.00 43.94 247 ALA B N 1
ATOM 5444 C CA . ALA B 1 247 ? 111.913 14.954 12.230 1.00 45.19 247 ALA B CA 1
ATOM 5445 C C . ALA B 1 247 ? 111.404 15.861 13.344 1.00 42.99 247 ALA B C 1
ATOM 5446 O O . ALA B 1 247 ? 111.508 15.524 14.529 1.00 42.72 247 ALA B O 1
ATOM 5448 N N . ARG B 1 248 ? 110.840 17.015 12.978 1.00 41.03 248 ARG B N 1
ATOM 5449 C CA . ARG B 1 248 ? 110.209 17.884 13.966 1.00 42.64 248 ARG B CA 1
ATOM 5450 C C . ARG B 1 248 ? 109.024 17.197 14.623 1.00 41.49 248 ARG B C 1
ATOM 5451 O O . ARG B 1 248 ? 108.793 17.354 15.828 1.00 39.73 248 ARG B O 1
ATOM 5459 N N . LEU B 1 249 ? 108.242 16.452 13.842 1.00 43.17 249 LEU B N 1
ATOM 5460 C CA . LEU B 1 249 ? 107.102 15.740 14.409 1.00 39.68 249 LEU B CA 1
ATOM 5461 C C . LEU B 1 249 ? 107.561 14.688 15.409 1.00 37.35 249 LEU B C 1
ATOM 5462 O O . LEU B 1 249 ? 107.020 14.588 16.514 1.00 38.09 249 LEU B O 1
ATOM 5467 N N . LEU B 1 250 ? 108.557 13.890 15.024 1.00 40.54 250 LEU B N 1
ATOM 5468 C CA . LEU B 1 250 ? 109.104 12.870 15.913 1.00 39.47 250 LEU B CA 1
ATOM 5469 C C . LEU B 1 250 ? 109.597 13.487 17.212 1.00 38.18 250 LEU B C 1
ATOM 5470 O O . LEU B 1 250 ? 109.305 12.987 18.303 1.00 40.36 250 LEU B O 1
ATOM 5475 N N . GLU B 1 251 ? 110.345 14.582 17.112 1.00 41.81 251 GLU B N 1
ATOM 5476 C CA . GLU B 1 251 ? 110.862 15.217 18.309 1.00 43.91 251 GLU B CA 1
ATOM 5477 C C . GLU B 1 251 ? 109.725 15.612 19.240 1.00 46.91 251 GLU B C 1
ATOM 5478 O O . GLU B 1 251 ? 109.794 15.380 20.453 1.00 42.48 251 GLU B O 1
ATOM 5484 N N . ALA B 1 252 ? 108.646 16.167 18.680 1.00 42.47 252 ALA B N 1
ATOM 5485 C CA . ALA B 1 252 ? 107.539 16.622 19.514 1.00 41.65 252 ALA B CA 1
ATOM 5486 C C . ALA B 1 252 ? 106.805 15.448 20.153 1.00 38.50 252 ALA B C 1
ATOM 5487 O O . ALA B 1 252 ? 106.455 15.501 21.340 1.00 37.61 252 ALA B O 1
ATOM 5489 N N . MET B 1 253 ? 106.577 14.373 19.392 1.00 33.37 253 MET B N 1
ATOM 5490 C CA . MET B 1 253 ? 105.815 13.245 19.927 1.00 35.76 253 MET B CA 1
ATOM 5491 C C . MET B 1 253 ? 106.632 12.458 20.950 1.00 38.77 253 MET B C 1
ATOM 5492 O O . MET B 1 253 ? 106.097 12.011 21.971 1.00 37.13 253 MET B O 1
ATOM 5497 N N . GLN B 1 254 ? 107.923 12.266 20.680 1.00 38.38 254 GLN B N 1
ATOM 5498 C CA . GLN B 1 254 ? 108.777 11.556 21.629 1.00 39.24 254 GLN B CA 1
ATOM 5499 C C . GLN B 1 254 ? 108.847 12.303 22.950 1.00 40.95 254 GLN B C 1
ATOM 5500 O O . GLN B 1 254 ? 108.795 11.692 24.026 1.00 42.33 254 GLN B O 1
ATOM 5506 N N . ALA B 1 255 ? 108.971 13.631 22.882 1.00 44.41 255 ALA B N 1
ATOM 5507 C CA . ALA B 1 255 ? 108.994 14.446 24.091 1.00 43.08 255 ALA B CA 1
ATOM 5508 C C . ALA B 1 255 ? 107.739 14.222 24.923 1.00 44.17 255 ALA B C 1
ATOM 5509 O O . ALA B 1 255 ? 107.820 14.032 26.142 1.00 41.50 255 ALA B O 1
ATOM 5511 N N . ASP B 1 256 ? 106.565 14.214 24.277 1.00 37.29 256 ASP B N 1
ATOM 5512 C CA . ASP B 1 256 ? 105.321 14.006 25.017 1.00 37.39 256 ASP B CA 1
ATOM 5513 C C . ASP B 1 256 ? 105.260 12.604 25.613 1.00 39.49 256 ASP B C 1
ATOM 5514 O O . ASP B 1 256 ? 104.808 12.424 26.752 1.00 40.44 256 ASP B O 1
ATOM 5519 N N . ALA B 1 257 ? 105.696 11.597 24.857 1.00 38.62 257 ALA B N 1
ATOM 5520 C CA . ALA B 1 257 ? 105.686 10.235 25.379 1.00 41.59 257 ALA B CA 1
ATOM 5521 C C . ALA B 1 257 ? 106.615 10.108 26.583 1.00 44.19 257 ALA B C 1
ATOM 5522 O O . ALA B 1 257 ? 106.282 9.433 27.560 1.00 43.76 257 ALA B O 1
ATOM 5524 N N . ASP B 1 258 ? 107.775 10.768 26.534 1.00 45.34 258 ASP B N 1
ATOM 5525 C CA . ASP B 1 258 ? 108.706 10.727 27.656 1.00 45.48 258 ASP B CA 1
ATOM 5526 C C . ASP B 1 258 ? 108.152 11.445 28.881 1.00 48.67 258 ASP B C 1
ATOM 5527 O O . ASP B 1 258 ? 108.535 11.122 30.009 1.00 50.09 258 ASP B O 1
ATOM 5532 N N . ALA B 1 259 ? 107.243 12.398 28.689 1.00 43.08 259 ALA B N 1
ATOM 5533 C CA . ALA B 1 259 ? 106.619 13.114 29.788 1.00 40.78 259 ALA B CA 1
ATOM 5534 C C . ALA B 1 259 ? 105.383 12.416 30.329 1.00 41.73 259 ALA B C 1
ATOM 5535 O O . ALA B 1 259 ? 104.740 12.946 31.240 1.00 43.69 259 ALA B O 1
ATOM 5537 N N . GLY B 1 260 ? 105.035 11.243 29.812 1.00 38.90 260 GLY B N 1
ATOM 5538 C CA . GLY B 1 260 ? 103.852 10.552 30.281 1.00 40.80 260 GLY B CA 1
ATOM 5539 C C . GLY B 1 260 ? 102.566 10.869 29.541 1.00 39.10 260 GLY B C 1
ATOM 5540 O O . GLY B 1 260 ? 101.511 10.338 29.918 1.00 38.65 260 GLY B O 1
ATOM 5541 N N . LEU B 1 261 ? 102.609 11.722 28.515 1.00 40.09 261 LEU B N 1
ATOM 5542 C CA . LEU B 1 261 ? 101.440 11.977 27.679 1.00 38.11 261 LEU B CA 1
ATOM 5543 C C . LEU B 1 261 ? 101.278 10.861 26.643 1.00 40.35 261 LEU B C 1
ATOM 5544 O O . LEU B 1 261 ? 102.215 10.111 26.354 1.00 36.20 261 LEU B O 1
ATOM 5549 N N . VAL B 1 262 ? 100.077 10.760 26.075 1.00 35.43 262 VAL B N 1
ATOM 5550 C CA . VAL B 1 262 ? 99.774 9.714 25.098 1.00 36.81 262 VAL B CA 1
ATOM 5551 C C . VAL B 1 262 ? 99.594 10.328 23.712 1.00 33.70 262 VAL B C 1
ATOM 5552 O O . VAL B 1 262 ? 98.529 10.889 23.429 1.00 34.66 262 VAL B O 1
ATOM 5556 N N . PRO B 1 263 ? 100.587 10.261 22.829 1.00 34.93 263 PRO B N 1
ATOM 5557 C CA . PRO B 1 263 ? 100.386 10.749 21.448 1.00 36.71 263 PRO B CA 1
ATOM 5558 C C . PRO B 1 263 ? 99.257 9.988 20.765 1.00 37.09 263 PRO B C 1
ATOM 5559 O O . PRO B 1 263 ? 99.306 8.766 20.623 1.00 36.41 263 PRO B O 1
ATOM 5563 N N . THR B 1 264 ? 98.230 10.727 20.336 1.00 33.76 264 THR B N 1
ATOM 5564 C CA . THR B 1 264 ? 96.939 10.150 19.964 1.00 30.33 264 THR B CA 1
ATOM 5565 C C . THR B 1 264 ? 96.570 10.326 18.491 1.00 31.99 264 THR B C 1
ATOM 5566 O O . THR B 1 264 ? 95.959 9.427 17.909 1.00 31.51 264 THR B O 1
ATOM 5570 N N . TYR B 1 265 ? 96.928 11.440 17.859 1.00 29.93 265 TYR B N 1
ATOM 5571 C CA . TYR B 1 265 ? 96.408 11.720 16.520 1.00 29.59 265 TYR B CA 1
ATOM 5572 C C . TYR B 1 265 ? 97.302 12.738 15.847 1.00 28.81 265 TYR B C 1
ATOM 5573 O O . TYR B 1 265 ? 97.735 13.703 16.485 1.00 30.71 265 TYR B O 1
ATOM 5582 N N . VAL B 1 266 ? 97.570 12.519 14.556 1.00 30.93 266 VAL B N 1
ATOM 5583 C CA . VAL B 1 266 ? 98.354 13.419 13.722 1.00 29.28 266 VAL B CA 1
ATOM 5584 C C . VAL B 1 266 ? 97.542 13.726 12.471 1.00 33.97 266 VAL B C 1
ATOM 5585 O O . VAL B 1 266 ? 97.009 12.809 11.837 1.00 32.16 266 VAL B O 1
ATOM 5589 N N . CYS B 1 267 ? 97.432 15.007 12.126 1.00 32.17 267 CYS B N 1
ATOM 5590 C CA . CYS B 1 267 ? 96.807 15.419 10.874 1.00 31.53 267 CYS B CA 1
ATOM 5591 C C . CYS B 1 267 ? 97.904 15.817 9.902 1.00 31.25 267 CYS B C 1
ATOM 5592 O O . CYS B 1 267 ? 98.736 16.675 10.214 1.00 35.73 267 CYS B O 1
ATOM 5595 N N . ALA B 1 268 ? 97.916 15.185 8.736 1.00 34.44 268 ALA B N 1
ATOM 5596 C CA . ALA B 1 268 ? 98.801 15.555 7.644 1.00 33.53 268 ALA B CA 1
ATOM 5597 C C . ALA B 1 268 ? 97.956 16.151 6.531 1.00 34.95 268 ALA B C 1
ATOM 5598 O O . ALA B 1 268 ? 96.947 15.560 6.136 1.00 32.92 268 ALA B O 1
ATOM 5600 N N . THR B 1 269 ? 98.365 17.301 6.016 1.00 32.73 269 THR B N 1
ATOM 5601 C CA . THR B 1 269 ? 97.599 17.976 4.979 1.00 32.15 269 THR B CA 1
ATOM 5602 C C . THR B 1 269 ? 98.323 17.883 3.643 1.00 31.51 269 THR B C 1
ATOM 5603 O O . THR B 1 269 ? 99.525 18.160 3.559 1.00 34.38 269 THR B O 1
ATOM 5607 N N . VAL B 1 270 ? 97.589 17.499 2.607 1.00 32.13 270 VAL B N 1
ATOM 5608 C CA . VAL B 1 270 ? 98.066 17.541 1.227 1.00 31.83 270 VAL B CA 1
ATOM 5609 C C . VAL B 1 270 ? 97.340 18.699 0.551 1.00 32.15 270 VAL B C 1
ATOM 5610 O O . VAL B 1 270 ? 96.142 18.601 0.259 1.00 30.30 270 VAL B O 1
ATOM 5614 N N . GLY B 1 271 ? 98.057 19.805 0.334 1.00 32.65 271 GLY B N 1
ATOM 5615 C CA . GLY B 1 271 ? 97.495 21.015 -0.242 1.00 30.02 271 GLY B CA 1
ATOM 5616 C C . GLY B 1 271 ? 96.929 21.959 0.806 1.00 31.67 271 GLY B C 1
ATOM 5617 O O . GLY B 1 271 ? 95.706 22.126 0.896 1.00 29.37 271 GLY B O 1
ATOM 5618 N N . THR B 1 272 ? 97.797 22.577 1.608 1.00 29.15 272 THR B N 1
ATOM 5619 C CA . THR B 1 272 ? 97.318 23.465 2.663 1.00 28.11 272 THR B CA 1
ATOM 5620 C C . THR B 1 272 ? 96.598 24.672 2.060 1.00 26.80 272 THR B C 1
ATOM 5621 O O . THR B 1 272 ? 96.808 25.053 0.899 1.00 28.65 272 THR B O 1
ATOM 5625 N N . THR B 1 273 ? 95.727 25.270 2.874 1.00 28.00 273 THR B N 1
ATOM 5626 C CA . THR B 1 273 ? 94.875 26.355 2.394 1.00 29.89 273 THR B CA 1
ATOM 5627 C C . THR B 1 273 ? 95.698 27.571 2.002 1.00 30.04 273 THR B C 1
ATOM 5628 O O . THR B 1 273 ? 95.499 28.152 0.931 1.00 29.62 273 THR B O 1
ATOM 5632 N N . SER B 1 274 ? 96.636 27.971 2.860 1.00 28.63 274 SER B N 1
ATOM 5633 C CA . SER B 1 274 ? 97.346 29.225 2.635 1.00 31.02 274 SER B CA 1
ATOM 5634 C C . SER B 1 274 ? 98.195 29.172 1.367 1.00 31.95 274 SER B C 1
ATOM 5635 O O . SER B 1 274 ? 98.042 30.007 0.467 1.00 29.90 274 SER B O 1
ATOM 5638 N N . SER B 1 275 ? 99.094 28.187 1.265 1.00 29.73 275 SER B N 1
ATOM 5639 C CA . SER B 1 275 ? 100.058 28.172 0.175 1.00 31.96 275 SER B CA 1
ATOM 5640 C C . SER B 1 275 ? 100.161 26.826 -0.537 1.00 32.09 275 SER B C 1
ATOM 5641 O O . SER B 1 275 ? 101.076 26.646 -1.351 1.00 32.83 275 SER B O 1
ATOM 5644 N N . ASN B 1 276 ? 99.254 25.884 -0.262 1.00 28.13 276 ASN B N 1
ATOM 5645 C CA . ASN B 1 276 ? 99.244 24.590 -0.936 1.00 29.13 276 ASN B CA 1
ATOM 5646 C C . ASN B 1 276 ? 100.536 23.823 -0.670 1.00 31.61 276 ASN B C 1
ATOM 5647 O O . ASN B 1 276 ? 101.089 23.177 -1.562 1.00 30.42 276 ASN B O 1
ATOM 5652 N N . ALA B 1 277 ? 101.018 23.896 0.566 1.00 30.80 277 ALA B N 1
ATOM 5653 C CA . ALA B 1 277 ? 102.090 23.013 1.005 1.00 33.46 277 ALA B CA 1
ATOM 5654 C C . ALA B 1 277 ? 101.593 21.572 1.043 1.00 32.69 277 ALA B C 1
ATOM 5655 O O . ALA B 1 277 ? 100.392 21.304 1.118 1.00 30.72 277 ALA B O 1
ATOM 5657 N N . VAL B 1 278 ? 102.534 20.632 0.990 1.00 33.92 278 VAL B N 1
ATOM 5658 C CA . VAL B 1 278 ? 102.210 19.209 1.024 1.00 35.29 278 VAL B CA 1
ATOM 5659 C C . VAL B 1 278 ? 103.022 18.552 2.134 1.00 36.65 278 VAL B C 1
ATOM 5660 O O . VAL B 1 278 ? 104.256 18.636 2.138 1.00 36.40 278 VAL B O 1
ATOM 5664 N N . ASP B 1 279 ? 102.330 17.925 3.090 1.00 38.55 279 ASP B N 1
ATOM 5665 C CA . ASP B 1 279 ? 103.015 17.163 4.125 1.00 38.34 279 ASP B CA 1
ATOM 5666 C C . ASP B 1 279 ? 103.406 15.792 3.564 1.00 40.65 279 ASP B C 1
ATOM 5667 O O . ASP B 1 279 ? 102.699 15.242 2.715 1.00 41.00 279 ASP B O 1
ATOM 5672 N N . PRO B 1 280 ? 104.554 15.235 3.989 1.00 41.42 280 PRO B N 1
ATOM 5673 C CA . PRO B 1 280 ? 104.987 13.932 3.451 1.00 42.13 280 PRO B CA 1
ATOM 5674 C C . PRO B 1 280 ? 104.248 12.780 4.109 1.00 41.65 280 PRO B C 1
ATOM 5675 O O . PRO B 1 280 ? 104.580 12.376 5.230 1.00 41.92 280 PRO B O 1
ATOM 5679 N N . VAL B 1 281 ? 103.241 12.247 3.413 1.00 39.34 281 VAL B N 1
ATOM 5680 C CA . VAL B 1 281 ? 102.278 11.354 4.054 1.00 37.88 281 VAL B CA 1
ATOM 5681 C C . VAL B 1 281 ? 102.968 10.113 4.612 1.00 39.61 281 VAL B C 1
ATOM 5682 O O . VAL B 1 281 ? 102.804 9.769 5.790 1.00 38.19 281 VAL B O 1
ATOM 5686 N N . GLY B 1 282 ? 103.732 9.413 3.770 1.00 39.67 282 GLY B N 1
ATOM 5687 C CA . GLY B 1 282 ? 104.345 8.167 4.211 1.00 37.47 282 GLY B CA 1
ATOM 5688 C C . GLY B 1 282 ? 105.308 8.368 5.365 1.00 36.35 282 GLY B C 1
ATOM 5689 O O . GLY B 1 282 ? 105.361 7.554 6.290 1.00 35.98 282 GLY B O 1
ATOM 5690 N N . ALA B 1 283 ? 106.071 9.462 5.332 1.00 38.82 283 ALA B N 1
ATOM 5691 C CA . ALA B 1 283 ? 107.003 9.752 6.417 1.00 40.18 283 ALA B CA 1
ATOM 5692 C C . ALA B 1 283 ? 106.264 10.070 7.712 1.00 42.45 283 ALA B C 1
ATOM 5693 O O . ALA B 1 283 ? 106.717 9.696 8.802 1.00 40.69 283 ALA B O 1
ATOM 5695 N N . VAL B 1 284 ? 105.127 10.767 7.614 1.00 40.14 284 VAL B N 1
ATOM 5696 C CA . VAL B 1 284 ? 104.342 11.068 8.806 1.00 36.52 284 VAL B CA 1
ATOM 5697 C C . VAL B 1 284 ? 103.724 9.795 9.365 1.00 39.51 284 VAL B C 1
ATOM 5698 O O . VAL B 1 284 ? 103.647 9.610 10.588 1.00 39.54 284 VAL B O 1
ATOM 5702 N N . ALA B 1 285 ? 103.287 8.890 8.485 1.00 36.64 285 ALA B N 1
ATOM 5703 C CA . ALA B 1 285 ? 102.674 7.652 8.958 1.00 37.96 285 ALA B CA 1
ATOM 5704 C C . ALA B 1 285 ? 103.684 6.789 9.708 1.00 40.31 285 ALA B C 1
ATOM 5705 O O . ALA B 1 285 ? 103.338 6.123 10.692 1.00 42.27 285 ALA B O 1
ATOM 5707 N N . ASP B 1 286 ? 104.941 6.800 9.263 1.00 40.40 286 ASP B N 1
ATOM 5708 C CA . ASP B 1 286 ? 105.970 5.993 9.908 1.00 39.45 286 ASP B CA 1
ATOM 5709 C C . ASP B 1 286 ? 106.327 6.548 11.281 1.00 42.63 286 ASP B C 1
ATOM 5710 O O . ASP B 1 286 ? 106.433 5.792 12.256 1.00 43.09 286 ASP B O 1
ATOM 5715 N N . VAL B 1 287 ? 106.511 7.869 11.381 1.00 41.05 287 VAL B N 1
ATOM 5716 C CA . VAL B 1 287 ? 106.771 8.483 12.681 1.00 38.41 287 VAL B CA 1
ATOM 5717 C C . VAL B 1 287 ? 105.624 8.199 13.644 1.00 42.08 287 VAL B C 1
ATOM 5718 O O . VAL B 1 287 ? 105.842 7.831 14.808 1.00 43.56 287 VAL B O 1
ATOM 5722 N N . ALA B 1 288 ? 104.383 8.341 13.175 1.00 40.12 288 ALA B N 1
ATOM 5723 C CA . ALA B 1 288 ? 103.243 8.142 14.061 1.00 38.48 288 ALA B CA 1
ATOM 5724 C C . ALA B 1 288 ? 103.081 6.683 14.468 1.00 41.88 288 ALA B C 1
ATOM 5725 O O . ALA B 1 288 ? 102.569 6.404 15.561 1.00 37.21 288 ALA B O 1
ATOM 5727 N N . ALA B 1 289 ? 103.520 5.745 13.621 1.00 40.21 289 ALA B N 1
ATOM 5728 C CA . ALA B 1 289 ? 103.356 4.328 13.939 1.00 43.64 289 ALA B CA 1
ATOM 5729 C C . ALA B 1 289 ? 104.146 3.931 15.181 1.00 40.61 289 ALA B C 1
ATOM 5730 O O . ALA B 1 289 ? 103.735 3.023 15.916 1.00 44.40 289 ALA B O 1
ATOM 5732 N N . ARG B 1 290 ? 105.260 4.611 15.447 1.00 40.37 290 ARG B N 1
ATOM 5733 C CA . ARG B 1 290 ? 106.055 4.317 16.635 1.00 45.38 290 ARG B CA 1
ATOM 5734 C C . ARG B 1 290 ? 105.283 4.557 17.927 1.00 45.00 290 ARG B C 1
ATOM 5735 O O . ARG B 1 290 ? 105.689 4.051 18.978 1.00 45.37 290 ARG B O 1
ATOM 5743 N N . PHE B 1 291 ? 104.168 5.291 17.870 1.00 41.03 291 PHE B N 1
ATOM 5744 C CA . PHE B 1 291 ? 103.355 5.591 19.039 1.00 37.74 291 PHE B CA 1
ATOM 5745 C C . PHE B 1 291 ? 101.930 5.069 18.927 1.00 39.08 291 PHE B C 1
ATOM 5746 O O . PHE B 1 291 ? 101.126 5.311 19.835 1.00 36.71 291 PHE B O 1
ATOM 5754 N N . ALA B 1 292 ? 101.598 4.360 17.843 1.00 41.13 292 ALA B N 1
ATOM 5755 C CA . ALA B 1 292 ? 100.240 3.877 17.577 1.00 39.08 292 ALA B CA 1
ATOM 5756 C C . ALA B 1 292 ? 99.233 5.024 17.465 1.00 35.76 292 ALA B C 1
ATOM 5757 O O . ALA B 1 292 ? 98.045 4.855 17.748 1.00 38.11 292 ALA B O 1
ATOM 5759 N N . ALA B 1 293 ? 99.688 6.198 17.037 1.00 33.72 293 ALA B N 1
ATOM 5760 C CA . ALA B 1 293 ? 98.791 7.334 16.874 1.00 35.36 293 ALA B CA 1
ATOM 5761 C C . ALA B 1 293 ? 97.991 7.217 15.576 1.00 35.22 293 ALA B C 1
ATOM 5762 O O . ALA B 1 293 ? 98.503 6.756 14.549 1.00 35.32 293 ALA B O 1
ATOM 5764 N N . TRP B 1 294 ? 96.724 7.631 15.634 1.00 34.68 294 TRP B N 1
ATOM 5765 C CA . TRP B 1 294 ? 95.894 7.735 14.433 1.00 32.12 294 TRP B CA 1
ATOM 5766 C C . TRP B 1 294 ? 96.474 8.767 13.473 1.00 33.62 294 TRP B C 1
ATOM 5767 O O . TRP B 1 294 ? 96.891 9.852 13.886 1.00 33.19 294 TRP B O 1
ATOM 5778 N N . VAL B 1 295 ? 96.492 8.446 12.180 1.00 31.72 295 VAL B N 1
ATOM 5779 C CA . VAL B 1 295 ? 96.922 9.401 11.163 1.00 31.81 295 VAL B CA 1
ATOM 5780 C C . VAL B 1 295 ? 95.752 9.668 10.224 1.00 35.48 295 VAL B C 1
ATOM 5781 O O . VAL B 1 295 ? 95.167 8.731 9.666 1.00 30.74 295 VAL B O 1
ATOM 5785 N N . HIS B 1 296 ? 95.409 10.946 10.069 1.00 33.32 296 HIS B N 1
ATOM 5786 C CA . HIS B 1 296 ? 94.381 11.394 9.140 1.00 28.65 296 HIS B CA 1
ATOM 5787 C C . HIS B 1 296 ? 95.033 12.287 8.104 1.00 28.82 296 HIS B C 1
ATOM 5788 O O . HIS B 1 296 ? 95.785 13.200 8.456 1.00 31.35 296 HIS B O 1
ATOM 5795 N N . VAL B 1 297 ? 94.758 12.019 6.833 1.00 29.35 297 VAL B N 1
ATOM 5796 C CA . VAL B 1 297 ? 95.207 12.880 5.751 1.00 30.24 297 VAL B CA 1
ATOM 5797 C C . VAL B 1 297 ? 94.048 13.800 5.372 1.00 31.41 297 VAL B C 1
ATOM 5798 O O . VAL B 1 297 ? 92.969 13.326 4.997 1.00 28.45 297 VAL B O 1
ATOM 5802 N N . ASP B 1 298 ? 94.267 15.111 5.481 1.00 31.61 298 ASP B N 1
ATOM 5803 C CA . ASP B 1 298 ? 93.315 16.118 5.012 1.00 30.94 298 ASP B CA 1
ATOM 5804 C C . ASP B 1 298 ? 93.760 16.548 3.623 1.00 28.99 298 ASP B C 1
ATOM 5805 O O . ASP B 1 298 ? 94.798 17.199 3.468 1.00 31.61 298 ASP B O 1
ATOM 5810 N N . ALA B 1 299 ? 92.983 16.172 2.611 1.00 29.66 299 ALA B N 1
ATOM 5811 C CA . ALA B 1 299 ? 93.227 16.575 1.227 1.00 30.63 299 ALA B CA 1
ATOM 5812 C C . ALA B 1 299 ? 92.005 17.280 0.647 1.00 29.77 299 ALA B C 1
ATOM 5813 O O . ALA B 1 299 ? 91.626 17.049 -0.501 1.00 27.91 299 ALA B O 1
ATOM 5815 N N . ALA B 1 300 ? 91.391 18.165 1.442 1.00 29.26 300 ALA B N 1
ATOM 5816 C CA . ALA B 1 300 ? 90.115 18.786 1.079 1.00 29.31 300 ALA B CA 1
ATOM 5817 C C . ALA B 1 300 ? 90.116 19.322 -0.353 1.00 27.32 300 ALA B C 1
ATOM 5818 O O . ALA B 1 300 ? 89.221 19.017 -1.149 1.00 29.82 300 ALA B O 1
ATOM 5820 N N . TYR B 1 301 ? 91.116 20.125 -0.698 1.00 29.13 301 TYR B N 1
ATOM 5821 C CA . TYR B 1 301 ? 91.207 20.707 -2.035 1.00 27.06 301 TYR B CA 1
ATOM 5822 C C . TYR B 1 301 ? 92.000 19.819 -2.986 1.00 30.10 301 TYR B C 1
ATOM 5823 O O . TYR B 1 301 ? 91.478 19.380 -4.019 1.00 31.08 301 TYR B O 1
ATOM 5832 N N . ALA B 1 302 ? 93.267 19.558 -2.651 1.00 28.29 302 ALA B N 1
ATOM 5833 C CA . ALA B 1 302 ? 94.178 18.867 -3.562 1.00 28.94 302 ALA B CA 1
ATOM 5834 C C . ALA B 1 302 ? 93.807 17.409 -3.803 1.00 28.18 302 ALA B C 1
ATOM 5835 O O . ALA B 1 302 ? 94.316 16.815 -4.757 1.00 32.89 302 ALA B O 1
ATOM 5837 N N . GLY B 1 303 ? 92.942 16.825 -2.979 1.00 30.08 303 GLY B N 1
ATOM 5838 C CA . GLY B 1 303 ? 92.578 15.428 -3.174 1.00 30.71 303 GLY B CA 1
ATOM 5839 C C . GLY B 1 303 ? 92.040 15.141 -4.564 1.00 31.90 303 GLY B C 1
ATOM 5840 O O . GLY B 1 303 ? 92.312 14.083 -5.137 1.00 34.24 303 GLY B O 1
ATOM 5841 N N . SER B 1 304 ? 91.255 16.075 -5.117 1.00 30.76 304 SER B N 1
ATOM 5842 C CA . SER B 1 304 ? 90.660 15.895 -6.438 1.00 30.93 304 SER B CA 1
ATOM 5843 C C . SER B 1 304 ? 91.711 15.747 -7.526 1.00 31.38 304 SER B C 1
ATOM 5844 O O . SER B 1 304 ? 91.473 15.053 -8.523 1.00 32.50 304 SER B O 1
ATOM 5847 N N . ALA B 1 305 ? 92.854 16.426 -7.386 1.00 28.95 305 ALA B N 1
ATOM 5848 C CA . ALA B 1 305 ? 93.902 16.323 -8.394 1.00 30.17 305 ALA B CA 1
ATOM 5849 C C . ALA B 1 305 ? 94.543 14.939 -8.418 1.00 32.42 305 ALA B C 1
ATOM 5850 O O . ALA B 1 305 ? 95.071 14.523 -9.462 1.00 33.68 305 ALA B O 1
ATOM 5852 N N . CYS B 1 306 ? 94.490 14.219 -7.306 1.00 32.49 306 CYS B N 1
ATOM 5853 C CA . CYS B 1 306 ? 95.099 12.904 -7.187 1.00 31.34 306 CYS B CA 1
ATOM 5854 C C . CYS B 1 306 ? 94.362 11.822 -7.983 1.00 35.12 306 CYS B C 1
ATOM 5855 O O . CYS B 1 306 ? 94.772 10.658 -7.921 1.00 35.62 306 CYS B O 1
ATOM 5858 N N . ILE B 1 307 ? 93.296 12.158 -8.722 1.00 33.82 307 ILE B N 1
ATOM 5859 C CA . ILE B 1 307 ? 92.735 11.217 -9.693 1.00 33.75 307 ILE B CA 1
ATOM 5860 C C . ILE B 1 307 ? 93.559 11.149 -10.968 1.00 33.48 307 ILE B C 1
ATOM 5861 O O . ILE B 1 307 ? 93.270 10.326 -11.846 1.00 34.66 307 ILE B O 1
ATOM 5866 N N . CYS B 1 308 ? 94.558 12.005 -11.105 1.00 34.51 308 CYS B N 1
ATOM 5867 C CA . CYS B 1 308 ? 95.542 12.053 -12.171 1.00 35.51 308 CYS B CA 1
ATOM 5868 C C . CYS B 1 308 ? 96.839 11.399 -11.714 1.00 36.90 308 CYS B C 1
ATOM 5869 O O . CYS B 1 308 ? 97.305 11.657 -10.598 1.00 35.01 308 CYS B O 1
ATOM 5872 N N . PRO B 1 309 ? 97.434 10.550 -12.557 1.00 39.15 309 PRO B N 1
ATOM 5873 C CA . PRO B 1 309 ? 98.658 9.841 -12.139 1.00 35.51 309 PRO B CA 1
ATOM 5874 C C . PRO B 1 309 ? 99.820 10.765 -11.830 1.00 36.51 309 PRO B C 1
ATOM 5875 O O . PRO B 1 309 ? 100.619 10.460 -10.937 1.00 41.97 309 PRO B O 1
ATOM 5879 N N . GLU B 1 310 ? 99.937 11.896 -12.517 1.00 37.01 310 GLU B N 1
ATOM 5880 C CA . GLU B 1 310 ? 101.042 12.802 -12.228 1.00 36.48 310 GLU B CA 1
ATOM 5881 C C . GLU B 1 310 ? 100.889 13.524 -10.887 1.00 36.89 310 GLU B C 1
ATOM 5882 O O . GLU B 1 310 ? 101.807 14.249 -10.492 1.00 39.53 310 GLU B O 1
ATOM 5888 N N . PHE B 1 311 ? 99.762 13.359 -10.188 1.00 35.79 311 PHE B N 1
ATOM 5889 C CA . PHE B 1 311 ? 99.579 13.906 -8.851 1.00 37.78 311 PHE B CA 1
ATOM 5890 C C . PHE B 1 311 ? 99.435 12.844 -7.773 1.00 35.60 311 PHE B C 1
ATOM 5891 O O . PHE B 1 311 ? 99.549 13.174 -6.587 1.00 35.92 311 PHE B O 1
ATOM 5899 N N . ARG B 1 312 ? 99.177 11.593 -8.143 1.00 35.24 312 ARG B N 1
ATOM 5900 C CA . ARG B 1 312 ? 98.864 10.572 -7.155 1.00 36.67 312 ARG B CA 1
ATOM 5901 C C . ARG B 1 312 ? 100.047 10.272 -6.232 1.00 36.96 312 ARG B C 1
ATOM 5902 O O . ARG B 1 312 ? 99.846 9.749 -5.129 1.00 38.28 312 ARG B O 1
ATOM 5910 N N . HIS B 1 313 ? 101.270 10.646 -6.617 1.00 35.70 313 HIS B N 1
ATOM 5911 C CA . HIS B 1 313 ? 102.403 10.402 -5.725 1.00 40.81 313 HIS B CA 1
ATOM 5912 C C . HIS B 1 313 ? 102.258 11.147 -4.402 1.00 40.53 313 HIS B C 1
ATOM 5913 O O . HIS B 1 313 ? 102.804 10.704 -3.382 1.00 41.74 313 HIS B O 1
ATOM 5920 N N . HIS B 1 314 ? 101.524 12.270 -4.393 1.00 36.34 314 HIS B N 1
ATOM 5921 C CA . HIS B 1 314 ? 101.291 13.013 -3.159 1.00 37.75 314 HIS B CA 1
ATOM 5922 C C . HIS B 1 314 ? 100.594 12.171 -2.100 1.00 38.59 314 HIS B C 1
ATOM 5923 O O . HIS B 1 314 ? 100.695 12.485 -0.906 1.00 41.30 314 HIS B O 1
ATOM 5930 N N . LEU B 1 315 ? 99.891 11.113 -2.505 1.00 33.94 315 LEU B N 1
ATOM 5931 C CA . LEU B 1 315 ? 99.187 10.240 -1.581 1.00 35.09 315 LEU B CA 1
ATOM 5932 C C . LEU B 1 315 ? 99.946 8.952 -1.278 1.00 40.29 315 LEU B C 1
ATOM 5933 O O . LEU B 1 315 ? 99.387 8.060 -0.627 1.00 39.49 315 LEU B O 1
ATOM 5938 N N . ASP B 1 316 ? 101.194 8.827 -1.739 1.00 42.24 316 ASP B N 1
ATOM 5939 C CA . ASP B 1 316 ? 101.999 7.650 -1.407 1.00 39.85 316 ASP B CA 1
ATOM 5940 C C . ASP B 1 316 ? 102.171 7.532 0.103 1.00 39.77 316 ASP B C 1
ATOM 5941 O O . ASP B 1 316 ? 102.494 8.509 0.784 1.00 41.36 316 ASP B O 1
ATOM 5946 N N . GLY B 1 317 ? 101.942 6.331 0.627 1.00 36.35 317 GLY B N 1
ATOM 5947 C CA . GLY B 1 317 ? 101.893 6.110 2.052 1.00 39.77 317 GLY B CA 1
ATOM 5948 C C . GLY B 1 317 ? 100.495 6.058 2.629 1.00 39.04 317 GLY B C 1
ATOM 5949 O O . GLY B 1 317 ? 100.344 5.676 3.794 1.00 36.66 317 GLY B O 1
ATOM 5950 N N . VAL B 1 318 ? 99.468 6.404 1.841 1.00 37.45 318 VAL B N 1
ATOM 5951 C CA . VAL B 1 318 ? 98.090 6.392 2.336 1.00 38.01 318 VAL B CA 1
ATOM 5952 C C . VAL B 1 318 ? 97.682 5.001 2.809 1.00 37.05 318 VAL B C 1
ATOM 5953 O O . VAL B 1 318 ? 96.804 4.866 3.666 1.00 34.49 318 VAL B O 1
ATOM 5957 N N . GLU B 1 319 ? 98.305 3.947 2.278 1.00 38.85 319 GLU B N 1
ATOM 5958 C CA . GLU B 1 319 ? 97.963 2.603 2.736 1.00 39.98 319 GLU B CA 1
ATOM 5959 C C . GLU B 1 319 ? 98.304 2.390 4.210 1.00 39.09 319 GLU B C 1
ATOM 5960 O O . GLU B 1 319 ? 97.822 1.428 4.813 1.00 37.96 319 GLU B O 1
ATOM 5966 N N . ARG B 1 320 ? 99.115 3.262 4.805 1.00 39.08 320 ARG B N 1
ATOM 5967 C CA . ARG B 1 320 ? 99.510 3.132 6.201 1.00 39.26 320 ARG B CA 1
ATOM 5968 C C . ARG B 1 320 ? 98.817 4.132 7.126 1.00 43.48 320 ARG B C 1
ATOM 5969 O O . ARG B 1 320 ? 99.040 4.085 8.342 1.00 38.80 320 ARG B O 1
ATOM 5977 N N . VAL B 1 321 ? 97.979 5.028 6.599 1.00 37.38 321 VAL B N 1
ATOM 5978 C CA . VAL B 1 321 ? 97.269 5.973 7.456 1.00 35.51 321 VAL B CA 1
ATOM 5979 C C . VAL B 1 321 ? 95.912 5.396 7.832 1.00 34.18 321 VAL B C 1
ATOM 5980 O O . VAL B 1 321 ? 95.486 4.366 7.297 1.00 34.60 321 VAL B O 1
ATOM 5984 N N . ASP B 1 322 ? 95.219 6.057 8.753 1.00 31.02 322 ASP B N 1
ATOM 5985 C CA . ASP B 1 322 ? 93.950 5.563 9.264 1.00 32.77 322 ASP B CA 1
ATOM 5986 C C . ASP B 1 322 ? 92.739 6.149 8.565 1.00 29.41 322 ASP B C 1
ATOM 5987 O O . ASP B 1 322 ? 91.687 5.505 8.532 1.00 31.19 322 ASP B O 1
ATOM 5992 N N . SER B 1 323 ? 92.844 7.359 8.031 1.00 32.75 323 SER B N 1
ATOM 5993 C CA . SER B 1 323 ? 91.680 7.975 7.409 1.00 29.65 323 SER B CA 1
ATOM 5994 C C . SER B 1 323 ? 92.161 9.042 6.441 1.00 29.93 323 SER B C 1
ATOM 5995 O O . SER B 1 323 ? 93.291 9.537 6.534 1.00 28.68 323 SER B O 1
ATOM 5998 N N . ILE B 1 324 ? 91.299 9.371 5.486 1.00 29.66 324 ILE B N 1
ATOM 5999 C CA . ILE B 1 324 ? 91.616 10.413 4.519 1.00 27.86 324 ILE B CA 1
ATOM 6000 C C . ILE B 1 324 ? 90.305 11.051 4.083 1.00 28.40 324 ILE B C 1
ATOM 6001 O O . ILE B 1 324 ? 89.284 10.372 3.931 1.00 28.30 324 ILE B O 1
ATOM 6006 N N . SER B 1 325 ? 90.326 12.371 3.925 1.00 29.18 325 SER B N 1
ATOM 6007 C CA . SER B 1 325 ? 89.157 13.093 3.461 1.00 30.87 325 SER B CA 1
ATOM 6008 C C . SER B 1 325 ? 89.558 14.014 2.317 1.00 29.58 325 SER B C 1
ATOM 6009 O O . SER B 1 325 ? 90.714 14.449 2.205 1.00 26.64 325 SER B O 1
ATOM 6012 N N . MET B 1 326 ? 88.589 14.272 1.446 1.00 31.15 326 MET B N 1
ATOM 6013 C CA . MET B 1 326 ? 88.722 15.275 0.407 1.00 29.25 326 MET B CA 1
ATOM 6014 C C . MET B 1 326 ? 87.319 15.756 0.076 1.00 28.54 326 MET B C 1
ATOM 6015 O O . MET B 1 326 ? 86.336 15.070 0.365 1.00 27.38 326 MET B O 1
ATOM 6020 N N . SER B 1 327 ? 87.226 16.939 -0.530 1.00 28.22 327 SER B N 1
ATOM 6021 C CA . SER B 1 327 ? 85.924 17.572 -0.772 1.00 29.07 327 SER B CA 1
ATOM 6022 C C . SER B 1 327 ? 85.658 17.744 -2.261 1.00 25.79 327 SER B C 1
ATOM 6023 O O . SER B 1 327 ? 86.176 18.691 -2.880 1.00 25.55 327 SER B O 1
ATOM 6026 N N . PRO B 1 328 ? 84.816 16.900 -2.867 1.00 25.19 328 PRO B N 1
ATOM 6027 C CA . PRO B 1 328 ? 84.399 17.164 -4.255 1.00 26.26 328 PRO B CA 1
ATOM 6028 C C . PRO B 1 328 ? 83.777 18.547 -4.445 1.00 27.50 328 PRO B C 1
ATOM 6029 O O . PRO B 1 328 ? 83.826 19.091 -5.559 1.00 26.12 328 PRO B O 1
ATOM 6033 N N . HIS B 1 329 ? 83.209 19.146 -3.389 1.00 25.68 329 HIS B N 1
ATOM 6034 C CA . HIS B 1 329 ? 82.594 20.462 -3.544 1.00 25.70 329 HIS B CA 1
ATOM 6035 C C . HIS B 1 329 ? 83.620 21.581 -3.616 1.00 26.21 329 HIS B C 1
ATOM 6036 O O . HIS B 1 329 ? 83.246 22.746 -3.775 1.00 28.50 329 HIS B O 1
ATOM 6043 N N . LYS B 1 330 ? 84.900 21.260 -3.521 1.00 24.60 330 LYS B N 1
ATOM 6044 C CA . LYS B 1 330 ? 85.894 22.220 -3.949 1.00 25.81 330 LYS B CA 1
ATOM 6045 C C . LYS B 1 330 ? 86.213 21.962 -5.422 1.00 28.11 330 LYS B C 1
ATOM 6046 O O . LYS B 1 330 ? 85.644 22.617 -6.304 1.00 27.44 330 LYS B O 1
ATOM 6052 N N . TRP B 1 331 ? 87.035 20.958 -5.714 1.00 25.78 331 TRP B N 1
ATOM 6053 C CA . TRP B 1 331 ? 87.632 20.857 -7.039 1.00 28.95 331 TRP B CA 1
ATOM 6054 C C . TRP B 1 331 ? 87.124 19.670 -7.864 1.00 29.85 331 TRP B C 1
ATOM 6055 O O . TRP B 1 331 ? 87.795 19.266 -8.823 1.00 28.61 331 TRP B O 1
ATOM 6066 N N . LEU B 1 332 ? 85.946 19.118 -7.555 1.00 27.06 332 LEU B N 1
ATOM 6067 C CA . LEU B 1 332 ? 85.426 18.027 -8.389 1.00 28.38 332 LEU B CA 1
ATOM 6068 C C . LEU B 1 332 ? 83.978 18.270 -8.823 1.00 25.24 332 LEU B C 1
ATOM 6069 O O . LEU B 1 332 ? 83.176 17.340 -8.917 1.00 25.98 332 LEU B O 1
ATOM 6074 N N . MET B 1 333 ? 83.633 19.533 -9.108 1.00 27.70 333 MET B N 1
ATOM 6075 C CA . MET B 1 333 ? 82.447 19.910 -9.894 1.00 27.31 333 MET B CA 1
ATOM 6076 C C . MET B 1 333 ? 81.133 19.464 -9.260 1.00 26.13 333 MET B C 1
ATOM 6077 O O . MET B 1 333 ? 80.147 19.203 -9.957 1.00 26.88 333 MET B O 1
ATOM 6082 N N . THR B 1 334 ? 81.082 19.401 -7.938 1.00 25.20 334 THR B N 1
ATOM 6083 C CA . THR B 1 334 ? 79.897 18.963 -7.216 1.00 27.23 334 THR B CA 1
ATOM 6084 C C . THR B 1 334 ? 79.533 20.076 -6.246 1.00 31.16 334 THR B C 1
ATOM 6085 O O . THR B 1 334 ? 80.363 20.469 -5.425 1.00 31.59 334 THR B O 1
ATOM 6089 N N . CYS B 1 335 ? 78.318 20.605 -6.350 1.00 27.30 335 CYS B N 1
ATOM 6090 C CA . CYS B 1 335 ? 77.958 21.732 -5.496 1.00 26.29 335 CYS B CA 1
ATOM 6091 C C . CYS B 1 335 ? 77.928 21.302 -4.025 1.00 28.61 335 CYS B C 1
ATOM 6092 O O . CYS B 1 335 ? 77.734 20.125 -3.704 1.00 28.65 335 CYS B O 1
ATOM 6095 N N . LEU B 1 336 ? 78.128 22.270 -3.119 1.00 28.44 336 LEU B N 1
ATOM 6096 C CA . LEU B 1 336 ? 78.057 21.974 -1.681 1.00 26.68 336 LEU B CA 1
ATOM 6097 C C . LEU B 1 336 ? 76.714 21.328 -1.343 1.00 31.53 336 LEU B C 1
ATOM 6098 O O . LEU B 1 336 ? 75.700 21.605 -1.989 1.00 30.68 336 LEU B O 1
ATOM 6103 N N . ASP B 1 337 ? 76.686 20.449 -0.339 1.00 29.52 337 ASP B N 1
ATOM 6104 C CA . ASP B 1 337 ? 77.816 19.959 0.470 1.00 30.57 337 ASP B CA 1
ATOM 6105 C C . ASP B 1 337 ? 78.255 18.581 0.001 1.00 31.92 337 ASP B C 1
ATOM 6106 O O . ASP B 1 337 ? 77.408 17.719 -0.242 1.00 32.96 337 ASP B O 1
ATOM 6111 N N . CYS B 1 338 ? 79.563 18.335 -0.049 1.00 26.70 338 CYS B N 1
ATOM 6112 C CA . CYS B 1 338 ? 80.048 17.012 -0.433 1.00 29.54 338 CYS B CA 1
ATOM 6113 C C . CYS B 1 338 ? 81.507 16.895 0.007 1.00 29.95 338 CYS B C 1
ATOM 6114 O O . CYS B 1 338 ? 82.400 17.366 -0.700 1.00 30.17 338 CYS B O 1
ATOM 6117 N N . THR B 1 339 ? 81.721 16.274 1.165 1.00 26.63 339 THR B N 1
ATOM 6118 C CA . THR B 1 339 ? 83.038 15.928 1.680 1.00 27.43 339 THR B CA 1
ATOM 6119 C C . THR B 1 339 ? 83.062 14.423 1.907 1.00 29.95 339 THR B C 1
ATOM 6120 O O . THR B 1 339 ? 82.185 13.882 2.585 1.00 28.64 339 THR B O 1
ATOM 6124 N N . CYS B 1 340 ? 84.038 13.748 1.323 1.00 27.92 340 CYS B N 1
ATOM 6125 C CA . CYS B 1 340 ? 84.124 12.298 1.422 1.00 27.52 340 CYS B CA 1
ATOM 6126 C C . CYS B 1 340 ? 85.182 11.934 2.449 1.00 26.91 340 CYS B C 1
ATOM 6127 O O . CYS B 1 340 ? 86.322 12.393 2.357 1.00 28.54 340 CYS B O 1
ATOM 6130 N N . LEU B 1 341 ? 84.801 11.101 3.408 1.00 26.95 341 LEU B N 1
ATOM 6131 C CA . LEU B 1 341 ? 85.710 10.578 4.424 1.00 26.66 341 LEU B CA 1
ATOM 6132 C C . LEU B 1 341 ? 85.889 9.080 4.209 1.00 27.35 341 LEU B C 1
ATOM 6133 O O . LEU B 1 341 ? 84.896 8.355 4.121 1.00 27.27 341 LEU B O 1
ATOM 6138 N N . TYR B 1 342 ? 87.145 8.628 4.125 1.00 26.35 342 TYR B N 1
ATOM 6139 C CA . TYR B 1 342 ? 87.483 7.208 4.021 1.00 27.25 342 TYR B CA 1
ATOM 6140 C C . TYR B 1 342 ? 88.226 6.763 5.270 1.00 28.08 342 TYR B C 1
ATOM 6141 O O . TYR B 1 342 ? 89.140 7.454 5.725 1.00 27.69 342 TYR B O 1
ATOM 6150 N N . VAL B 1 343 ? 87.855 5.600 5.805 1.00 28.93 343 VAL B N 1
ATOM 6151 C CA . VAL B 1 343 ? 88.495 5.048 6.996 1.00 33.42 343 VAL B CA 1
ATOM 6152 C C . VAL B 1 343 ? 88.997 3.639 6.696 1.00 34.16 343 VAL B C 1
ATOM 6153 O O . VAL B 1 343 ? 88.250 2.800 6.184 1.00 32.24 343 VAL B O 1
ATOM 6157 N N . ARG B 1 344 ? 90.253 3.380 7.044 1.00 34.90 344 ARG B N 1
ATOM 6158 C CA . ARG B 1 344 ? 90.881 2.091 6.798 1.00 35.17 344 ARG B CA 1
ATOM 6159 C C . ARG B 1 344 ? 90.477 1.086 7.867 1.00 42.50 344 ARG B C 1
ATOM 6160 O O . ARG B 1 344 ? 90.424 1.418 9.058 1.00 39.78 344 ARG B O 1
ATOM 6168 N N . ASP B 1 345 ? 90.184 -0.143 7.436 1.00 43.67 345 ASP B N 1
ATOM 6169 C CA . ASP B 1 345 ? 90.019 -1.286 8.339 1.00 47.22 345 ASP B CA 1
ATOM 6170 C C . ASP B 1 345 ? 89.017 -0.981 9.453 1.00 49.53 345 ASP B C 1
ATOM 6171 O O . ASP B 1 345 ? 89.359 -0.903 10.637 1.00 50.42 345 ASP B O 1
ATOM 6176 N N . THR B 1 346 ? 87.759 -0.816 9.053 1.00 44.96 346 THR B N 1
ATOM 6177 C CA . THR B 1 346 ? 86.769 -0.277 9.974 1.00 49.72 346 THR B CA 1
ATOM 6178 C C . THR B 1 346 ? 86.297 -1.283 11.020 1.00 57.69 346 THR B C 1
ATOM 6179 O O . THR B 1 346 ? 85.491 -0.906 11.885 1.00 57.34 346 THR B O 1
ATOM 6183 N N . HIS B 1 347 ? 86.760 -2.538 10.974 1.00 53.55 347 HIS B N 1
ATOM 6184 C CA . HIS B 1 347 ? 86.426 -3.476 12.044 1.00 59.58 347 HIS B CA 1
ATOM 6185 C C . HIS B 1 347 ? 86.926 -2.980 13.400 1.00 62.52 347 HIS B C 1
ATOM 6186 O O . HIS B 1 347 ? 86.287 -3.227 14.430 1.00 63.18 347 HIS B O 1
ATOM 6193 N N . ARG B 1 348 ? 88.046 -2.264 13.427 1.00 61.59 348 ARG B N 1
ATOM 6194 C CA . ARG B 1 348 ? 88.599 -1.700 14.658 1.00 61.14 348 ARG B CA 1
ATOM 6195 C C . ARG B 1 348 ? 87.710 -0.647 15.323 1.00 62.67 348 ARG B C 1
ATOM 6196 O O . ARG B 1 348 ? 88.047 -0.209 16.435 1.00 67.79 348 ARG B O 1
ATOM 6204 N N . LEU B 1 349 ? 86.617 -0.218 14.696 1.00 61.02 349 LEU B N 1
ATOM 6205 C CA . LEU B 1 349 ? 85.769 0.805 15.299 1.00 62.22 349 LEU B CA 1
ATOM 6206 C C . LEU B 1 349 ? 84.948 0.252 16.460 1.00 65.59 349 LEU B C 1
ATOM 6207 O O . LEU B 1 349 ? 84.696 -0.950 16.548 1.00 68.07 349 LEU B O 1
ATOM 6212 N N . GLU B 1 369 ? 74.229 -4.907 5.638 1.00 63.97 369 GLU B N 1
ATOM 6213 C CA . GLU B 1 369 ? 75.151 -5.549 4.703 1.00 59.82 369 GLU B CA 1
ATOM 6214 C C . GLU B 1 369 ? 75.925 -4.527 3.890 1.00 53.37 369 GLU B C 1
ATOM 6215 O O . GLU B 1 369 ? 77.145 -4.616 3.777 1.00 54.36 369 GLU B O 1
ATOM 6221 N N . VAL B 1 370 ? 75.207 -3.572 3.300 1.00 54.81 370 VAL B N 1
ATOM 6222 C CA . VAL B 1 370 ? 75.805 -2.514 2.485 1.00 52.33 370 VAL B CA 1
ATOM 6223 C C . VAL B 1 370 ? 75.398 -1.190 3.119 1.00 50.81 370 VAL B C 1
ATOM 6224 O O . VAL B 1 370 ? 74.272 -0.713 2.923 1.00 53.10 370 VAL B O 1
ATOM 6228 N N . THR B 1 371 ? 76.309 -0.591 3.884 1.00 48.47 371 THR B N 1
ATOM 6229 C CA . THR B 1 371 ? 76.018 0.653 4.579 1.00 45.43 371 THR B CA 1
ATOM 6230 C C . THR B 1 371 ? 77.272 1.517 4.626 1.00 43.26 371 THR B C 1
ATOM 6231 O O . THR B 1 371 ? 78.395 1.010 4.703 1.00 42.81 371 THR B O 1
ATOM 6235 N N . ASP B 1 372 ? 77.066 2.832 4.561 1.00 41.57 372 ASP B N 1
ATOM 6236 C CA . ASP B 1 372 ? 78.123 3.777 4.871 1.00 43.67 372 ASP B CA 1
ATOM 6237 C C . ASP B 1 372 ? 78.334 3.831 6.390 1.00 45.74 372 ASP B C 1
ATOM 6238 O O . ASP B 1 372 ? 77.568 3.258 7.174 1.00 45.37 372 ASP B O 1
ATOM 6243 N N . LEU B 1 373 ? 79.403 4.516 6.807 1.00 45.74 373 LEU B N 1
ATOM 6244 C CA . LEU B 1 373 ? 79.732 4.657 8.230 1.00 41.32 373 LEU B CA 1
ATOM 6245 C C . LEU B 1 373 ? 78.835 5.729 8.850 1.00 44.07 373 LEU B C 1
ATOM 6246 O O . LEU B 1 373 ? 79.280 6.813 9.243 1.00 42.87 373 LEU B O 1
ATOM 6251 N N . LYS B 1 374 ? 77.540 5.398 8.943 1.00 42.20 374 LYS B N 1
ATOM 6252 C CA . LYS B 1 374 ? 76.549 6.372 9.394 1.00 44.29 374 LYS B CA 1
ATOM 6253 C C . LYS B 1 374 ? 76.791 6.840 10.829 1.00 51.02 374 LYS B C 1
ATOM 6254 O O . LYS B 1 374 ? 76.286 7.904 11.207 1.00 50.29 374 LYS B O 1
ATOM 6260 N N . ASP B 1 375 ? 77.525 6.073 11.647 1.00 45.89 375 ASP B N 1
ATOM 6261 C CA . ASP B 1 375 ? 77.828 6.537 12.998 1.00 50.70 375 ASP B CA 1
ATOM 6262 C C . ASP B 1 375 ? 78.965 7.549 13.017 1.00 49.55 375 ASP B C 1
ATOM 6263 O O . ASP B 1 375 ? 79.137 8.255 14.019 1.00 48.55 375 ASP B O 1
ATOM 6268 N N . MET B 1 376 ? 79.728 7.660 11.936 1.00 44.86 376 MET B N 1
ATOM 6269 C CA . MET B 1 376 ? 80.830 8.617 11.884 1.00 43.15 376 MET B CA 1
ATOM 6270 C C . MET B 1 376 ? 80.411 9.898 11.174 1.00 42.73 376 MET B C 1
ATOM 6271 O O . MET B 1 376 ? 81.067 10.384 10.249 1.00 37.25 376 MET B O 1
ATOM 6276 N N . GLN B 1 377 ? 79.269 10.433 11.606 1.00 40.21 377 GLN B N 1
ATOM 6277 C CA . GLN B 1 377 ? 78.828 11.776 11.263 1.00 44.15 377 GLN B CA 1
ATOM 6278 C C . GLN B 1 377 ? 78.190 12.373 12.503 1.00 43.64 377 GLN B C 1
ATOM 6279 O O . GLN B 1 377 ? 77.759 11.643 13.396 1.00 45.29 377 GLN B O 1
ATOM 6285 N N . VAL B 1 378 ? 78.146 13.705 12.568 1.00 45.10 378 VAL B N 1
ATOM 6286 C CA . VAL B 1 378 ? 77.580 14.339 13.757 1.00 46.99 378 VAL B CA 1
ATOM 6287 C C . VAL B 1 378 ? 76.094 13.997 13.887 1.00 47.42 378 VAL B C 1
ATOM 6288 O O . VAL B 1 378 ? 75.650 13.476 14.920 1.00 51.38 378 VAL B O 1
ATOM 6292 N N . GLY B 1 379 ? 75.310 14.243 12.830 1.00 40.62 379 GLY B N 1
ATOM 6293 C CA . GLY B 1 379 ? 73.877 14.027 12.869 1.00 44.73 379 GLY B CA 1
ATOM 6294 C C . GLY B 1 379 ? 73.465 12.636 12.414 1.00 50.84 379 GLY B C 1
ATOM 6295 O O . GLY B 1 379 ? 74.290 11.781 12.095 1.00 53.37 379 GLY B O 1
ATOM 6296 N N . VAL B 1 380 ? 72.151 12.411 12.402 1.00 49.19 380 VAL B N 1
ATOM 6297 C CA . VAL B 1 380 ? 71.582 11.156 11.911 1.00 52.72 380 VAL B CA 1
ATOM 6298 C C . VAL B 1 380 ? 70.810 11.364 10.601 1.00 52.41 380 VAL B C 1
ATOM 6299 O O . VAL B 1 380 ? 71.076 10.697 9.607 1.00 48.37 380 VAL B O 1
ATOM 6303 N N . GLY B 1 381 ? 69.902 12.333 10.572 1.00 47.33 381 GLY B N 1
ATOM 6304 C CA . GLY B 1 381 ? 69.090 12.540 9.404 1.00 44.28 381 GLY B CA 1
ATOM 6305 C C . GLY B 1 381 ? 69.490 13.723 8.543 1.00 49.46 381 GLY B C 1
ATOM 6306 O O . GLY B 1 381 ? 69.223 14.877 8.905 1.00 47.40 381 GLY B O 1
ATOM 6307 N N . ARG B 1 382 ? 70.085 13.452 7.378 1.00 43.43 382 ARG B N 1
ATOM 6308 C CA . ARG B 1 382 ? 70.512 14.500 6.458 1.00 45.26 382 ARG B CA 1
ATOM 6309 C C . ARG B 1 382 ? 70.206 14.064 5.024 1.00 43.66 382 ARG B C 1
ATOM 6310 O O . ARG B 1 382 ? 69.685 12.970 4.779 1.00 39.23 382 ARG B O 1
ATOM 6318 N N . ARG B 1 383 ? 70.556 14.935 4.074 1.00 42.31 383 ARG B N 1
ATOM 6319 C CA . ARG B 1 383 ? 70.193 14.785 2.669 1.00 37.44 383 ARG B CA 1
ATOM 6320 C C . ARG B 1 383 ? 70.835 13.567 2.026 1.00 37.89 383 ARG B C 1
ATOM 6321 O O . ARG B 1 383 ? 71.845 13.036 2.490 1.00 37.97 383 ARG B O 1
ATOM 6329 N N . PHE B 1 384 ? 70.276 13.213 0.868 1.00 34.90 384 PHE B N 1
ATOM 6330 C CA . PHE B 1 384 ? 70.818 12.232 -0.073 1.00 36.24 384 PHE B CA 1
ATOM 6331 C C . PHE B 1 384 ? 71.907 12.889 -0.934 1.00 36.70 384 PHE B C 1
ATOM 6332 O O . PHE B 1 384 ? 71.745 13.143 -2.133 1.00 40.39 384 PHE B O 1
ATOM 6340 N N . ARG B 1 385 ? 73.066 13.115 -0.298 1.00 33.06 385 ARG B N 1
ATOM 6341 C CA . ARG B 1 385 ? 74.208 13.771 -0.936 1.00 34.80 385 ARG B CA 1
ATOM 6342 C C . ARG B 1 385 ? 74.874 12.927 -2.026 1.00 36.21 385 ARG B C 1
ATOM 6343 O O . ARG B 1 385 ? 75.588 13.482 -2.869 1.00 33.81 385 ARG B O 1
ATOM 6351 N N . GLY B 1 386 ? 74.688 11.602 -2.020 1.00 34.05 386 GLY B N 1
ATOM 6352 C CA . GLY B 1 386 ? 75.411 10.761 -2.960 1.00 32.00 386 GLY B CA 1
ATOM 6353 C C . GLY B 1 386 ? 74.921 10.853 -4.395 1.00 31.34 386 GLY B C 1
ATOM 6354 O O . GLY B 1 386 ? 75.682 10.542 -5.314 1.00 27.91 386 GLY B O 1
ATOM 6355 N N . LEU B 1 387 ? 73.674 11.282 -4.606 1.00 30.11 387 LEU B N 1
ATOM 6356 C CA . LEU B 1 387 ? 73.095 11.249 -5.946 1.00 30.71 387 LEU B CA 1
ATOM 6357 C C . LEU B 1 387 ? 73.847 12.176 -6.893 1.00 30.28 387 LEU B C 1
ATOM 6358 O O . LEU B 1 387 ? 74.178 11.798 -8.025 1.00 29.36 387 LEU B O 1
ATOM 6363 N N . LYS B 1 388 ? 74.137 13.398 -6.442 1.00 25.68 388 LYS B N 1
ATOM 6364 C CA . LYS B 1 388 ? 74.813 14.350 -7.311 1.00 28.99 388 LYS B CA 1
ATOM 6365 C C . LYS B 1 388 ? 76.237 13.898 -7.623 1.00 29.28 388 LYS B C 1
ATOM 6366 O O . LYS B 1 388 ? 76.722 14.098 -8.743 1.00 27.56 388 LYS B O 1
ATOM 6372 N N . LEU B 1 389 ? 76.916 13.278 -6.652 1.00 25.84 389 LEU B N 1
ATOM 6373 C CA . LEU B 1 389 ? 78.279 12.808 -6.897 1.00 27.83 389 LEU B CA 1
ATOM 6374 C C . LEU B 1 389 ? 78.296 11.695 -7.948 1.00 27.37 389 LEU B C 1
ATOM 6375 O O . LEU B 1 389 ? 79.146 11.685 -8.848 1.00 26.06 389 LEU B O 1
ATOM 6380 N N . TRP B 1 390 ? 77.364 10.750 -7.842 1.00 28.16 390 TRP B N 1
ATOM 6381 C CA . TRP B 1 390 ? 77.260 9.700 -8.850 1.00 27.63 390 TRP B CA 1
ATOM 6382 C C . TRP B 1 390 ? 76.920 10.285 -10.219 1.00 27.84 390 TRP B C 1
ATOM 6383 O O . TRP B 1 390 ? 77.494 9.877 -11.234 1.00 28.28 390 TRP B O 1
ATOM 6394 N N . MET B 1 391 ? 75.995 11.250 -10.270 1.00 27.44 391 MET B N 1
ATOM 6395 C CA . MET B 1 391 ? 75.622 11.832 -11.560 1.00 28.31 391 MET B CA 1
ATOM 6396 C C . MET B 1 391 ? 76.804 12.508 -12.231 1.00 28.60 391 MET B C 1
ATOM 6397 O O . MET B 1 391 ? 76.935 12.462 -13.461 1.00 27.65 391 MET B O 1
ATOM 6402 N N . VAL B 1 392 ? 77.670 13.151 -11.446 1.00 25.61 392 VAL B N 1
ATOM 6403 C CA . VAL B 1 392 ? 78.860 13.779 -12.009 1.00 25.54 392 VAL B CA 1
ATOM 6404 C C . VAL B 1 392 ? 79.756 12.725 -12.654 1.00 29.57 392 VAL B C 1
ATOM 6405 O O . VAL B 1 392 ? 80.135 12.841 -13.826 1.00 27.62 392 VAL B O 1
ATOM 6409 N N . MET B 1 393 ? 80.062 11.656 -11.915 1.00 27.20 393 MET B N 1
ATOM 6410 C CA . MET B 1 393 ? 80.945 10.622 -12.444 1.00 28.77 393 MET B CA 1
ATOM 6411 C C . MET B 1 393 ? 80.289 9.861 -13.594 1.00 26.81 393 MET B C 1
ATOM 6412 O O . MET B 1 393 ? 80.958 9.542 -14.578 1.00 29.31 393 MET B O 1
ATOM 6417 N N . ARG B 1 394 ? 78.982 9.580 -13.500 1.00 29.45 394 ARG B N 1
ATOM 6418 C CA . ARG B 1 394 ? 78.319 8.772 -14.530 1.00 31.28 394 ARG B CA 1
ATOM 6419 C C . ARG B 1 394 ? 78.116 9.561 -15.824 1.00 33.00 394 ARG B C 1
ATOM 6420 O O . ARG B 1 394 ? 78.207 8.997 -16.921 1.00 31.03 394 ARG B O 1
ATOM 6428 N N . THR B 1 395 ? 77.826 10.859 -15.720 1.00 28.99 395 THR B N 1
ATOM 6429 C CA . THR B 1 395 ? 77.568 11.663 -16.907 1.00 27.68 395 THR B CA 1
ATOM 6430 C C . THR B 1 395 ? 78.859 12.039 -17.627 1.00 29.32 395 THR B C 1
ATOM 6431 O O . THR B 1 395 ? 78.927 11.960 -18.858 1.00 28.11 395 THR B O 1
ATOM 6435 N N . TYR B 1 396 ? 79.895 12.445 -16.889 1.00 26.59 396 TYR B N 1
ATOM 6436 C CA . TYR B 1 396 ? 81.101 12.980 -17.522 1.00 30.18 396 TYR B CA 1
ATOM 6437 C C . TYR B 1 396 ? 82.226 11.959 -17.668 1.00 26.68 396 TYR B C 1
ATOM 6438 O O . TYR B 1 396 ? 82.972 12.022 -18.648 1.00 27.65 396 TYR B O 1
ATOM 6447 N N . GLY B 1 397 ? 82.364 11.025 -16.726 1.00 29.96 397 GLY B N 1
ATOM 6448 C CA . GLY B 1 397 ? 83.378 9.992 -16.797 1.00 25.72 397 GLY B CA 1
ATOM 6449 C C . GLY B 1 397 ? 84.740 10.430 -16.286 1.00 29.60 397 GLY B C 1
ATOM 6450 O O . GLY B 1 397 ? 85.038 11.613 -16.108 1.00 29.71 397 GLY B O 1
ATOM 6451 N N . VAL B 1 398 ? 85.601 9.432 -16.077 1.00 27.70 398 VAL B N 1
ATOM 6452 C CA . VAL B 1 398 ? 86.887 9.682 -15.436 1.00 28.56 398 VAL B CA 1
ATOM 6453 C C . VAL B 1 398 ? 87.765 10.565 -16.307 1.00 31.45 398 VAL B C 1
ATOM 6454 O O . VAL B 1 398 ? 88.430 11.488 -15.810 1.00 29.86 398 VAL B O 1
ATOM 6458 N N . ALA B 1 399 ? 87.772 10.315 -17.623 1.00 29.73 399 ALA B N 1
ATOM 6459 C CA . ALA B 1 399 ? 88.674 11.047 -18.504 1.00 31.22 399 ALA B CA 1
ATOM 6460 C C . ALA B 1 399 ? 88.368 12.544 -18.512 1.00 28.92 399 ALA B C 1
ATOM 6461 O O . ALA B 1 399 ? 89.284 13.374 -18.504 1.00 27.71 399 ALA B O 1
ATOM 6463 N N . LYS B 1 400 ? 87.095 12.911 -18.554 1.00 24.93 400 LYS B N 1
ATOM 6464 C CA . LYS B 1 400 ? 86.775 14.335 -18.519 1.00 28.09 400 LYS B CA 1
ATOM 6465 C C . LYS B 1 400 ? 87.089 14.948 -17.153 1.00 28.87 400 LYS B C 1
ATOM 6466 O O . LYS B 1 400 ? 87.527 16.107 -17.076 1.00 28.35 400 LYS B O 1
ATOM 6472 N N . LEU B 1 401 ? 86.911 14.184 -16.071 1.00 26.13 401 LEU B N 1
ATOM 6473 C CA . LEU B 1 401 ? 87.257 14.715 -14.753 1.00 27.40 401 LEU B CA 1
ATOM 6474 C C . LEU B 1 401 ? 88.753 14.973 -14.654 1.00 31.17 401 LEU B C 1
ATOM 6475 O O . LEU B 1 401 ? 89.180 16.001 -14.111 1.00 30.78 401 LEU B O 1
ATOM 6480 N N . GLN B 1 402 ? 89.565 14.064 -15.206 1.00 28.74 402 GLN B N 1
ATOM 6481 C CA . GLN B 1 402 ? 91.007 14.260 -15.196 1.00 29.20 402 GLN B CA 1
ATOM 6482 C C . GLN B 1 402 ? 91.411 15.474 -16.026 1.00 30.68 402 GLN B C 1
ATOM 6483 O O . GLN B 1 402 ? 92.282 16.251 -15.614 1.00 31.30 402 GLN B O 1
ATOM 6489 N N . GLU B 1 403 ? 90.798 15.652 -17.201 1.00 32.25 403 GLU B N 1
ATOM 6490 C CA . GLU B 1 403 ? 91.108 16.825 -18.012 1.00 33.87 403 GLU B CA 1
ATOM 6491 C C . GLU B 1 403 ? 90.644 18.113 -17.334 1.00 31.55 403 GLU B C 1
ATOM 6492 O O . GLU B 1 403 ? 91.278 19.164 -17.499 1.00 31.58 403 GLU B O 1
ATOM 6498 N N . HIS B 1 404 ? 89.552 18.042 -16.572 1.00 31.28 404 HIS B N 1
ATOM 6499 C CA . HIS B 1 404 ? 89.123 19.166 -15.742 1.00 30.30 404 HIS B CA 1
ATOM 6500 C C . HIS B 1 404 ? 90.236 19.592 -14.780 1.00 30.81 404 HIS B C 1
ATOM 6501 O O . HIS B 1 404 ? 90.596 20.773 -14.706 1.00 29.85 404 HIS B O 1
ATOM 6508 N N . ILE B 1 405 ? 90.837 18.630 -14.079 1.00 29.60 405 ILE B N 1
ATOM 6509 C CA . ILE B 1 405 ? 91.969 18.946 -13.212 1.00 29.66 405 ILE B CA 1
ATOM 6510 C C . ILE B 1 405 ? 93.129 19.505 -14.028 1.00 31.92 405 ILE B C 1
ATOM 6511 O O . ILE B 1 405 ? 93.681 20.569 -13.714 1.00 27.35 405 ILE B O 1
ATOM 6516 N N . ARG B 1 406 ? 93.508 18.802 -15.101 1.00 29.73 406 ARG B N 1
ATOM 6517 C CA . ARG B 1 406 ? 94.703 19.186 -15.842 1.00 32.19 406 ARG B CA 1
ATOM 6518 C C . ARG B 1 406 ? 94.563 20.567 -16.473 1.00 30.83 406 ARG B C 1
ATOM 6519 O O . ARG B 1 406 ? 95.531 21.337 -16.504 1.00 31.23 406 ARG B O 1
ATOM 6527 N N . SER B 1 407 ? 93.376 20.918 -16.968 1.00 28.66 407 SER B N 1
ATOM 6528 C CA . SER B 1 407 ? 93.272 22.222 -17.623 1.00 30.71 407 SER B CA 1
ATOM 6529 C C . SER B 1 407 ? 93.262 23.371 -16.608 1.00 31.47 407 SER B C 1
ATOM 6530 O O . SER B 1 407 ? 93.733 24.468 -16.926 1.00 30.67 407 SER B O 1
ATOM 6533 N N . ASP B 1 408 ? 92.783 23.138 -15.382 1.00 28.80 408 ASP B N 1
ATOM 6534 C CA . ASP B 1 408 ? 92.954 24.147 -14.331 1.00 29.79 408 ASP B CA 1
ATOM 6535 C C . ASP B 1 408 ? 94.427 24.342 -13.983 1.00 28.65 408 ASP B C 1
ATOM 6536 O O . ASP B 1 408 ? 94.905 25.479 -13.860 1.00 28.80 408 ASP B O 1
ATOM 6541 N N . VAL B 1 409 ? 95.160 23.241 -13.809 1.00 26.22 409 VAL B N 1
ATOM 6542 C CA . VAL B 1 409 ? 96.585 23.331 -13.504 1.00 27.73 409 VAL B CA 1
ATOM 6543 C C . VAL B 1 409 ? 97.329 24.053 -14.621 1.00 31.12 409 VAL B C 1
ATOM 6544 O O . VAL B 1 409 ? 98.201 24.896 -14.364 1.00 31.43 409 VAL B O 1
ATOM 6548 N N . ALA B 1 410 ? 96.981 23.751 -15.879 1.00 27.98 410 ALA B N 1
ATOM 6549 C CA . ALA B 1 410 ? 97.633 24.402 -17.014 1.00 31.39 410 ALA B CA 1
ATOM 6550 C C . ALA B 1 410 ? 97.393 25.907 -17.010 1.00 30.38 410 ALA B C 1
ATOM 6551 O O . ALA B 1 410 ? 98.304 26.684 -17.310 1.00 31.29 410 ALA B O 1
ATOM 6553 N N . MET B 1 411 ? 96.170 26.339 -16.686 1.00 29.30 411 MET B N 1
ATOM 6554 C CA . MET B 1 411 ? 95.903 27.771 -16.537 1.00 32.52 411 MET B CA 1
ATOM 6555 C C . MET B 1 411 ? 96.720 28.372 -15.395 1.00 31.63 411 MET B C 1
ATOM 6556 O O . MET B 1 411 ? 97.239 29.495 -15.508 1.00 29.61 411 MET B O 1
ATOM 6561 N N . ALA B 1 412 ? 96.841 27.641 -14.284 1.00 29.17 412 ALA B N 1
ATOM 6562 C CA . ALA B 1 412 ? 97.627 28.136 -13.158 1.00 30.65 412 ALA B CA 1
ATOM 6563 C C . ALA B 1 412 ? 99.098 28.262 -13.537 1.00 33.92 412 ALA B C 1
ATOM 6564 O O . ALA B 1 412 ? 99.785 29.199 -13.108 1.00 31.86 412 ALA B O 1
ATOM 6566 N N . LYS B 1 413 ? 99.590 27.332 -14.353 1.00 33.91 413 LYS B N 1
ATOM 6567 C CA . LYS B 1 413 ? 100.968 27.411 -14.829 1.00 36.31 413 LYS B CA 1
ATOM 6568 C C . LYS B 1 413 ? 101.177 28.624 -15.733 1.00 32.89 413 LYS B C 1
ATOM 6569 O O . LYS B 1 413 ? 102.208 29.304 -15.642 1.00 35.04 413 LYS B O 1
ATOM 6575 N N . VAL B 1 414 ? 100.202 28.917 -16.598 1.00 33.35 414 VAL B N 1
ATOM 6576 C CA . VAL B 1 414 ? 100.268 30.114 -17.431 1.00 32.62 414 VAL B CA 1
ATOM 6577 C C . VAL B 1 414 ? 100.412 31.352 -16.560 1.00 34.84 414 VAL B C 1
ATOM 6578 O O . VAL B 1 414 ? 101.263 32.216 -16.805 1.00 33.56 414 VAL B O 1
ATOM 6582 N N . PHE B 1 415 ? 99.574 31.458 -15.529 1.00 31.59 415 PHE B N 1
ATOM 6583 C CA . PHE B 1 415 ? 99.650 32.603 -14.639 1.00 31.35 415 PHE B CA 1
ATOM 6584 C C . PHE B 1 415 ? 101.006 32.658 -13.949 1.00 29.71 415 PHE B C 1
ATOM 6585 O O . PHE B 1 415 ? 101.631 33.718 -13.869 1.00 30.56 415 PHE B O 1
ATOM 6593 N N . GLU B 1 416 ? 101.480 31.515 -13.452 1.00 31.92 416 GLU B N 1
ATOM 6594 C CA . GLU B 1 416 ? 102.747 31.490 -12.725 1.00 33.36 416 GLU B CA 1
ATOM 6595 C C . GLU B 1 416 ? 103.905 31.932 -13.611 1.00 36.65 416 GLU B C 1
ATOM 6596 O O . GLU B 1 416 ? 104.794 32.673 -13.169 1.00 35.23 416 GLU B O 1
ATOM 6602 N N . ASP B 1 417 ? 103.904 31.499 -14.873 1.00 36.04 417 ASP B N 1
ATOM 6603 C CA . ASP B 1 417 ? 104.964 31.914 -15.780 1.00 36.07 417 ASP B CA 1
ATOM 6604 C C . ASP B 1 417 ? 104.865 33.402 -16.096 1.00 37.81 417 ASP B C 1
ATOM 6605 O O . ASP B 1 417 ? 105.890 34.089 -16.170 1.00 38.61 417 ASP B O 1
ATOM 6610 N N . LEU B 1 418 ? 103.642 33.933 -16.221 1.00 33.23 418 LEU B N 1
ATOM 6611 C CA . LEU B 1 418 ? 103.483 35.371 -16.425 1.00 33.84 418 LEU B CA 1
ATOM 6612 C C . LEU B 1 418 ? 104.052 36.169 -15.250 1.00 37.63 418 LEU B C 1
ATOM 6613 O O . LEU B 1 418 ? 104.751 37.172 -15.455 1.00 37.02 418 LEU B O 1
ATOM 6618 N N . VAL B 1 419 ? 103.784 35.733 -14.012 1.00 34.31 419 VAL B N 1
ATOM 6619 C CA . VAL B 1 419 ? 104.341 36.416 -12.844 1.00 34.55 419 VAL B CA 1
ATOM 6620 C C . VAL B 1 419 ? 105.866 36.331 -12.844 1.00 36.30 419 VAL B C 1
ATOM 6621 O O . VAL B 1 419 ? 106.564 37.326 -12.603 1.00 35.34 419 VAL B O 1
ATOM 6625 N N . ARG B 1 420 ? 106.403 35.136 -13.095 1.00 34.72 420 ARG B N 1
ATOM 6626 C CA . ARG B 1 420 ? 107.852 34.943 -13.106 1.00 39.11 420 ARG B CA 1
ATOM 6627 C C . ARG B 1 420 ? 108.547 35.768 -14.184 1.00 42.09 420 ARG B C 1
ATOM 6628 O O . ARG B 1 420 ? 109.749 36.025 -14.067 1.00 44.58 420 ARG B O 1
ATOM 6636 N N . GLY B 1 421 ? 107.826 36.198 -15.216 1.00 39.86 421 GLY B N 1
ATOM 6637 C CA . GLY B 1 421 ? 108.368 37.026 -16.269 1.00 41.67 421 GLY B CA 1
ATOM 6638 C C . GLY B 1 421 ? 108.398 38.509 -15.985 1.00 46.39 421 GLY B C 1
ATOM 6639 O O . GLY B 1 421 ? 108.855 39.277 -16.839 1.00 43.41 421 GLY B O 1
ATOM 6640 N N . ASP B 1 422 ? 107.933 38.949 -14.813 1.00 39.45 422 ASP B N 1
ATOM 6641 C CA . ASP B 1 422 ? 107.863 40.366 -14.478 1.00 41.35 422 ASP B CA 1
ATOM 6642 C C . ASP B 1 422 ? 108.665 40.616 -13.208 1.00 43.54 422 ASP B C 1
ATOM 6643 O O . ASP B 1 422 ? 108.285 40.153 -12.125 1.00 42.38 422 ASP B O 1
ATOM 6648 N N . ASP B 1 423 ? 109.747 41.391 -13.344 1.00 43.09 423 ASP B N 1
ATOM 6649 C CA . ASP B 1 423 ? 110.723 41.583 -12.272 1.00 46.51 423 ASP B CA 1
ATOM 6650 C C . ASP B 1 423 ? 110.137 42.227 -11.019 1.00 43.38 423 ASP B C 1
ATOM 6651 O O . ASP B 1 423 ? 110.721 42.086 -9.940 1.00 43.99 423 ASP B O 1
ATOM 6656 N N . ARG B 1 424 ? 109.023 42.954 -11.134 1.00 41.23 424 ARG B N 1
ATOM 6657 C CA . ARG B 1 424 ? 108.439 43.612 -9.968 1.00 42.36 424 ARG B CA 1
ATOM 6658 C C . ARG B 1 424 ? 107.771 42.646 -8.995 1.00 39.22 424 ARG B C 1
ATOM 6659 O O . ARG B 1 424 ? 107.451 43.062 -7.877 1.00 37.66 424 ARG B O 1
ATOM 6667 N N . PHE B 1 425 ? 107.549 41.395 -9.393 1.00 37.45 425 PHE B N 1
ATOM 6668 C CA . PHE B 1 425 ? 106.811 40.395 -8.628 1.00 39.21 425 PHE B CA 1
ATOM 6669 C C . PHE B 1 425 ? 107.707 39.204 -8.324 1.00 36.12 425 PHE B C 1
ATOM 6670 O O . PHE B 1 425 ? 108.761 39.018 -8.930 1.00 38.35 425 PHE B O 1
ATOM 6678 N N . GLU B 1 426 ? 107.257 38.375 -7.387 1.00 37.45 426 GLU B N 1
ATOM 6679 C CA . GLU B 1 426 ? 107.894 37.095 -7.103 1.00 37.38 426 GLU B CA 1
ATOM 6680 C C . GLU B 1 426 ? 106.804 36.075 -6.812 1.00 37.02 426 GLU B C 1
ATOM 6681 O O . GLU B 1 426 ? 105.769 36.414 -6.231 1.00 36.42 426 GLU B O 1
ATOM 6687 N N . VAL B 1 427 ? 107.027 34.842 -7.248 1.00 34.53 427 VAL B N 1
ATOM 6688 C CA . VAL B 1 427 ? 106.206 33.707 -6.847 1.00 35.42 427 VAL B CA 1
ATOM 6689 C C . VAL B 1 427 ? 106.797 33.178 -5.550 1.00 36.67 427 VAL B C 1
ATOM 6690 O O . VAL B 1 427 ? 107.969 32.795 -5.510 1.00 37.41 427 VAL B O 1
ATOM 6694 N N . VAL B 1 428 ? 105.977 33.130 -4.498 1.00 34.36 428 VAL B N 1
ATOM 6695 C CA . VAL B 1 428 ? 106.478 33.030 -3.126 1.00 35.06 428 VAL B CA 1
ATOM 6696 C C . VAL B 1 428 ? 106.875 31.600 -2.766 1.00 40.45 428 VAL B C 1
ATOM 6697 O O . VAL B 1 428 ? 107.836 31.380 -2.014 1.00 36.93 428 VAL B O 1
ATOM 6701 N N . VAL B 1 429 ? 106.123 30.618 -3.254 1.00 36.33 429 VAL B N 1
ATOM 6702 C CA . VAL B 1 429 ? 106.392 29.196 -3.031 1.00 34.20 429 VAL B CA 1
ATOM 6703 C C . VAL B 1 429 ? 106.177 28.467 -4.353 1.00 35.67 429 VAL B C 1
ATOM 6704 O O . VAL B 1 429 ? 105.518 28.988 -5.252 1.00 37.41 429 VAL B O 1
ATOM 6708 N N . PRO B 1 430 ? 106.745 27.265 -4.488 1.00 40.43 430 PRO B N 1
ATOM 6709 C CA . PRO B 1 430 ? 106.422 26.454 -5.675 1.00 36.03 430 PRO B CA 1
ATOM 6710 C C . PRO B 1 430 ? 104.925 26.193 -5.753 1.00 35.04 430 PRO B C 1
ATOM 6711 O O . PRO B 1 430 ? 104.255 26.016 -4.731 1.00 35.36 430 PRO B O 1
ATOM 6715 N N . ARG B 1 431 ? 104.398 26.198 -6.980 1.00 35.26 431 ARG B N 1
ATOM 6716 C CA . ARG B 1 431 ? 102.992 25.903 -7.226 1.00 36.14 431 ARG B CA 1
ATOM 6717 C C . ARG B 1 431 ? 102.834 24.398 -7.398 1.00 35.38 431 ARG B C 1
ATOM 6718 O O . ARG B 1 431 ? 103.359 23.824 -8.355 1.00 37.35 431 ARG B O 1
ATOM 6726 N N . ASN B 1 432 ? 102.085 23.760 -6.499 1.00 33.78 432 ASN B N 1
ATOM 6727 C CA . ASN B 1 432 ? 101.855 22.326 -6.640 1.00 31.49 432 ASN B CA 1
ATOM 6728 C C . ASN B 1 432 ? 100.579 21.993 -7.389 1.00 34.65 432 ASN B C 1
ATOM 6729 O O . ASN B 1 432 ? 100.496 20.926 -8.005 1.00 33.31 432 ASN B O 1
ATOM 6734 N N . PHE B 1 433 ? 99.571 22.859 -7.338 1.00 32.50 433 PHE B N 1
ATOM 6735 C CA . PHE B 1 433 ? 98.312 22.535 -7.995 1.00 32.73 433 PHE B CA 1
ATOM 6736 C C . PHE B 1 433 ? 97.836 23.742 -8.794 1.00 31.98 433 PHE B C 1
ATOM 6737 O O . PHE B 1 433 ? 98.566 24.223 -9.668 1.00 31.36 433 PHE B O 1
ATOM 6745 N N . ALA B 1 434 ? 96.644 24.264 -8.499 1.00 29.51 434 ALA B N 1
ATOM 6746 C CA . ALA B 1 434 ? 96.093 25.375 -9.271 1.00 29.60 434 ALA B CA 1
ATOM 6747 C C . ALA B 1 434 ? 96.018 26.675 -8.472 1.00 30.29 434 ALA B C 1
ATOM 6748 O O . ALA B 1 434 ? 95.299 27.600 -8.871 1.00 30.28 434 ALA B O 1
ATOM 6750 N N . LEU B 1 435 ? 96.753 26.765 -7.367 1.00 26.32 435 LEU B N 1
ATOM 6751 C CA . LEU B 1 435 ? 96.899 27.986 -6.589 1.00 27.72 435 LEU B CA 1
ATOM 6752 C C . LEU B 1 435 ? 98.306 28.540 -6.770 1.00 27.27 435 LEU B C 1
ATOM 6753 O O . LEU B 1 435 ? 99.290 27.815 -6.585 1.00 29.35 435 LEU B O 1
ATOM 6758 N N . VAL B 1 436 ? 98.405 29.827 -7.091 1.00 28.26 436 VAL B N 1
ATOM 6759 C CA . VAL B 1 436 ? 99.682 30.527 -7.170 1.00 29.97 436 VAL B CA 1
ATOM 6760 C C . VAL B 1 436 ? 99.713 31.611 -6.097 1.00 32.17 436 VAL B C 1
ATOM 6761 O O . VAL B 1 436 ? 98.759 32.392 -5.968 1.00 28.56 436 VAL B O 1
ATOM 6765 N N . CYS B 1 437 ? 100.806 31.666 -5.330 1.00 29.51 437 CYS B N 1
ATOM 6766 C CA . CYS B 1 437 ? 101.009 32.712 -4.329 1.00 31.17 437 CYS B CA 1
ATOM 6767 C C . CYS B 1 437 ? 102.085 33.672 -4.824 1.00 36.36 437 CYS B C 1
ATOM 6768 O O . CYS B 1 437 ? 103.215 33.251 -5.106 1.00 33.57 437 CYS B O 1
ATOM 6771 N N . PHE B 1 438 ? 101.742 34.957 -4.921 1.00 32.70 438 PHE B N 1
ATOM 6772 C CA . PHE B 1 438 ? 102.655 35.939 -5.492 1.00 32.55 438 PHE B CA 1
ATOM 6773 C C . PHE B 1 438 ? 102.531 37.252 -4.729 1.00 33.20 438 PHE B C 1
ATOM 6774 O O . PHE B 1 438 ? 101.572 37.474 -3.990 1.00 33.26 438 PHE B O 1
ATOM 6782 N N . ARG B 1 439 ? 103.513 38.128 -4.917 1.00 31.57 439 ARG B N 1
ATOM 6783 C CA . ARG B 1 439 ? 103.456 39.457 -4.330 1.00 34.20 439 ARG B CA 1
ATOM 6784 C C . ARG B 1 439 ? 104.337 40.406 -5.135 1.00 34.18 439 ARG B C 1
ATOM 6785 O O . ARG B 1 439 ? 105.246 39.984 -5.848 1.00 32.95 439 ARG B O 1
ATOM 6793 N N . ILE B 1 440 ? 104.039 41.699 -5.013 1.00 33.21 440 ILE B N 1
ATOM 6794 C CA . ILE B 1 440 ? 105.011 42.728 -5.370 1.00 35.78 440 ILE B CA 1
ATOM 6795 C C . ILE B 1 440 ? 106.188 42.616 -4.416 1.00 38.87 440 ILE B C 1
ATOM 6796 O O . ILE B 1 440 ? 106.014 42.579 -3.189 1.00 37.00 440 ILE B O 1
ATOM 6801 N N . ARG B 1 441 ? 107.395 42.542 -4.966 1.00 41.54 441 ARG B N 1
ATOM 6802 C CA . ARG B 1 441 ? 108.550 42.336 -4.108 1.00 41.80 441 ARG B CA 1
ATOM 6803 C C . ARG B 1 441 ? 109.103 43.677 -3.624 1.00 42.90 441 ARG B C 1
ATOM 6804 O O . ARG B 1 441 ? 108.796 44.739 -4.167 1.00 44.45 441 ARG B O 1
ATOM 6812 N N . ALA B 1 442 ? 109.890 43.621 -2.555 1.00 45.13 442 ALA B N 1
ATOM 6813 C CA . ALA B 1 442 ? 110.593 44.812 -2.105 1.00 50.43 442 ALA B CA 1
ATOM 6814 C C . ALA B 1 442 ? 111.685 45.169 -3.106 1.00 49.39 442 ALA B C 1
ATOM 6815 O O . ALA B 1 442 ? 112.439 44.304 -3.564 1.00 48.87 442 ALA B O 1
ATOM 6817 N N . GLY B 1 443 ? 111.763 46.451 -3.449 1.00 52.79 443 GLY B N 1
ATOM 6818 C CA . GLY B 1 443 ? 112.614 46.899 -4.528 1.00 53.90 443 GLY B CA 1
ATOM 6819 C C . GLY B 1 443 ? 111.918 47.006 -5.866 1.00 56.61 443 GLY B C 1
ATOM 6820 O O . GLY B 1 443 ? 112.537 47.456 -6.836 1.00 57.03 443 GLY B O 1
ATOM 6821 N N . ALA B 1 444 ? 110.649 46.605 -5.949 1.00 51.83 444 ALA B N 1
ATOM 6822 C CA . ALA B 1 444 ? 109.901 46.769 -7.188 1.00 53.99 444 ALA B CA 1
ATOM 6823 C C . ALA B 1 444 ? 109.781 48.238 -7.567 1.00 57.98 444 ALA B C 1
ATOM 6824 O O . ALA B 1 444 ? 109.948 48.597 -8.737 1.00 61.53 444 ALA B O 1
ATOM 6826 N N . GLY B 1 445 ? 109.480 49.099 -6.597 1.00 59.46 445 GLY B N 1
ATOM 6827 C CA . GLY B 1 445 ? 109.349 50.518 -6.848 1.00 62.10 445 GLY B CA 1
ATOM 6828 C C . GLY B 1 445 ? 109.848 51.318 -5.662 1.00 64.48 445 GLY B C 1
ATOM 6829 O O . GLY B 1 445 ? 110.297 50.759 -4.661 1.00 63.53 445 GLY B O 1
ATOM 6830 N N . ALA B 1 446 ? 109.774 52.644 -5.797 1.00 70.64 446 ALA B N 1
ATOM 6831 C CA . ALA B 1 446 ? 110.111 53.502 -4.666 1.00 68.59 446 ALA B CA 1
ATOM 6832 C C . ALA B 1 446 ? 109.081 53.374 -3.553 1.00 68.30 446 ALA B C 1
ATOM 6833 O O . ALA B 1 446 ? 109.410 53.577 -2.379 1.00 71.45 446 ALA B O 1
ATOM 6835 N N . ALA B 1 447 ? 107.837 53.037 -3.903 1.00 68.98 447 ALA B N 1
ATOM 6836 C CA . ALA B 1 447 ? 106.785 52.752 -2.934 1.00 66.73 447 ALA B CA 1
ATOM 6837 C C . ALA B 1 447 ? 106.832 51.320 -2.410 1.00 67.22 447 ALA B C 1
ATOM 6838 O O . ALA B 1 447 ? 105.999 50.957 -1.569 1.00 63.34 447 ALA B O 1
ATOM 6840 N N . ALA B 1 448 ? 107.774 50.499 -2.886 1.00 64.35 448 ALA B N 1
ATOM 6841 C CA . ALA B 1 448 ? 108.003 49.152 -2.359 1.00 58.17 448 ALA B CA 1
ATOM 6842 C C . ALA B 1 448 ? 109.502 48.972 -2.066 1.00 60.24 448 ALA B C 1
ATOM 6843 O O . ALA B 1 448 ? 110.158 48.060 -2.576 1.00 58.47 448 ALA B O 1
ATOM 6845 N N . ALA B 1 449 ? 110.043 49.861 -1.220 1.00 61.12 449 ALA B N 1
ATOM 6846 C CA . ALA B 1 449 ? 111.472 49.888 -0.902 1.00 57.92 449 ALA B CA 1
ATOM 6847 C C . ALA B 1 449 ? 111.825 48.942 0.248 1.00 53.10 449 ALA B C 1
ATOM 6848 O O . ALA B 1 449 ? 112.660 48.048 0.082 1.00 57.70 449 ALA B O 1
ATOM 6850 N N . THR B 1 450 ? 111.214 49.120 1.416 1.00 52.75 450 THR B N 1
ATOM 6851 C CA . THR B 1 450 ? 111.407 48.125 2.462 1.00 51.49 450 THR B CA 1
ATOM 6852 C C . THR B 1 450 ? 110.376 47.012 2.336 1.00 52.26 450 THR B C 1
ATOM 6853 O O . THR B 1 450 ? 109.387 47.113 1.606 1.00 46.73 450 THR B O 1
ATOM 6857 N N . GLU B 1 451 ? 110.624 45.936 3.080 1.00 50.08 451 GLU B N 1
ATOM 6858 C CA . GLU B 1 451 ? 109.697 44.815 3.107 1.00 49.12 451 GLU B CA 1
ATOM 6859 C C . GLU B 1 451 ? 108.371 45.199 3.763 1.00 49.81 451 GLU B C 1
ATOM 6860 O O . GLU B 1 451 ? 107.318 44.663 3.392 1.00 46.41 451 GLU B O 1
ATOM 6866 N N . GLU B 1 452 ? 108.396 46.140 4.711 1.00 43.75 452 GLU B N 1
ATOM 6867 C CA . GLU B 1 452 ? 107.154 46.699 5.242 1.00 47.18 452 GLU B CA 1
ATOM 6868 C C . GLU B 1 452 ? 106.395 47.477 4.167 1.00 46.61 452 GLU B C 1
ATOM 6869 O O . GLU B 1 452 ? 105.158 47.422 4.110 1.00 41.75 452 GLU B O 1
ATOM 6875 N N . ASP B 1 453 ? 107.117 48.208 3.306 1.00 44.83 453 ASP B N 1
ATOM 6876 C CA . ASP B 1 453 ? 106.470 48.955 2.232 1.00 45.41 453 ASP B CA 1
ATOM 6877 C C . ASP B 1 453 ? 105.849 48.008 1.209 1.00 39.43 453 ASP B C 1
ATOM 6878 O O . ASP B 1 453 ? 104.756 48.270 0.698 1.00 37.20 453 ASP B O 1
ATOM 6883 N N . ALA B 1 454 ? 106.543 46.916 0.887 1.00 40.55 454 ALA B N 1
ATOM 6884 C CA . ALA B 1 454 ? 105.998 45.937 -0.049 1.00 39.32 454 ALA B CA 1
ATOM 6885 C C . ALA B 1 454 ? 104.711 45.325 0.492 1.00 37.30 454 ALA B C 1
ATOM 6886 O O . ALA B 1 454 ? 103.766 45.078 -0.270 1.00 35.52 454 ALA B O 1
ATOM 6888 N N . ASP B 1 455 ? 104.650 45.096 1.809 1.00 32.33 455 ASP B N 1
ATOM 6889 C CA . ASP B 1 455 ? 103.426 44.608 2.439 1.00 35.73 455 ASP B CA 1
ATOM 6890 C C . ASP B 1 455 ? 102.268 45.569 2.187 1.00 36.37 455 ASP B C 1
ATOM 6891 O O . ASP B 1 455 ? 101.180 45.156 1.767 1.00 34.69 455 ASP B O 1
ATOM 6896 N N . GLU B 1 456 ? 102.490 46.865 2.437 1.00 34.37 456 GLU B N 1
ATOM 6897 C CA . GLU B 1 456 ? 101.447 47.862 2.221 1.00 36.81 456 GLU B CA 1
ATOM 6898 C C . GLU B 1 456 ? 101.064 47.950 0.747 1.00 36.20 456 GLU B C 1
ATOM 6899 O O . GLU B 1 456 ? 99.890 48.156 0.413 1.00 33.80 456 GLU B O 1
ATOM 6905 N N . ALA B 1 457 ? 102.042 47.810 -0.154 1.00 34.17 457 ALA B N 1
ATOM 6906 C CA . ALA B 1 457 ? 101.732 47.898 -1.580 1.00 34.33 457 ALA B CA 1
ATOM 6907 C C . ALA B 1 457 ? 100.899 46.704 -2.039 1.00 33.74 457 ALA B C 1
ATOM 6908 O O . ALA B 1 457 ? 99.998 46.854 -2.872 1.00 32.48 457 ALA B O 1
ATOM 6910 N N . ASN B 1 458 ? 101.190 45.512 -1.508 1.00 30.52 458 ASN B N 1
ATOM 6911 C CA . ASN B 1 458 ? 100.405 44.330 -1.852 1.00 34.00 458 ASN B CA 1
ATOM 6912 C C . ASN B 1 458 ? 98.977 44.436 -1.332 1.00 33.23 458 ASN B C 1
ATOM 6913 O O . ASN B 1 458 ? 98.032 44.016 -2.011 1.00 31.16 458 ASN B O 1
ATOM 6918 N N . ARG B 1 459 ? 98.793 44.978 -0.126 1.00 32.31 459 ARG B N 1
ATOM 6919 C CA . ARG B 1 459 ? 97.431 45.192 0.352 1.00 35.03 459 ARG B CA 1
ATOM 6920 C C . ARG B 1 459 ? 96.707 46.201 -0.526 1.00 34.55 459 ARG B C 1
ATOM 6921 O O . ARG B 1 459 ? 95.520 46.034 -0.830 1.00 31.51 459 ARG B O 1
ATOM 6929 N N . GLU B 1 460 ? 97.414 47.258 -0.941 1.00 31.25 460 GLU B N 1
ATOM 6930 C CA . GLU B 1 460 ? 96.812 48.271 -1.799 1.00 37.19 460 GLU B CA 1
ATOM 6931 C C . GLU B 1 460 ? 96.438 47.687 -3.157 1.00 31.60 460 GLU B C 1
ATOM 6932 O O . GLU B 1 460 ? 95.348 47.948 -3.679 1.00 30.66 460 GLU B O 1
ATOM 6938 N N . LEU B 1 461 ? 97.327 46.886 -3.735 1.00 30.43 461 LEU B N 1
ATOM 6939 C CA . LEU B 1 461 ? 97.019 46.227 -4.999 1.00 32.95 461 LEU B CA 1
ATOM 6940 C C . LEU B 1 461 ? 95.748 45.388 -4.882 1.00 32.03 461 LEU B C 1
ATOM 6941 O O . LEU B 1 461 ? 94.845 45.476 -5.726 1.00 32.26 461 LEU B O 1
ATOM 6946 N N . MET B 1 462 ? 95.655 44.579 -3.822 1.00 30.89 462 MET B N 1
ATOM 6947 C CA . MET B 1 462 ? 94.488 43.723 -3.630 1.00 30.56 462 MET B CA 1
ATOM 6948 C C . MET B 1 462 ? 93.208 44.551 -3.561 1.00 30.59 462 MET B C 1
ATOM 6949 O O . MET B 1 462 ? 92.208 44.236 -4.221 1.00 27.81 462 MET B O 1
ATOM 6954 N N . GLU B 1 463 ? 93.229 45.633 -2.783 1.00 31.57 463 GLU B N 1
ATOM 6955 C CA . GLU B 1 463 ? 92.017 46.421 -2.604 1.00 32.55 463 GLU B CA 1
ATOM 6956 C C . GLU B 1 463 ? 91.628 47.133 -3.897 1.00 32.22 463 GLU B C 1
ATOM 6957 O O . GLU B 1 463 ? 90.440 47.212 -4.232 1.00 30.75 463 GLU B O 1
ATOM 6963 N N . ARG B 1 464 ? 92.612 47.616 -4.660 1.00 28.88 464 ARG B N 1
ATOM 6964 C CA . ARG B 1 464 ? 92.304 48.239 -5.948 1.00 31.36 464 ARG B CA 1
ATOM 6965 C C . ARG B 1 464 ? 91.727 47.230 -6.938 1.00 29.56 464 ARG B C 1
ATOM 6966 O O . ARG B 1 464 ? 90.780 47.537 -7.672 1.00 29.54 464 ARG B O 1
ATOM 6974 N N . LEU B 1 465 ? 92.294 46.028 -6.988 1.00 26.60 465 LEU B N 1
ATOM 6975 C CA . LEU B 1 465 ? 91.743 44.994 -7.859 1.00 31.27 465 LEU B CA 1
ATOM 6976 C C . LEU B 1 465 ? 90.281 44.716 -7.531 1.00 28.28 465 LEU B C 1
ATOM 6977 O O . LEU B 1 465 ? 89.432 44.651 -8.430 1.00 28.29 465 LEU B O 1
ATOM 6982 N N . ASN B 1 466 ? 89.969 44.556 -6.239 1.00 24.79 466 ASN B N 1
ATOM 6983 C CA . ASN B 1 466 ? 88.614 44.219 -5.840 1.00 27.09 466 ASN B CA 1
ATOM 6984 C C . ASN B 1 466 ? 87.656 45.363 -6.142 1.00 31.66 466 ASN B C 1
ATOM 6985 O O . ASN B 1 466 ? 86.500 45.122 -6.513 1.00 29.46 466 ASN B O 1
ATOM 6990 N N . LYS B 1 467 ? 88.131 46.607 -6.043 1.00 29.08 467 LYS B N 1
ATOM 6991 C CA . LYS B 1 467 ? 87.273 47.748 -6.337 1.00 30.95 467 LYS B CA 1
ATOM 6992 C C . LYS B 1 467 ? 86.864 47.799 -7.807 1.00 30.71 467 LYS B C 1
ATOM 6993 O O . LYS B 1 467 ? 85.813 48.361 -8.126 1.00 29.92 467 LYS B O 1
ATOM 6999 N N . THR B 1 468 ? 87.658 47.220 -8.717 1.00 28.99 468 THR B N 1
ATOM 7000 C CA . THR B 1 468 ? 87.258 47.267 -10.126 1.00 30.47 468 THR B CA 1
ATOM 7001 C C . THR B 1 468 ? 86.030 46.415 -10.424 1.00 30.75 468 THR B C 1
ATOM 7002 O O . THR B 1 468 ? 85.400 46.614 -11.462 1.00 31.13 468 THR B O 1
ATOM 7006 N N . GLY B 1 469 ? 85.680 45.465 -9.555 1.00 28.98 469 GLY B N 1
ATOM 7007 C CA . GLY B 1 469 ? 84.651 44.509 -9.905 1.00 28.61 469 GLY B CA 1
ATOM 7008 C C . GLY B 1 469 ? 85.071 43.461 -10.918 1.00 29.11 469 GLY B C 1
ATOM 7009 O O . GLY B 1 469 ? 84.294 42.541 -11.194 1.00 27.57 469 GLY B O 1
ATOM 7010 N N . LYS B 1 470 ? 86.279 43.548 -11.471 1.00 29.81 470 LYS B N 1
ATOM 7011 C CA . LYS B 1 470 ? 86.733 42.585 -12.467 1.00 28.36 470 LYS B CA 1
ATOM 7012 C C . LYS B 1 470 ? 87.616 41.507 -11.855 1.00 28.16 470 LYS B C 1
ATOM 7013 O O . LYS B 1 470 ? 88.230 40.734 -12.589 1.00 28.48 470 LYS B O 1
ATOM 7019 N N . ALA B 1 471 ? 87.692 41.447 -10.528 1.00 27.74 471 ALA B N 1
ATOM 7020 C CA . ALA B 1 471 ? 88.434 40.400 -9.838 1.00 27.56 471 ALA B CA 1
ATOM 7021 C C . ALA B 1 471 ? 87.996 40.368 -8.385 1.00 28.75 471 ALA B C 1
ATOM 7022 O O . ALA B 1 471 ? 87.465 41.350 -7.854 1.00 30.72 471 ALA B O 1
ATOM 7024 N N . TYR B 1 472 ? 88.220 39.215 -7.750 1.00 27.33 472 TYR B N 1
ATOM 7025 C CA . TYR B 1 472 ? 88.195 39.095 -6.292 1.00 25.12 472 TYR B CA 1
ATOM 7026 C C . TYR B 1 472 ? 89.441 38.327 -5.883 1.00 28.44 472 TYR B C 1
ATOM 7027 O O . TYR B 1 472 ? 89.585 37.136 -6.197 1.00 27.24 472 TYR B O 1
ATOM 7036 N N . VAL B 1 473 ? 90.355 39.031 -5.239 1.00 24.31 473 VAL B N 1
ATOM 7037 C CA . VAL B 1 473 ? 91.604 38.475 -4.755 1.00 25.62 473 VAL B CA 1
ATOM 7038 C C . VAL B 1 473 ? 91.615 38.661 -3.247 1.00 28.23 473 VAL B C 1
ATOM 7039 O O . VAL B 1 473 ? 91.100 39.661 -2.735 1.00 29.20 473 VAL B O 1
ATOM 7043 N N . ALA B 1 474 ? 92.141 37.668 -2.540 1.00 23.72 474 ALA B N 1
ATOM 7044 C CA . ALA B 1 474 ? 92.318 37.739 -1.102 1.00 28.40 474 ALA B CA 1
ATOM 7045 C C . ALA B 1 474 ? 93.727 37.254 -0.787 1.00 28.79 474 ALA B C 1
ATOM 7046 O O . ALA B 1 474 ? 94.418 36.685 -1.639 1.00 27.11 474 ALA B O 1
ATOM 7048 N N . HIS B 1 475 ? 94.147 37.490 0.447 1.00 27.15 475 HIS B N 1
ATOM 7049 C CA . HIS B 1 475 ? 95.553 37.435 0.815 1.00 28.86 475 HIS B CA 1
ATOM 7050 C C . HIS B 1 475 ? 95.832 36.273 1.762 1.00 30.09 475 HIS B C 1
ATOM 7051 O O . HIS B 1 475 ? 94.932 35.551 2.205 1.00 27.65 475 HIS B O 1
ATOM 7058 N N . THR B 1 476 ? 97.114 36.091 2.058 1.00 25.47 476 THR B N 1
ATOM 7059 C CA . THR B 1 476 ? 97.535 35.282 3.189 1.00 28.24 476 THR B CA 1
ATOM 7060 C C . THR B 1 476 ? 98.888 35.810 3.646 1.00 31.17 476 THR B C 1
ATOM 7061 O O . THR B 1 476 ? 99.362 36.845 3.170 1.00 30.74 476 THR B O 1
ATOM 7065 N N . VAL B 1 477 ? 99.483 35.135 4.621 1.00 30.66 477 VAL B N 1
ATOM 7066 C CA . VAL B 1 477 ? 100.804 35.500 5.117 1.00 32.58 477 VAL B CA 1
ATOM 7067 C C . VAL B 1 477 ? 101.682 34.263 5.028 1.00 35.39 477 VAL B C 1
ATOM 7068 O O . VAL B 1 477 ? 101.306 33.191 5.515 1.00 33.30 477 VAL B O 1
ATOM 7072 N N . VAL B 1 478 ? 102.817 34.394 4.351 1.00 33.30 478 VAL B N 1
ATOM 7073 C CA . VAL B 1 478 ? 103.752 33.289 4.166 1.00 37.03 478 VAL B CA 1
ATOM 7074 C C . VAL B 1 478 ? 105.115 33.779 4.623 1.00 41.62 478 VAL B C 1
ATOM 7075 O O . VAL B 1 478 ? 105.619 34.781 4.102 1.00 38.68 478 VAL B O 1
ATOM 7079 N N . GLY B 1 479 ? 105.703 33.087 5.596 1.00 43.96 479 GLY B N 1
ATOM 7080 C CA . GLY B 1 479 ? 106.980 33.538 6.138 1.00 44.38 479 GLY B CA 1
ATOM 7081 C C . GLY B 1 479 ? 106.961 34.986 6.565 1.00 42.51 479 GLY B C 1
ATOM 7082 O O . GLY B 1 479 ? 107.894 35.739 6.261 1.00 45.99 479 GLY B O 1
ATOM 7083 N N . GLY B 1 480 ? 105.889 35.408 7.230 1.00 41.79 480 GLY B N 1
ATOM 7084 C CA . GLY B 1 480 ? 105.782 36.768 7.715 1.00 40.00 480 GLY B CA 1
ATOM 7085 C C . GLY B 1 480 ? 105.583 37.842 6.669 1.00 39.09 480 GLY B C 1
ATOM 7086 O O . GLY B 1 480 ? 105.640 39.027 7.008 1.00 43.24 480 GLY B O 1
ATOM 7087 N N . ARG B 1 481 ? 105.345 37.485 5.412 1.00 39.78 481 ARG B N 1
ATOM 7088 C CA . ARG B 1 481 ? 105.130 38.465 4.354 1.00 39.88 481 ARG B CA 1
ATOM 7089 C C . ARG B 1 481 ? 103.679 38.436 3.891 1.00 37.19 481 ARG B C 1
ATOM 7090 O O . ARG B 1 481 ? 103.060 37.371 3.828 1.00 33.69 481 ARG B O 1
ATOM 7098 N N . PHE B 1 482 ? 103.149 39.614 3.570 1.00 34.06 482 PHE B N 1
ATOM 7099 C CA . PHE B 1 482 ? 101.811 39.724 3.005 1.00 32.07 482 PHE B CA 1
ATOM 7100 C C . PHE B 1 482 ? 101.841 39.250 1.547 1.00 36.32 482 PHE B C 1
ATOM 7101 O O . PHE B 1 482 ? 102.631 39.747 0.735 1.00 34.89 482 PHE B O 1
ATOM 7109 N N . VAL B 1 483 ? 100.992 38.274 1.221 1.00 30.04 483 VAL B N 1
ATOM 7110 C CA . VAL B 1 483 ? 101.050 37.537 -0.034 1.00 31.59 483 VAL B CA 1
ATOM 7111 C C . VAL B 1 483 ? 99.656 37.520 -0.654 1.00 31.69 483 VAL B C 1
ATOM 7112 O O . VAL B 1 483 ? 98.661 37.407 0.064 1.00 29.08 483 VAL B O 1
ATOM 7116 N N . LEU B 1 484 ? 99.576 37.649 -1.982 1.00 30.48 484 LEU B N 1
ATOM 7117 C CA . LEU B 1 484 ? 98.303 37.508 -2.689 1.00 31.22 484 LEU B CA 1
ATOM 7118 C C . LEU B 1 484 ? 98.144 36.064 -3.153 1.00 32.02 484 LEU B C 1
ATOM 7119 O O . LEU B 1 484 ? 99.089 35.468 -3.680 1.00 33.23 484 LEU B O 1
ATOM 7124 N N . ARG B 1 485 ? 96.974 35.484 -2.907 1.00 30.43 485 ARG B N 1
ATOM 7125 C CA . ARG B 1 485 ? 96.652 34.180 -3.472 1.00 28.19 485 ARG B CA 1
ATOM 7126 C C . ARG B 1 485 ? 95.947 34.373 -4.807 1.00 29.29 485 ARG B C 1
ATOM 7127 O O . ARG B 1 485 ? 95.227 35.355 -5.018 1.00 31.38 485 ARG B O 1
ATOM 7135 N N . PHE B 1 486 ? 96.181 33.444 -5.724 1.00 24.69 486 PHE B N 1
ATOM 7136 C CA . PHE B 1 486 ? 95.466 33.456 -7.000 1.00 26.00 486 PHE B CA 1
ATOM 7137 C C . PHE B 1 486 ? 95.005 32.028 -7.262 1.00 27.74 486 PHE B C 1
ATOM 7138 O O . PHE B 1 486 ? 95.796 31.176 -7.685 1.00 29.11 486 PHE B O 1
ATOM 7146 N N . ALA B 1 487 ? 93.733 31.767 -6.978 1.00 26.42 487 ALA B N 1
ATOM 7147 C CA . ALA B 1 487 ? 93.172 30.421 -6.999 1.00 26.74 487 ALA B CA 1
ATOM 7148 C C . ALA B 1 487 ? 92.403 30.263 -8.302 1.00 29.00 487 ALA B C 1
ATOM 7149 O O . ALA B 1 487 ? 91.349 30.881 -8.486 1.00 31.10 487 ALA B O 1
ATOM 7151 N N . VAL B 1 488 ? 92.963 29.475 -9.224 1.00 27.92 488 VAL B N 1
ATOM 7152 C CA . VAL B 1 488 ? 92.396 29.261 -10.550 1.00 27.02 488 VAL B CA 1
ATOM 7153 C C . VAL B 1 488 ? 91.367 28.138 -10.470 1.00 28.71 488 VAL B C 1
ATOM 7154 O O . VAL B 1 488 ? 91.550 27.172 -9.730 1.00 29.49 488 VAL B O 1
ATOM 7158 N N . GLY B 1 489 ? 90.257 28.271 -11.196 1.00 29.34 489 GLY B N 1
ATOM 7159 C CA . GLY B 1 489 ? 89.404 27.108 -11.338 1.00 26.27 489 GLY B CA 1
ATOM 716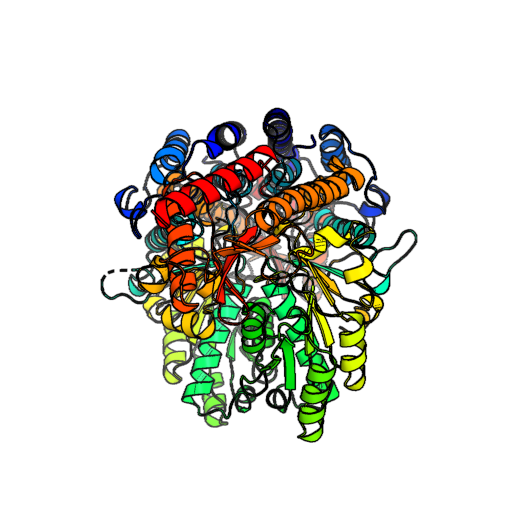0 C C . GLY B 1 489 ? 87.905 27.309 -11.284 1.00 27.07 489 GLY B C 1
ATOM 7161 O O . GLY B 1 489 ? 87.166 26.341 -11.494 1.00 26.16 489 GLY B O 1
ATOM 7162 N N . SER B 1 490 ? 87.431 28.521 -10.980 1.00 25.46 490 SER B N 1
ATOM 7163 C CA . SER B 1 490 ? 86.001 28.795 -11.086 1.00 24.03 490 SER B CA 1
ATOM 7164 C C . SER B 1 490 ? 85.462 28.209 -12.389 1.00 27.23 490 SER B C 1
ATOM 7165 O O . SER B 1 490 ? 86.096 28.319 -13.438 1.00 27.72 490 SER B O 1
ATOM 7168 N N . SER B 1 491 ? 84.297 27.559 -12.323 1.00 28.14 491 SER B N 1
ATOM 7169 C CA . SER B 1 491 ? 83.914 26.666 -13.419 1.00 27.84 491 SER B CA 1
ATOM 7170 C C . SER B 1 491 ? 83.727 27.388 -14.758 1.00 33.58 491 SER B C 1
ATOM 7171 O O . SER B 1 491 ? 84.012 26.801 -15.814 1.00 33.25 491 SER B O 1
ATOM 7174 N N . LEU B 1 492 ? 83.234 28.630 -14.754 1.00 26.63 492 LEU B N 1
ATOM 7175 C CA . LEU B 1 492 ? 83.072 29.382 -16.002 1.00 27.92 492 LEU B CA 1
ATOM 7176 C C . LEU B 1 492 ? 84.369 30.011 -16.488 1.00 29.50 492 LEU B C 1
ATOM 7177 O O . LEU B 1 492 ? 84.396 30.591 -17.580 1.00 32.09 492 LEU B O 1
ATOM 7182 N N . GLN B 1 493 ? 85.437 29.915 -15.714 1.00 26.47 493 GLN B N 1
ATOM 7183 C CA . GLN B 1 493 ? 86.669 30.625 -16.022 1.00 27.12 493 GLN B CA 1
ATOM 7184 C C . GLN B 1 493 ? 87.472 29.914 -17.114 1.00 33.39 493 GLN B C 1
ATOM 7185 O O . GLN B 1 493 ? 87.701 28.701 -17.041 1.00 33.28 493 GLN B O 1
ATOM 7191 N N . GLU B 1 494 ? 87.904 30.675 -18.121 1.00 27.81 494 GLU B N 1
ATOM 7192 C CA . GLU B 1 494 ? 88.712 30.191 -19.234 1.00 31.58 494 GLU B CA 1
ATOM 7193 C C . GLU B 1 494 ? 90.079 30.871 -19.214 1.00 33.17 494 GLU B C 1
ATOM 7194 O O . GLU B 1 494 ? 90.309 31.820 -18.463 1.00 29.10 494 GLU B O 1
ATOM 7200 N N . GLU B 1 495 ? 91.000 30.391 -20.063 1.00 27.69 495 GLU B N 1
ATOM 7201 C CA . GLU B 1 495 ? 92.367 30.912 -20.011 1.00 31.85 495 GLU B CA 1
ATOM 7202 C C . GLU B 1 495 ? 92.408 32.422 -20.245 1.00 31.49 495 GLU B C 1
ATOM 7203 O O . GLU B 1 495 ? 93.196 33.134 -19.609 1.00 28.37 495 GLU B O 1
ATOM 7209 N N . HIS B 1 496 ? 91.566 32.937 -21.147 1.00 29.82 496 HIS B N 1
ATOM 7210 C CA . HIS B 1 496 ? 91.614 34.373 -21.408 1.00 31.48 496 HIS B CA 1
ATOM 7211 C C . HIS B 1 496 ? 91.227 35.186 -20.179 1.00 29.19 496 HIS B C 1
ATOM 7212 O O . HIS B 1 496 ? 91.706 36.316 -20.021 1.00 29.74 496 HIS B O 1
ATOM 7219 N N . HIS B 1 497 ? 90.371 34.643 -19.299 1.00 29.88 497 HIS B N 1
ATOM 7220 C CA . HIS B 1 497 ? 90.077 35.341 -18.045 1.00 28.18 497 HIS B CA 1
ATOM 7221 C C . HIS B 1 497 ? 91.324 35.480 -17.184 1.00 27.59 497 HIS B C 1
ATOM 7222 O O . HIS B 1 497 ? 91.510 36.496 -16.496 1.00 28.67 497 HIS B O 1
ATOM 7229 N N . VAL B 1 498 ? 92.168 34.452 -17.179 1.00 26.18 498 VAL B N 1
ATOM 7230 C CA . VAL B 1 498 ? 93.354 34.463 -16.334 1.00 26.88 498 VAL B CA 1
ATOM 7231 C C . VAL B 1 498 ? 94.385 35.430 -16.891 1.00 30.94 498 VAL B C 1
ATOM 7232 O O . VAL B 1 498 ? 95.012 36.193 -16.144 1.00 28.80 498 VAL B O 1
ATOM 7236 N N . ARG B 1 499 ? 94.582 35.414 -18.215 1.00 28.26 499 ARG B N 1
ATOM 7237 C CA . ARG B 1 499 ? 95.498 36.369 -18.827 1.00 30.84 499 ARG B CA 1
ATOM 7238 C C . ARG B 1 499 ? 95.001 37.793 -18.630 1.00 28.58 499 ARG B C 1
ATOM 7239 O O . ARG B 1 499 ? 95.793 38.702 -18.355 1.00 31.68 499 ARG B O 1
ATOM 7247 N N . SER B 1 500 ? 93.688 38.006 -18.755 1.00 27.01 500 SER B N 1
ATOM 7248 C CA . SER B 1 500 ? 93.134 39.342 -18.543 1.00 30.55 500 SER B CA 1
ATOM 7249 C C . SER B 1 500 ? 93.338 39.810 -17.107 1.00 29.28 500 SER B C 1
ATOM 7250 O O . SER B 1 500 ? 93.596 40.996 -16.867 1.00 28.77 500 SER B O 1
ATOM 7253 N N . ALA B 1 501 ? 93.213 38.899 -16.133 1.00 29.06 501 ALA B N 1
ATOM 7254 C CA . ALA B 1 501 ? 93.479 39.277 -14.746 1.00 28.56 501 ALA B CA 1
ATOM 7255 C C . ALA B 1 501 ? 94.930 39.708 -14.568 1.00 29.27 501 ALA B C 1
ATOM 7256 O O . ALA B 1 501 ? 95.214 40.702 -13.886 1.00 27.81 501 ALA B O 1
ATOM 7258 N N . TRP B 1 502 ? 95.862 38.982 -15.198 1.00 29.55 502 TRP B N 1
ATOM 7259 C CA . TRP B 1 502 ? 97.271 39.350 -15.101 1.00 30.99 502 TRP B CA 1
ATOM 7260 C C . TRP B 1 502 ? 97.526 40.735 -15.691 1.00 32.38 502 TRP B C 1
ATOM 7261 O O . TRP B 1 502 ? 98.290 41.522 -15.125 1.00 34.05 502 TRP B O 1
ATOM 7272 N N . GLU B 1 503 ? 96.897 41.054 -16.833 1.00 33.64 503 GLU B N 1
ATOM 7273 C CA . GLU B 1 503 ? 97.043 42.393 -17.410 1.00 32.86 503 GLU B CA 1
ATOM 7274 C C . GLU B 1 503 ? 96.510 43.466 -16.464 1.00 35.01 503 GLU B C 1
ATOM 7275 O O . GLU B 1 503 ? 97.075 44.566 -16.367 1.00 30.95 503 GLU B O 1
ATOM 7281 N N . LEU B 1 504 ? 95.405 43.175 -15.778 1.00 31.61 504 LEU B N 1
ATOM 7282 C CA . LEU B 1 504 ? 94.856 44.114 -14.804 1.00 30.77 504 LEU B CA 1
ATOM 7283 C C . LEU B 1 504 ? 95.791 44.273 -13.607 1.00 31.36 504 LEU B C 1
ATOM 7284 O O . LEU B 1 504 ? 95.962 45.382 -13.083 1.00 31.33 504 LEU B O 1
ATOM 7289 N N . ILE B 1 505 ? 96.425 43.177 -13.181 1.00 30.43 505 ILE B N 1
ATOM 7290 C CA . ILE B 1 505 ? 97.409 43.250 -12.104 1.00 31.73 505 ILE B CA 1
ATOM 7291 C C . ILE B 1 505 ? 98.585 44.139 -12.512 1.00 34.62 505 ILE B C 1
ATOM 7292 O O . ILE B 1 505 ? 99.015 45.014 -11.753 1.00 30.94 505 ILE B O 1
ATOM 7297 N N . LYS B 1 506 ? 99.125 43.922 -13.720 1.00 33.00 506 LYS B N 1
ATOM 7298 C CA . LYS B 1 506 ? 100.220 44.760 -14.212 1.00 34.99 506 LYS B CA 1
ATOM 7299 C C . LYS B 1 506 ? 99.792 46.216 -14.323 1.00 32.43 506 LYS B C 1
ATOM 7300 O O . LYS B 1 506 ? 100.504 47.124 -13.882 1.00 36.94 506 LYS B O 1
ATOM 7306 N N . LYS B 1 507 ? 98.632 46.458 -14.932 1.00 33.40 507 LYS B N 1
ATOM 7307 C CA . LYS B 1 507 ? 98.149 47.822 -15.110 1.00 35.38 507 LYS B CA 1
ATOM 7308 C C . LYS B 1 507 ? 98.017 48.526 -13.766 1.00 37.95 507 LYS B C 1
ATOM 7309 O O . LYS B 1 507 ? 98.524 49.640 -13.580 1.00 37.80 507 LYS B O 1
ATOM 7315 N N . THR B 1 508 ? 97.358 47.868 -12.806 1.00 33.38 508 THR B N 1
ATOM 7316 C CA . THR B 1 508 ? 97.115 48.466 -11.496 1.00 31.57 508 THR B CA 1
ATOM 7317 C C . THR B 1 508 ? 98.422 48.743 -10.763 1.00 35.75 508 THR B C 1
ATOM 7318 O O . THR B 1 508 ? 98.579 49.797 -10.138 1.00 37.81 508 THR B O 1
ATOM 7322 N N . THR B 1 509 ? 99.372 47.808 -10.839 1.00 34.22 509 THR B N 1
ATOM 7323 C CA . THR B 1 509 ? 100.654 47.984 -10.168 1.00 35.40 509 THR B CA 1
ATOM 7324 C C . THR B 1 509 ? 101.433 49.151 -10.761 1.00 39.28 509 THR B C 1
ATOM 7325 O O . THR B 1 509 ? 102.073 49.914 -10.027 1.00 37.73 509 THR B O 1
ATOM 7329 N N . THR B 1 510 ? 101.388 49.304 -12.090 1.00 35.79 510 THR B N 1
ATOM 7330 C CA . THR B 1 510 ? 102.058 50.423 -12.748 1.00 37.77 510 THR B CA 1
ATOM 7331 C C . THR B 1 510 ? 101.486 51.754 -12.276 1.00 40.71 510 THR B C 1
ATOM 7332 O O . THR B 1 510 ? 102.232 52.676 -11.920 1.00 43.83 510 THR B O 1
ATOM 7336 N N . GLU B 1 511 ? 100.155 51.868 -12.251 1.00 39.02 511 GLU B N 1
ATOM 7337 C CA . GLU B 1 511 ? 99.521 53.093 -11.765 1.00 43.10 511 GLU B CA 1
ATOM 7338 C C . GLU B 1 511 ? 99.864 53.379 -10.306 1.00 46.31 511 GLU B C 1
ATOM 7339 O O . GLU B 1 511 ? 99.930 54.549 -9.913 1.00 45.72 511 GLU B O 1
ATOM 7345 N N . MET B 1 512 ? 100.098 52.334 -9.496 1.00 43.26 512 MET B N 1
ATOM 7346 C CA . MET B 1 512 ? 100.438 52.527 -8.084 1.00 45.18 512 MET B CA 1
ATOM 7347 C C . MET B 1 512 ? 101.833 53.112 -7.924 1.00 46.07 512 MET B C 1
ATOM 7348 O O . MET B 1 512 ? 102.023 54.098 -7.206 1.00 50.00 512 MET B O 1
ATOM 7353 N N . MET B 1 513 ? 102.830 52.488 -8.560 1.00 47.62 513 MET B N 1
ATOM 7354 C CA . MET B 1 513 ? 104.217 52.949 -8.568 1.00 53.53 513 MET B CA 1
ATOM 7355 C C . MET B 1 513 ? 104.407 54.253 -9.360 1.00 56.91 513 MET B C 1
ATOM 7356 O O . MET B 1 513 ? 105.565 54.628 -9.572 1.00 60.76 513 MET B O 1
ATOM 7361 N N . ASN B 1 514 ? 103.312 54.889 -9.773 1.00 55.03 514 ASN B N 1
ATOM 7362 C CA . ASN B 1 514 ? 103.324 56.175 -10.469 1.00 59.04 514 ASN B CA 1
ATOM 7363 C C . ASN B 1 514 ? 104.083 56.079 -11.785 1.00 60.64 514 ASN B C 1
ATOM 7364 O O . ASN B 1 514 ? 103.549 55.594 -12.785 1.00 60.50 514 ASN B O 1
#

InterPro domains:
  IPR002129 Pyridoxal phosphate-dependent decarboxylase, major domain [PF00282] (59-440)
  IPR010977 Aromatic-L-amino-acid decarboxylase [PR00800] (30-49)
  IPR010977 Aromatic-L-amino-acid decarboxylase [PR00800] (53-70)
  IPR010977 Aromatic-L-amino-acid decarboxylase [PR00800] (71-90)
  IPR010977 Aromatic-L-amino-acid decarboxylase [PR00800] (97-116)
  IPR010977 Aromatic-L-amino-acid decarboxylase [PR00800] (118-136)
  IPR010977 Aromatic-L-amino-acid decarboxylase [PR00800] (167-187)
  IPR010977 Aromatic-L-amino-acid decarboxylase [PR00800] (379-394)
  IPR010977 Aromatic-L-amino-acid decarboxylase [PR00800] (422-441)
  IPR010977 Aromatic-L-amino-acid decarboxylase [PTHR11999] (20-513)
  IPR015421 Pyridoxal phosphate-dependent transferase, major domain [G3DSA:3.40.640.10] (106-406)
  IPR015422 Pyridoxal phosphate-dependent transferase, small domain [G3DSA:3.90.1150.10] (407-514)
  IPR015424 Pyridoxal phosphate-dependent transferase [SSF53383] (26-511)
  IPR021115 Pyridoxal-phosphate binding site [PS00392] (323-344)